Protein AF-R5B9C6-F1 (afdb_monomer_lite)

Secondary structure (DSSP, 8-state):
--SS-SSS----SS-TTSSS-S-----HHHHHHHHHHHHHHIIIIIHHHHHHHHHHHHHHHHHHHHHHHHHHHHHHHHHHHHHHHHHHHHHHHHHHHHHHHHHHHHHHHHTS--TTHHHHHHHHHHHHHHHHHHHHHHHHHHHHHHHHHHHHHHHHHHHHHHHHHHHHHHHHIIIIIIHHHHHHHHHHHHHHHHHHHHHHHHHHHHHHHHHHHHHHHHHHHHHHHHHHHHHHHHHHHHTTS-----SS-HHHHHHHHHHHHHHHHHHHHHHHHHHHHHHHHHHHHHHHHHHHHHHHHHHHHHHTHHHHHHHHHHHHHHHHHHHHHHHHHHHHHHHHHHHHHHHHHHHHHHHHHHHHHHHHHHHHHHHHHHHHHHHHHHHHHHHHHHHHHHHHHHHHHHHHHHHHHHHHHHHHHHHHHHHHHHHHHHHHHHHHHHHTT---TTTGGGSSSS--EEEEE-SSTT-PEEEEEETTT--EEEEEEEEEESGGGGGG--GGGEEEEEEEEETTB----EEEEEEEEEEE-STTEEEEEEE-TTSHHHHHTTSEEEEEEEEETTEE---EEEEEEEEPPPSEEEEESSSPPP--TTTEEEE-TT-PEEPEEEEETTEEEESS--SEEEEEEETTSTTGGGEEEEEESS-BB-SS-EEEET-TT--EEE-TTB-GGG--B-TTTTTT-TT--TTTEE-TT---S---B-TTTTTT-TT--EEE-TT---TT--B-TTTTTT-TT--EEE-TT---TT-B------TT------TTTT-TT--EEE-TT--HHHHHHHHHHHHHHT---EEE--

pLDDT: mean 76.57, std 15.38, range [29.72, 98.38]

Structure (mmCIF, N/CA/C/O backbone):
data_AF-R5B9C6-F1
#
_entry.id   AF-R5B9C6-F1
#
loop_
_atom_site.group_PDB
_atom_site.id
_atom_site.type_symbol
_atom_site.label_atom_id
_atom_site.label_alt_id
_atom_site.label_comp_id
_atom_site.label_asym_id
_atom_site.label_entity_id
_atom_site.label_seq_id
_atom_site.pdbx_PDB_ins_code
_atom_site.Cartn_x
_atom_site.Cartn_y
_atom_site.Cartn_z
_atom_site.occupancy
_atom_site.B_iso_or_equiv
_atom_site.auth_seq_id
_atom_site.auth_comp_id
_atom_site.auth_asym_id
_atom_site.auth_atom_id
_atom_site.pdbx_PDB_model_num
ATOM 1 N N . MET A 1 1 ? 124.626 -4.288 -79.764 1.00 33.38 1 MET A N 1
ATOM 2 C CA . MET A 1 1 ? 123.798 -3.302 -80.488 1.00 33.38 1 MET A CA 1
ATOM 3 C C . MET A 1 1 ? 122.371 -3.832 -80.517 1.00 33.38 1 MET A C 1
ATOM 5 O O . MET A 1 1 ? 121.892 -4.250 -81.552 1.00 33.38 1 MET A O 1
ATOM 9 N N . THR A 1 2 ? 121.738 -4.135 -79.380 1.00 31.91 2 THR A N 1
ATOM 10 C CA . THR A 1 2 ? 121.327 -3.243 -78.270 1.00 31.91 2 THR A CA 1
ATOM 11 C C . THR A 1 2 ? 120.447 -2.087 -78.763 1.00 31.91 2 THR A C 1
ATOM 13 O O . THR A 1 2 ? 120.951 -1.197 -79.435 1.00 31.91 2 THR A O 1
ATOM 16 N N . SER A 1 3 ? 119.155 -2.180 -78.397 1.00 40.62 3 SER A N 1
ATOM 17 C CA . SER A 1 3 ? 118.056 -1.192 -78.441 1.00 40.62 3 SER A CA 1
ATOM 18 C C . SER A 1 3 ? 117.295 -0.890 -79.751 1.00 40.62 3 SER A C 1
ATOM 20 O O . SER A 1 3 ? 117.134 0.278 -80.095 1.00 40.62 3 SER A O 1
ATOM 22 N N . PHE A 1 4 ? 116.716 -1.900 -80.425 1.00 33.69 4 PHE A N 1
ATOM 23 C CA . PHE A 1 4 ? 115.476 -1.675 -81.216 1.00 33.69 4 PHE A CA 1
ATOM 24 C C . PHE A 1 4 ? 114.559 -2.907 -81.423 1.00 33.69 4 PHE A C 1
ATOM 26 O O . PHE A 1 4 ? 113.479 -2.790 -81.989 1.00 33.69 4 PHE A O 1
ATOM 33 N N . LEU A 1 5 ? 114.923 -4.088 -80.914 1.00 32.81 5 LEU A N 1
ATOM 34 C CA . LEU A 1 5 ? 114.072 -5.291 -80.908 1.00 32.81 5 LEU A CA 1
ATOM 35 C C . LEU A 1 5 ? 113.568 -5.598 -79.492 1.00 32.81 5 LEU A C 1
ATOM 37 O O . LEU A 1 5 ? 113.719 -6.701 -78.983 1.00 32.81 5 LEU A O 1
ATOM 41 N N . GLU A 1 6 ? 112.980 -4.591 -78.847 1.00 37.03 6 GLU A N 1
ATOM 42 C CA . GLU A 1 6 ? 112.382 -4.706 -77.510 1.00 37.03 6 GLU A CA 1
ATOM 43 C C . GLU A 1 6 ? 110.865 -4.450 -77.538 1.00 37.03 6 GLU A C 1
ATOM 45 O O . GLU A 1 6 ? 110.295 -3.925 -76.587 1.00 37.03 6 GLU A O 1
ATOM 50 N N . ARG A 1 7 ? 110.180 -4.804 -78.641 1.00 33.78 7 ARG A N 1
ATOM 51 C CA . ARG A 1 7 ? 108.706 -4.725 -78.696 1.00 33.78 7 ARG A CA 1
ATOM 52 C C . ARG A 1 7 ? 107.995 -5.632 -79.707 1.00 33.78 7 ARG A C 1
ATOM 54 O O . ARG A 1 7 ? 106.913 -5.284 -80.160 1.00 33.78 7 ARG A O 1
ATOM 61 N N . VAL A 1 8 ? 108.545 -6.810 -80.020 1.00 30.98 8 VAL A N 1
ATOM 62 C CA . VAL A 1 8 ? 107.779 -7.890 -80.674 1.00 30.98 8 VAL A CA 1
ATOM 63 C C . VAL A 1 8 ? 108.214 -9.258 -80.132 1.00 30.98 8 VAL A C 1
ATOM 65 O O . VAL A 1 8 ? 109.307 -9.723 -80.424 1.00 30.98 8 VAL A O 1
ATOM 68 N N . GLY A 1 9 ? 107.317 -9.900 -79.377 1.00 30.00 9 GLY A N 1
ATOM 69 C CA . GLY A 1 9 ? 107.062 -11.342 -79.471 1.00 30.00 9 GLY A CA 1
ATOM 70 C C . GLY A 1 9 ? 107.943 -12.321 -78.689 1.00 30.00 9 GLY A C 1
ATOM 71 O O . GLY A 1 9 ? 108.804 -12.949 -79.285 1.00 30.00 9 GLY A O 1
ATOM 72 N N . VAL A 1 10 ? 107.583 -12.601 -77.429 1.00 30.78 10 VAL A N 1
ATOM 73 C CA . VAL A 1 10 ? 107.418 -13.980 -76.914 1.00 30.78 10 VAL A CA 1
ATOM 74 C C . VAL A 1 10 ? 106.289 -13.958 -75.877 1.00 30.78 10 VAL A C 1
ATOM 76 O O . VAL A 1 10 ? 106.415 -13.320 -74.837 1.00 30.78 10 VAL A O 1
ATOM 79 N N . GLY A 1 11 ? 105.175 -14.626 -76.176 1.00 29.72 11 GLY A N 1
ATOM 80 C CA . GLY A 1 11 ? 104.024 -14.722 -75.276 1.00 29.72 11 GLY A CA 1
ATOM 81 C C . GLY A 1 11 ? 102.735 -15.150 -75.976 1.00 29.72 11 GLY A C 1
ATOM 82 O O . GLY A 1 11 ? 101.692 -14.552 -75.746 1.00 29.72 11 GLY A O 1
ATOM 83 N N . ILE A 1 12 ? 102.802 -16.138 -76.872 1.00 39.62 12 ILE A N 1
ATOM 84 C CA . ILE A 1 12 ? 101.611 -16.817 -77.392 1.00 39.62 12 ILE A CA 1
ATOM 85 C C . ILE A 1 12 ? 101.661 -18.252 -76.874 1.00 39.62 12 ILE A C 1
ATOM 87 O O . ILE A 1 12 ? 102.706 -18.897 -76.929 1.00 39.62 12 ILE A O 1
ATOM 91 N N . VAL A 1 13 ? 100.494 -18.706 -76.417 1.00 43.34 13 VAL A N 1
ATOM 92 C CA . VAL A 1 13 ? 100.138 -19.982 -75.779 1.00 43.34 13 VAL A CA 1
ATOM 93 C C . VAL A 1 13 ? 100.193 -19.956 -74.235 1.00 43.34 13 VAL A C 1
ATOM 95 O O . VAL A 1 13 ? 101.251 -20.033 -73.625 1.00 43.34 13 VAL A O 1
ATOM 98 N N . LEU A 1 14 ? 98.984 -19.897 -73.642 1.00 34.69 14 LEU A N 1
ATOM 99 C CA . LEU A 1 14 ? 98.590 -19.834 -72.214 1.00 34.69 14 LEU A CA 1
ATOM 100 C C . LEU A 1 14 ? 98.786 -18.467 -71.522 1.00 34.69 14 LEU A C 1
ATOM 102 O O . LEU A 1 14 ? 99.766 -18.284 -70.805 1.00 34.69 14 LEU A O 1
ATOM 106 N N . PRO A 1 15 ? 97.847 -17.507 -71.689 1.00 34.50 15 PRO A N 1
ATOM 107 C CA . PRO A 1 15 ? 96.494 -17.637 -71.139 1.00 34.50 15 PRO A CA 1
ATOM 108 C C . PRO A 1 15 ? 95.419 -17.063 -72.082 1.00 34.50 15 PRO A C 1
ATOM 110 O O . PRO A 1 15 ? 94.981 -15.925 -71.952 1.00 34.50 15 PRO A O 1
ATOM 113 N N . LEU A 1 16 ? 94.934 -17.896 -73.005 1.00 34.34 16 LEU A N 1
ATOM 114 C CA . LEU A 1 16 ? 93.728 -17.636 -73.807 1.00 34.34 16 LEU A CA 1
ATOM 115 C C . LEU A 1 16 ? 92.433 -18.029 -73.051 1.00 34.34 16 LEU A C 1
ATOM 117 O O . LEU A 1 16 ? 91.385 -18.198 -73.660 1.00 34.34 16 LEU A O 1
ATOM 121 N N . CYS A 1 17 ? 92.506 -18.163 -71.718 1.00 36.56 17 CYS A N 1
ATOM 122 C CA . CYS A 1 17 ? 91.399 -18.572 -70.841 1.00 36.56 17 CYS A CA 1
ATOM 123 C C . CYS A 1 17 ? 91.015 -17.528 -69.770 1.00 36.56 17 CYS A C 1
ATOM 125 O O . CYS A 1 17 ? 90.321 -17.878 -68.825 1.00 36.56 17 CYS A O 1
ATOM 127 N N . LEU A 1 18 ? 91.443 -16.260 -69.877 1.00 35.59 18 LEU A N 1
ATOM 128 C CA . LEU A 1 18 ? 91.140 -15.231 -68.859 1.00 35.59 18 LEU A CA 1
ATOM 129 C C . LEU A 1 18 ? 90.573 -13.903 -69.398 1.00 35.59 18 LEU A C 1
ATOM 131 O O . LEU A 1 18 ? 90.665 -12.880 -68.730 1.00 35.59 18 LEU A O 1
ATOM 135 N N . LEU A 1 19 ? 89.922 -13.914 -70.567 1.00 34.03 19 LEU A N 1
ATOM 136 C CA . LEU A 1 19 ? 89.063 -12.806 -71.030 1.00 34.03 19 LEU A CA 1
ATOM 137 C C . LEU A 1 19 ? 87.734 -13.299 -71.647 1.00 34.03 19 LEU A C 1
ATOM 139 O O . LEU A 1 19 ? 87.199 -12.685 -72.561 1.00 34.03 19 LEU A O 1
ATOM 143 N N . MET A 1 20 ? 87.169 -14.387 -71.109 1.00 41.69 20 MET A N 1
ATOM 144 C CA . MET A 1 20 ? 85.728 -14.698 -71.220 1.00 41.69 20 MET A CA 1
ATOM 145 C C . MET A 1 20 ? 84.997 -14.408 -69.899 1.00 41.69 20 MET A C 1
ATOM 147 O O . MET A 1 20 ? 84.121 -15.149 -69.469 1.00 41.69 20 MET A O 1
ATOM 151 N N . SER A 1 21 ? 85.385 -13.336 -69.213 1.00 41.22 21 SER A N 1
ATOM 152 C CA . SER A 1 21 ? 84.749 -12.934 -67.958 1.00 41.22 21 SER A CA 1
ATOM 153 C C . SER A 1 21 ? 84.754 -11.416 -67.807 1.00 41.22 21 SER A C 1
ATOM 155 O O . SER A 1 21 ? 85.373 -10.870 -66.898 1.00 41.22 21 SER A O 1
ATOM 157 N N . PHE A 1 22 ? 84.058 -10.731 -68.711 1.00 35.62 22 PHE A N 1
ATOM 158 C CA . PHE A 1 22 ? 83.411 -9.464 -68.383 1.00 35.62 22 PHE A CA 1
ATOM 159 C C . PHE A 1 22 ? 81.920 -9.655 -68.648 1.00 35.62 22 PHE A C 1
ATOM 161 O O . PHE A 1 22 ? 81.515 -10.022 -69.747 1.00 35.62 22 PHE A O 1
ATOM 168 N N . GLY A 1 23 ? 81.159 -9.586 -67.558 1.00 40.19 23 GLY A N 1
ATOM 169 C CA . GLY A 1 23 ? 79.861 -10.222 -67.404 1.00 40.19 23 GLY A CA 1
ATOM 170 C C . GLY A 1 23 ? 78.778 -9.708 -68.341 1.00 40.19 23 GLY A C 1
ATOM 171 O O . GLY A 1 23 ? 78.513 -8.514 -68.409 1.00 40.19 23 GLY A O 1
ATOM 172 N N . CYS A 1 24 ? 78.081 -10.650 -68.963 1.00 37.12 24 CYS A N 1
ATOM 173 C CA . CYS A 1 24 ? 76.641 -10.522 -69.118 1.00 37.12 24 CYS A CA 1
ATOM 174 C C . CYS A 1 24 ? 76.044 -11.213 -67.891 1.00 37.12 24 CYS A C 1
ATOM 176 O O . CYS A 1 24 ? 76.295 -12.401 -67.682 1.00 37.12 24 CYS A O 1
ATOM 178 N N . ALA A 1 25 ? 75.360 -10.468 -67.023 1.00 46.50 25 ALA A N 1
ATOM 179 C CA . ALA A 1 25 ? 74.552 -11.106 -65.993 1.00 46.50 25 ALA A CA 1
ATOM 180 C C . ALA A 1 25 ? 73.461 -11.929 -66.697 1.00 46.50 25 ALA A C 1
ATOM 182 O O . ALA A 1 25 ? 72.884 -11.469 -67.683 1.00 46.50 25 ALA A O 1
ATOM 183 N N . ASP A 1 26 ? 73.227 -13.155 -66.235 1.00 51.78 26 ASP A N 1
ATOM 184 C CA . ASP A 1 26 ? 72.102 -13.957 -66.707 1.00 51.78 26 ASP A CA 1
ATOM 185 C C . ASP A 1 26 ? 70.818 -13.348 -66.135 1.00 51.78 26 ASP A C 1
ATOM 187 O O . ASP A 1 26 ? 70.482 -13.563 -64.972 1.00 51.78 26 ASP A O 1
ATOM 191 N N . TYR A 1 27 ? 70.158 -12.515 -66.939 1.00 54.22 27 TYR A N 1
ATOM 192 C CA . TYR A 1 27 ? 68.915 -11.836 -66.576 1.00 54.22 27 TYR A CA 1
ATOM 193 C C . TYR A 1 27 ? 67.676 -12.716 -66.782 1.00 54.22 27 TYR A C 1
ATOM 195 O O . TYR A 1 27 ? 66.571 -12.261 -66.499 1.00 54.22 27 TYR A O 1
ATOM 203 N N . SER A 1 28 ? 67.822 -13.965 -67.239 1.00 61.94 28 SER A N 1
ATOM 204 C CA . SER A 1 28 ? 66.685 -14.872 -67.461 1.00 61.94 28 SER A CA 1
ATOM 205 C C . SER A 1 28 ? 65.794 -15.033 -66.214 1.00 61.94 28 SER A C 1
ATOM 207 O O . SER A 1 28 ? 64.578 -14.920 -66.347 1.00 61.94 28 SER A O 1
ATOM 209 N N . PRO A 1 29 ? 66.337 -15.180 -64.983 1.00 59.94 29 PRO A N 1
ATOM 210 C CA . PRO A 1 29 ? 65.514 -15.252 -63.772 1.00 59.94 29 PRO A CA 1
ATOM 211 C C . PRO A 1 29 ? 64.783 -13.942 -63.444 1.00 59.94 29 PRO A C 1
ATOM 213 O O . PRO A 1 29 ? 63.674 -13.970 -62.910 1.00 59.94 29 PRO A O 1
ATOM 216 N N . ASP A 1 30 ? 65.397 -12.795 -63.753 1.00 57.50 30 ASP A N 1
ATOM 217 C CA . ASP A 1 30 ? 64.791 -11.478 -63.542 1.00 57.50 30 ASP A CA 1
ATOM 218 C C . ASP A 1 30 ? 63.666 -11.227 -64.557 1.00 57.50 30 ASP A C 1
ATOM 220 O O . ASP A 1 30 ? 62.614 -10.709 -64.185 1.00 57.50 30 ASP A O 1
ATOM 224 N N . ILE A 1 31 ? 63.848 -11.663 -65.808 1.00 58.50 31 ILE A N 1
ATOM 225 C CA . ILE A 1 31 ? 62.836 -11.627 -66.873 1.00 58.50 31 ILE A CA 1
ATOM 226 C C . ILE A 1 31 ? 61.664 -12.561 -66.535 1.00 58.50 31 ILE A C 1
ATOM 228 O O . ILE A 1 31 ? 60.516 -12.126 -66.579 1.00 58.50 31 ILE A O 1
ATOM 232 N N . ASP A 1 32 ? 61.922 -13.791 -66.084 1.00 66.00 32 ASP A N 1
ATOM 233 C CA . ASP A 1 32 ? 60.879 -14.727 -65.631 1.00 66.00 32 ASP A CA 1
ATOM 234 C C . ASP A 1 32 ? 60.079 -14.183 -64.439 1.00 66.00 32 ASP A C 1
ATOM 236 O O . ASP A 1 32 ? 58.871 -14.405 -64.315 1.00 66.00 32 ASP A O 1
ATOM 240 N N . ASN A 1 33 ? 60.742 -13.466 -63.530 1.00 64.12 33 ASN A N 1
ATOM 241 C CA . ASN A 1 33 ? 60.080 -12.811 -62.408 1.00 64.12 33 ASN A CA 1
ATOM 242 C C . ASN A 1 33 ? 59.246 -11.600 -62.858 1.00 64.12 33 ASN A C 1
ATOM 244 O O . ASN A 1 33 ? 58.200 -11.329 -62.271 1.00 64.12 33 ASN A O 1
ATOM 248 N N . ILE A 1 34 ? 59.682 -10.877 -63.893 1.00 64.06 34 ILE A N 1
ATOM 249 C CA . ILE A 1 34 ? 58.902 -9.799 -64.509 1.00 64.06 34 ILE A CA 1
ATOM 250 C C . ILE A 1 34 ? 57.661 -10.371 -65.207 1.00 64.06 34 ILE A C 1
ATOM 252 O O . ILE A 1 34 ? 56.576 -9.857 -64.945 1.00 64.06 34 ILE A O 1
ATOM 256 N N . HIS A 1 35 ? 57.778 -11.466 -65.969 1.00 64.62 35 HIS A N 1
ATOM 257 C CA . HIS A 1 35 ? 56.633 -12.152 -66.586 1.00 64.62 35 HIS A CA 1
ATOM 258 C C . HIS A 1 35 ? 55.619 -12.625 -65.542 1.00 64.62 35 HIS A C 1
ATOM 260 O O . HIS A 1 35 ? 54.465 -12.221 -65.587 1.00 64.62 35 HIS A O 1
ATOM 266 N N . LYS A 1 36 ? 56.055 -13.332 -64.489 1.00 70.38 36 LYS A N 1
ATOM 267 C CA . LYS A 1 36 ? 55.147 -13.755 -63.401 1.00 70.38 36 LYS A CA 1
ATOM 268 C C . LYS A 1 36 ? 54.440 -12.592 -62.708 1.00 70.38 36 LYS A C 1
ATOM 270 O O . LYS A 1 36 ? 53.334 -12.754 -62.197 1.00 70.38 36 LYS A O 1
ATOM 275 N N . ARG A 1 37 ? 55.092 -11.430 -62.616 1.00 66.06 37 ARG A N 1
ATOM 276 C CA . ARG A 1 37 ? 54.492 -10.222 -62.038 1.00 66.06 37 ARG A CA 1
ATOM 277 C C . ARG A 1 37 ? 53.519 -9.554 -63.003 1.00 66.06 37 ARG A C 1
ATOM 279 O O . ARG A 1 37 ? 52.530 -9.015 -62.522 1.00 66.06 37 ARG A O 1
ATOM 286 N N . LEU A 1 38 ? 53.795 -9.576 -64.305 1.00 63.50 38 LEU A N 1
ATOM 287 C CA . LEU A 1 38 ? 52.888 -9.105 -65.353 1.00 63.50 38 LEU A CA 1
ATOM 288 C C . LEU A 1 38 ? 51.625 -9.966 -65.396 1.00 63.50 38 LEU A C 1
ATOM 290 O O . LEU A 1 38 ? 50.550 -9.402 -65.220 1.00 63.50 38 LEU A O 1
ATOM 294 N N . ASP A 1 39 ? 51.760 -11.293 -65.432 1.00 65.69 39 ASP A N 1
ATOM 295 C CA . ASP A 1 39 ? 50.634 -12.238 -65.368 1.00 65.69 39 ASP A CA 1
ATOM 296 C C . ASP A 1 39 ? 49.794 -12.007 -64.102 1.00 65.69 39 ASP A C 1
ATOM 298 O O . ASP A 1 39 ? 48.572 -11.893 -64.138 1.00 65.69 39 ASP A O 1
ATOM 302 N N . ALA A 1 40 ? 50.451 -11.842 -62.946 1.00 64.00 40 ALA A N 1
ATOM 303 C CA . ALA A 1 40 ? 49.755 -11.571 -61.692 1.00 64.00 40 ALA A CA 1
ATOM 304 C C . ALA A 1 40 ? 49.031 -10.212 -61.676 1.00 64.00 40 ALA A C 1
ATOM 306 O O . ALA A 1 40 ? 48.044 -10.073 -60.947 1.00 64.00 40 ALA A O 1
ATOM 307 N N . MET A 1 41 ? 49.515 -9.211 -62.421 1.00 62.53 41 MET A N 1
ATOM 308 C CA . MET A 1 41 ? 48.859 -7.908 -62.570 1.00 62.53 41 MET A CA 1
ATOM 309 C C . MET A 1 41 ? 47.685 -7.984 -63.554 1.00 62.53 41 MET A C 1
ATOM 311 O O . MET A 1 41 ? 46.620 -7.455 -63.234 1.00 62.53 41 MET A O 1
ATOM 315 N N . GLU A 1 42 ? 47.840 -8.679 -64.681 1.00 64.62 42 GLU A N 1
ATOM 316 C CA . GLU A 1 42 ? 46.777 -8.909 -65.663 1.00 64.62 42 GLU A CA 1
ATOM 317 C C . GLU A 1 42 ? 45.609 -9.690 -65.039 1.00 64.62 42 GLU A C 1
ATOM 319 O O . GLU A 1 42 ? 44.476 -9.206 -65.023 1.00 64.62 42 GLU A O 1
ATOM 324 N N . ASP A 1 43 ? 45.899 -10.820 -64.389 1.00 63.12 43 ASP A N 1
ATOM 325 C CA . ASP A 1 43 ? 44.870 -11.707 -63.841 1.00 63.12 43 ASP A CA 1
ATOM 326 C C . ASP A 1 43 ? 44.188 -11.147 -62.582 1.00 63.12 43 ASP A C 1
ATOM 328 O O . ASP A 1 43 ? 42.985 -11.336 -62.388 1.00 63.12 43 ASP A O 1
ATOM 332 N N . ASN A 1 44 ? 44.920 -10.456 -61.694 1.00 66.75 44 ASN A N 1
ATOM 333 C CA . ASN A 1 44 ? 44.354 -10.026 -60.406 1.00 66.75 44 ASN A CA 1
ATOM 334 C C . ASN A 1 44 ? 43.960 -8.551 -60.356 1.00 66.75 44 ASN A C 1
ATOM 336 O O . ASN A 1 44 ? 42.947 -8.226 -59.733 1.00 66.75 44 ASN A O 1
ATOM 340 N N . GLN A 1 45 ? 44.731 -7.631 -60.943 1.00 66.81 45 GLN A N 1
ATOM 341 C CA . GLN A 1 45 ? 44.445 -6.200 -60.784 1.00 66.81 45 GLN A CA 1
ATOM 342 C C . GLN A 1 45 ? 43.304 -5.748 -61.697 1.00 66.81 45 GLN A C 1
ATOM 344 O O . GLN A 1 45 ? 42.430 -5.017 -61.230 1.00 66.81 45 GLN A O 1
ATOM 349 N N . ILE A 1 46 ? 43.233 -6.246 -62.938 1.00 66.00 46 ILE A N 1
ATOM 350 C CA . ILE A 1 46 ? 42.124 -5.939 -63.856 1.00 66.00 46 ILE A CA 1
ATOM 351 C C . ILE A 1 46 ? 40.811 -6.530 -63.323 1.00 66.00 46 ILE A C 1
ATOM 353 O O . ILE A 1 46 ? 39.823 -5.804 -63.197 1.00 66.00 46 ILE A O 1
ATOM 357 N N . ALA A 1 47 ? 40.814 -7.796 -62.893 1.00 69.00 47 ALA A N 1
ATOM 358 C CA . ALA A 1 47 ? 39.645 -8.434 -62.277 1.00 69.00 47 ALA A CA 1
ATOM 359 C C . ALA A 1 47 ? 39.182 -7.712 -60.992 1.00 69.00 47 ALA A C 1
ATOM 361 O O . ALA A 1 47 ? 37.982 -7.575 -60.733 1.00 69.00 47 ALA A O 1
ATOM 362 N N . THR A 1 48 ? 40.121 -7.189 -60.195 1.00 75.12 48 THR A N 1
ATOM 363 C CA . THR A 1 48 ? 39.800 -6.393 -58.998 1.00 75.12 48 THR A CA 1
ATOM 364 C C . THR A 1 48 ? 39.154 -5.055 -59.363 1.00 75.12 48 THR A C 1
ATOM 366 O O . THR A 1 48 ? 38.161 -4.678 -58.738 1.00 75.12 48 THR A O 1
ATOM 369 N N . ILE A 1 49 ? 39.656 -4.356 -60.387 1.00 75.62 49 ILE A N 1
ATOM 370 C CA . ILE A 1 49 ? 39.058 -3.103 -60.879 1.00 75.62 49 ILE A CA 1
ATOM 371 C C . ILE A 1 49 ? 37.640 -3.361 -61.410 1.00 75.62 49 ILE A C 1
ATOM 373 O O . ILE A 1 49 ? 36.721 -2.601 -61.105 1.00 75.62 49 ILE A O 1
ATOM 377 N N . GLU A 1 50 ? 37.406 -4.468 -62.120 1.00 75.94 50 GLU A N 1
ATOM 378 C CA . GLU A 1 50 ? 36.063 -4.848 -62.578 1.00 75.94 50 GLU A CA 1
ATOM 379 C C . GLU A 1 50 ? 35.099 -5.107 -61.415 1.00 75.94 50 GLU A C 1
ATOM 381 O O . GLU A 1 50 ? 33.975 -4.593 -61.407 1.00 75.94 50 GLU A O 1
ATOM 386 N N . SER A 1 51 ? 35.546 -5.830 -60.385 1.00 78.06 51 SER A N 1
ATOM 387 C CA . SER A 1 51 ? 34.751 -6.037 -59.171 1.00 78.06 51 SER A CA 1
ATOM 388 C C . SER A 1 51 ? 34.448 -4.719 -58.447 1.00 78.06 51 SER A C 1
ATOM 390 O O . SER A 1 51 ? 33.349 -4.552 -57.909 1.00 78.06 51 SER A O 1
ATOM 392 N N . GLN A 1 52 ? 35.394 -3.776 -58.421 1.00 79.88 52 GLN A N 1
ATOM 393 C CA . GLN A 1 52 ? 35.186 -2.450 -57.836 1.00 79.88 52 GLN A CA 1
ATOM 394 C C . GLN A 1 52 ? 34.140 -1.655 -58.625 1.00 79.88 52 GLN A C 1
ATOM 396 O O . GLN A 1 52 ? 33.214 -1.120 -58.018 1.00 79.88 52 GLN A O 1
ATOM 401 N N . VAL A 1 53 ? 34.204 -1.651 -59.960 1.00 80.69 53 VAL A N 1
ATOM 402 C CA . VAL A 1 53 ? 33.203 -0.997 -60.822 1.00 80.69 53 VAL A CA 1
ATOM 403 C C . VAL A 1 53 ? 31.799 -1.562 -60.576 1.00 80.69 53 VAL A C 1
ATOM 405 O O . VAL A 1 53 ? 30.846 -0.795 -60.432 1.00 80.69 53 VAL A O 1
ATOM 408 N N . VAL A 1 54 ? 31.647 -2.887 -60.456 1.00 82.19 54 VAL A N 1
ATOM 409 C CA . VAL A 1 54 ? 30.349 -3.521 -60.139 1.00 82.19 54 VAL A CA 1
ATOM 410 C C . VAL A 1 54 ? 29.831 -3.089 -58.760 1.00 82.19 54 VAL A C 1
ATOM 412 O O . VAL A 1 54 ? 28.647 -2.766 -58.607 1.00 82.19 54 VAL A O 1
ATOM 415 N N . SER A 1 55 ? 30.709 -3.039 -57.757 1.00 80.31 55 SER A N 1
ATOM 416 C CA . SER A 1 55 ? 30.352 -2.639 -56.391 1.00 80.31 55 SER A CA 1
ATOM 417 C C . SER A 1 55 ? 29.939 -1.165 -56.296 1.00 80.31 55 SER A C 1
ATOM 419 O O . SER A 1 55 ? 28.951 -0.835 -55.629 1.00 80.31 55 SER A O 1
ATOM 421 N N . VAL A 1 56 ? 30.664 -0.263 -56.964 1.00 81.31 56 VAL A N 1
ATOM 422 C CA . VAL A 1 56 ? 30.335 1.171 -56.968 1.00 81.31 56 VAL A CA 1
ATOM 423 C C . VAL A 1 56 ? 29.047 1.421 -57.758 1.00 81.31 56 VAL A C 1
ATOM 425 O O . VAL A 1 56 ? 28.175 2.123 -57.253 1.00 81.31 56 VAL A O 1
ATOM 428 N N . ASN A 1 57 ? 28.837 0.767 -58.908 1.00 84.06 57 ASN A N 1
ATOM 429 C CA . ASN A 1 57 ? 27.574 0.862 -59.658 1.00 84.06 57 ASN A CA 1
ATOM 430 C C . ASN A 1 57 ? 26.359 0.375 -58.855 1.00 84.06 57 ASN A C 1
ATOM 432 O O . ASN A 1 57 ? 25.300 1.001 -58.878 1.00 84.06 57 ASN A O 1
ATOM 436 N N . SER A 1 58 ? 26.517 -0.704 -58.086 1.00 82.69 58 SER A N 1
ATOM 437 C CA . SER A 1 58 ? 25.461 -1.184 -57.183 1.00 82.69 58 SER A CA 1
ATOM 438 C C . SER A 1 58 ? 25.153 -0.162 -56.080 1.00 82.69 58 SER A C 1
ATOM 440 O O . SER A 1 58 ? 23.996 0.042 -55.715 1.00 82.69 58 SER A O 1
ATOM 442 N N . SER A 1 59 ? 26.183 0.522 -55.571 1.00 83.00 59 SER A N 1
ATOM 443 C CA . SER A 1 59 ? 26.035 1.583 -54.567 1.00 83.00 59 SER A CA 1
ATOM 444 C C . SER A 1 59 ? 25.348 2.826 -55.140 1.00 83.00 59 SER A C 1
ATOM 446 O O . SER A 1 59 ? 24.465 3.377 -54.489 1.00 83.00 59 SER A O 1
ATOM 448 N N . ILE A 1 60 ? 25.685 3.221 -56.374 1.00 87.06 60 ILE A N 1
ATOM 449 C CA . ILE A 1 60 ? 25.010 4.302 -57.108 1.00 87.06 60 ILE A CA 1
ATOM 450 C C . ILE A 1 60 ? 23.519 3.992 -57.255 1.00 87.06 60 ILE A C 1
ATOM 452 O O . ILE A 1 60 ? 22.703 4.825 -56.883 1.00 87.06 60 ILE A O 1
ATOM 456 N N . SER A 1 61 ? 23.152 2.781 -57.688 1.00 84.00 61 SER A N 1
ATOM 457 C CA . SER A 1 61 ? 21.741 2.395 -57.842 1.00 84.00 61 SER A CA 1
ATOM 458 C C . SER A 1 61 ? 20.952 2.479 -56.525 1.00 84.00 61 SER A C 1
ATOM 460 O O . SER A 1 61 ? 19.803 2.924 -56.505 1.00 84.00 61 SER A O 1
ATOM 462 N N . ASN A 1 62 ? 21.577 2.116 -55.400 1.00 83.62 62 ASN A N 1
ATOM 463 C CA . ASN A 1 62 ? 20.967 2.279 -54.080 1.00 83.62 62 ASN A CA 1
ATOM 464 C C . ASN A 1 62 ? 20.804 3.756 -53.689 1.00 83.62 62 ASN A C 1
ATOM 466 O O . ASN A 1 62 ? 19.782 4.115 -53.104 1.00 83.62 62 ASN A O 1
ATOM 470 N N . PHE A 1 63 ? 21.782 4.610 -54.008 1.00 86.00 63 PHE A N 1
ATOM 471 C CA . PHE A 1 63 ? 21.685 6.048 -53.755 1.00 86.00 63 PHE A CA 1
ATOM 472 C C . PHE A 1 63 ? 20.634 6.725 -54.639 1.00 86.00 63 PHE A C 1
ATOM 474 O O . PHE A 1 63 ? 19.887 7.547 -54.126 1.00 86.00 63 PHE A O 1
ATOM 481 N N . GLU A 1 64 ? 20.502 6.339 -55.909 1.00 87.62 64 GLU A N 1
ATOM 482 C CA . GLU A 1 64 ? 19.445 6.835 -56.806 1.00 87.62 64 GLU A CA 1
ATOM 483 C C . GLU A 1 64 ? 18.048 6.461 -56.312 1.00 87.62 64 GLU A C 1
ATOM 485 O O . GLU A 1 64 ? 17.114 7.256 -56.387 1.00 87.62 64 GLU A O 1
ATOM 490 N N . LYS A 1 65 ? 17.897 5.254 -55.760 1.00 86.56 65 LYS A N 1
ATOM 491 C CA . LYS A 1 65 ? 16.643 4.859 -55.123 1.00 86.56 65 LYS A CA 1
ATOM 492 C C . LYS A 1 65 ? 16.358 5.694 -53.871 1.00 86.56 65 LYS A C 1
ATOM 494 O O . LYS A 1 65 ? 15.235 6.149 -53.692 1.00 86.56 65 LYS A O 1
ATOM 499 N N . ALA A 1 66 ? 17.364 5.908 -53.022 1.00 80.69 66 ALA A N 1
ATOM 500 C CA . ALA A 1 66 ? 17.219 6.727 -51.820 1.00 80.69 66 ALA A CA 1
ATOM 501 C C . ALA A 1 66 ? 16.889 8.195 -52.145 1.00 80.69 66 ALA A C 1
ATOM 503 O O . ALA A 1 66 ? 16.106 8.813 -51.429 1.00 80.69 66 ALA A O 1
ATOM 504 N N . ASP A 1 67 ? 17.455 8.731 -53.226 1.00 89.69 67 ASP A N 1
ATOM 505 C CA . ASP A 1 67 ? 17.136 10.049 -53.775 1.00 89.69 67 ASP A CA 1
ATOM 506 C C . ASP A 1 67 ? 15.674 10.124 -54.248 1.00 89.69 67 ASP A C 1
ATOM 508 O O . ASP A 1 67 ? 14.925 11.007 -53.829 1.00 89.69 67 ASP A O 1
ATOM 512 N N . ALA A 1 68 ? 15.214 9.134 -55.020 1.00 87.12 68 ALA A N 1
ATOM 513 C CA . ALA A 1 68 ? 13.823 9.060 -55.462 1.00 87.12 68 ALA A CA 1
ATOM 514 C C . ALA A 1 68 ? 12.829 8.994 -54.283 1.00 87.12 68 ALA A C 1
ATOM 516 O O . ALA A 1 68 ? 11.844 9.739 -54.263 1.00 87.12 68 ALA A O 1
ATOM 517 N N . ASP A 1 69 ? 13.112 8.157 -53.280 1.00 87.31 69 ASP A N 1
ATOM 518 C CA . ASP A 1 69 ? 12.293 8.027 -52.069 1.00 87.31 69 ASP A CA 1
ATOM 519 C C . ASP A 1 69 ? 12.280 9.346 -51.260 1.00 87.31 69 ASP A C 1
ATOM 521 O O . ASP A 1 69 ? 11.240 9.768 -50.739 1.00 87.31 69 ASP A O 1
ATOM 525 N N . LEU A 1 70 ? 13.424 10.040 -51.172 1.00 88.94 70 LEU A N 1
ATOM 526 C CA . LEU A 1 70 ? 13.544 11.330 -50.489 1.00 88.94 70 LEU A CA 1
ATOM 527 C C . LEU A 1 70 ? 12.734 12.424 -51.200 1.00 88.94 70 LEU A C 1
ATOM 529 O O . LEU A 1 70 ? 12.018 13.178 -50.533 1.00 88.94 70 LEU A O 1
ATOM 533 N N . LYS A 1 71 ? 12.774 12.482 -52.536 1.00 91.38 71 LYS A N 1
ATOM 534 C CA . LYS A 1 71 ? 11.964 13.414 -53.339 1.00 91.38 71 LYS A CA 1
ATOM 535 C C . LYS A 1 71 ? 10.473 13.180 -53.160 1.00 91.38 71 LYS A C 1
ATOM 537 O O . LYS A 1 71 ? 9.720 14.144 -53.004 1.00 91.38 71 LYS A O 1
ATOM 542 N N . GLU A 1 72 ? 10.040 11.922 -53.125 1.00 91.75 72 GLU A N 1
ATOM 543 C CA . GLU A 1 72 ? 8.642 11.581 -52.855 1.00 91.75 72 GLU A CA 1
ATOM 544 C C . GLU A 1 72 ? 8.216 12.041 -51.450 1.00 91.75 72 GLU A C 1
ATOM 546 O O . GLU A 1 72 ? 7.157 12.655 -51.278 1.00 91.75 72 GLU A O 1
ATOM 551 N N . MET A 1 73 ? 9.061 11.823 -50.439 1.00 86.94 73 MET A N 1
ATOM 552 C CA . MET A 1 73 ? 8.798 12.276 -49.072 1.00 86.94 73 MET A CA 1
ATOM 553 C C . MET A 1 73 ? 8.705 13.806 -48.977 1.00 86.94 73 MET A C 1
ATOM 555 O O . MET A 1 73 ? 7.788 14.327 -48.336 1.00 86.94 73 MET A O 1
ATOM 559 N N . ILE A 1 74 ? 9.613 14.530 -49.638 1.00 91.88 74 ILE A N 1
ATOM 560 C CA . ILE A 1 74 ? 9.590 15.996 -49.713 1.00 91.88 74 ILE A CA 1
ATOM 561 C C . ILE A 1 74 ? 8.292 16.476 -50.374 1.00 91.88 74 ILE A C 1
ATOM 563 O O . ILE A 1 74 ? 7.628 17.356 -49.824 1.00 91.88 74 ILE A O 1
ATOM 567 N N . ALA A 1 75 ? 7.889 15.879 -51.499 1.00 90.62 75 ALA A N 1
ATOM 568 C CA . ALA A 1 75 ? 6.662 16.246 -52.208 1.00 90.62 75 ALA A CA 1
ATOM 569 C C . ALA A 1 75 ? 5.405 16.027 -51.346 1.00 90.62 75 ALA A C 1
ATOM 571 O O . ALA A 1 75 ? 4.520 16.887 -51.288 1.00 90.62 75 ALA A O 1
ATOM 572 N N . ASN A 1 76 ? 5.344 14.911 -50.615 1.00 90.06 76 ASN A N 1
ATOM 573 C CA . ASN A 1 76 ? 4.248 14.622 -49.691 1.00 90.06 76 ASN A CA 1
ATOM 574 C C . ASN A 1 76 ? 4.192 15.624 -48.526 1.00 90.06 76 ASN A C 1
ATOM 576 O O . ASN A 1 76 ? 3.111 16.102 -48.176 1.00 90.06 76 ASN A O 1
ATOM 580 N N . LEU A 1 77 ? 5.345 15.992 -47.957 1.00 90.62 77 LEU A N 1
ATOM 581 C CA . LEU A 1 77 ? 5.427 17.003 -46.899 1.00 90.62 77 LEU A CA 1
ATOM 582 C C . LEU A 1 77 ? 5.030 18.395 -47.396 1.00 90.62 77 LEU A C 1
ATOM 584 O O . LEU A 1 77 ? 4.313 19.100 -46.692 1.00 90.62 77 LEU A O 1
ATOM 588 N N . GLN A 1 78 ? 5.437 18.780 -48.608 1.00 92.81 78 GLN A N 1
ATOM 589 C CA . GLN A 1 78 ? 5.030 20.043 -49.233 1.00 92.81 78 GLN A CA 1
ATOM 590 C C . GLN A 1 78 ? 3.520 20.108 -49.453 1.00 92.81 78 GLN A C 1
ATOM 592 O O . GLN A 1 78 ? 2.894 21.123 -49.148 1.00 92.81 78 GLN A O 1
ATOM 597 N N . LYS A 1 79 ? 2.916 19.013 -49.926 1.00 92.25 79 LYS A N 1
ATOM 598 C CA . LYS A 1 79 ? 1.464 18.920 -50.082 1.00 92.25 79 LYS A CA 1
ATOM 599 C C . LYS A 1 79 ? 0.745 19.074 -48.739 1.00 92.25 79 LYS A C 1
ATOM 601 O O . LYS A 1 79 ? -0.173 19.884 -48.633 1.00 92.25 79 LYS A O 1
ATOM 606 N N . ALA A 1 80 ? 1.187 18.346 -47.712 1.00 87.94 80 ALA A N 1
ATOM 607 C CA . ALA A 1 80 ? 0.608 18.430 -46.373 1.00 87.94 80 ALA A CA 1
ATOM 608 C C . ALA A 1 80 ? 0.773 19.829 -45.753 1.00 87.94 80 ALA A C 1
ATOM 610 O O . ALA A 1 80 ? -0.160 20.345 -45.141 1.00 87.94 80 ALA A O 1
ATOM 611 N N . ALA A 1 81 ? 1.933 20.468 -45.942 1.00 91.06 81 ALA A N 1
ATOM 612 C CA . ALA A 1 81 ? 2.177 21.838 -45.498 1.00 91.06 81 ALA A CA 1
ATOM 613 C C . ALA A 1 81 ? 1.230 22.832 -46.186 1.00 91.06 81 ALA A C 1
ATOM 615 O O . ALA A 1 81 ? 0.651 23.674 -45.505 1.00 91.06 81 ALA A O 1
ATOM 616 N N . GLY A 1 82 ? 1.003 22.689 -47.496 1.00 89.56 82 GLY A N 1
ATOM 617 C CA . GLY A 1 82 ? 0.055 23.523 -48.241 1.00 89.56 82 GLY A CA 1
ATOM 618 C C . GLY A 1 82 ? -1.403 23.335 -47.802 1.00 89.56 82 GLY A C 1
ATOM 619 O O . GLY A 1 82 ? -2.139 24.309 -47.658 1.00 89.56 82 GLY A O 1
ATOM 620 N N . GLU A 1 83 ? -1.830 22.098 -47.527 1.00 91.19 83 GLU A N 1
ATOM 621 C CA . GLU A 1 83 ? -3.162 21.822 -46.962 1.00 91.19 83 GLU A CA 1
ATOM 622 C C . GLU A 1 83 ? -3.316 22.421 -45.553 1.00 91.19 83 GLU A C 1
ATOM 624 O O . GLU A 1 83 ? -4.357 22.995 -45.225 1.00 91.19 83 GLU A O 1
ATOM 629 N N . PHE A 1 84 ? -2.265 22.343 -44.734 1.00 91.50 84 PHE A N 1
ATOM 630 C CA . PHE A 1 84 ? -2.244 22.912 -43.389 1.00 91.50 84 PHE A CA 1
ATOM 631 C C . PHE A 1 84 ? -2.259 24.448 -43.403 1.00 91.50 84 PHE A C 1
ATOM 633 O O . PHE A 1 84 ? -3.010 25.062 -42.646 1.00 91.50 84 PHE A O 1
ATOM 640 N N . GLU A 1 85 ? -1.499 25.075 -44.303 1.00 93.31 85 GLU A N 1
ATOM 641 C CA . GLU A 1 85 ? -1.516 26.522 -44.534 1.00 93.31 85 GLU A CA 1
ATOM 642 C C . GLU A 1 85 ? -2.910 27.005 -44.946 1.00 93.31 85 GLU A C 1
ATOM 644 O O . GLU A 1 85 ? -3.434 27.969 -44.379 1.00 93.31 85 GLU A O 1
ATOM 649 N N . LYS A 1 86 ? -3.560 26.277 -45.862 1.00 92.00 86 LYS A N 1
ATOM 650 C CA . LYS A 1 86 ? -4.935 26.561 -46.275 1.00 92.00 86 LYS A CA 1
ATOM 651 C C . LYS A 1 86 ? -5.908 26.501 -45.094 1.00 92.00 86 LYS A C 1
ATOM 653 O O . LYS A 1 86 ? -6.695 27.426 -44.913 1.00 92.00 86 LYS A O 1
ATOM 658 N N . ALA A 1 87 ? -5.824 25.465 -44.258 1.00 89.12 87 ALA A N 1
ATOM 659 C CA . ALA A 1 87 ? -6.681 25.324 -43.080 1.00 89.12 87 ALA A CA 1
ATOM 660 C C . ALA A 1 87 ? -6.462 26.450 -42.050 1.00 89.12 87 ALA A C 1
ATOM 662 O O . ALA A 1 87 ? -7.422 26.965 -41.476 1.00 89.12 87 ALA A O 1
ATOM 663 N N . ILE A 1 88 ? -5.212 26.877 -41.830 1.00 90.75 88 ILE A N 1
ATOM 664 C CA . ILE A 1 88 ? -4.899 28.027 -40.964 1.00 90.75 88 ILE A CA 1
ATOM 665 C C . ILE A 1 88 ? -5.518 29.314 -41.528 1.00 90.75 88 ILE A C 1
ATOM 667 O O . ILE A 1 88 ? -6.057 30.119 -40.763 1.00 90.75 88 ILE A O 1
ATOM 671 N N . SER A 1 89 ? -5.470 29.507 -42.849 1.00 90.06 89 SER A N 1
ATOM 672 C CA . SER A 1 89 ? -6.076 30.659 -43.523 1.00 90.06 89 SER A CA 1
ATOM 673 C C . SER A 1 89 ? -7.605 30.666 -43.386 1.00 90.06 89 SER A C 1
ATOM 675 O O . SER A 1 89 ? -8.151 31.660 -42.904 1.00 90.06 89 SER A O 1
ATOM 677 N N . GLU A 1 90 ? -8.278 29.550 -43.685 1.00 90.69 90 GLU A N 1
ATOM 678 C CA . GLU A 1 90 ? -9.738 29.383 -43.548 1.00 90.69 90 GLU A CA 1
ATOM 679 C C . GLU A 1 90 ? -10.206 29.592 -42.086 1.00 90.69 90 GLU A C 1
ATOM 681 O O . GLU A 1 90 ? -11.210 30.266 -41.817 1.00 90.69 90 GLU A O 1
ATOM 686 N N . ASN A 1 91 ? -9.442 29.093 -41.107 1.00 87.81 91 ASN A N 1
ATOM 687 C CA . ASN A 1 91 ? -9.700 29.348 -39.687 1.00 87.81 91 ASN A CA 1
ATOM 688 C C . ASN A 1 91 ? -9.485 30.821 -39.319 1.00 87.81 91 ASN A C 1
ATOM 690 O O . ASN A 1 91 ? -10.253 31.382 -38.538 1.00 87.81 91 ASN A O 1
ATOM 694 N N . GLY A 1 92 ? -8.473 31.476 -39.891 1.00 88.19 92 GLY A N 1
ATOM 695 C CA . GLY A 1 92 ? -8.227 32.904 -39.704 1.00 88.19 92 GLY A CA 1
ATOM 696 C C . GLY A 1 92 ? -9.379 33.778 -40.210 1.00 88.19 92 GLY A C 1
ATOM 697 O O . GLY A 1 92 ? -9.763 34.739 -39.535 1.00 88.19 92 GLY A O 1
ATOM 698 N N . GLU A 1 93 ? -9.963 33.428 -41.356 1.00 89.69 93 GLU A N 1
ATOM 699 C CA . GLU A 1 93 ? -11.173 34.074 -41.877 1.00 89.69 93 GLU A CA 1
ATOM 700 C C . GLU A 1 93 ? -12.369 33.847 -40.945 1.00 89.69 93 GLU A C 1
ATOM 702 O O . GLU A 1 93 ? -13.074 34.797 -40.594 1.00 89.69 93 GLU A O 1
ATOM 707 N N . SER A 1 94 ? -12.545 32.616 -40.458 1.00 88.50 94 SER A N 1
ATOM 708 C CA . SER A 1 94 ? -13.617 32.255 -39.522 1.00 88.50 94 SER A CA 1
ATOM 709 C C . SER A 1 94 ? -13.516 33.013 -38.193 1.00 88.50 94 SER A C 1
ATOM 711 O O . SER A 1 94 ? -14.519 33.539 -37.709 1.00 88.50 94 SER A O 1
ATOM 713 N N . ILE A 1 95 ? -12.311 33.137 -37.623 1.00 87.12 95 ILE A N 1
ATOM 714 C CA . ILE A 1 95 ? -12.038 33.933 -36.413 1.00 87.12 95 ILE A CA 1
ATOM 715 C C . ILE A 1 95 ? -12.383 35.408 -36.654 1.00 87.12 95 ILE A C 1
ATOM 717 O O . ILE A 1 95 ? -13.022 36.042 -35.810 1.00 87.12 95 ILE A O 1
ATOM 721 N N . SER A 1 96 ? -12.016 35.947 -37.820 1.00 87.06 96 SER A N 1
ATOM 722 C CA . SER A 1 96 ? -12.319 37.332 -38.197 1.00 87.06 96 SER A CA 1
ATOM 723 C C . SER A 1 96 ? -13.829 37.570 -38.307 1.00 87.06 96 SER A C 1
ATOM 725 O O . SER A 1 96 ? -14.342 38.541 -37.751 1.00 87.06 96 SER A O 1
ATOM 727 N N . ALA A 1 97 ? -14.564 36.648 -38.935 1.00 88.12 97 ALA A N 1
ATOM 728 C CA . ALA A 1 97 ? -16.022 36.704 -39.021 1.00 88.12 97 ALA A CA 1
ATOM 729 C C . ALA A 1 97 ? -16.695 36.602 -37.639 1.00 88.12 97 ALA A C 1
ATOM 731 O O . ALA A 1 97 ? -17.620 37.363 -37.342 1.00 88.12 97 ALA A O 1
ATOM 732 N N . LEU A 1 98 ? -16.203 35.717 -36.762 1.00 86.31 98 LEU A N 1
ATOM 733 C CA . LEU A 1 98 ? -16.653 35.589 -35.370 1.00 86.31 98 LEU A CA 1
ATOM 734 C C . LEU A 1 98 ? -16.443 36.886 -34.586 1.00 86.31 98 LEU A C 1
ATOM 736 O O . LEU A 1 98 ? -17.344 37.325 -33.869 1.00 86.31 98 LEU A O 1
ATOM 740 N N . LYS A 1 99 ? -15.283 37.530 -34.752 1.00 86.88 99 LYS A N 1
ATOM 741 C CA . LYS A 1 99 ? -14.985 38.828 -34.142 1.00 86.88 99 LYS A CA 1
ATOM 742 C C . LYS A 1 99 ? -15.997 39.886 -34.579 1.00 86.88 99 LYS A C 1
ATOM 744 O O . LYS A 1 99 ? -16.590 40.528 -33.713 1.00 86.88 99 LYS A O 1
ATOM 749 N N . THR A 1 100 ? -16.248 40.016 -35.882 1.00 87.69 100 THR A N 1
ATOM 750 C CA . THR A 1 100 ? -17.238 40.960 -36.425 1.00 87.69 100 THR A CA 1
ATOM 751 C C . THR A 1 100 ? -18.657 40.648 -35.935 1.00 87.69 100 THR A C 1
ATOM 753 O O . THR A 1 100 ? -19.389 41.556 -35.542 1.00 87.69 100 THR A O 1
ATOM 756 N N . GLY A 1 101 ? -19.048 39.370 -35.887 1.00 86.62 101 GLY A N 1
ATOM 757 C CA . GLY A 1 101 ? -20.350 38.943 -35.368 1.00 86.62 101 GLY A CA 1
ATOM 758 C C . GLY A 1 101 ? -20.535 39.268 -33.883 1.00 86.62 101 GLY A C 1
ATOM 759 O O . GLY A 1 101 ? -21.575 39.792 -33.488 1.00 86.62 101 GLY A O 1
ATOM 760 N N . LEU A 1 102 ? -19.505 39.031 -33.065 1.00 84.25 102 LEU A N 1
ATOM 761 C CA . LEU A 1 102 ? -19.504 39.375 -31.641 1.00 84.25 102 LEU A CA 1
ATOM 762 C C . LEU A 1 102 ? -19.497 40.893 -31.410 1.00 84.25 102 LEU A C 1
ATOM 764 O O . LEU A 1 102 ? -20.122 41.365 -30.467 1.00 84.25 102 LEU A O 1
ATOM 768 N N . GLU A 1 103 ? -18.807 41.675 -32.247 1.00 86.12 103 GLU A N 1
ATOM 769 C CA . GLU A 1 103 ? -18.871 43.146 -32.225 1.00 86.12 103 GLU A CA 1
ATOM 770 C C . GLU A 1 103 ? -20.284 43.650 -32.490 1.00 86.12 103 GLU A C 1
ATOM 772 O O . GLU A 1 103 ? -20.796 44.456 -31.713 1.00 86.12 103 GLU A O 1
ATOM 777 N N . LYS A 1 104 ? -20.939 43.110 -33.520 1.00 86.81 104 LYS A N 1
ATOM 778 C CA . LYS A 1 104 ? -22.323 43.448 -33.841 1.00 86.81 104 LYS A CA 1
ATOM 779 C C . LYS A 1 104 ? -23.290 43.050 -32.723 1.00 86.81 104 LYS A C 1
ATOM 781 O O . LYS A 1 104 ? -24.097 43.871 -32.318 1.00 86.81 104 LYS A O 1
ATOM 786 N N . ALA A 1 105 ? -23.168 41.844 -32.164 1.00 82.88 105 ALA A N 1
ATOM 787 C CA . ALA A 1 105 ? -24.033 41.381 -31.074 1.00 82.88 105 ALA A CA 1
ATOM 788 C C . ALA A 1 105 ? -23.891 42.227 -29.795 1.00 82.88 105 ALA A C 1
ATOM 790 O O . ALA A 1 105 ? -24.879 42.492 -29.111 1.00 82.88 105 ALA A O 1
ATOM 791 N N . VAL A 1 106 ? -22.669 42.671 -29.475 1.00 84.50 106 VAL A N 1
ATOM 792 C CA . VAL A 1 106 ? -22.424 43.619 -28.376 1.00 84.50 106 VAL A CA 1
ATOM 793 C C . VAL A 1 106 ? -23.109 44.957 -28.658 1.00 84.50 106 VAL A C 1
ATOM 795 O O . VAL A 1 106 ? -23.718 45.526 -27.756 1.00 84.50 106 VAL A O 1
ATOM 798 N N . GLU A 1 107 ? -23.035 45.454 -29.892 1.00 85.88 107 GLU A N 1
ATOM 799 C CA . GLU A 1 107 ? -23.654 46.722 -30.281 1.00 85.88 107 GLU A CA 1
ATOM 800 C C . GLU A 1 107 ? -25.190 46.651 -30.285 1.00 85.88 107 GLU A C 1
ATOM 802 O O . GLU A 1 107 ? -25.852 47.527 -29.731 1.00 85.88 107 GLU A O 1
ATOM 807 N N . ASP A 1 108 ? -25.767 45.565 -30.800 1.00 86.75 108 ASP A N 1
ATOM 808 C CA . ASP A 1 108 ? -27.210 45.307 -30.755 1.00 86.75 108 ASP A CA 1
ATOM 809 C C . ASP A 1 108 ? -27.713 45.224 -29.298 1.00 86.75 108 ASP A C 1
ATOM 811 O O . ASP A 1 108 ? -28.761 45.777 -28.960 1.00 86.75 108 ASP A O 1
ATOM 815 N N . LEU A 1 109 ? -26.944 44.591 -28.399 1.00 85.25 109 LEU A N 1
ATOM 816 C CA . LEU A 1 109 ? -27.287 44.490 -26.978 1.00 85.25 109 LEU A CA 1
ATOM 817 C C . LEU A 1 109 ? -27.205 45.843 -26.252 1.00 85.25 109 LEU A C 1
ATOM 819 O O . LEU A 1 109 ? -28.080 46.135 -25.430 1.00 85.25 109 LEU A O 1
ATOM 823 N N . LYS A 1 110 ? -26.202 46.683 -26.557 1.00 85.19 110 LYS A N 1
ATOM 824 C CA . LYS A 1 110 ? -26.112 48.061 -26.026 1.00 85.19 110 LYS A CA 1
ATOM 825 C C . LYS A 1 110 ? -27.349 48.885 -26.368 1.00 85.19 110 LYS A C 1
ATOM 827 O O . LYS A 1 110 ? -27.828 49.636 -25.520 1.00 85.19 110 LYS A O 1
ATOM 832 N N . ASN A 1 111 ? -27.863 48.707 -27.582 1.00 86.56 111 ASN A N 1
ATOM 833 C CA . ASN A 1 111 ? -29.023 49.423 -28.102 1.00 86.56 111 ASN A CA 1
ATOM 834 C C . ASN A 1 111 ? -30.371 48.801 -27.679 1.00 86.56 111 ASN A C 1
ATOM 836 O O . ASN A 1 111 ? -31.415 49.243 -28.149 1.00 86.56 111 ASN A O 1
ATOM 840 N N . SER A 1 112 ? -30.373 47.795 -26.792 1.00 87.50 112 SER A N 1
ATOM 841 C CA . SER A 1 112 ? -31.593 47.144 -26.294 1.00 87.50 112 SER A CA 1
ATOM 842 C C . SER A 1 112 ? -32.141 47.764 -24.998 1.00 87.50 112 SER A C 1
ATOM 844 O O . SER A 1 112 ? -31.400 48.303 -24.168 1.00 87.50 112 SER A O 1
ATOM 846 N N . ASP A 1 113 ? -33.447 47.593 -24.771 1.00 87.94 113 ASP A N 1
ATOM 847 C CA . ASP A 1 113 ? -34.165 48.076 -23.577 1.00 87.94 113 ASP A CA 1
ATOM 848 C C . ASP A 1 113 ? -34.147 47.081 -22.399 1.00 87.94 113 ASP A C 1
ATOM 850 O O . ASP A 1 113 ? -34.967 47.150 -21.482 1.00 87.94 113 ASP A O 1
ATOM 854 N N . ARG A 1 114 ? -33.224 46.113 -22.407 1.00 84.38 114 ARG A N 1
ATOM 855 C CA . ARG A 1 114 ? -33.138 45.092 -21.356 1.00 84.38 114 ARG A CA 1
ATOM 856 C C . ARG A 1 114 ? -32.689 45.683 -20.016 1.00 84.38 114 ARG A C 1
ATOM 858 O O . ARG A 1 114 ? -31.712 46.426 -19.950 1.00 84.38 114 ARG A O 1
ATOM 865 N N . ALA A 1 115 ? -33.348 45.267 -18.934 1.00 79.56 115 ALA A N 1
ATOM 866 C CA . ALA A 1 115 ? -33.032 45.701 -17.571 1.00 79.56 115 ALA A CA 1
ATOM 867 C C . ALA A 1 115 ? -31.674 45.181 -17.057 1.00 79.56 115 ALA A C 1
ATOM 869 O O . ALA A 1 115 ? -31.063 45.805 -16.197 1.00 79.56 115 ALA A O 1
ATOM 870 N N . ASP A 1 116 ? -31.186 44.057 -17.592 1.00 85.12 116 ASP A N 1
ATOM 871 C CA . ASP A 1 116 ? -29.931 43.399 -17.209 1.00 85.12 116 ASP A CA 1
ATOM 872 C C . ASP A 1 116 ? -28.740 43.743 -18.128 1.00 85.12 116 ASP A C 1
ATOM 874 O O . ASP A 1 116 ? -27.659 43.167 -17.990 1.00 85.12 116 ASP A O 1
ATOM 878 N N . LYS A 1 117 ? -28.907 44.686 -19.069 1.00 86.00 117 LYS A N 1
ATOM 879 C CA . LYS A 1 117 ? -27.965 44.913 -20.179 1.00 86.00 117 LYS A CA 1
ATOM 880 C C . LYS A 1 117 ? -26.520 45.196 -19.762 1.00 86.00 117 LYS A C 1
ATOM 882 O O . LYS A 1 117 ? -25.612 44.677 -20.401 1.00 86.00 117 LYS A O 1
ATOM 887 N N . GLU A 1 118 ? -26.283 45.964 -18.698 1.00 83.19 118 GLU A N 1
ATOM 888 C CA . GLU A 1 118 ? -24.921 46.300 -18.247 1.00 83.19 118 GLU A CA 1
ATOM 889 C C . GLU A 1 118 ? -24.162 45.068 -17.739 1.00 83.19 118 GLU A C 1
ATOM 891 O O . GLU A 1 118 ? -23.002 44.861 -18.095 1.00 83.19 118 GLU A O 1
ATOM 896 N N . TYR A 1 119 ? -24.837 44.201 -16.979 1.00 83.94 119 TYR A N 1
ATOM 897 C CA . TYR A 1 119 ? -24.259 42.954 -16.476 1.00 83.94 119 TYR A CA 1
ATOM 898 C C . TYR A 1 119 ? -23.960 41.963 -17.611 1.00 83.94 119 TYR A C 1
ATOM 900 O O . TYR A 1 119 ? -22.902 41.323 -17.636 1.00 83.94 119 TYR A O 1
ATOM 908 N N . VAL A 1 120 ? -24.876 41.858 -18.581 1.00 82.75 120 VAL A N 1
ATOM 909 C CA . VAL A 1 120 ? -24.698 40.985 -19.750 1.00 82.75 120 VAL A CA 1
ATOM 910 C C . VAL A 1 120 ? -23.579 41.505 -20.660 1.00 82.75 120 VAL A C 1
ATOM 912 O O . VAL A 1 120 ? -22.788 40.703 -21.150 1.00 82.75 120 VAL A O 1
ATOM 915 N N . LEU A 1 121 ? -23.444 42.824 -20.840 1.00 85.44 121 LEU A N 1
ATOM 916 C CA . LEU A 1 121 ? -22.369 43.437 -21.631 1.00 85.44 121 LEU A CA 1
ATOM 917 C C . LEU A 1 121 ? -20.982 43.230 -21.013 1.00 85.44 121 LEU A C 1
ATOM 919 O O . LEU A 1 121 ? -20.050 42.900 -21.745 1.00 85.44 121 LEU A O 1
ATOM 923 N N . ASP A 1 122 ? -20.835 43.378 -19.693 1.00 84.00 122 ASP A N 1
ATOM 924 C CA . ASP A 1 122 ? -19.563 43.118 -19.001 1.00 84.00 122 ASP A CA 1
ATOM 925 C C . ASP A 1 122 ? -19.156 41.640 -19.118 1.00 84.00 122 ASP A C 1
ATOM 927 O O . ASP A 1 122 ? -18.028 41.315 -19.502 1.00 84.00 122 ASP A O 1
ATOM 931 N N . SER A 1 123 ? -20.107 40.732 -18.882 1.00 82.31 123 SER A N 1
ATOM 932 C CA . SER A 1 123 ? -19.877 39.286 -18.982 1.00 82.31 123 SER A CA 1
ATOM 933 C C . SER A 1 123 ? -19.532 38.856 -20.414 1.00 82.31 123 SER A C 1
ATOM 935 O O . SER A 1 123 ? -18.579 38.102 -20.630 1.00 82.31 123 SER A O 1
ATOM 937 N N . LEU A 1 124 ? -20.260 39.372 -21.409 1.00 83.19 124 LEU A N 1
ATOM 938 C CA . LEU A 1 124 ? -20.023 39.094 -22.827 1.00 83.19 124 LEU A CA 1
ATOM 939 C C . LEU A 1 124 ? -18.704 39.708 -23.314 1.00 83.19 124 LEU A C 1
ATOM 941 O O . LEU A 1 124 ? -17.986 39.074 -24.085 1.00 83.19 124 LEU A O 1
ATOM 945 N N . GLY A 1 125 ? -18.349 40.905 -22.839 1.00 82.31 125 GLY A N 1
ATOM 946 C CA . GLY A 1 125 ? -17.081 41.566 -23.144 1.00 82.31 125 GLY A CA 1
ATOM 947 C C . GLY A 1 125 ? -15.875 40.767 -22.648 1.00 82.31 125 GLY A C 1
ATOM 948 O O . GLY A 1 125 ? -14.930 40.546 -23.408 1.00 82.31 125 GLY A O 1
ATOM 949 N N . LYS A 1 126 ? -15.938 40.258 -21.410 1.00 82.56 126 LYS A N 1
ATOM 950 C CA . LYS A 1 126 ? -14.905 39.379 -20.837 1.00 82.56 126 LYS A CA 1
ATOM 951 C C . LYS A 1 126 ? -14.801 38.057 -21.595 1.00 82.56 126 LYS A C 1
ATOM 953 O O . LYS A 1 126 ? -13.704 37.678 -22.000 1.00 82.56 126 LYS A O 1
ATOM 958 N N . ALA A 1 127 ? -15.929 37.393 -21.858 1.00 79.50 127 ALA A N 1
ATOM 959 C CA . ALA A 1 127 ? -15.952 36.137 -22.609 1.00 79.50 127 ALA A CA 1
ATOM 960 C C . ALA A 1 127 ? -15.395 36.304 -24.035 1.00 79.50 127 ALA A C 1
ATOM 962 O O . ALA A 1 127 ? -14.576 35.501 -24.477 1.00 79.50 127 ALA A O 1
ATOM 963 N N . LYS A 1 128 ? -15.769 37.387 -24.729 1.00 84.00 128 LYS A N 1
ATOM 964 C CA . LYS A 1 128 ? -15.246 37.741 -26.055 1.00 84.00 128 LYS A CA 1
ATOM 965 C C . LYS A 1 128 ? -13.733 37.961 -26.033 1.00 84.00 128 LYS A C 1
ATOM 967 O O . LYS A 1 128 ? -13.039 37.428 -26.894 1.00 84.00 128 LYS A O 1
ATOM 972 N N . ALA A 1 129 ? -13.224 38.739 -25.076 1.00 82.69 129 ALA A N 1
ATOM 973 C CA . ALA A 1 129 ? -11.793 39.021 -24.967 1.00 82.69 129 ALA A CA 1
ATOM 974 C C . ALA A 1 129 ? -10.982 37.740 -24.716 1.00 82.69 129 ALA A C 1
ATOM 976 O O . ALA A 1 129 ? -9.956 37.533 -25.359 1.00 82.69 129 ALA A O 1
ATOM 977 N N . MET A 1 130 ? -11.474 36.857 -23.840 1.00 82.44 130 MET A N 1
ATOM 978 C CA . MET A 1 130 ? -10.825 35.575 -23.554 1.00 82.44 130 MET A CA 1
ATOM 979 C C . MET A 1 130 ? -10.853 34.628 -24.760 1.00 82.44 130 MET A C 1
ATOM 981 O O . MET A 1 130 ? -9.820 34.062 -25.105 1.00 82.44 130 MET A O 1
ATOM 985 N N . LEU A 1 131 ? -12.000 34.482 -25.434 1.00 84.19 131 LEU A N 1
ATOM 986 C CA . LEU A 1 131 ? -12.128 33.607 -26.606 1.00 84.19 131 LEU A CA 1
ATOM 987 C C . LEU A 1 131 ? -11.254 34.073 -27.776 1.00 84.19 131 LEU A C 1
ATOM 989 O O . LEU A 1 131 ? -10.565 33.256 -28.379 1.00 84.19 131 LEU A O 1
ATOM 993 N N . LEU A 1 132 ? -11.234 35.376 -28.078 1.00 84.56 132 LEU A N 1
ATOM 994 C CA . LEU A 1 132 ? -10.393 35.914 -29.152 1.00 84.56 132 LEU A CA 1
ATOM 995 C C . LEU A 1 132 ? -8.901 35.786 -28.831 1.00 84.56 132 LEU A C 1
ATOM 997 O O . LEU A 1 132 ? -8.126 35.437 -29.715 1.00 84.56 132 LEU A O 1
ATOM 1001 N N . ALA A 1 133 ? -8.497 36.020 -27.577 1.00 84.44 133 ALA A N 1
ATOM 1002 C CA . ALA A 1 133 ? -7.107 35.840 -27.162 1.00 84.44 133 ALA A CA 1
ATOM 1003 C C . ALA A 1 133 ? -6.650 34.378 -27.299 1.00 84.44 133 ALA A C 1
ATOM 1005 O O . ALA A 1 133 ? -5.543 34.130 -27.772 1.00 84.44 133 ALA A O 1
ATOM 1006 N N . LEU A 1 134 ? -7.506 33.415 -26.936 1.00 83.69 134 LEU A N 1
ATOM 1007 C CA . LEU A 1 134 ? -7.219 31.987 -27.104 1.00 83.69 134 LEU A CA 1
ATOM 1008 C C . LEU A 1 134 ? -7.092 31.603 -28.583 1.00 83.69 134 LEU A C 1
ATOM 1010 O O . LEU A 1 134 ? -6.103 30.982 -28.960 1.00 83.69 134 LEU A O 1
ATOM 1014 N N . LEU A 1 135 ? -8.043 32.023 -29.423 1.00 87.25 135 LEU A N 1
ATOM 1015 C CA . LEU A 1 135 ? -8.049 31.696 -30.853 1.00 87.25 135 LEU A CA 1
ATOM 1016 C C . LEU A 1 135 ? -6.862 32.321 -31.609 1.00 87.25 135 LEU A C 1
ATOM 1018 O O . LEU A 1 135 ? -6.254 31.660 -32.449 1.00 87.25 135 LEU A O 1
ATOM 1022 N N . GLU A 1 136 ? -6.484 33.565 -31.300 1.00 84.75 136 GLU A N 1
ATOM 1023 C CA . GLU A 1 136 ? -5.303 34.205 -31.905 1.00 84.75 136 GLU A CA 1
ATOM 1024 C C . GLU A 1 136 ? -3.985 33.601 -31.397 1.00 84.75 136 GLU A C 1
ATOM 1026 O O . GLU A 1 136 ? -3.022 33.461 -32.159 1.00 84.75 136 GLU A O 1
ATOM 1031 N N . SER A 1 137 ? -3.938 33.186 -30.127 1.00 84.06 137 SER A N 1
ATOM 1032 C CA . SER A 1 137 ? -2.796 32.444 -29.585 1.00 84.06 137 SER A CA 1
ATOM 1033 C C . SER A 1 137 ? -2.625 31.101 -30.296 1.00 84.06 137 SER A C 1
ATOM 1035 O O . SER A 1 137 ? -1.518 30.763 -30.711 1.00 84.06 137 SER A O 1
ATOM 1037 N N . GLU A 1 138 ? -3.712 30.352 -30.487 1.00 82.81 138 GLU A N 1
ATOM 1038 C CA . GLU A 1 138 ? -3.695 29.061 -31.179 1.00 82.81 138 GLU A CA 1
ATOM 1039 C C . GLU A 1 138 ? -3.292 29.221 -32.652 1.00 82.81 138 GLU A C 1
ATOM 1041 O O . GLU A 1 138 ? -2.419 28.506 -33.143 1.00 82.81 138 GLU A O 1
ATOM 1046 N N . LYS A 1 139 ? -3.821 30.236 -33.347 1.00 84.69 139 LYS A N 1
ATOM 1047 C CA . LYS A 1 139 ? -3.401 30.589 -34.712 1.00 84.69 139 LYS A CA 1
ATOM 1048 C C . LYS A 1 139 ? -1.905 30.914 -34.795 1.00 84.69 139 LYS A C 1
ATOM 1050 O O . LYS A 1 139 ? -1.236 30.512 -35.747 1.00 84.69 139 LYS A O 1
ATOM 1055 N N . THR A 1 140 ? -1.366 31.632 -33.811 1.00 86.31 140 THR A N 1
ATOM 1056 C CA . THR A 1 140 ? 0.070 31.950 -33.741 1.00 86.31 140 THR A CA 1
ATOM 1057 C C . THR A 1 140 ? 0.908 30.683 -33.559 1.00 86.31 140 THR A C 1
ATOM 1059 O O . THR A 1 140 ? 1.911 30.501 -34.251 1.00 86.31 140 THR A O 1
ATOM 1062 N N . GLU A 1 141 ? 0.473 29.766 -32.693 1.00 84.31 141 GLU A N 1
ATOM 1063 C CA . GLU A 1 141 ? 1.141 28.479 -32.482 1.00 84.31 141 GLU A CA 1
ATOM 1064 C C . GLU A 1 141 ? 1.136 27.612 -33.753 1.00 84.31 141 GLU A C 1
ATOM 1066 O O . GLU A 1 141 ? 2.170 27.054 -34.131 1.00 84.31 141 GLU A O 1
ATOM 1071 N N . LEU A 1 142 ? -0.002 27.527 -34.451 1.00 87.25 142 LEU A N 1
ATOM 1072 C CA . LEU A 1 142 ? -0.128 26.763 -35.696 1.00 87.25 142 LEU A CA 1
ATOM 1073 C C . LEU A 1 142 ? 0.771 27.328 -36.810 1.00 87.25 142 LEU A C 1
ATOM 1075 O O . LEU A 1 142 ? 1.435 26.555 -37.501 1.00 87.25 142 LEU A O 1
ATOM 1079 N N . ASN A 1 143 ? 0.887 28.656 -36.930 1.00 86.69 143 ASN A N 1
ATOM 1080 C CA . ASN A 1 143 ? 1.835 29.298 -37.854 1.00 86.69 143 ASN A CA 1
ATOM 1081 C C . ASN A 1 143 ? 3.301 28.993 -37.505 1.00 86.69 143 ASN A C 1
ATOM 1083 O O . ASN A 1 143 ? 4.128 28.766 -38.394 1.00 86.69 143 ASN A O 1
ATOM 1087 N N . GLY A 1 144 ? 3.631 28.934 -36.211 1.00 85.75 144 GLY A N 1
ATOM 1088 C CA . GLY A 1 144 ? 4.946 28.487 -35.750 1.00 85.75 144 GLY A CA 1
ATOM 1089 C C . GLY A 1 144 ? 5.247 27.043 -36.166 1.00 85.75 144 GLY A C 1
ATOM 1090 O O . GLY A 1 144 ? 6.340 26.751 -36.659 1.00 85.75 144 GLY A O 1
ATOM 1091 N N . LYS A 1 145 ? 4.262 26.142 -36.049 1.00 89.00 145 LYS A N 1
ATOM 1092 C CA . LYS A 1 145 ? 4.383 24.743 -36.500 1.00 89.00 145 LYS A CA 1
ATOM 1093 C C . LYS A 1 145 ? 4.563 24.642 -38.017 1.00 89.00 145 LYS A C 1
ATOM 1095 O O . LYS A 1 145 ? 5.455 23.919 -38.456 1.00 89.00 145 LYS A O 1
ATOM 1100 N N . LEU A 1 146 ? 3.797 25.402 -38.803 1.00 91.25 146 LEU A N 1
ATOM 1101 C CA . LEU A 1 146 ? 3.951 25.466 -40.262 1.00 91.25 146 LEU A CA 1
ATOM 1102 C C . LEU A 1 146 ? 5.355 25.950 -40.661 1.00 91.25 146 LEU A C 1
ATOM 1104 O O . LEU A 1 146 ? 5.999 25.351 -41.519 1.00 91.25 146 LEU A O 1
ATOM 1108 N N . THR A 1 147 ? 5.876 26.972 -39.976 1.00 90.19 147 THR A N 1
ATOM 1109 C CA . THR A 1 147 ? 7.244 27.472 -40.196 1.00 90.19 147 THR A CA 1
ATOM 1110 C C . THR A 1 147 ? 8.292 26.383 -39.940 1.00 90.19 147 THR A C 1
ATOM 1112 O O . THR A 1 147 ? 9.218 26.209 -40.730 1.00 90.19 147 THR A O 1
ATOM 1115 N N . SER A 1 148 ? 8.132 25.598 -38.870 1.00 85.62 148 SER A N 1
ATOM 1116 C CA . SER A 1 148 ? 9.022 24.469 -38.558 1.00 85.62 148 SER A CA 1
ATOM 1117 C C . SER A 1 148 ? 8.980 23.365 -39.627 1.00 85.62 148 SER A C 1
ATOM 1119 O O . SER A 1 148 ? 10.024 22.848 -40.039 1.00 85.62 148 SER A O 1
ATOM 1121 N N . ILE A 1 149 ? 7.786 23.041 -40.136 1.00 88.31 149 ILE A N 1
ATOM 1122 C CA . ILE A 1 149 ? 7.609 22.082 -41.237 1.00 88.31 149 ILE A CA 1
ATOM 1123 C C . ILE A 1 149 ? 8.317 22.588 -42.504 1.00 88.31 149 ILE A C 1
ATOM 1125 O O . ILE A 1 149 ? 9.084 21.843 -43.110 1.00 88.31 149 ILE A O 1
ATOM 1129 N N . ASN A 1 150 ? 8.156 23.866 -42.857 1.00 89.81 150 ASN A N 1
ATOM 1130 C CA . ASN A 1 150 ? 8.808 24.466 -44.028 1.00 89.81 150 ASN A CA 1
ATOM 1131 C C . ASN A 1 150 ? 10.340 24.511 -43.907 1.00 89.81 150 ASN A C 1
ATOM 1133 O O . ASN A 1 150 ? 11.053 24.260 -44.883 1.00 89.81 150 ASN A O 1
ATOM 1137 N N . ASN A 1 151 ? 10.863 24.749 -42.703 1.00 88.50 151 ASN A N 1
ATOM 1138 C CA . ASN A 1 151 ? 12.299 24.643 -42.438 1.00 88.50 151 ASN A CA 1
ATOM 1139 C C . ASN A 1 151 ? 12.803 23.202 -42.612 1.00 88.50 151 ASN A C 1
ATOM 1141 O O . ASN A 1 151 ? 13.882 22.992 -43.166 1.00 88.50 151 ASN A O 1
ATOM 1145 N N . THR A 1 152 ? 12.011 22.211 -42.191 1.00 88.81 152 THR A N 1
ATOM 1146 C CA . THR A 1 152 ? 12.330 20.785 -42.369 1.00 88.81 152 THR A CA 1
ATOM 1147 C C . THR A 1 152 ? 12.353 20.407 -43.848 1.00 88.81 152 THR A C 1
ATOM 1149 O O . THR A 1 152 ? 13.314 19.793 -44.303 1.00 88.81 152 THR A O 1
ATOM 1152 N N . ILE A 1 153 ? 11.351 20.837 -44.623 1.00 90.50 153 ILE A N 1
ATOM 1153 C CA . ILE A 1 153 ? 11.315 20.663 -46.084 1.00 90.50 153 ILE A CA 1
ATOM 1154 C C . ILE A 1 153 ? 12.575 21.265 -46.719 1.00 90.50 153 ILE A C 1
ATOM 1156 O O . ILE A 1 153 ? 13.261 20.586 -47.479 1.00 90.50 153 ILE A O 1
ATOM 1160 N N . SER A 1 154 ? 12.935 22.497 -46.347 1.00 90.75 154 SER A N 1
ATOM 1161 C CA . SER A 1 154 ? 14.124 23.183 -46.877 1.00 90.75 154 SER A CA 1
ATOM 1162 C C . SER A 1 154 ? 15.430 22.454 -46.540 1.00 90.75 154 SER A C 1
ATOM 1164 O O . SER A 1 154 ? 16.349 22.404 -47.356 1.00 90.75 154 SER A O 1
ATOM 1166 N N . TYR A 1 155 ? 15.537 21.880 -45.339 1.00 86.81 155 TYR A N 1
ATOM 1167 C CA . TYR A 1 155 ? 16.687 21.066 -44.947 1.00 86.81 155 TYR A CA 1
ATOM 1168 C C . TYR A 1 155 ? 16.785 19.782 -45.779 1.00 86.81 155 TYR A C 1
ATOM 1170 O O . TYR A 1 155 ? 17.858 19.463 -46.290 1.00 86.81 155 TYR A O 1
ATOM 1178 N N . LEU A 1 156 ? 15.667 19.073 -45.958 1.00 86.69 156 LEU A N 1
ATOM 1179 C CA . LEU A 1 156 ? 15.624 17.845 -46.750 1.00 86.69 156 LEU A CA 1
ATOM 1180 C C . LEU A 1 156 ? 15.956 18.111 -48.225 1.00 86.69 156 LEU A C 1
ATOM 1182 O O . LEU A 1 156 ? 16.722 17.352 -48.804 1.00 86.69 156 LEU A O 1
ATOM 1186 N N . GLN A 1 157 ? 15.502 19.231 -48.798 1.00 89.88 157 GLN A N 1
ATOM 1187 C CA . GLN A 1 157 ? 15.874 19.656 -50.156 1.00 89.88 157 GLN A CA 1
ATOM 1188 C C . GLN A 1 157 ? 17.378 19.923 -50.317 1.00 89.88 157 GLN A C 1
ATOM 1190 O O . GLN A 1 157 ? 17.952 19.646 -51.366 1.00 89.88 157 GLN A O 1
ATOM 1195 N N . LYS A 1 158 ? 18.051 20.440 -49.281 1.00 88.31 158 LYS A N 1
ATOM 1196 C CA . LYS A 1 158 ? 19.517 20.571 -49.308 1.00 88.31 158 LYS A CA 1
ATOM 1197 C C . LYS A 1 158 ? 20.203 19.205 -49.278 1.00 88.31 158 LYS A C 1
ATOM 1199 O O . LYS A 1 158 ? 21.210 19.027 -49.955 1.00 88.31 158 LYS A O 1
ATOM 1204 N N . LYS A 1 159 ? 19.666 18.246 -48.515 1.00 86.81 159 LYS A N 1
ATOM 1205 C CA . LYS A 1 159 ? 20.198 16.875 -48.458 1.00 86.81 159 LYS A CA 1
ATOM 1206 C C . LYS A 1 159 ? 19.988 16.095 -49.749 1.00 86.81 159 LYS A C 1
ATOM 1208 O O . LYS A 1 159 ? 20.902 15.383 -50.147 1.00 86.81 159 LYS A O 1
ATOM 1213 N N . ASP A 1 160 ? 18.858 16.302 -50.409 1.00 90.12 160 ASP A N 1
ATOM 1214 C CA . ASP A 1 160 ? 18.586 15.828 -51.768 1.00 90.12 160 ASP A CA 1
ATOM 1215 C C . ASP A 1 160 ? 19.660 16.328 -52.750 1.00 90.12 160 ASP A C 1
ATOM 1217 O O . ASP A 1 160 ? 20.378 15.540 -53.359 1.00 90.12 160 ASP A O 1
ATOM 1221 N N . ALA A 1 161 ? 19.911 17.643 -52.777 1.00 84.88 161 ALA A N 1
ATOM 1222 C CA . ALA A 1 161 ? 20.940 18.234 -53.636 1.00 84.88 161 ALA A CA 1
ATOM 1223 C C . ALA A 1 161 ? 22.371 17.735 -53.330 1.00 84.88 161 ALA A C 1
ATOM 1225 O O . ALA A 1 161 ? 23.183 17.559 -54.241 1.00 84.88 161 ALA A O 1
ATOM 1226 N N . GLU A 1 162 ? 22.708 17.506 -52.055 1.00 85.12 162 GLU A N 1
ATOM 1227 C CA . GLU A 1 162 ? 23.988 16.898 -51.664 1.00 85.12 162 GLU A CA 1
ATOM 1228 C C . GLU A 1 162 ? 24.111 15.440 -52.145 1.00 85.12 162 GLU A C 1
ATOM 1230 O O . GLU A 1 162 ? 25.203 15.018 -52.536 1.00 85.12 162 GLU A O 1
ATOM 1235 N N . LEU A 1 163 ? 23.020 14.667 -52.095 1.00 84.88 163 LEU A N 1
ATOM 1236 C CA . LEU A 1 163 ? 22.989 13.269 -52.523 1.00 84.88 163 LEU A CA 1
ATOM 1237 C C . LEU A 1 163 ? 23.131 13.153 -54.046 1.00 84.88 163 LEU A C 1
ATOM 1239 O O . LEU A 1 163 ? 23.977 12.390 -54.508 1.00 84.88 163 LEU A O 1
ATOM 1243 N N . GLU A 1 164 ? 22.415 13.983 -54.807 1.00 88.69 164 GLU A N 1
ATOM 1244 C CA . GLU A 1 164 ? 22.546 14.106 -56.268 1.00 88.69 164 GLU A CA 1
ATOM 1245 C C . GLU A 1 164 ? 23.977 14.431 -56.700 1.00 88.69 164 GLU A C 1
ATOM 1247 O O . GLU A 1 164 ? 24.545 13.821 -57.615 1.00 88.69 164 GLU A O 1
ATOM 1252 N N . LYS A 1 165 ? 24.613 15.369 -55.989 1.00 88.19 165 LYS A N 1
ATOM 1253 C CA . LYS A 1 165 ? 26.011 15.711 -56.243 1.00 88.19 165 LYS A CA 1
ATOM 1254 C C . LYS A 1 165 ? 26.929 14.508 -56.009 1.00 88.19 165 LYS A C 1
ATOM 1256 O O . LYS A 1 165 ? 27.766 14.221 -56.855 1.00 88.19 165 LYS A O 1
ATOM 1261 N N . LYS A 1 166 ? 26.747 13.761 -54.914 1.00 86.12 166 LYS A N 1
ATOM 1262 C CA . LYS A 1 166 ? 27.547 12.555 -54.627 1.00 86.12 166 LYS A CA 1
ATOM 1263 C C . LYS A 1 166 ? 27.347 11.452 -55.663 1.00 86.12 166 LYS A C 1
ATOM 1265 O O . LYS A 1 166 ? 28.319 10.804 -56.039 1.00 86.12 166 LYS A O 1
ATOM 1270 N N . ILE A 1 167 ? 26.114 11.234 -56.120 1.00 86.31 167 ILE A N 1
ATOM 1271 C CA . ILE A 1 167 ? 25.813 10.287 -57.203 1.00 86.31 167 ILE A CA 1
ATOM 1272 C C . ILE A 1 167 ? 26.570 10.696 -58.473 1.00 86.31 167 ILE A C 1
ATOM 1274 O O . ILE A 1 167 ? 27.200 9.856 -59.116 1.00 86.31 167 ILE A O 1
ATOM 1278 N N . THR A 1 168 ? 26.565 11.990 -58.799 1.00 88.38 168 THR A N 1
ATOM 1279 C CA . THR A 1 168 ? 27.290 12.546 -59.951 1.00 88.38 168 THR A CA 1
ATOM 1280 C C . THR A 1 168 ? 28.805 12.372 -59.814 1.00 88.38 168 THR A C 1
ATOM 1282 O O . THR A 1 168 ? 29.446 11.877 -60.739 1.00 88.38 168 THR A O 1
ATOM 1285 N N . ASP A 1 169 ? 29.377 12.704 -58.656 1.00 86.38 169 ASP A N 1
ATOM 1286 C CA . ASP A 1 169 ? 30.814 12.565 -58.392 1.00 86.38 169 ASP A CA 1
ATOM 1287 C C . ASP A 1 169 ? 31.263 11.091 -58.485 1.00 86.38 169 ASP A C 1
ATOM 1289 O O . ASP A 1 169 ? 32.301 10.789 -59.074 1.00 86.38 169 ASP A O 1
ATOM 1293 N N . LEU A 1 170 ? 30.454 10.149 -57.978 1.00 84.62 170 LEU A N 1
ATOM 1294 C CA . LEU A 1 170 ? 30.728 8.709 -58.086 1.00 84.62 170 LEU A CA 1
ATOM 1295 C C . LEU A 1 170 ? 30.666 8.200 -59.532 1.00 84.62 170 LEU A C 1
ATOM 1297 O O . LEU A 1 170 ? 31.463 7.339 -59.903 1.00 84.62 170 LEU A O 1
ATOM 1301 N N . ARG A 1 171 ? 29.758 8.731 -60.360 1.00 86.19 171 ARG A N 1
ATOM 1302 C CA . ARG A 1 171 ? 29.721 8.419 -61.800 1.00 86.19 171 ARG A CA 1
ATOM 1303 C C . ARG A 1 171 ? 30.980 8.897 -62.505 1.00 86.19 171 ARG A C 1
ATOM 1305 O O . ARG A 1 171 ? 31.584 8.130 -63.245 1.00 86.19 171 ARG A O 1
ATOM 1312 N N . ILE A 1 172 ? 31.407 10.126 -62.218 1.00 83.31 172 ILE A N 1
ATOM 1313 C CA . ILE A 1 172 ? 32.643 10.686 -62.772 1.00 83.31 172 ILE A CA 1
ATOM 1314 C C . ILE A 1 172 ? 33.849 9.824 -62.372 1.00 83.31 172 ILE A C 1
ATOM 1316 O O . ILE A 1 172 ? 34.679 9.525 -63.223 1.00 83.31 172 ILE A O 1
ATOM 1320 N N . TYR A 1 173 ? 33.922 9.370 -61.118 1.00 81.19 173 TYR A N 1
ATOM 1321 C CA . TYR A 1 173 ? 34.994 8.488 -60.644 1.00 81.19 173 TYR A CA 1
ATOM 1322 C C . TYR A 1 173 ? 35.047 7.144 -61.395 1.00 81.19 173 TYR A C 1
ATOM 1324 O O . TYR A 1 173 ? 36.127 6.670 -61.750 1.00 81.19 173 TYR A O 1
ATOM 1332 N N . ILE A 1 174 ? 33.891 6.532 -61.684 1.00 81.81 174 ILE A N 1
ATOM 1333 C CA . ILE A 1 174 ? 33.833 5.312 -62.505 1.00 81.81 174 ILE A CA 1
ATOM 1334 C C . ILE A 1 174 ? 34.283 5.603 -63.941 1.00 81.81 174 ILE A C 1
ATOM 1336 O O . ILE A 1 174 ? 35.145 4.899 -64.469 1.00 81.81 174 ILE A O 1
ATOM 1340 N N . ASP A 1 175 ? 33.684 6.614 -64.571 1.00 76.44 175 ASP A N 1
ATOM 1341 C CA . ASP A 1 175 ? 33.835 6.871 -66.006 1.00 76.44 175 ASP A CA 1
ATOM 1342 C C . ASP A 1 175 ? 35.206 7.424 -66.379 1.00 76.44 175 ASP A C 1
ATOM 1344 O O . ASP A 1 175 ? 35.682 7.173 -67.486 1.00 76.44 175 ASP A O 1
ATOM 1348 N N . LYS A 1 176 ? 35.825 8.180 -65.474 1.00 75.75 176 LYS A N 1
ATOM 1349 C CA . LYS A 1 176 ? 37.136 8.782 -65.681 1.00 75.75 176 LYS A CA 1
ATOM 1350 C C . LYS A 1 176 ? 38.217 7.921 -65.049 1.00 75.75 176 LYS A C 1
ATOM 1352 O O . LYS A 1 176 ? 38.978 7.281 -65.758 1.00 75.75 176 LYS A O 1
ATOM 1357 N N . ASP A 1 177 ? 38.249 7.831 -63.725 1.00 74.19 177 ASP A N 1
ATOM 1358 C CA . ASP A 1 177 ? 39.424 7.296 -63.037 1.00 74.19 177 ASP A CA 1
ATOM 1359 C C . ASP A 1 177 ? 39.529 5.768 -63.174 1.00 74.19 177 ASP A C 1
ATOM 1361 O O . ASP A 1 177 ? 40.586 5.249 -63.535 1.00 74.19 177 ASP A O 1
ATOM 1365 N N . LEU A 1 178 ? 38.439 5.022 -62.952 1.00 76.44 178 LEU A N 1
ATOM 1366 C CA . LEU A 1 178 ? 38.472 3.553 -63.038 1.00 76.44 178 LEU A CA 1
ATOM 1367 C C . LEU A 1 178 ? 38.508 3.042 -64.485 1.00 76.44 178 LEU A C 1
ATOM 1369 O O . LEU A 1 178 ? 39.223 2.080 -64.775 1.00 76.44 178 LEU A O 1
ATOM 1373 N N . LYS A 1 179 ? 37.764 3.675 -65.399 1.00 77.62 179 LYS A N 1
ATOM 1374 C CA . LYS A 1 179 ? 37.731 3.276 -66.812 1.00 77.62 179 LYS A CA 1
ATOM 1375 C C . LYS A 1 179 ? 39.011 3.647 -67.558 1.00 77.62 179 LYS A C 1
ATOM 1377 O O . LYS A 1 179 ? 39.544 2.784 -68.245 1.00 77.62 179 LYS A O 1
ATOM 1382 N N . GLU A 1 180 ? 39.548 4.859 -67.392 1.00 75.38 180 GLU A N 1
ATOM 1383 C CA . GLU A 1 180 ? 40.825 5.225 -68.029 1.00 75.38 180 GLU A CA 1
ATOM 1384 C C . GLU A 1 180 ? 41.972 4.351 -67.503 1.00 75.38 180 GLU A C 1
ATOM 1386 O O . GLU A 1 180 ? 42.818 3.924 -68.285 1.00 75.38 180 GLU A O 1
ATOM 1391 N N . THR A 1 181 ? 41.967 3.998 -66.210 1.00 71.06 181 THR A N 1
ATOM 1392 C CA . THR A 1 181 ? 42.954 3.063 -65.640 1.00 71.06 181 THR A CA 1
ATOM 1393 C C . THR A 1 181 ? 42.828 1.663 -66.248 1.00 71.06 181 THR A C 1
ATOM 1395 O O . THR A 1 181 ? 43.841 1.043 -66.574 1.00 71.06 181 THR A O 1
ATOM 1398 N N . LYS A 1 182 ? 41.598 1.167 -66.447 1.00 73.50 182 LYS A N 1
ATOM 1399 C CA . LYS A 1 182 ? 41.341 -0.119 -67.116 1.00 73.50 182 LYS A CA 1
ATOM 1400 C C . LYS A 1 182 ? 41.790 -0.101 -68.580 1.00 73.50 182 LYS A C 1
ATOM 1402 O O . LYS A 1 182 ? 42.452 -1.036 -69.025 1.00 73.50 182 LYS A O 1
ATOM 1407 N N . ASP A 1 183 ? 41.453 0.953 -69.317 1.00 73.19 183 ASP A N 1
ATOM 1408 C CA . ASP A 1 183 ? 41.808 1.100 -70.730 1.00 73.19 183 ASP A CA 1
ATOM 1409 C C . ASP A 1 183 ? 43.332 1.234 -70.906 1.00 73.19 183 ASP A C 1
ATOM 1411 O O . ASP A 1 183 ? 43.907 0.618 -71.805 1.00 73.19 183 ASP A O 1
ATOM 1415 N N . TRP A 1 184 ? 44.011 1.954 -70.004 1.00 72.25 184 TRP A N 1
ATOM 1416 C CA . TRP A 1 184 ? 45.473 2.043 -69.962 1.00 72.25 184 TRP A CA 1
ATOM 1417 C C . TRP A 1 184 ? 46.140 0.695 -69.655 1.00 72.25 184 TRP A C 1
ATOM 1419 O O . TRP A 1 184 ? 47.104 0.324 -70.330 1.00 72.25 184 TRP A O 1
ATOM 1429 N N . ALA A 1 185 ? 45.624 -0.058 -68.675 1.00 63.50 185 ALA A N 1
ATOM 1430 C CA . ALA A 1 185 ? 46.140 -1.385 -68.340 1.00 63.50 185 ALA A CA 1
ATOM 1431 C C . ALA A 1 185 ? 46.010 -2.340 -69.539 1.00 63.50 185 ALA A C 1
ATOM 1433 O O . ALA A 1 185 ? 47.006 -2.921 -69.963 1.00 63.50 185 ALA A O 1
ATOM 1434 N N . ASN A 1 186 ? 44.828 -2.407 -70.163 1.00 66.25 186 ASN A N 1
ATOM 1435 C CA . ASN A 1 186 ? 44.594 -3.227 -71.355 1.00 66.25 186 ASN A CA 1
ATOM 1436 C C . ASN A 1 186 ? 45.513 -2.841 -72.526 1.00 66.25 186 ASN A C 1
ATOM 1438 O O . ASN A 1 186 ? 46.088 -3.715 -73.171 1.00 66.25 186 ASN A O 1
ATOM 1442 N N . ALA A 1 187 ? 45.694 -1.545 -72.796 1.00 65.12 187 ALA A N 1
ATOM 1443 C CA . ALA A 1 187 ? 46.576 -1.086 -73.871 1.00 65.12 187 ALA A CA 1
ATOM 1444 C C . ALA A 1 187 ? 48.051 -1.457 -73.628 1.00 65.12 187 ALA A C 1
ATOM 1446 O O . ALA A 1 187 ? 48.771 -1.769 -74.575 1.00 65.12 187 ALA A O 1
ATOM 1447 N N . THR A 1 188 ? 48.491 -1.453 -72.366 1.00 61.53 188 THR A N 1
ATOM 1448 C CA . THR A 1 188 ? 49.865 -1.797 -71.975 1.00 61.53 188 THR A CA 1
ATOM 1449 C C . THR A 1 188 ? 50.142 -3.295 -72.151 1.00 61.53 188 THR A C 1
ATOM 1451 O O . THR A 1 188 ? 51.173 -3.659 -72.721 1.00 61.53 188 THR A O 1
ATOM 1454 N N . PHE A 1 189 ? 49.212 -4.170 -71.753 1.00 59.78 189 PHE A N 1
ATOM 1455 C CA . PHE A 1 189 ? 49.355 -5.619 -71.960 1.00 59.78 189 PHE A CA 1
ATOM 1456 C C . PHE A 1 189 ? 49.264 -6.010 -73.448 1.00 59.78 189 PHE A C 1
ATOM 1458 O O . PHE A 1 189 ? 50.078 -6.801 -73.916 1.00 59.78 189 PHE A O 1
ATOM 1465 N N . MET A 1 190 ? 48.423 -5.342 -74.252 1.00 60.12 190 MET A N 1
ATOM 1466 C CA . MET A 1 190 ? 48.396 -5.546 -75.714 1.00 60.12 190 MET A CA 1
ATOM 1467 C C . MET A 1 190 ? 49.731 -5.224 -76.416 1.00 60.12 190 MET A C 1
ATOM 1469 O O . MET A 1 190 ? 50.035 -5.806 -77.457 1.00 60.12 190 MET A O 1
ATOM 1473 N N . THR A 1 191 ? 50.534 -4.291 -75.889 1.00 58.25 191 THR A N 1
ATOM 1474 C CA . THR A 1 191 ? 51.872 -3.991 -76.438 1.00 58.25 191 THR A CA 1
ATOM 1475 C C . THR A 1 191 ? 52.954 -4.989 -76.016 1.00 58.25 191 THR A C 1
ATOM 1477 O O . THR A 1 191 ? 53.957 -5.112 -76.717 1.00 58.25 191 THR A O 1
ATOM 1480 N N . LEU A 1 192 ? 52.757 -5.722 -74.916 1.00 57.69 192 LEU A N 1
ATOM 1481 C CA . LEU A 1 192 ? 53.657 -6.796 -74.478 1.00 57.69 192 LEU A CA 1
ATOM 1482 C C . LEU A 1 192 ? 53.503 -8.051 -75.346 1.00 57.69 192 LEU A C 1
ATOM 1484 O O . LEU A 1 192 ? 54.512 -8.584 -75.798 1.00 57.69 192 LEU A O 1
ATOM 1488 N N . ASP A 1 193 ? 52.277 -8.417 -75.726 1.00 56.88 193 ASP A N 1
ATOM 1489 C CA . ASP A 1 193 ? 52.032 -9.492 -76.706 1.00 56.88 193 ASP A CA 1
ATOM 1490 C C . ASP A 1 193 ? 52.734 -9.232 -78.056 1.00 56.88 193 ASP A C 1
ATOM 1492 O O . ASP A 1 193 ? 53.187 -10.149 -78.745 1.00 56.88 193 ASP A O 1
ATOM 1496 N N . GLN A 1 194 ? 52.860 -7.960 -78.455 1.00 56.72 194 GLN A N 1
ATOM 1497 C CA . GLN A 1 194 ? 53.605 -7.573 -79.659 1.00 56.72 194 GLN A CA 1
ATOM 1498 C C . GLN A 1 194 ? 55.127 -7.685 -79.485 1.00 56.72 194 GLN A C 1
ATOM 1500 O O . GLN A 1 194 ? 55.828 -7.927 -80.468 1.00 56.72 194 GLN A O 1
ATOM 1505 N N . TYR A 1 195 ? 55.643 -7.512 -78.267 1.00 52.03 195 TYR A N 1
ATOM 1506 C CA . TYR A 1 195 ? 57.060 -7.685 -77.950 1.00 52.03 195 TYR A CA 1
ATOM 1507 C C . TYR A 1 195 ? 57.467 -9.162 -78.022 1.00 52.03 195 TYR A C 1
ATOM 1509 O O . TYR A 1 195 ? 58.467 -9.474 -78.670 1.00 52.03 195 TYR A O 1
ATOM 1517 N N . ASP A 1 196 ? 56.655 -10.073 -77.480 1.00 56.75 196 ASP A N 1
ATOM 1518 C CA . ASP A 1 196 ? 56.916 -11.519 -77.553 1.00 56.75 196 ASP A CA 1
ATOM 1519 C C . ASP A 1 196 ? 56.918 -12.033 -79.000 1.00 56.75 196 ASP A C 1
ATOM 1521 O O . ASP A 1 196 ? 57.795 -12.804 -79.395 1.00 56.75 196 ASP A O 1
ATOM 1525 N N . ALA A 1 197 ? 56.033 -11.501 -79.850 1.00 56.12 197 ALA A N 1
ATOM 1526 C CA . ALA A 1 197 ? 56.039 -11.800 -81.282 1.00 56.12 197 ALA A CA 1
ATOM 1527 C C . ALA A 1 197 ? 57.331 -11.344 -82.000 1.00 56.12 197 ALA A C 1
ATOM 1529 O O . ALA A 1 197 ? 57.761 -11.978 -82.967 1.00 56.12 197 ALA A O 1
ATOM 1530 N N . ILE A 1 198 ? 57.968 -10.257 -81.546 1.00 54.69 198 ILE A N 1
ATOM 1531 C CA . ILE A 1 198 ? 59.249 -9.767 -82.086 1.00 54.69 198 ILE A CA 1
ATOM 1532 C C . ILE A 1 198 ? 60.424 -10.601 -81.550 1.00 54.69 198 ILE A C 1
ATOM 1534 O O . ILE A 1 198 ? 61.364 -10.876 -82.299 1.00 54.69 198 ILE A O 1
ATOM 1538 N N . VAL A 1 199 ? 60.373 -11.042 -80.289 1.00 57.75 199 VAL A N 1
ATOM 1539 C CA . VAL A 1 199 ? 61.372 -11.950 -79.698 1.00 57.75 199 VAL A CA 1
ATOM 1540 C C . VAL A 1 199 ? 61.395 -13.296 -80.435 1.00 57.75 199 VAL A C 1
ATOM 1542 O O . VAL A 1 199 ? 62.475 -13.771 -80.792 1.00 57.75 199 VAL A O 1
ATOM 1545 N N . ASP A 1 200 ? 60.232 -13.852 -80.782 1.00 58.66 200 ASP A N 1
ATOM 1546 C CA . ASP A 1 200 ? 60.130 -15.066 -81.607 1.00 58.66 200 ASP A CA 1
ATOM 1547 C C . ASP A 1 200 ? 60.729 -14.874 -83.014 1.00 58.66 200 ASP A C 1
ATOM 1549 O O . ASP A 1 200 ? 61.427 -15.751 -83.537 1.00 58.66 200 ASP A O 1
ATOM 1553 N N . GLN A 1 201 ? 60.523 -13.704 -83.631 1.00 56.28 201 GLN A N 1
ATOM 1554 C CA . GLN A 1 201 ? 61.143 -13.372 -84.920 1.00 56.28 201 GLN A CA 1
ATOM 1555 C C . GLN A 1 201 ? 62.673 -13.249 -84.825 1.00 56.28 201 GLN A C 1
ATOM 1557 O O . GLN A 1 201 ? 63.379 -13.693 -85.734 1.00 56.28 201 GLN A O 1
ATOM 1562 N N . LEU A 1 202 ? 63.203 -12.698 -83.727 1.00 51.44 202 LEU A N 1
ATOM 1563 C CA . LEU A 1 202 ? 64.646 -12.601 -83.476 1.00 51.44 202 LEU A CA 1
ATOM 1564 C C . LEU A 1 202 ? 65.291 -13.980 -83.255 1.00 51.44 202 LEU A C 1
ATOM 1566 O O . LEU A 1 202 ? 66.376 -14.228 -83.787 1.00 51.44 202 LEU A O 1
ATOM 1570 N N . GLY A 1 203 ? 64.605 -14.906 -82.575 1.00 59.72 203 GLY A N 1
ATOM 1571 C CA . GLY A 1 203 ? 65.046 -16.302 -82.445 1.00 59.72 203 GLY A CA 1
ATOM 1572 C C . GLY A 1 203 ? 65.139 -17.035 -83.793 1.00 59.72 203 GLY A C 1
ATOM 1573 O O . GLY A 1 203 ? 66.051 -17.835 -84.015 1.00 59.72 203 GLY A O 1
ATOM 1574 N N . GLY A 1 204 ? 64.255 -16.703 -84.742 1.00 56.75 204 GLY A N 1
ATOM 1575 C CA . GLY A 1 204 ? 64.343 -17.176 -86.129 1.00 56.75 204 GLY A CA 1
ATOM 1576 C C . GLY A 1 204 ? 65.611 -16.706 -86.858 1.00 56.75 204 GLY A C 1
ATOM 1577 O O . GLY A 1 204 ? 66.253 -17.496 -87.553 1.00 56.75 204 GLY A O 1
ATOM 1578 N N . ILE A 1 205 ? 66.023 -15.451 -86.646 1.00 53.47 205 ILE A N 1
ATOM 1579 C CA . ILE A 1 205 ? 67.220 -14.850 -87.263 1.00 53.47 205 ILE A CA 1
ATOM 1580 C C . ILE A 1 205 ? 68.517 -15.449 -86.685 1.00 53.47 205 ILE A C 1
ATOM 1582 O O . ILE A 1 205 ? 69.475 -15.682 -87.429 1.00 53.47 205 ILE A O 1
ATOM 1586 N N . GLU A 1 206 ? 68.563 -15.779 -85.389 1.00 53.84 206 GLU A N 1
ATOM 1587 C CA . GLU A 1 206 ? 69.713 -16.483 -84.793 1.00 53.84 206 GLU A CA 1
ATOM 1588 C C . GLU A 1 206 ? 69.931 -17.881 -85.401 1.00 53.84 206 GLU A C 1
ATOM 1590 O O . GLU A 1 206 ? 71.076 -18.293 -85.632 1.00 53.84 206 GLU A O 1
ATOM 1595 N N . GLY A 1 207 ? 68.845 -18.586 -85.744 1.00 59.38 207 GLY A N 1
ATOM 1596 C CA . GLY A 1 207 ? 68.897 -19.866 -86.457 1.00 59.38 207 GLY A CA 1
ATOM 1597 C C . GLY A 1 207 ? 69.509 -19.756 -87.861 1.00 59.38 207 GLY A C 1
ATOM 1598 O O . GLY A 1 207 ? 70.312 -20.605 -88.262 1.00 59.38 207 GLY A O 1
ATOM 1599 N N . GLU A 1 208 ? 69.203 -18.682 -88.593 1.00 60.12 208 GLU A N 1
ATOM 1600 C CA . GLU A 1 208 ? 69.779 -18.412 -89.919 1.00 60.12 208 GLU A CA 1
ATOM 1601 C C . GLU A 1 208 ? 71.273 -18.050 -89.846 1.00 60.12 208 GLU A C 1
ATOM 1603 O O . GLU A 1 208 ? 72.076 -18.524 -90.661 1.00 60.12 208 GLU A O 1
ATOM 1608 N N . ILE A 1 209 ? 71.684 -17.286 -88.827 1.00 56.41 209 ILE A N 1
ATOM 1609 C CA . ILE A 1 209 ? 73.093 -16.938 -88.572 1.00 56.41 209 ILE A CA 1
ATOM 1610 C C . ILE A 1 209 ? 73.927 -18.192 -88.266 1.00 56.41 209 ILE A C 1
ATOM 1612 O O . ILE A 1 209 ? 75.056 -18.317 -88.754 1.00 56.41 209 ILE A O 1
ATOM 1616 N N . ALA A 1 210 ? 73.382 -19.155 -87.515 1.00 61.25 210 ALA A N 1
ATOM 1617 C CA . ALA A 1 210 ? 74.046 -20.434 -87.265 1.00 61.25 210 ALA A CA 1
ATOM 1618 C C . ALA A 1 210 ? 74.268 -21.234 -88.566 1.00 61.25 210 ALA A C 1
ATOM 1620 O O . ALA A 1 210 ? 75.367 -21.751 -88.793 1.00 61.25 210 ALA A O 1
ATOM 1621 N N . GLY A 1 211 ? 73.274 -21.261 -89.464 1.00 61.72 211 GLY A N 1
ATOM 1622 C CA . GLY A 1 211 ? 73.377 -21.902 -90.782 1.00 61.72 211 GLY A CA 1
ATOM 1623 C C . GLY A 1 211 ? 74.402 -21.242 -91.719 1.00 61.72 211 GLY A C 1
ATOM 1624 O O . GLY A 1 211 ? 75.149 -21.930 -92.430 1.00 61.72 211 GLY A O 1
ATOM 1625 N N . LEU A 1 212 ? 74.507 -19.910 -91.680 1.00 59.88 212 LEU A N 1
ATOM 1626 C CA . LEU A 1 212 ? 75.534 -19.146 -92.398 1.00 59.88 212 LEU A CA 1
ATOM 1627 C C . LEU A 1 212 ? 76.946 -19.448 -91.878 1.00 59.88 212 LEU A C 1
ATOM 1629 O O . LEU A 1 212 ? 77.871 -19.616 -92.675 1.00 59.88 212 LEU A O 1
ATOM 1633 N N . LYS A 1 213 ? 77.113 -19.607 -90.560 1.00 63.03 213 LYS A N 1
ATOM 1634 C CA . LYS A 1 213 ? 78.400 -19.955 -89.933 1.00 63.03 213 LYS A CA 1
ATOM 1635 C C . LYS A 1 213 ? 78.907 -21.325 -90.392 1.00 63.03 213 LYS A C 1
ATOM 1637 O O . LYS A 1 213 ? 80.066 -21.447 -90.782 1.00 63.03 213 LYS A O 1
ATOM 1642 N N . THR A 1 214 ? 78.032 -22.334 -90.445 1.00 66.75 214 THR A N 1
ATOM 1643 C CA . THR A 1 214 ? 78.366 -23.668 -90.980 1.00 66.75 214 THR A CA 1
ATOM 1644 C C . THR A 1 214 ? 78.744 -23.615 -92.464 1.00 66.75 214 THR A C 1
ATOM 1646 O O . THR A 1 214 ? 79.687 -24.280 -92.898 1.00 66.75 214 THR A O 1
ATOM 1649 N N . SER A 1 215 ? 78.048 -22.789 -93.249 1.00 59.72 215 SER A N 1
ATOM 1650 C CA . SER A 1 215 ? 78.357 -22.586 -94.669 1.00 59.72 215 SER A CA 1
ATOM 1651 C C . SER A 1 215 ? 79.721 -21.915 -94.879 1.00 59.72 215 SER A C 1
ATOM 1653 O O . SER A 1 215 ? 80.455 -22.299 -95.790 1.00 59.72 215 SER A O 1
ATOM 1655 N N . MET A 1 216 ? 80.101 -20.979 -94.002 1.00 57.16 216 MET A N 1
ATOM 1656 C CA . MET A 1 216 ? 81.404 -20.304 -94.015 1.00 57.16 216 MET A CA 1
ATOM 1657 C C . MET A 1 216 ? 82.560 -21.276 -93.716 1.00 57.16 216 MET A C 1
ATOM 1659 O O . MET A 1 216 ? 83.545 -21.301 -94.451 1.00 57.16 216 MET A O 1
ATOM 1663 N N . THR A 1 217 ? 82.405 -22.156 -92.720 1.00 64.62 217 THR A N 1
ATOM 1664 C CA . THR A 1 217 ? 83.399 -23.198 -92.388 1.00 64.62 217 THR A CA 1
ATOM 1665 C C . THR A 1 217 ? 83.576 -24.217 -93.526 1.00 64.62 217 THR A C 1
ATOM 1667 O O . THR A 1 217 ? 84.692 -24.644 -93.836 1.00 64.62 217 THR A O 1
ATOM 1670 N N . ASN A 1 218 ? 82.489 -24.565 -94.224 1.00 63.03 218 ASN A N 1
ATOM 1671 C CA . ASN A 1 218 ? 82.553 -25.405 -95.424 1.00 63.03 218 ASN A CA 1
ATOM 1672 C C . ASN A 1 218 ? 83.284 -24.708 -96.591 1.00 63.03 218 ASN A C 1
ATOM 1674 O O . ASN A 1 218 ? 83.952 -25.372 -97.391 1.00 63.03 218 ASN A O 1
ATOM 1678 N N . LEU A 1 219 ? 83.186 -23.377 -96.694 1.00 60.22 219 LEU A N 1
ATOM 1679 C CA . LEU A 1 219 ? 83.889 -22.581 -97.703 1.00 60.22 219 LEU A CA 1
ATOM 1680 C C . LEU A 1 219 ? 85.399 -22.496 -97.411 1.00 60.22 219 LEU A C 1
ATOM 1682 O O . LEU A 1 219 ? 86.201 -22.702 -98.323 1.00 60.22 219 LEU A O 1
ATOM 1686 N N . GLU A 1 220 ? 85.786 -22.280 -96.149 1.00 59.28 220 GLU A N 1
ATOM 1687 C CA . GLU A 1 220 ? 87.188 -22.308 -95.693 1.00 59.28 220 GLU A CA 1
ATOM 1688 C C . GLU A 1 220 ? 87.849 -23.671 -95.949 1.00 59.28 220 GLU A C 1
ATOM 1690 O O . GLU A 1 220 ? 88.977 -23.740 -96.444 1.00 59.28 220 GLU A O 1
ATOM 1695 N N . THR A 1 221 ? 87.123 -24.768 -95.722 1.00 59.09 221 THR A N 1
ATOM 1696 C CA . THR A 1 221 ? 87.630 -26.127 -95.980 1.00 59.09 221 THR A CA 1
ATOM 1697 C C . THR A 1 221 ? 87.919 -26.345 -97.477 1.00 59.09 221 THR A C 1
ATOM 1699 O O . THR A 1 221 ? 88.966 -26.874 -97.855 1.00 59.09 221 THR A O 1
ATOM 1702 N N . ARG A 1 222 ? 87.048 -25.843 -98.370 1.00 58.53 222 ARG A N 1
ATOM 1703 C CA . ARG A 1 222 ? 87.231 -25.926 -99.835 1.00 58.53 222 ARG A CA 1
ATOM 1704 C C . ARG A 1 222 ? 88.377 -25.058 -100.362 1.00 58.53 222 ARG A C 1
ATOM 1706 O O . ARG A 1 222 ? 89.026 -25.452 -101.333 1.00 58.53 222 ARG A O 1
ATOM 1713 N N . LEU A 1 223 ? 88.612 -23.894 -99.756 1.00 59.31 223 LEU A N 1
ATOM 1714 C CA . LEU A 1 223 ? 89.704 -22.982 -100.120 1.00 59.31 223 LEU A CA 1
ATOM 1715 C C . LEU A 1 223 ? 91.079 -23.539 -99.725 1.00 59.31 223 LEU A C 1
ATOM 1717 O O . LEU A 1 223 ? 92.046 -23.342 -100.461 1.00 59.31 223 LEU A O 1
ATOM 1721 N N . THR A 1 224 ? 91.159 -24.295 -98.628 1.00 59.00 224 THR A N 1
ATOM 1722 C CA . THR A 1 224 ? 92.441 -24.737 -98.059 1.00 59.00 224 THR A CA 1
ATOM 1723 C C . THR A 1 224 ? 92.951 -26.061 -98.662 1.00 59.00 224 THR A C 1
ATOM 1725 O O . THR A 1 224 ? 94.156 -26.220 -98.848 1.00 59.00 224 THR A O 1
ATOM 1728 N N . GLU A 1 225 ? 92.071 -26.989 -99.072 1.00 54.69 225 GLU A N 1
ATOM 1729 C CA . GLU A 1 225 ? 92.486 -28.324 -99.562 1.00 54.69 225 GLU A CA 1
ATOM 1730 C C . GLU A 1 225 ? 92.582 -28.466 -101.097 1.00 54.69 225 GLU A C 1
ATOM 1732 O O . GLU A 1 225 ? 93.316 -29.326 -101.593 1.00 54.69 225 GLU A O 1
ATOM 1737 N N . LYS A 1 226 ? 91.889 -27.623 -101.882 1.00 55.25 226 LYS A N 1
ATOM 1738 C CA . LYS A 1 226 ? 91.839 -27.747 -103.357 1.00 55.25 226 LYS A CA 1
ATOM 1739 C C . LYS A 1 226 ? 92.893 -26.902 -104.093 1.00 55.25 226 LYS A C 1
ATOM 1741 O O . LYS A 1 226 ? 93.472 -27.369 -105.070 1.00 55.25 226 LYS A O 1
ATOM 1746 N N . TYR A 1 227 ? 93.226 -25.708 -103.596 1.00 55.31 227 TYR A N 1
ATOM 1747 C CA . TYR A 1 227 ? 94.159 -24.784 -104.269 1.00 55.31 227 TYR A CA 1
ATOM 1748 C C . TYR A 1 227 ? 95.636 -25.206 -104.194 1.00 55.31 227 TYR A C 1
ATOM 1750 O O . TYR A 1 227 ? 96.396 -24.979 -105.135 1.00 55.31 227 TYR A O 1
ATOM 1758 N N . SER A 1 228 ? 96.052 -25.876 -103.115 1.00 56.94 228 SER A N 1
ATOM 1759 C CA . SER A 1 228 ? 97.446 -26.323 -102.951 1.00 56.94 228 SER A CA 1
ATOM 1760 C C . SER A 1 228 ? 97.808 -27.509 -103.871 1.00 56.94 228 SER A C 1
ATOM 1762 O O . SER A 1 228 ? 98.973 -27.718 -104.212 1.00 56.94 228 SER A O 1
ATOM 1764 N N . LYS A 1 229 ? 96.802 -28.267 -104.338 1.00 59.56 229 LYS A N 1
ATOM 1765 C CA . LYS A 1 229 ? 96.963 -29.452 -105.200 1.00 59.56 229 LYS A CA 1
ATOM 1766 C C . LYS A 1 229 ? 97.058 -29.101 -106.695 1.00 59.56 229 LYS A C 1
ATOM 1768 O O . LYS A 1 229 ? 97.843 -29.717 -107.421 1.00 59.56 229 LYS A O 1
ATOM 1773 N N . ASP A 1 230 ? 96.340 -28.069 -107.135 1.00 58.94 230 ASP A N 1
ATOM 1774 C CA . ASP A 1 230 ? 96.329 -27.624 -108.537 1.00 58.94 230 ASP A CA 1
ATOM 1775 C C . ASP A 1 230 ? 97.570 -26.774 -108.889 1.00 58.94 230 ASP A C 1
ATOM 1777 O O . ASP A 1 230 ? 98.132 -26.915 -109.977 1.00 58.94 230 ASP A O 1
ATOM 1781 N N . LEU A 1 231 ? 98.090 -25.980 -107.939 1.00 60.19 231 LEU A N 1
ATOM 1782 C CA . LEU A 1 231 ? 99.301 -25.163 -108.129 1.00 60.19 231 LEU A CA 1
ATOM 1783 C C . LEU A 1 231 ? 100.573 -26.018 -108.306 1.00 60.19 231 LEU A C 1
ATOM 1785 O O . LEU A 1 231 ? 101.453 -25.695 -109.106 1.00 60.19 231 LEU A O 1
ATOM 1789 N N . LYS A 1 232 ? 100.650 -27.149 -107.592 1.00 61.59 232 LYS A N 1
ATOM 1790 C CA . LYS A 1 232 ? 101.763 -28.107 -107.685 1.00 61.59 232 LYS A CA 1
ATOM 1791 C C . LYS A 1 232 ? 101.740 -28.881 -109.012 1.00 61.59 232 LYS A C 1
ATOM 1793 O O . LYS A 1 232 ? 102.779 -29.061 -109.637 1.00 61.59 232 LYS A O 1
ATOM 1798 N N . THR A 1 233 ? 100.546 -29.226 -109.497 1.00 63.41 233 THR A N 1
ATOM 1799 C CA . THR A 1 233 ? 100.335 -29.912 -110.787 1.00 63.41 233 THR A CA 1
ATOM 1800 C C . THR A 1 233 ? 100.668 -29.011 -111.988 1.00 63.41 233 THR A C 1
ATOM 1802 O O . THR A 1 233 ? 101.242 -29.477 -112.971 1.00 63.41 233 THR A O 1
ATOM 1805 N N . ALA A 1 234 ? 100.384 -27.705 -111.905 1.00 57.69 234 ALA A N 1
ATOM 1806 C CA . ALA A 1 234 ? 100.758 -26.732 -112.937 1.00 57.69 234 ALA A CA 1
ATOM 1807 C C . ALA A 1 234 ? 102.276 -26.453 -112.979 1.00 57.69 234 ALA A C 1
ATOM 1809 O O . ALA A 1 234 ? 102.852 -26.350 -114.063 1.00 57.69 234 ALA A O 1
ATOM 1810 N N . SER A 1 235 ? 102.940 -26.398 -111.816 1.00 55.09 235 SER A N 1
ATOM 1811 C CA . SER A 1 235 ? 104.402 -26.246 -111.717 1.00 55.09 235 SER A CA 1
ATOM 1812 C C . SER A 1 235 ? 105.156 -27.435 -112.328 1.00 55.09 235 SER A C 1
ATOM 1814 O O . SER A 1 235 ? 106.130 -27.243 -113.059 1.00 55.09 235 SER A O 1
ATOM 1816 N N . ASP A 1 236 ? 104.699 -28.665 -112.080 1.00 56.72 236 ASP A N 1
ATOM 1817 C CA . ASP A 1 236 ? 105.361 -29.870 -112.599 1.00 56.72 236 ASP A CA 1
ATOM 1818 C C . ASP A 1 236 ? 105.116 -30.066 -114.115 1.00 56.72 236 ASP A C 1
ATOM 1820 O O . ASP A 1 236 ? 105.960 -30.627 -114.816 1.00 56.72 236 ASP A O 1
ATOM 1824 N N . GLY A 1 237 ? 104.019 -29.514 -114.657 1.00 59.19 237 GLY A N 1
ATOM 1825 C CA . GLY A 1 237 ? 103.690 -29.534 -116.090 1.00 59.19 237 GLY A CA 1
ATOM 1826 C C . GLY A 1 237 ? 104.520 -28.584 -116.968 1.00 59.19 237 GLY A C 1
ATOM 1827 O O . GLY A 1 237 ? 104.797 -28.908 -118.125 1.00 59.19 237 GLY A O 1
ATOM 1828 N N . VAL A 1 238 ? 104.973 -27.444 -116.432 1.00 58.47 238 VAL A N 1
ATOM 1829 C CA . VAL A 1 238 ? 105.863 -26.497 -117.145 1.00 58.47 238 VAL A CA 1
ATOM 1830 C C . VAL A 1 238 ? 107.300 -27.026 -117.211 1.00 58.47 238 VAL A C 1
ATOM 1832 O O . VAL A 1 238 ? 108.016 -26.789 -118.180 1.00 58.47 238 VAL A O 1
ATOM 1835 N N . LYS A 1 239 ? 107.703 -27.834 -116.226 1.00 51.78 239 LYS A N 1
ATOM 1836 C CA . LYS A 1 239 ? 109.056 -28.393 -116.101 1.00 51.78 239 LYS A CA 1
ATOM 1837 C C . LYS A 1 239 ?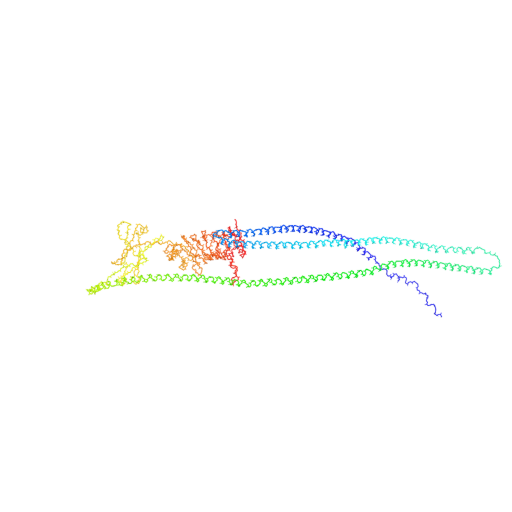 109.350 -29.561 -117.062 1.00 51.78 239 LYS A C 1
ATOM 1839 O O . LYS A 1 239 ? 110.491 -29.996 -117.151 1.00 51.78 239 LYS A O 1
ATOM 1844 N N . SER A 1 240 ? 108.343 -30.060 -117.790 1.00 47.47 240 SER A N 1
ATOM 1845 C CA . SER A 1 240 ? 108.415 -31.291 -118.597 1.00 47.47 240 SER A CA 1
ATOM 1846 C C . SER A 1 240 ? 108.344 -31.084 -120.127 1.00 47.47 240 SER A C 1
ATOM 1848 O O . SER A 1 240 ? 108.246 -32.074 -120.854 1.00 47.47 240 SER A O 1
ATOM 1850 N N . ARG A 1 241 ? 108.370 -29.849 -120.666 1.00 45.34 241 ARG A N 1
ATOM 1851 C CA . ARG A 1 241 ? 108.155 -29.605 -122.116 1.00 45.34 241 ARG A CA 1
ATOM 1852 C C . ARG A 1 241 ? 109.170 -28.661 -122.796 1.00 45.34 241 ARG A C 1
ATOM 1854 O O . ARG A 1 241 ? 108.793 -27.571 -123.198 1.00 45.34 241 ARG A O 1
ATOM 1861 N N . LEU A 1 242 ? 110.364 -29.204 -123.079 1.00 40.41 242 LEU A N 1
ATOM 1862 C CA . LEU A 1 242 ? 111.429 -28.740 -124.010 1.00 40.41 242 LEU A CA 1
ATOM 1863 C C . LEU A 1 242 ? 112.510 -27.825 -123.395 1.00 40.41 242 LEU A C 1
ATOM 1865 O O . LEU A 1 242 ? 112.184 -26.782 -122.848 1.00 40.41 242 LEU A O 1
ATOM 1869 N N . GLY A 1 243 ? 113.819 -28.103 -123.479 1.00 37.72 243 GLY A N 1
ATOM 1870 C CA . GLY A 1 243 ? 114.557 -29.183 -124.159 1.00 37.72 243 GLY A CA 1
ATOM 1871 C C . GLY A 1 243 ? 115.145 -28.795 -125.527 1.00 37.72 243 GLY A C 1
ATOM 1872 O O . GLY A 1 243 ? 114.559 -29.161 -126.536 1.00 37.72 243 GLY A O 1
ATOM 1873 N N . GLU A 1 244 ? 116.294 -28.098 -125.485 1.00 38.06 244 GLU A N 1
ATOM 1874 C CA . GLU A 1 244 ? 117.417 -28.023 -126.459 1.00 38.06 244 GLU A CA 1
ATOM 1875 C C . GLU A 1 244 ? 117.215 -27.420 -127.874 1.00 38.06 244 GLU A C 1
ATOM 1877 O O . GLU A 1 244 ? 116.850 -28.117 -128.810 1.00 38.06 244 GLU A O 1
ATOM 1882 N N . GLU A 1 245 ? 117.536 -26.118 -128.003 1.00 38.06 245 GLU A N 1
ATOM 1883 C CA . GLU A 1 245 ? 118.299 -25.391 -129.061 1.00 38.06 245 GLU A CA 1
ATOM 1884 C C . GLU A 1 245 ? 117.798 -23.922 -129.093 1.00 38.06 245 GLU A C 1
ATOM 1886 O O . GLU A 1 245 ? 116.598 -23.687 -129.136 1.00 38.06 245 GLU A O 1
ATOM 1891 N N . VAL A 1 246 ? 118.562 -22.828 -129.095 1.00 39.47 246 VAL A N 1
ATOM 1892 C CA . VAL A 1 246 ? 119.995 -22.538 -129.212 1.00 39.47 246 VAL A CA 1
ATOM 1893 C C . VAL A 1 246 ? 120.181 -21.054 -128.809 1.00 39.47 246 VAL A C 1
ATOM 1895 O O . VAL A 1 246 ? 119.247 -20.249 -128.865 1.00 39.47 246 VAL A O 1
ATOM 1898 N N . ASP A 1 247 ? 121.391 -20.735 -128.360 1.00 43.84 247 ASP A N 1
ATOM 1899 C CA . ASP A 1 247 ? 121.847 -19.568 -127.599 1.00 43.84 247 ASP A CA 1
ATOM 1900 C C . ASP A 1 247 ? 121.538 -18.160 -128.153 1.00 43.84 247 ASP A C 1
ATOM 1902 O O . ASP A 1 247 ? 121.742 -17.852 -129.326 1.00 43.84 247 ASP A O 1
ATOM 1906 N N . GLY A 1 248 ? 121.118 -17.265 -127.245 1.00 52.81 248 GLY A N 1
ATOM 1907 C CA . GLY A 1 248 ? 120.873 -15.831 -127.491 1.00 52.81 248 GLY A CA 1
ATOM 1908 C C . GLY A 1 248 ? 119.782 -15.194 -126.610 1.00 52.81 248 GLY A C 1
ATOM 1909 O O . GLY A 1 248 ? 119.610 -13.976 -126.609 1.00 52.81 248 GLY A O 1
ATOM 1910 N N . LEU A 1 249 ? 119.035 -16.000 -125.845 1.00 50.81 249 LEU A N 1
ATOM 1911 C CA . LEU A 1 249 ? 117.856 -15.567 -125.077 1.00 50.81 249 LEU A CA 1
ATOM 1912 C C . LEU A 1 249 ? 118.123 -15.123 -123.624 1.00 50.81 249 LEU A C 1
ATOM 1914 O O . LEU A 1 249 ? 117.218 -14.555 -123.008 1.00 50.81 249 LEU A O 1
ATOM 1918 N N . ASN A 1 250 ? 119.337 -15.312 -123.091 1.00 54.22 250 ASN A N 1
ATOM 1919 C CA . ASN A 1 250 ? 119.625 -15.068 -121.668 1.00 54.22 250 ASN A CA 1
ATOM 1920 C C . ASN A 1 250 ? 119.538 -13.593 -121.230 1.00 54.22 250 ASN A C 1
ATOM 1922 O O . ASN A 1 250 ? 119.180 -13.349 -120.087 1.00 54.22 250 ASN A O 1
ATOM 1926 N N . ASP A 1 251 ? 119.700 -12.610 -122.122 1.00 53.97 251 ASP A N 1
ATOM 1927 C CA . ASP A 1 251 ? 119.585 -11.188 -121.732 1.00 53.97 251 ASP A CA 1
ATOM 1928 C C . ASP A 1 251 ? 118.159 -10.614 -121.881 1.00 53.97 251 ASP A C 1
ATOM 1930 O O . ASP A 1 251 ? 117.853 -9.524 -121.393 1.00 53.97 251 ASP A O 1
ATOM 1934 N N . ARG A 1 252 ? 117.243 -11.332 -122.551 1.00 55.44 252 ARG A N 1
ATOM 1935 C CA . ARG A 1 252 ? 115.840 -10.899 -122.742 1.00 55.44 252 ARG A CA 1
ATOM 1936 C C . ARG A 1 252 ? 114.879 -11.502 -121.717 1.00 55.44 252 ARG A C 1
ATOM 1938 O O . ARG A 1 252 ? 113.832 -10.907 -121.465 1.00 55.44 252 ARG A O 1
ATOM 1945 N N . ILE A 1 253 ? 115.224 -12.643 -121.122 1.00 54.84 253 ILE A N 1
ATOM 1946 C CA . ILE A 1 253 ? 114.378 -13.347 -120.147 1.00 54.84 253 ILE A CA 1
ATOM 1947 C C . ILE A 1 253 ? 114.385 -12.642 -118.782 1.00 54.84 253 ILE A C 1
ATOM 1949 O O . ILE A 1 253 ? 113.310 -12.454 -118.215 1.00 54.84 253 ILE A O 1
ATOM 1953 N N . ASP A 1 254 ? 115.524 -12.124 -118.311 1.00 62.31 254 ASP A N 1
ATOM 1954 C CA . ASP A 1 254 ? 115.595 -11.397 -117.029 1.00 62.31 254 ASP A CA 1
ATOM 1955 C C . ASP A 1 254 ? 114.758 -10.106 -117.032 1.00 62.31 254 ASP A C 1
ATOM 1957 O O . ASP A 1 254 ? 114.130 -9.749 -116.032 1.00 62.31 254 ASP A O 1
ATOM 1961 N N . LYS A 1 255 ? 114.655 -9.441 -118.191 1.00 64.44 255 LYS A N 1
ATOM 1962 C CA . LYS A 1 255 ? 113.809 -8.253 -118.361 1.00 64.44 255 LYS A CA 1
ATOM 1963 C C . LYS A 1 255 ? 112.317 -8.594 -118.361 1.00 64.44 255 LYS A C 1
ATOM 1965 O O . LYS A 1 255 ? 111.545 -7.920 -117.691 1.00 64.44 255 LYS A O 1
ATOM 1970 N N . VAL A 1 256 ? 111.909 -9.667 -119.041 1.00 61.97 256 VAL A N 1
ATOM 1971 C CA . VAL A 1 256 ? 110.499 -10.097 -119.080 1.00 61.97 256 VAL A CA 1
ATOM 1972 C C . VAL A 1 256 ? 110.039 -10.655 -117.728 1.00 61.97 256 VAL A C 1
ATOM 1974 O O . VAL A 1 256 ? 108.917 -10.383 -117.314 1.00 61.97 256 VAL A O 1
ATOM 1977 N N . VAL A 1 257 ? 110.896 -11.371 -116.992 1.00 61.94 257 VAL A N 1
ATOM 1978 C CA . VAL A 1 257 ? 110.585 -11.846 -115.630 1.00 61.94 257 VAL A CA 1
ATOM 1979 C C . VAL A 1 257 ? 110.462 -10.675 -114.651 1.00 61.94 257 VAL A C 1
ATOM 1981 O O . VAL A 1 257 ? 109.531 -10.658 -113.845 1.00 61.94 257 VAL A O 1
ATOM 1984 N N . SER A 1 258 ? 111.330 -9.662 -114.754 1.00 67.88 258 SER A N 1
ATOM 1985 C CA . SER A 1 258 ? 111.213 -8.422 -113.973 1.00 67.88 258 SER A CA 1
ATOM 1986 C C . SER A 1 258 ? 109.934 -7.644 -114.312 1.00 67.88 258 SER A C 1
ATOM 1988 O O . SER A 1 258 ? 109.224 -7.210 -113.404 1.00 67.88 258 SER A O 1
ATOM 1990 N N . ASP A 1 259 ? 109.598 -7.507 -115.598 1.00 67.69 259 ASP A N 1
ATOM 1991 C CA . ASP A 1 259 ? 108.413 -6.768 -116.051 1.00 67.69 259 ASP A CA 1
ATOM 1992 C C . ASP A 1 259 ? 107.102 -7.494 -115.687 1.00 67.69 259 ASP A C 1
ATOM 1994 O O . ASP A 1 259 ? 106.148 -6.848 -115.262 1.00 67.69 259 ASP A O 1
ATOM 1998 N N . ILE A 1 260 ? 107.055 -8.833 -115.753 1.00 64.62 260 ILE A N 1
ATOM 1999 C CA . ILE A 1 260 ? 105.891 -9.633 -115.324 1.00 64.62 260 ILE A CA 1
ATOM 2000 C C . ILE A 1 260 ? 105.752 -9.633 -113.797 1.00 64.62 260 ILE A C 1
ATOM 2002 O O . ILE A 1 260 ? 104.638 -9.497 -113.292 1.00 64.62 260 ILE A O 1
ATOM 2006 N N . THR A 1 261 ? 106.857 -9.735 -113.049 1.00 66.12 261 THR A N 1
ATOM 2007 C CA . THR A 1 261 ? 106.831 -9.662 -111.576 1.00 66.12 261 THR A CA 1
ATOM 2008 C C . THR A 1 261 ? 106.332 -8.296 -111.117 1.00 66.12 261 THR A C 1
ATOM 2010 O O . THR A 1 261 ? 105.492 -8.220 -110.222 1.00 66.12 261 THR A O 1
ATOM 2013 N N . LYS A 1 262 ? 106.778 -7.217 -111.770 1.00 71.75 262 LYS A N 1
ATOM 2014 C CA . LYS A 1 262 ? 106.300 -5.860 -111.504 1.00 71.75 262 LYS A CA 1
ATOM 2015 C C . LYS A 1 262 ? 104.831 -5.682 -111.899 1.00 71.75 262 LYS A C 1
ATOM 2017 O O . LYS A 1 262 ? 104.055 -5.228 -111.073 1.00 71.75 262 LYS A O 1
ATOM 2022 N N . ALA A 1 263 ? 104.416 -6.147 -113.079 1.00 67.31 263 ALA A N 1
ATOM 2023 C CA . ALA A 1 263 ? 103.024 -6.057 -113.527 1.00 67.31 263 ALA A CA 1
ATOM 2024 C C . ALA A 1 263 ? 102.042 -6.831 -112.626 1.00 67.31 263 ALA A C 1
ATOM 2026 O O . ALA A 1 263 ? 100.957 -6.333 -112.341 1.00 67.31 263 ALA A O 1
ATOM 2027 N N . TYR A 1 264 ? 102.411 -8.021 -112.138 1.00 57.09 264 TYR A N 1
ATOM 2028 C CA . TYR A 1 264 ? 101.577 -8.777 -111.194 1.00 57.09 264 TYR A CA 1
ATOM 2029 C C . TYR A 1 264 ? 101.591 -8.184 -109.783 1.00 57.09 264 TYR A C 1
ATOM 2031 O O . TYR A 1 264 ? 100.564 -8.212 -109.109 1.00 57.09 264 TYR A O 1
ATOM 2039 N N . THR A 1 265 ? 102.720 -7.625 -109.337 1.00 66.50 265 THR A N 1
ATOM 2040 C CA . THR A 1 265 ? 102.800 -6.935 -108.039 1.00 66.50 265 THR A CA 1
ATOM 2041 C C . THR A 1 265 ? 101.955 -5.660 -108.054 1.00 66.50 265 THR A C 1
ATOM 2043 O O . THR A 1 265 ? 101.198 -5.429 -107.115 1.00 66.50 265 THR A O 1
ATOM 2046 N N . ASP A 1 266 ? 102.000 -4.901 -109.151 1.00 68.06 266 ASP A N 1
ATOM 2047 C CA . ASP A 1 266 ? 101.191 -3.700 -109.353 1.00 68.06 266 ASP A CA 1
ATOM 2048 C C . ASP A 1 266 ? 99.699 -4.063 -109.490 1.00 68.06 266 ASP A C 1
ATOM 2050 O O . ASP A 1 266 ? 98.868 -3.450 -108.834 1.00 68.06 266 ASP A O 1
ATOM 2054 N N . ALA A 1 267 ? 99.337 -5.128 -110.220 1.00 64.75 267 ALA A N 1
ATOM 2055 C CA . ALA A 1 267 ? 97.943 -5.579 -110.330 1.00 64.75 267 ALA A CA 1
ATOM 2056 C C . ALA A 1 267 ? 97.357 -6.102 -109.002 1.00 64.75 267 ALA A C 1
ATOM 2058 O O . ALA A 1 267 ? 96.189 -5.855 -108.706 1.00 64.75 267 ALA A O 1
ATOM 2059 N N . ILE A 1 268 ? 98.152 -6.798 -108.178 1.00 61.94 268 ILE A N 1
ATOM 2060 C CA . ILE A 1 268 ? 97.741 -7.240 -106.833 1.00 61.94 268 ILE A CA 1
ATOM 2061 C C . ILE A 1 268 ? 97.643 -6.047 -105.872 1.00 61.94 268 ILE A C 1
ATOM 2063 O O . ILE A 1 268 ? 96.747 -6.030 -105.029 1.00 61.94 268 ILE A O 1
ATOM 2067 N N . ALA A 1 269 ? 98.523 -5.048 -105.996 1.00 63.44 269 ALA A N 1
ATOM 2068 C CA . ALA A 1 269 ? 98.451 -3.813 -105.219 1.00 63.44 269 ALA A CA 1
ATOM 2069 C C . ALA A 1 269 ? 97.220 -2.974 -105.601 1.00 63.44 269 ALA A C 1
ATOM 2071 O O . ALA A 1 269 ? 96.487 -2.563 -104.708 1.00 63.44 269 ALA A O 1
ATOM 2072 N N . THR A 1 270 ? 96.920 -2.819 -106.896 1.00 69.88 270 THR A N 1
ATOM 2073 C CA . THR A 1 270 ? 95.713 -2.130 -107.384 1.00 69.88 270 THR A CA 1
ATOM 2074 C C . THR A 1 270 ? 94.438 -2.871 -106.984 1.00 69.88 270 THR A C 1
ATOM 2076 O O . THR A 1 270 ? 93.509 -2.248 -106.488 1.00 69.88 270 THR A O 1
ATOM 2079 N N . PHE A 1 271 ? 94.394 -4.203 -107.097 1.00 64.88 271 PHE A N 1
ATOM 2080 C CA . PHE A 1 271 ? 93.237 -4.986 -106.645 1.00 64.88 271 PHE A CA 1
ATOM 2081 C C . PHE A 1 271 ? 93.053 -4.933 -105.119 1.00 64.88 271 PHE A C 1
ATOM 2083 O O . PHE A 1 271 ? 91.923 -4.894 -104.635 1.00 64.88 271 PHE A O 1
ATOM 2090 N N . ARG A 1 272 ? 94.147 -4.896 -104.343 1.00 59.56 272 ARG A N 1
ATOM 2091 C CA . ARG A 1 272 ? 94.106 -4.698 -102.886 1.00 59.56 272 ARG A CA 1
ATOM 2092 C C . ARG A 1 272 ? 93.612 -3.296 -102.525 1.00 59.56 272 ARG A C 1
ATOM 2094 O O . ARG A 1 272 ? 92.757 -3.199 -101.655 1.00 59.56 272 ARG A O 1
ATOM 2101 N N . GLU A 1 273 ? 94.093 -2.250 -103.195 1.00 65.56 273 GLU A N 1
ATOM 2102 C CA . GLU A 1 273 ? 93.611 -0.873 -103.009 1.00 65.56 273 GLU A CA 1
ATOM 2103 C C . GLU A 1 273 ? 92.136 -0.726 -103.407 1.00 65.56 273 GLU A C 1
ATOM 2105 O O . GLU A 1 273 ? 91.381 -0.071 -102.697 1.00 65.56 273 GLU A O 1
ATOM 2110 N N . GLU A 1 274 ? 91.686 -1.365 -104.491 1.00 61.94 274 GLU A N 1
ATOM 2111 C CA . GLU A 1 274 ? 90.280 -1.351 -104.917 1.00 61.94 274 GLU A CA 1
ATOM 2112 C C . GLU A 1 274 ? 89.370 -2.142 -103.965 1.00 61.94 274 GLU A C 1
ATOM 2114 O O . GLU A 1 274 ? 88.272 -1.678 -103.658 1.00 61.94 274 GLU A O 1
ATOM 2119 N N . MET A 1 275 ? 89.821 -3.285 -103.434 1.00 57.12 275 MET A N 1
ATOM 2120 C CA . MET A 1 275 ? 89.100 -4.046 -102.403 1.00 57.12 275 MET A CA 1
ATOM 2121 C C . MET A 1 275 ? 89.078 -3.322 -101.054 1.00 57.12 275 MET A C 1
ATOM 2123 O O . MET A 1 275 ? 88.026 -3.276 -100.427 1.00 57.12 275 MET A O 1
ATOM 2127 N N . GLU A 1 276 ? 90.186 -2.721 -100.607 1.00 60.19 276 GLU A N 1
ATOM 2128 C CA . GLU A 1 276 ? 90.217 -1.889 -99.395 1.00 60.19 276 GLU A CA 1
ATOM 2129 C C . GLU A 1 276 ? 89.345 -0.644 -99.561 1.00 60.19 276 GLU A C 1
ATOM 2131 O O . GLU A 1 276 ? 88.642 -0.268 -98.626 1.00 60.19 276 GLU A O 1
ATOM 2136 N N . LYS A 1 277 ? 89.320 -0.031 -100.750 1.00 68.50 277 LYS A N 1
ATOM 2137 C CA . LYS A 1 277 ? 88.440 1.096 -101.064 1.00 68.50 277 LYS A CA 1
ATOM 2138 C C . LYS A 1 277 ? 86.971 0.681 -101.081 1.00 68.50 277 LYS A C 1
ATOM 2140 O O . LYS A 1 277 ? 86.171 1.338 -100.429 1.00 68.50 277 LYS A O 1
ATOM 2145 N N . TRP A 1 278 ? 86.615 -0.423 -101.736 1.00 62.81 278 TRP A N 1
ATOM 2146 C CA . TRP A 1 278 ? 85.240 -0.934 -101.773 1.00 62.81 278 TRP A CA 1
ATOM 2147 C C . TRP A 1 278 ? 84.753 -1.407 -100.395 1.00 62.81 278 TRP A C 1
ATOM 2149 O O . TRP A 1 278 ? 83.613 -1.136 -100.016 1.00 62.81 278 TRP A O 1
ATOM 2159 N N . TRP A 1 279 ? 85.620 -2.060 -99.614 1.00 58.78 279 TRP A N 1
ATOM 2160 C CA . TRP A 1 279 ? 85.336 -2.501 -98.247 1.00 58.78 279 TRP A CA 1
ATOM 2161 C C . TRP A 1 279 ? 85.197 -1.309 -97.296 1.00 58.78 279 TRP A C 1
ATOM 2163 O O . TRP A 1 279 ? 84.242 -1.266 -96.528 1.00 58.78 279 TRP A O 1
ATOM 2173 N N . ASN A 1 280 ? 86.072 -0.299 -97.395 1.00 65.94 280 ASN A N 1
ATOM 2174 C CA . ASN A 1 280 ? 85.966 0.936 -96.615 1.00 65.94 280 ASN A CA 1
ATOM 2175 C C . ASN A 1 280 ? 84.763 1.788 -97.031 1.00 65.94 280 ASN A C 1
ATOM 2177 O O . ASN A 1 280 ? 84.113 2.344 -96.158 1.00 65.94 280 ASN A O 1
ATOM 2181 N N . GLU A 1 281 ? 84.427 1.887 -98.320 1.00 68.94 281 GLU A N 1
ATOM 2182 C CA . GLU A 1 281 ? 83.241 2.614 -98.800 1.00 68.94 281 GLU A CA 1
ATOM 2183 C C . GLU A 1 281 ? 81.940 1.890 -98.422 1.00 68.94 281 GLU A C 1
ATOM 2185 O O . GLU A 1 281 ? 80.975 2.550 -98.048 1.00 68.94 281 GLU A O 1
ATOM 2190 N N . SER A 1 282 ? 81.916 0.553 -98.429 1.00 62.69 282 SER A N 1
ATOM 2191 C CA . SER A 1 282 ? 80.750 -0.240 -98.008 1.00 62.69 282 SER A CA 1
ATOM 2192 C C . SER A 1 282 ? 80.573 -0.267 -96.486 1.00 62.69 282 SER A C 1
ATOM 2194 O O . SER A 1 282 ? 79.453 -0.102 -96.013 1.00 62.69 282 SER A O 1
ATOM 2196 N N . LEU A 1 283 ? 81.657 -0.398 -95.706 1.00 61.12 283 LEU A N 1
ATOM 2197 C CA . LEU A 1 283 ? 81.621 -0.236 -94.244 1.00 61.12 283 LEU A CA 1
ATOM 2198 C C . LEU A 1 283 ? 81.251 1.189 -93.860 1.00 61.12 283 LEU A C 1
ATOM 2200 O O . LEU A 1 283 ? 80.436 1.371 -92.968 1.00 61.12 283 LEU A O 1
ATOM 2204 N N . LYS A 1 284 ? 81.805 2.195 -94.542 1.00 69.81 284 LYS A N 1
ATOM 2205 C CA . LYS A 1 284 ? 81.452 3.596 -94.316 1.00 69.81 284 LYS A CA 1
ATOM 2206 C C . LYS A 1 284 ? 79.995 3.860 -94.663 1.00 69.81 284 LYS A C 1
ATOM 2208 O O . LYS A 1 284 ? 79.324 4.490 -93.870 1.00 69.81 284 LYS A O 1
ATOM 2213 N N . LYS A 1 285 ? 79.470 3.313 -95.762 1.00 71.81 285 LYS A N 1
ATOM 2214 C CA . LYS A 1 285 ? 78.046 3.411 -96.103 1.00 71.81 285 LYS A CA 1
ATOM 2215 C C . LYS A 1 285 ? 77.153 2.710 -95.072 1.00 71.81 285 LYS A C 1
ATOM 2217 O O . LYS A 1 285 ? 76.156 3.288 -94.672 1.00 71.81 285 LYS A O 1
ATOM 2222 N N . ALA A 1 286 ? 77.526 1.522 -94.593 1.00 63.34 286 ALA A N 1
ATOM 2223 C CA . ALA A 1 286 ? 76.792 0.820 -93.538 1.00 63.34 286 ALA A CA 1
ATOM 2224 C C . ALA A 1 286 ? 76.866 1.548 -92.180 1.00 63.34 286 ALA A C 1
ATOM 2226 O O . ALA A 1 286 ? 75.880 1.586 -91.450 1.00 63.34 286 ALA A O 1
ATOM 2227 N N . ILE A 1 287 ? 78.009 2.164 -91.854 1.00 61.28 287 ILE A N 1
ATOM 2228 C CA . ILE A 1 287 ? 78.190 3.017 -90.671 1.00 61.28 287 ILE A CA 1
ATOM 2229 C C . ILE A 1 287 ? 77.386 4.310 -90.822 1.00 61.28 287 ILE A C 1
ATOM 2231 O O . ILE A 1 287 ? 76.701 4.671 -89.881 1.00 61.28 287 ILE A O 1
ATOM 2235 N N . ASP A 1 288 ? 77.392 4.958 -91.987 1.00 69.38 288 ASP A N 1
ATOM 2236 C CA . ASP A 1 288 ? 76.644 6.189 -92.265 1.00 69.38 288 ASP A CA 1
ATOM 2237 C C . ASP A 1 288 ? 75.123 5.924 -92.282 1.00 69.38 288 ASP A C 1
ATOM 2239 O O . ASP A 1 288 ? 74.353 6.734 -91.774 1.00 69.38 288 ASP A O 1
ATOM 2243 N N . GLU A 1 289 ? 74.667 4.778 -92.803 1.00 66.75 289 GLU A N 1
ATOM 2244 C CA . GLU A 1 289 ? 73.262 4.336 -92.767 1.00 66.75 289 GLU A CA 1
ATOM 2245 C C . GLU A 1 289 ? 72.832 3.925 -91.347 1.00 66.75 289 GLU A C 1
ATOM 2247 O O . GLU A 1 289 ? 71.730 4.270 -90.914 1.00 66.75 289 GLU A O 1
ATOM 2252 N N . SER A 1 290 ? 73.710 3.272 -90.578 1.00 56.69 290 SER A N 1
ATOM 2253 C CA . SER A 1 290 ? 73.481 2.967 -89.160 1.00 56.69 290 SER A CA 1
ATOM 2254 C C . SER A 1 290 ? 73.542 4.223 -88.284 1.00 56.69 290 SER A C 1
ATOM 2256 O O . SER A 1 290 ? 72.775 4.330 -87.335 1.00 56.69 290 SER A O 1
ATOM 2258 N N . GLU A 1 291 ? 74.392 5.202 -88.600 1.00 61.72 291 GLU A N 1
ATOM 2259 C CA . GLU A 1 291 ? 74.490 6.501 -87.925 1.00 61.72 291 GLU A CA 1
ATOM 2260 C C . GLU A 1 291 ? 73.297 7.388 -88.296 1.00 61.72 291 GLU A C 1
ATOM 2262 O O . GLU A 1 291 ? 72.782 8.092 -87.436 1.00 61.72 291 GLU A O 1
ATOM 2267 N N . ALA A 1 292 ? 72.794 7.329 -89.533 1.00 66.12 292 ALA A N 1
ATOM 2268 C CA . ALA A 1 292 ? 71.562 7.996 -89.948 1.00 66.12 292 ALA A CA 1
ATOM 2269 C C . ALA A 1 292 ? 70.322 7.360 -89.302 1.00 66.12 292 ALA A C 1
ATOM 2271 O O . ALA A 1 292 ? 69.449 8.085 -88.828 1.00 66.12 292 ALA A O 1
ATOM 2272 N N . SER A 1 293 ? 70.268 6.027 -89.209 1.00 66.25 293 SER A N 1
ATOM 2273 C CA . SER A 1 293 ? 69.239 5.287 -88.469 1.00 66.25 293 SER A CA 1
ATOM 2274 C C . SER A 1 293 ? 69.304 5.586 -86.969 1.00 66.25 293 SER A C 1
ATOM 2276 O O . SER A 1 293 ? 68.291 5.944 -86.380 1.00 66.25 293 SER A O 1
ATOM 2278 N N . MET A 1 294 ? 70.495 5.579 -86.355 1.00 56.91 294 MET A N 1
ATOM 2279 C CA . MET A 1 294 ? 70.692 5.967 -84.953 1.00 56.91 294 MET A CA 1
ATOM 2280 C C . MET A 1 294 ? 70.413 7.451 -84.723 1.00 56.91 294 MET A C 1
ATOM 2282 O O . MET A 1 294 ? 69.836 7.773 -83.699 1.00 56.91 294 MET A O 1
ATOM 2286 N N . LYS A 1 295 ? 70.734 8.365 -85.646 1.00 62.69 295 LYS A N 1
ATOM 2287 C CA . LYS A 1 295 ? 70.353 9.787 -85.553 1.00 62.69 295 LYS A CA 1
ATOM 2288 C C . LYS A 1 295 ? 68.852 9.974 -85.727 1.00 62.69 295 LYS A C 1
ATOM 2290 O O . LYS A 1 295 ? 68.288 10.809 -85.038 1.00 62.69 295 LYS A O 1
ATOM 2295 N N . SER A 1 296 ? 68.190 9.204 -86.589 1.00 61.81 296 SER A N 1
ATOM 2296 C CA . SER A 1 296 ? 66.728 9.206 -86.738 1.00 61.81 296 SER A CA 1
ATOM 2297 C C . SER A 1 296 ? 66.035 8.625 -85.501 1.00 61.81 296 SER A C 1
ATOM 2299 O O . SER A 1 296 ? 65.075 9.206 -85.007 1.00 61.81 296 SER A O 1
ATOM 2301 N N . TRP A 1 297 ? 66.556 7.531 -84.945 1.00 64.19 297 TRP A N 1
ATOM 2302 C CA . TRP A 1 297 ? 66.093 6.914 -83.704 1.00 64.19 297 TRP A CA 1
ATOM 2303 C C . TRP A 1 297 ? 66.345 7.829 -82.501 1.00 64.19 297 TRP A C 1
ATOM 2305 O O . TRP A 1 297 ? 65.403 8.110 -81.771 1.00 64.19 297 TRP A O 1
ATOM 2315 N N . VAL A 1 298 ? 67.547 8.399 -82.347 1.00 58.72 298 VAL A N 1
ATOM 2316 C CA . VAL A 1 298 ? 67.907 9.386 -81.309 1.00 58.72 298 VAL A CA 1
ATOM 2317 C C . VAL A 1 298 ? 67.104 10.676 -81.462 1.00 58.72 298 VAL A C 1
ATOM 2319 O O . VAL A 1 298 ? 66.651 11.191 -80.451 1.00 58.72 298 VAL A O 1
ATOM 2322 N N . ASN A 1 299 ? 66.846 11.173 -82.676 1.00 56.69 299 ASN A N 1
ATOM 2323 C CA . ASN A 1 299 ? 65.994 12.349 -82.886 1.00 56.69 299 ASN A CA 1
ATOM 2324 C C . ASN A 1 299 ? 64.509 12.043 -82.627 1.00 56.69 299 ASN A C 1
ATOM 2326 O O . ASN A 1 299 ? 63.835 12.880 -82.042 1.00 56.69 299 ASN A O 1
ATOM 2330 N N . SER A 1 300 ? 64.008 10.843 -82.951 1.00 57.09 300 SER A N 1
ATOM 2331 C CA . SER A 1 300 ? 62.649 10.418 -82.564 1.00 57.09 300 SER A CA 1
ATOM 2332 C C . SER A 1 300 ? 62.521 10.152 -81.055 1.00 57.09 300 SER A C 1
ATOM 2334 O O . SER A 1 300 ? 61.488 10.427 -80.451 1.00 57.09 300 SER A O 1
ATOM 2336 N N . THR A 1 301 ? 63.606 9.706 -80.416 1.00 56.00 301 THR A N 1
ATOM 2337 C CA . THR A 1 301 ? 63.699 9.484 -78.967 1.00 56.00 301 THR A CA 1
ATOM 2338 C C . THR A 1 301 ? 63.868 10.816 -78.218 1.00 56.00 301 THR A C 1
ATOM 2340 O O . THR A 1 301 ? 63.317 10.972 -77.134 1.00 56.00 301 THR A O 1
ATOM 2343 N N . LEU A 1 302 ? 64.551 11.814 -78.800 1.00 49.00 302 LEU A N 1
ATOM 2344 C CA . LEU A 1 302 ? 64.679 13.186 -78.280 1.00 49.00 302 LEU A CA 1
ATOM 2345 C C . LEU A 1 302 ? 63.410 14.027 -78.471 1.00 49.00 302 LEU A C 1
ATOM 2347 O O . LEU A 1 302 ? 63.102 14.825 -77.588 1.00 49.00 302 LEU A O 1
ATOM 2351 N N . ASP A 1 303 ? 62.614 13.794 -79.517 1.00 48.69 303 ASP A N 1
ATOM 2352 C CA . ASP A 1 303 ? 61.229 14.293 -79.559 1.00 48.69 303 ASP A CA 1
ATOM 2353 C C . ASP A 1 303 ? 60.364 13.627 -78.468 1.00 48.69 303 ASP A C 1
ATOM 2355 O O . ASP A 1 303 ? 59.492 14.263 -77.879 1.00 48.69 303 ASP A O 1
ATOM 2359 N N . GLY A 1 304 ? 60.695 12.393 -78.070 1.00 54.88 304 GLY A N 1
ATOM 2360 C CA . GLY A 1 304 ? 60.175 11.747 -76.860 1.00 54.88 304 GLY A CA 1
ATOM 2361 C C . GLY A 1 304 ? 60.693 12.328 -75.530 1.00 54.88 304 GLY A C 1
ATOM 2362 O O . GLY A 1 304 ? 60.047 12.151 -74.495 1.00 54.88 304 GLY A O 1
ATOM 2363 N N . TYR A 1 305 ? 61.801 13.080 -75.512 1.00 47.66 305 TYR A N 1
ATOM 2364 C CA . TYR A 1 305 ? 62.304 13.754 -74.301 1.00 47.66 305 TYR A CA 1
ATOM 2365 C C . TYR A 1 305 ? 61.522 15.026 -73.943 1.00 47.66 305 TYR A C 1
ATOM 2367 O O . TYR A 1 305 ? 61.557 15.448 -72.780 1.00 47.66 305 TYR A O 1
ATOM 2375 N N . TRP A 1 306 ? 60.721 15.573 -74.865 1.00 47.38 306 TRP A N 1
ATOM 2376 C CA . TRP A 1 306 ? 59.667 16.519 -74.493 1.00 47.38 306 TRP A CA 1
ATOM 2377 C C . TRP A 1 306 ? 58.633 15.880 -73.570 1.00 47.38 306 TRP A C 1
ATOM 2379 O O . TRP A 1 306 ? 58.029 16.597 -72.784 1.00 47.38 306 TRP A O 1
ATOM 2389 N N . THR A 1 307 ? 58.484 14.554 -73.555 1.00 57.53 307 THR A N 1
ATOM 2390 C CA . THR A 1 307 ? 57.581 13.866 -72.631 1.00 57.53 307 THR A CA 1
ATOM 2391 C C . THR A 1 307 ? 58.164 13.770 -71.230 1.00 57.53 307 THR A C 1
ATOM 2393 O O . THR A 1 307 ? 57.416 13.951 -70.296 1.00 57.53 307 THR A O 1
ATOM 2396 N N . ILE A 1 308 ? 59.469 13.591 -71.001 1.00 58.41 308 ILE A N 1
ATOM 2397 C CA . ILE A 1 308 ? 59.996 13.577 -69.617 1.00 58.41 308 ILE A CA 1
ATOM 2398 C C . ILE A 1 308 ? 60.014 14.987 -69.018 1.00 58.41 308 ILE A C 1
ATOM 2400 O O . ILE A 1 308 ? 59.651 15.151 -67.857 1.00 58.41 308 ILE A O 1
ATOM 2404 N N . ALA A 1 309 ? 60.385 16.013 -69.792 1.00 55.94 309 ALA A N 1
ATOM 2405 C CA . ALA A 1 309 ? 60.316 17.400 -69.330 1.00 55.94 309 ALA A CA 1
ATOM 2406 C C . ALA A 1 309 ? 58.861 17.845 -69.108 1.00 55.94 309 ALA A C 1
ATOM 2408 O O . ALA A 1 309 ? 58.543 18.358 -68.042 1.00 55.94 309 ALA A O 1
ATOM 2409 N N . ARG A 1 310 ? 57.949 17.540 -70.042 1.00 60.75 310 ARG A N 1
ATOM 2410 C CA . ARG A 1 310 ? 56.515 17.824 -69.897 1.00 60.75 310 ARG A CA 1
ATOM 2411 C C . ARG A 1 310 ? 55.850 16.962 -68.836 1.00 60.75 310 ARG A C 1
ATOM 2413 O O . ARG A 1 310 ? 54.961 17.463 -68.174 1.00 60.75 310 ARG A O 1
ATOM 2420 N N . THR A 1 311 ? 56.269 15.721 -68.622 1.00 64.00 311 THR A N 1
ATOM 2421 C CA . THR A 1 311 ? 55.783 14.861 -67.532 1.00 64.00 311 THR A CA 1
ATOM 2422 C C . THR A 1 311 ? 56.359 15.309 -66.203 1.00 64.00 311 THR A C 1
ATOM 2424 O O . THR A 1 311 ? 55.647 15.244 -65.220 1.00 64.00 311 THR A O 1
ATOM 2427 N N . LYS A 1 312 ? 57.582 15.845 -66.138 1.00 67.12 312 LYS A N 1
ATOM 2428 C CA . LYS A 1 312 ? 58.134 16.469 -64.927 1.00 67.12 312 LYS A CA 1
ATOM 2429 C C . LYS A 1 312 ? 57.444 17.795 -64.612 1.00 67.12 312 LYS A C 1
ATOM 2431 O O . LYS A 1 312 ? 57.126 18.029 -63.454 1.00 67.12 312 LYS A O 1
ATOM 2436 N N . ASP A 1 313 ? 57.165 18.618 -65.618 1.00 73.88 313 ASP A N 1
ATOM 2437 C CA . ASP A 1 313 ? 56.413 19.865 -65.466 1.00 73.88 313 ASP A CA 1
ATOM 2438 C C . ASP A 1 313 ? 54.929 19.594 -65.191 1.00 73.88 313 ASP A C 1
ATOM 2440 O O . ASP A 1 313 ? 54.330 20.306 -64.398 1.00 73.88 313 ASP A O 1
ATOM 2444 N N . SER A 1 314 ? 54.346 18.533 -65.760 1.00 71.94 314 SER A N 1
ATOM 2445 C CA . SER A 1 314 ? 52.971 18.096 -65.475 1.00 71.94 314 SER A CA 1
ATOM 2446 C C . SER A 1 314 ? 52.876 17.398 -64.125 1.00 71.94 314 SER A C 1
ATOM 2448 O O . SER A 1 314 ? 51.909 17.631 -63.428 1.00 71.94 314 SER A O 1
ATOM 2450 N N . LEU A 1 315 ? 53.869 16.607 -63.704 1.00 73.94 315 LEU A N 1
ATOM 2451 C CA . LEU A 1 315 ? 53.958 16.048 -62.349 1.00 73.94 315 LEU A CA 1
ATOM 2452 C C . LEU A 1 315 ? 54.176 17.152 -61.328 1.00 73.94 315 LEU A C 1
ATOM 2454 O O . LEU A 1 315 ? 53.594 17.089 -60.259 1.00 73.94 315 LEU A O 1
ATOM 2458 N N . LYS A 1 316 ? 54.985 18.166 -61.646 1.00 82.19 316 LYS A N 1
ATOM 2459 C CA . LYS A 1 316 ? 55.155 19.336 -60.790 1.00 82.19 316 LYS A CA 1
ATOM 2460 C C . LYS A 1 316 ? 53.876 20.164 -60.737 1.00 82.19 316 LYS A C 1
ATOM 2462 O O . LYS A 1 316 ? 53.463 20.508 -59.649 1.00 82.19 316 LYS A O 1
ATOM 2467 N N . ALA A 1 317 ? 53.214 20.419 -61.863 1.00 77.00 317 ALA A N 1
ATOM 2468 C CA . ALA A 1 317 ? 51.937 21.127 -61.892 1.00 77.00 317 ALA A CA 1
ATOM 2469 C C . ALA A 1 317 ? 50.821 20.334 -61.195 1.00 77.00 317 ALA A C 1
ATOM 2471 O O . ALA A 1 317 ? 50.010 20.933 -60.506 1.00 77.00 317 ALA A O 1
ATOM 2472 N N . LEU A 1 318 ? 50.801 19.004 -61.327 1.00 76.75 318 LEU A N 1
ATOM 2473 C CA . LEU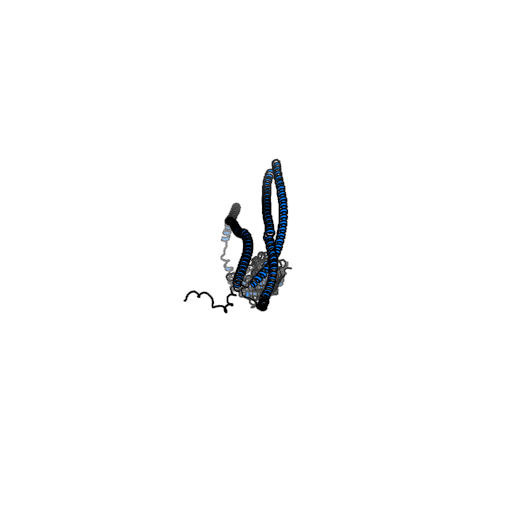 A 1 318 ? 49.878 18.118 -60.618 1.00 76.75 318 LEU A CA 1
ATOM 2474 C C . LEU A 1 318 ? 50.212 18.072 -59.125 1.00 76.75 318 LEU A C 1
ATOM 2476 O O . LEU A 1 318 ? 49.305 18.081 -58.312 1.00 76.75 318 LEU A O 1
ATOM 2480 N N . ASN A 1 319 ? 51.492 18.058 -58.746 1.00 77.62 319 ASN A N 1
ATOM 2481 C CA . ASN A 1 319 ? 51.914 18.126 -57.349 1.00 77.62 319 ASN A CA 1
ATOM 2482 C C . ASN A 1 319 ? 51.584 19.491 -56.738 1.00 77.62 319 ASN A C 1
ATOM 2484 O O . ASN A 1 319 ? 51.067 19.534 -55.634 1.00 77.62 319 ASN A O 1
ATOM 2488 N N . ASP A 1 320 ? 51.814 20.585 -57.462 1.00 83.69 320 ASP A N 1
ATOM 2489 C CA . ASP A 1 320 ? 51.455 21.942 -57.049 1.00 83.69 320 ASP A CA 1
ATOM 2490 C C . ASP A 1 320 ? 49.920 22.088 -56.974 1.00 83.69 320 ASP A C 1
ATOM 2492 O O . ASP A 1 320 ? 49.409 22.717 -56.054 1.00 83.69 320 ASP A O 1
ATOM 2496 N N . ASP A 1 321 ? 49.155 21.485 -57.891 1.00 77.62 321 ASP A N 1
ATOM 2497 C CA . ASP A 1 321 ? 47.684 21.446 -57.851 1.00 77.62 321 ASP A CA 1
ATOM 2498 C C . ASP A 1 321 ? 47.172 20.587 -56.688 1.00 77.62 321 ASP A C 1
ATOM 2500 O O . ASP A 1 321 ? 46.304 21.032 -55.948 1.00 77.62 321 ASP A O 1
ATOM 2504 N N . ILE A 1 322 ? 47.758 19.413 -56.440 1.00 76.62 322 ILE A N 1
ATOM 2505 C CA . ILE A 1 322 ? 47.439 18.565 -55.284 1.00 76.62 322 ILE A CA 1
ATOM 2506 C C . ILE A 1 322 ? 47.808 19.275 -53.981 1.00 76.62 322 ILE A C 1
ATOM 2508 O O . ILE A 1 322 ? 47.020 19.243 -53.044 1.00 76.62 322 ILE A O 1
ATOM 2512 N N . GLU A 1 323 ? 48.960 19.939 -53.895 1.00 79.19 323 GLU A N 1
ATOM 2513 C CA . GLU A 1 323 ? 49.363 20.712 -52.718 1.00 79.19 323 GLU A CA 1
ATOM 2514 C C . GLU A 1 323 ? 48.435 21.907 -52.502 1.00 79.19 323 GLU A C 1
ATOM 2516 O O . GLU A 1 323 ? 47.996 22.131 -51.378 1.00 79.19 323 GLU A O 1
ATOM 2521 N N . ASN A 1 324 ? 48.050 22.623 -53.561 1.00 80.31 324 ASN A N 1
ATOM 2522 C CA . ASN A 1 324 ? 47.096 23.727 -53.472 1.00 80.31 324 ASN A CA 1
ATOM 2523 C C . ASN A 1 324 ? 45.681 23.245 -53.129 1.00 80.31 324 ASN A C 1
ATOM 2525 O O . ASN A 1 324 ? 45.000 23.895 -52.340 1.00 80.31 324 ASN A O 1
ATOM 2529 N N . GLN A 1 325 ? 45.232 22.110 -53.666 1.00 76.44 325 GLN A N 1
ATOM 2530 C CA . GLN A 1 325 ? 43.958 21.485 -53.310 1.00 76.44 325 GLN A CA 1
ATOM 2531 C C . GLN A 1 325 ? 43.986 20.962 -51.878 1.00 76.44 325 GLN A C 1
ATOM 2533 O O . GLN A 1 325 ? 43.016 21.149 -51.151 1.00 76.44 325 GLN A O 1
ATOM 2538 N N . LEU A 1 326 ? 45.093 20.365 -51.439 1.00 73.25 326 LEU A N 1
ATOM 2539 C CA . LEU A 1 326 ? 45.290 19.915 -50.067 1.00 73.25 326 LEU A CA 1
ATOM 2540 C C . LEU A 1 326 ? 45.316 21.105 -49.108 1.00 73.25 326 LEU A C 1
ATOM 2542 O O . LEU A 1 326 ? 44.718 21.034 -48.041 1.00 73.25 326 LEU A O 1
ATOM 2546 N N . GLU A 1 327 ? 45.956 22.210 -49.480 1.00 78.38 327 GLU A N 1
ATOM 2547 C CA . GLU A 1 327 ? 46.001 23.423 -48.667 1.00 78.38 327 GLU A CA 1
ATOM 2548 C C . GLU A 1 327 ? 44.650 24.149 -48.664 1.00 78.38 327 GLU A C 1
ATOM 2550 O O . GLU A 1 327 ? 44.206 24.617 -47.619 1.00 78.38 327 GLU A O 1
ATOM 2555 N N . ALA A 1 328 ? 43.922 24.151 -49.784 1.00 75.69 328 ALA A N 1
ATOM 2556 C CA . ALA A 1 328 ? 42.550 24.643 -49.860 1.00 75.69 328 ALA A CA 1
ATOM 2557 C C . ALA A 1 328 ? 41.579 23.764 -49.060 1.00 75.69 328 ALA A C 1
ATOM 2559 O O . ALA A 1 328 ? 40.705 24.297 -48.383 1.00 75.69 328 ALA A O 1
ATOM 2560 N N . GLN A 1 329 ? 41.744 22.438 -49.076 1.00 73.69 329 GLN A N 1
ATOM 2561 C CA . GLN A 1 329 ? 40.956 21.509 -48.265 1.00 73.69 329 GLN A CA 1
ATOM 2562 C C . GLN A 1 329 ? 41.304 21.619 -46.783 1.00 73.69 329 GLN A C 1
ATOM 2564 O O . GLN A 1 329 ? 40.395 21.625 -45.963 1.00 73.69 329 GLN A O 1
ATOM 2569 N N . LYS A 1 330 ? 42.583 21.767 -46.417 1.00 75.31 330 LYS A N 1
ATOM 2570 C CA . LYS A 1 330 ? 42.996 22.067 -45.037 1.00 75.31 330 LYS A CA 1
ATOM 2571 C C . LYS A 1 330 ? 42.435 23.399 -44.580 1.00 75.31 330 LYS A C 1
ATOM 2573 O O . LYS A 1 330 ? 41.959 23.486 -43.457 1.00 75.31 330 LYS A O 1
ATOM 2578 N N . LYS A 1 331 ? 42.470 24.425 -45.431 1.00 84.06 331 LYS A N 1
ATOM 2579 C CA . LYS A 1 331 ? 41.891 25.730 -45.128 1.00 84.06 331 LYS A CA 1
ATOM 2580 C C . LYS A 1 331 ? 40.379 25.623 -44.959 1.00 84.06 331 LYS A C 1
ATOM 2582 O O . LYS A 1 331 ? 39.882 26.061 -43.938 1.00 84.06 331 LYS A O 1
ATOM 2587 N N . LEU A 1 332 ? 39.671 24.962 -45.873 1.00 76.62 332 LEU A N 1
ATOM 2588 C CA . LEU A 1 332 ? 38.233 24.705 -45.759 1.00 76.62 332 LEU A CA 1
ATOM 2589 C C . LEU A 1 332 ? 37.904 23.910 -44.491 1.00 76.62 332 LEU A C 1
ATOM 2591 O O . LEU A 1 332 ? 36.954 24.238 -43.794 1.00 76.62 332 LEU A O 1
ATOM 2595 N N . LEU A 1 333 ? 38.693 22.886 -44.167 1.00 65.69 333 LEU A N 1
ATOM 2596 C CA . LEU A 1 333 ? 38.520 22.090 -42.958 1.00 65.69 333 LEU A CA 1
ATOM 2597 C C . LEU A 1 333 ? 38.794 22.925 -41.702 1.00 65.69 333 LEU A C 1
ATOM 2599 O O . LEU A 1 333 ? 38.037 22.825 -40.748 1.00 65.69 333 LEU A O 1
ATOM 2603 N N . ASN A 1 334 ? 39.822 23.772 -41.700 1.00 75.25 334 ASN A N 1
ATOM 2604 C CA . ASN A 1 334 ? 40.140 24.673 -40.591 1.00 75.25 334 ASN A CA 1
ATOM 2605 C C . ASN A 1 334 ? 39.108 25.796 -40.436 1.00 75.25 334 ASN A C 1
ATOM 2607 O O . ASN A 1 334 ? 38.788 26.164 -39.307 1.00 75.25 334 ASN A O 1
ATOM 2611 N N . ASP A 1 335 ? 38.565 26.304 -41.541 1.00 82.44 335 ASP A N 1
ATOM 2612 C CA . ASP A 1 335 ? 37.481 27.283 -41.565 1.00 82.44 335 ASP A CA 1
ATOM 2613 C C . ASP A 1 335 ? 36.198 26.627 -41.023 1.00 82.44 335 ASP A C 1
ATOM 2615 O O . ASP A 1 335 ? 35.593 27.165 -40.105 1.00 82.44 335 ASP A O 1
ATOM 2619 N N . LEU A 1 336 ? 35.860 25.402 -41.455 1.00 71.75 336 LEU A N 1
ATOM 2620 C CA . LEU A 1 336 ? 34.747 24.611 -40.906 1.00 71.75 336 LEU A CA 1
ATOM 2621 C C . LEU A 1 336 ? 34.949 24.246 -39.431 1.00 71.75 336 LEU A C 1
ATOM 2623 O O . LEU A 1 336 ? 33.992 24.232 -38.663 1.00 71.75 336 LEU A O 1
ATOM 2627 N N . ILE A 1 337 ? 36.176 23.927 -39.009 1.00 70.31 337 ILE A N 1
ATOM 2628 C CA . ILE A 1 337 ? 36.507 23.682 -37.600 1.00 70.31 337 ILE A CA 1
ATOM 2629 C C . ILE A 1 337 ? 36.355 24.977 -36.800 1.00 70.31 337 ILE A C 1
ATOM 2631 O O . ILE A 1 337 ? 35.831 24.928 -35.694 1.00 70.31 337 ILE A O 1
ATOM 2635 N N . SER A 1 338 ? 36.767 26.123 -37.344 1.00 74.75 338 SER A N 1
ATOM 2636 C CA . SER A 1 338 ? 36.647 27.425 -36.677 1.00 74.75 338 SER A CA 1
ATOM 2637 C C . SER A 1 338 ? 35.197 27.899 -36.597 1.00 74.75 338 SER A C 1
ATOM 2639 O O . SER A 1 338 ? 34.786 28.389 -35.549 1.00 74.75 338 SER A O 1
ATOM 2641 N N . GLU A 1 339 ? 34.405 27.706 -37.653 1.00 77.06 339 GLU A N 1
ATOM 2642 C CA . GLU A 1 339 ? 32.962 27.966 -37.656 1.00 77.06 339 GLU A CA 1
ATOM 2643 C C . GLU A 1 339 ? 32.247 27.045 -36.669 1.00 77.06 339 GLU A C 1
ATOM 2645 O O . GLU A 1 339 ? 31.536 27.535 -35.798 1.00 77.06 339 GLU A O 1
ATOM 2650 N N . ASN A 1 340 ? 32.519 25.735 -36.699 1.00 67.50 340 ASN A N 1
ATOM 2651 C CA . ASN A 1 340 ? 31.949 24.800 -35.729 1.00 67.50 340 ASN A CA 1
ATOM 2652 C C . ASN A 1 340 ? 32.402 25.105 -34.294 1.00 67.50 340 ASN A C 1
ATOM 2654 O O . ASN A 1 340 ? 31.609 24.970 -33.370 1.00 67.50 340 ASN A O 1
ATOM 2658 N N . ALA A 1 341 ? 33.648 25.530 -34.072 1.00 69.06 341 ALA A N 1
ATOM 2659 C CA . ALA A 1 341 ? 34.121 25.961 -32.756 1.00 69.06 341 ALA A CA 1
ATOM 2660 C C . ALA A 1 341 ? 33.421 27.251 -32.298 1.00 69.06 341 ALA A C 1
ATOM 2662 O O . ALA A 1 341 ? 33.082 27.379 -31.120 1.00 69.06 341 ALA A O 1
ATOM 2663 N N . GLY A 1 342 ? 33.158 28.181 -33.220 1.00 79.81 342 GLY A N 1
ATOM 2664 C CA . GLY A 1 342 ? 32.349 29.374 -32.981 1.00 79.81 342 GLY A CA 1
ATOM 2665 C C . GLY A 1 342 ? 30.902 29.030 -32.628 1.00 79.81 342 GLY A C 1
ATOM 2666 O O . GLY A 1 342 ? 30.380 29.538 -31.637 1.00 79.81 342 GLY A O 1
ATOM 2667 N N . ASP A 1 343 ? 30.287 28.106 -33.365 1.00 75.62 343 ASP A N 1
ATOM 2668 C CA . ASP A 1 343 ? 28.933 27.613 -33.109 1.00 75.62 343 ASP A CA 1
ATOM 2669 C C . ASP A 1 343 ? 28.845 26.853 -31.782 1.00 75.62 343 ASP A C 1
ATOM 2671 O O . ASP A 1 343 ? 27.897 27.054 -31.022 1.00 75.62 343 ASP A O 1
ATOM 2675 N N . ILE A 1 344 ? 29.847 26.032 -31.451 1.00 69.81 344 ILE A N 1
ATOM 2676 C CA . ILE A 1 344 ? 29.956 25.357 -30.150 1.00 69.81 344 ILE A CA 1
ATOM 2677 C C . ILE A 1 344 ? 30.083 26.392 -29.033 1.00 69.81 344 ILE A C 1
ATOM 2679 O O . ILE A 1 344 ? 29.338 26.309 -28.065 1.00 69.81 344 ILE A O 1
ATOM 2683 N N . THR A 1 345 ? 30.934 27.409 -29.187 1.00 78.75 345 THR A N 1
ATOM 2684 C CA . THR A 1 345 ? 31.086 28.484 -28.190 1.00 78.75 345 THR A CA 1
ATOM 2685 C C . THR A 1 345 ? 29.777 29.264 -28.019 1.00 78.75 345 THR A C 1
ATOM 2687 O O . THR A 1 345 ? 29.341 29.520 -26.900 1.00 78.75 345 THR A O 1
ATOM 2690 N N . ALA A 1 346 ? 29.081 29.583 -29.114 1.00 76.56 346 ALA A N 1
ATOM 2691 C CA . ALA A 1 346 ? 27.783 30.253 -29.071 1.00 76.56 346 ALA A CA 1
ATOM 2692 C C . ALA A 1 346 ? 26.694 29.375 -28.429 1.00 76.56 346 ALA A C 1
ATOM 2694 O O . ALA A 1 346 ? 25.818 29.881 -27.720 1.00 76.56 346 ALA A O 1
ATOM 2695 N N . LEU A 1 347 ? 26.730 28.060 -28.656 1.00 77.19 347 LEU A N 1
ATOM 2696 C CA . LEU A 1 347 ? 25.850 27.096 -27.998 1.00 77.19 347 LEU A CA 1
ATOM 2697 C C . LEU A 1 347 ? 26.179 26.954 -26.511 1.00 77.19 347 LEU A C 1
ATOM 2699 O O . LEU A 1 347 ? 25.250 26.910 -25.710 1.00 77.19 347 LEU A O 1
ATOM 2703 N N . GLU A 1 348 ? 27.454 26.942 -26.128 1.00 72.25 348 GLU A N 1
ATOM 2704 C CA . GLU A 1 348 ? 27.909 26.932 -24.736 1.00 72.25 348 GLU A CA 1
ATOM 2705 C C . GLU A 1 348 ? 27.491 28.209 -24.001 1.00 72.25 348 GLU A C 1
ATOM 2707 O O . GLU A 1 348 ? 26.955 28.126 -22.897 1.00 72.25 348 GLU A O 1
ATOM 2712 N N . ASP A 1 349 ? 27.619 29.381 -24.626 1.00 82.19 349 ASP A N 1
ATOM 2713 C CA . ASP A 1 349 ? 27.156 30.654 -24.067 1.00 82.19 349 ASP A CA 1
ATOM 2714 C C . ASP A 1 349 ? 25.631 30.699 -23.926 1.00 82.19 349 ASP A C 1
ATOM 2716 O O . ASP A 1 349 ? 25.101 31.165 -22.912 1.00 82.19 349 ASP A O 1
ATOM 2720 N N . ARG A 1 350 ? 24.892 30.168 -24.909 1.00 82.44 350 ARG A N 1
ATOM 2721 C CA . ARG A 1 350 ? 23.430 30.029 -24.816 1.00 82.44 350 ARG A CA 1
ATOM 2722 C C . ARG A 1 350 ? 23.030 29.029 -23.739 1.00 82.44 350 ARG A C 1
ATOM 2724 O O . ARG A 1 350 ? 22.085 29.303 -23.006 1.00 82.44 350 ARG A O 1
ATOM 2731 N N . LEU A 1 351 ? 23.736 27.907 -23.615 1.00 76.00 351 LEU A N 1
ATOM 2732 C CA . LEU A 1 351 ? 23.503 26.901 -22.581 1.00 76.00 351 LEU A CA 1
ATOM 2733 C C . LEU A 1 351 ? 23.789 27.482 -21.196 1.00 76.00 351 LEU A C 1
ATOM 2735 O O . LEU A 1 351 ? 22.995 27.290 -20.280 1.00 76.00 351 LEU A O 1
ATOM 2739 N N . LYS A 1 352 ? 24.872 28.250 -21.058 1.00 85.19 352 LYS A N 1
ATOM 2740 C CA . LYS A 1 352 ? 25.220 28.979 -19.840 1.00 85.19 352 LYS A CA 1
ATOM 2741 C C . LYS A 1 352 ? 24.150 30.002 -19.487 1.00 85.19 352 LYS A C 1
ATOM 2743 O O . LYS A 1 352 ? 23.692 30.006 -18.353 1.00 85.19 352 LYS A O 1
ATOM 2748 N N . LYS A 1 353 ? 23.675 30.789 -20.456 1.00 82.50 353 LYS A N 1
ATOM 2749 C CA . LYS A 1 353 ? 22.576 31.740 -20.246 1.00 82.50 353 LYS A CA 1
ATOM 2750 C C . LYS A 1 353 ? 21.283 31.040 -19.826 1.00 82.50 353 LYS A C 1
ATOM 2752 O O . LYS A 1 353 ? 20.662 31.464 -18.864 1.00 82.50 353 LYS A O 1
ATOM 2757 N N . VAL A 1 354 ? 20.910 29.941 -20.486 1.00 75.44 354 VAL A N 1
ATOM 2758 C CA . VAL A 1 354 ? 19.744 29.127 -20.100 1.00 75.44 354 VAL A CA 1
ATOM 2759 C C . VAL A 1 354 ? 19.919 28.553 -18.696 1.00 75.44 354 VAL A C 1
ATOM 2761 O O . VAL A 1 354 ? 18.967 28.540 -17.926 1.00 75.44 354 VAL A O 1
ATOM 2764 N N . ASN A 1 355 ? 21.120 28.108 -18.335 1.00 74.12 355 ASN A N 1
ATOM 2765 C CA . ASN A 1 355 ? 21.419 27.584 -17.007 1.00 74.12 355 ASN A CA 1
ATOM 2766 C C . ASN A 1 355 ? 21.394 28.681 -15.927 1.00 74.12 355 ASN A C 1
ATOM 2768 O O . ASN A 1 355 ? 20.888 28.446 -14.832 1.00 74.12 355 ASN A O 1
ATOM 2772 N N . ASP A 1 356 ? 21.884 29.881 -16.237 1.00 82.44 356 ASP A N 1
ATOM 2773 C CA . ASP A 1 356 ? 21.823 31.050 -15.358 1.00 82.44 356 ASP A CA 1
ATOM 2774 C C . ASP A 1 356 ? 20.375 31.541 -15.190 1.00 82.44 356 ASP A C 1
ATOM 2776 O O . ASP A 1 356 ? 19.954 31.816 -14.068 1.00 82.44 356 ASP A O 1
ATOM 2780 N N . ASP A 1 357 ? 19.577 31.552 -16.262 1.00 78.25 357 ASP A N 1
ATOM 2781 C CA . ASP A 1 357 ? 18.140 31.852 -16.222 1.00 78.25 357 ASP A CA 1
ATOM 2782 C C . ASP A 1 357 ? 17.375 30.788 -15.414 1.00 78.25 357 ASP A C 1
ATOM 2784 O O . ASP A 1 357 ? 16.513 31.121 -14.597 1.00 78.25 357 ASP A O 1
ATOM 2788 N N . LEU A 1 358 ? 17.719 29.503 -15.577 1.00 72.50 358 LEU A N 1
ATOM 2789 C CA . LEU A 1 358 ? 17.150 28.400 -14.798 1.00 72.50 358 LEU A CA 1
ATOM 2790 C C . LEU A 1 358 ? 17.504 28.538 -13.314 1.00 72.50 358 LEU A C 1
ATOM 2792 O O . LEU A 1 358 ? 16.660 28.281 -12.461 1.00 72.50 358 LEU A O 1
ATOM 2796 N N . LYS A 1 359 ? 18.728 28.977 -13.002 1.00 78.38 359 LYS A N 1
ATOM 2797 C CA . LYS A 1 359 ? 19.187 29.232 -11.635 1.00 78.38 359 LYS A CA 1
ATOM 2798 C C . LYS A 1 359 ? 18.497 30.453 -11.027 1.00 78.38 359 LYS A C 1
ATOM 2800 O O . LYS A 1 359 ? 18.009 30.367 -9.909 1.00 78.38 359 LYS A O 1
ATOM 2805 N N . ALA A 1 360 ? 18.348 31.543 -11.778 1.00 75.62 360 ALA A N 1
ATOM 2806 C CA . ALA A 1 360 ? 17.597 32.721 -11.346 1.00 75.62 360 ALA A CA 1
ATOM 2807 C C . ALA A 1 360 ? 16.106 32.406 -11.115 1.00 75.62 360 ALA A C 1
ATOM 2809 O O . ALA A 1 360 ? 15.484 32.930 -10.187 1.00 75.62 360 ALA A O 1
ATOM 2810 N N . LEU A 1 361 ? 15.524 31.522 -11.932 1.00 71.81 361 LEU A N 1
ATOM 2811 C CA . LEU A 1 361 ? 14.167 31.016 -11.735 1.00 71.81 361 LEU A CA 1
ATOM 2812 C C . LEU A 1 361 ? 14.090 30.072 -10.523 1.00 71.81 361 LEU A C 1
ATOM 2814 O O . LEU A 1 361 ? 13.161 30.187 -9.724 1.00 71.81 361 LEU A O 1
ATOM 2818 N N . ALA A 1 362 ? 15.082 29.192 -10.351 1.00 67.12 362 ALA A N 1
ATOM 2819 C CA . ALA A 1 362 ? 15.231 28.320 -9.187 1.00 67.12 362 ALA A CA 1
ATOM 2820 C C . ALA A 1 362 ? 15.311 29.126 -7.884 1.00 67.12 362 ALA A C 1
ATOM 2822 O O . ALA A 1 362 ? 14.593 28.807 -6.942 1.00 67.12 362 ALA A O 1
ATOM 2823 N N . ASP A 1 363 ? 16.084 30.212 -7.858 1.00 75.44 363 ASP A N 1
ATOM 2824 C CA . ASP A 1 363 ? 16.237 31.109 -6.706 1.00 75.44 363 ASP A CA 1
ATOM 2825 C C . ASP A 1 363 ? 14.955 31.909 -6.404 1.00 75.44 363 ASP A C 1
ATOM 2827 O O . ASP A 1 363 ? 14.707 32.303 -5.261 1.00 75.44 363 ASP A O 1
ATOM 2831 N N . ARG A 1 364 ? 14.079 32.102 -7.400 1.00 76.75 364 ARG A N 1
ATOM 2832 C CA . ARG A 1 364 ? 12.757 32.724 -7.219 1.00 76.75 364 ARG A CA 1
ATOM 2833 C C . ARG A 1 364 ? 11.714 31.790 -6.609 1.00 76.75 364 ARG A C 1
ATOM 2835 O O . ARG A 1 364 ? 10.802 32.289 -5.952 1.00 76.75 364 ARG A O 1
ATOM 2842 N N . PHE A 1 365 ? 11.818 30.470 -6.777 1.00 70.75 365 PHE A N 1
ATOM 2843 C CA . PHE A 1 365 ? 10.844 29.531 -6.200 1.00 70.75 365 PHE A CA 1
ATOM 2844 C C . PHE A 1 365 ? 10.793 29.569 -4.662 1.00 70.75 365 PHE A C 1
ATOM 2846 O O . PHE A 1 365 ? 9.682 29.590 -4.128 1.00 70.75 365 PHE A O 1
ATOM 2853 N N . PRO A 1 366 ? 11.919 29.632 -3.923 1.00 72.56 366 PRO A N 1
ATOM 2854 C CA . PRO A 1 366 ? 11.914 29.835 -2.478 1.00 72.56 366 PRO A CA 1
ATOM 2855 C C . PRO A 1 366 ? 11.261 31.151 -2.060 1.00 72.56 366 PRO A C 1
ATOM 2857 O O . PRO A 1 366 ? 10.494 31.156 -1.103 1.00 72.56 366 PRO A O 1
ATOM 2860 N N . VAL A 1 367 ? 11.511 32.244 -2.791 1.00 76.12 367 VAL A N 1
ATOM 2861 C CA . VAL A 1 367 ? 10.899 33.555 -2.512 1.00 76.12 367 VAL A CA 1
ATOM 2862 C C . VAL A 1 367 ? 9.395 33.501 -2.754 1.00 76.12 367 VAL A C 1
ATOM 2864 O O . VAL A 1 367 ? 8.631 33.852 -1.868 1.00 76.12 367 VAL A O 1
ATOM 2867 N N . PHE A 1 368 ? 8.950 32.944 -3.882 1.00 72.12 368 PHE A N 1
ATOM 2868 C CA . PHE A 1 368 ? 7.527 32.762 -4.172 1.00 72.12 368 PHE A CA 1
ATOM 2869 C C . PHE A 1 368 ? 6.841 31.828 -3.164 1.00 72.12 368 PHE A C 1
ATOM 2871 O O . PHE A 1 368 ? 5.722 32.084 -2.734 1.00 72.12 368 PHE A O 1
ATOM 2878 N N . THR A 1 369 ? 7.523 30.763 -2.736 1.00 67.69 369 THR A N 1
ATOM 2879 C CA . THR A 1 369 ? 7.029 29.849 -1.693 1.00 67.69 369 THR A CA 1
ATOM 2880 C C . THR A 1 369 ? 6.946 30.555 -0.340 1.00 67.69 369 THR A C 1
ATOM 2882 O O . THR A 1 369 ? 5.975 30.371 0.390 1.00 67.69 369 THR A O 1
ATOM 2885 N N . SER A 1 370 ? 7.933 31.390 -0.011 1.00 74.75 370 SER A N 1
ATOM 2886 C CA . SER A 1 370 ? 7.944 32.230 1.188 1.00 74.75 370 SER A CA 1
ATOM 2887 C C . SER A 1 370 ? 6.814 33.257 1.159 1.00 74.75 370 SER A C 1
ATOM 2889 O O . SER A 1 370 ? 6.084 33.372 2.137 1.00 74.75 370 SER A O 1
ATOM 2891 N N . ASP A 1 371 ? 6.614 33.948 0.039 1.00 74.75 371 ASP A N 1
ATOM 2892 C CA . ASP A 1 371 ? 5.548 34.933 -0.148 1.00 74.75 371 ASP A CA 1
ATOM 2893 C C . ASP A 1 371 ? 4.166 34.277 -0.099 1.00 74.75 371 ASP A C 1
ATOM 2895 O O . ASP A 1 371 ? 3.255 34.811 0.525 1.00 74.75 371 ASP A O 1
ATOM 2899 N N . LEU A 1 372 ? 4.009 33.082 -0.677 1.00 67.31 372 LEU A N 1
ATOM 2900 C CA . LEU A 1 372 ? 2.770 32.310 -0.604 1.00 67.31 372 LEU A CA 1
ATOM 2901 C C . LEU A 1 372 ? 2.485 31.826 0.825 1.00 67.31 372 LEU A C 1
ATOM 2903 O O . LEU A 1 372 ? 1.344 31.887 1.284 1.00 67.31 372 LEU A O 1
ATOM 2907 N N . ASN A 1 373 ? 3.513 31.371 1.546 1.00 72.88 373 ASN A N 1
ATOM 2908 C CA . ASN A 1 373 ? 3.387 30.979 2.949 1.00 72.88 373 ASN A CA 1
ATOM 2909 C C . ASN A 1 373 ? 3.059 32.180 3.836 1.00 72.88 373 ASN A C 1
ATOM 2911 O O . ASN A 1 373 ? 2.184 32.070 4.691 1.00 72.88 373 ASN A O 1
ATOM 2915 N N . LYS A 1 374 ? 3.688 33.330 3.585 1.00 79.56 374 LYS A N 1
ATOM 2916 C CA . LYS A 1 374 ? 3.415 34.581 4.287 1.00 79.56 374 LYS A CA 1
ATOM 2917 C C . LYS A 1 374 ? 2.011 35.094 3.992 1.00 79.56 374 LYS A C 1
ATOM 2919 O O . LYS A 1 374 ? 1.281 35.389 4.922 1.00 79.56 374 LYS A O 1
ATOM 2924 N N . ALA A 1 375 ? 1.573 35.083 2.734 1.00 66.75 375 ALA A N 1
ATOM 2925 C CA . ALA A 1 375 ? 0.201 35.427 2.369 1.00 66.75 375 ALA A CA 1
ATOM 2926 C C . ALA A 1 375 ? -0.813 34.489 3.042 1.00 66.75 375 ALA A C 1
ATOM 2928 O O . ALA A 1 375 ? -1.847 34.943 3.522 1.00 66.75 375 ALA A O 1
ATOM 2929 N N . LYS A 1 376 ? -0.520 33.184 3.132 1.00 70.12 376 LYS A N 1
ATOM 2930 C CA . LYS A 1 376 ? -1.354 32.213 3.857 1.00 70.12 376 LYS A CA 1
ATOM 2931 C C . LYS A 1 376 ? -1.378 32.484 5.363 1.00 70.12 376 LYS A C 1
ATOM 2933 O O . LYS A 1 376 ? -2.435 32.345 5.981 1.00 70.12 376 LYS A O 1
ATOM 2938 N N . GLU A 1 377 ? -0.244 32.844 5.953 1.00 77.50 377 GLU A N 1
ATOM 2939 C CA . GLU A 1 377 ? -0.125 33.206 7.366 1.00 77.50 377 GLU A CA 1
ATOM 2940 C C . GLU A 1 377 ? -0.882 34.503 7.667 1.00 77.50 377 GLU A C 1
ATOM 2942 O O . GLU A 1 377 ? -1.738 34.501 8.546 1.00 77.50 377 GLU A O 1
ATOM 2947 N N . ASP A 1 378 ? -0.682 35.547 6.864 1.00 79.88 378 ASP A N 1
ATOM 2948 C CA . ASP A 1 378 ? -1.377 36.832 6.954 1.00 79.88 378 ASP A CA 1
ATOM 2949 C C . ASP A 1 378 ? -2.896 36.649 6.814 1.00 79.88 378 ASP A C 1
ATOM 2951 O O . ASP A 1 378 ? -3.664 37.183 7.616 1.00 79.88 378 ASP A O 1
ATOM 2955 N N . LEU A 1 379 ? -3.351 35.826 5.859 1.00 68.56 379 LEU A N 1
ATOM 2956 C CA . LEU A 1 379 ? -4.771 35.506 5.692 1.00 68.56 379 LEU A CA 1
ATOM 2957 C C . LEU A 1 379 ? -5.306 34.723 6.898 1.00 68.56 379 LEU A C 1
ATOM 2959 O O . LEU A 1 379 ? -6.400 34.999 7.380 1.00 68.56 379 LEU A O 1
ATOM 2963 N N . THR A 1 380 ? -4.529 33.777 7.431 1.00 70.19 380 THR A N 1
ATOM 2964 C CA . THR A 1 380 ? -4.906 33.004 8.624 1.00 70.19 380 THR A CA 1
ATOM 2965 C C . THR A 1 380 ? -5.000 33.897 9.860 1.00 70.19 380 THR A C 1
ATOM 2967 O O . THR A 1 380 ? -5.944 33.755 10.633 1.00 70.19 380 THR A O 1
ATOM 2970 N N . ILE A 1 381 ? -4.057 34.823 10.046 1.00 80.38 381 ILE A N 1
ATOM 2971 C CA . ILE A 1 381 ? -4.060 35.807 11.133 1.00 80.38 381 ILE A CA 1
ATOM 2972 C C . ILE A 1 381 ? -5.265 36.737 10.986 1.00 80.38 381 ILE A C 1
ATOM 2974 O O . ILE A 1 381 ? -5.992 36.928 11.956 1.00 80.38 381 ILE A O 1
ATOM 2978 N N . ALA A 1 382 ? -5.524 37.259 9.785 1.00 72.75 382 ALA A N 1
ATOM 2979 C CA . ALA A 1 382 ? -6.660 38.136 9.522 1.00 72.75 382 ALA A CA 1
ATOM 2980 C C . ALA A 1 382 ? -8.003 37.436 9.785 1.00 72.75 382 ALA A C 1
ATOM 2982 O O . ALA A 1 382 ? -8.860 37.998 10.463 1.00 72.75 382 ALA A O 1
ATOM 2983 N N . TYR A 1 383 ? -8.173 36.193 9.319 1.00 63.16 383 TYR A N 1
ATOM 2984 C CA . TYR A 1 383 ? -9.386 35.409 9.574 1.00 63.16 383 TYR A CA 1
ATOM 2985 C C . TYR A 1 383 ? -9.541 35.039 11.050 1.00 63.16 383 TYR A C 1
ATOM 2987 O O . TYR A 1 383 ? -10.641 35.159 11.585 1.00 63.16 383 TYR A O 1
ATOM 2995 N N . LYS A 1 384 ? -8.464 34.620 11.730 1.00 76.88 384 LYS A N 1
ATOM 2996 C CA . LYS A 1 384 ? -8.504 34.351 13.176 1.00 76.88 384 LYS A CA 1
ATOM 2997 C C . LYS A 1 384 ? -8.886 35.599 13.954 1.00 76.88 384 LYS A C 1
ATOM 2999 O O . LYS A 1 384 ? -9.797 35.520 14.764 1.00 76.88 384 LYS A O 1
ATOM 3004 N N . LYS A 1 385 ? -8.266 36.740 13.649 1.00 80.50 385 LYS A N 1
ATOM 3005 C CA . LYS A 1 385 ? -8.570 38.021 14.287 1.00 80.50 385 LYS A CA 1
ATOM 3006 C C . LYS A 1 385 ? -10.016 38.448 14.038 1.00 80.50 385 LYS A C 1
ATOM 3008 O O . LYS A 1 385 ? -10.699 38.797 14.983 1.00 80.50 385 LYS A O 1
ATOM 3013 N N . ALA A 1 386 ? -10.522 38.338 12.809 1.00 70.88 386 ALA A N 1
ATOM 3014 C CA . ALA A 1 386 ? -11.919 38.658 12.508 1.00 70.88 386 ALA A CA 1
ATOM 3015 C C . ALA A 1 386 ? -12.910 37.755 13.269 1.00 70.88 386 ALA A C 1
ATOM 3017 O O . ALA A 1 386 ? -13.947 38.225 13.733 1.00 70.88 386 ALA A O 1
ATOM 3018 N N . ILE A 1 387 ? -12.591 36.464 13.424 1.00 67.19 387 ILE A N 1
ATOM 3019 C CA . ILE A 1 387 ? -13.390 35.523 14.222 1.00 67.19 387 ILE A CA 1
ATOM 3020 C C . ILE A 1 387 ? -13.282 35.849 15.718 1.00 67.19 387 ILE A C 1
ATOM 3022 O O . ILE A 1 387 ? -14.293 35.828 16.413 1.00 67.19 387 ILE A O 1
ATOM 3026 N N . GLU A 1 388 ? -12.088 36.160 16.222 1.00 76.19 388 GLU A N 1
ATOM 3027 C CA . GLU A 1 388 ? -11.849 36.548 17.617 1.00 76.19 388 GLU A CA 1
ATOM 3028 C C . GLU A 1 388 ? -12.556 37.858 17.975 1.00 76.19 388 GLU A C 1
ATOM 3030 O O . GLU A 1 388 ? -13.196 37.924 19.024 1.00 76.19 388 GLU A O 1
ATOM 3035 N N . ASP A 1 389 ? -12.509 38.860 17.098 1.00 79.25 389 ASP A N 1
ATOM 3036 C CA . ASP A 1 389 ? -13.211 40.135 17.250 1.00 79.25 389 ASP A CA 1
ATOM 3037 C C . ASP A 1 389 ? -14.733 39.895 17.256 1.00 79.25 389 ASP A C 1
ATOM 3039 O O . ASP A 1 389 ? -15.422 40.335 18.174 1.00 79.25 389 ASP A O 1
ATOM 3043 N N . ALA A 1 390 ? -15.262 39.081 16.331 1.00 70.12 390 ALA A N 1
ATOM 3044 C CA . ALA A 1 390 ? -16.684 38.722 16.301 1.00 70.12 390 ALA A CA 1
ATOM 3045 C C . ALA A 1 390 ? -17.139 37.926 17.542 1.00 70.12 390 ALA A C 1
ATOM 3047 O O . ALA A 1 390 ? -18.235 38.150 18.060 1.00 70.12 390 ALA A O 1
ATOM 3048 N N . ILE A 1 391 ? -16.308 37.003 18.042 1.00 66.94 391 ILE A N 1
ATOM 3049 C CA . ILE A 1 391 ? -16.565 36.271 19.292 1.00 66.94 391 ILE A CA 1
ATOM 3050 C C . ILE A 1 391 ? -16.515 37.225 20.484 1.00 66.94 391 ILE A C 1
ATOM 3052 O O . ILE A 1 391 ? -17.339 37.095 21.385 1.00 66.94 391 ILE A O 1
ATOM 3056 N N . THR A 1 392 ? -15.577 38.172 20.503 1.00 74.88 392 THR A N 1
ATOM 3057 C CA . THR A 1 392 ? -15.422 39.152 21.584 1.00 74.88 392 THR A CA 1
ATOM 3058 C C . THR A 1 392 ? -16.604 40.111 21.627 1.00 74.88 392 THR A C 1
ATOM 3060 O O . THR A 1 392 ? -17.162 40.315 22.701 1.00 74.88 392 THR A O 1
ATOM 3063 N N . ASP A 1 393 ? -17.058 40.610 20.478 1.00 73.56 393 ASP A N 1
ATOM 3064 C CA . ASP A 1 393 ? -18.256 41.445 20.372 1.00 73.56 393 ASP A CA 1
ATOM 3065 C C . ASP A 1 393 ? -19.510 40.672 20.798 1.00 73.56 393 ASP A C 1
ATOM 3067 O O . ASP A 1 393 ? -20.291 41.150 21.625 1.00 73.56 393 ASP A O 1
ATOM 3071 N N . PHE A 1 394 ? -19.684 39.436 20.311 1.00 70.56 394 PHE A N 1
ATOM 3072 C CA . PHE A 1 394 ? -20.802 38.584 20.721 1.00 70.56 394 PHE A CA 1
ATOM 3073 C C . PHE A 1 394 ? -20.762 38.282 22.222 1.00 70.56 394 PHE A C 1
ATOM 3075 O O . PHE A 1 394 ? -21.789 38.360 22.896 1.00 70.56 394 PHE A O 1
ATOM 3082 N N . LYS A 1 395 ? -19.579 37.981 22.768 1.00 67.75 395 LYS A N 1
ATOM 3083 C CA . LYS A 1 395 ? -19.363 37.743 24.196 1.00 67.75 395 LYS A CA 1
ATOM 3084 C C . LYS A 1 395 ? -19.636 39.003 25.012 1.00 67.75 395 LYS A C 1
ATOM 3086 O O . LYS A 1 395 ? -20.301 38.892 26.031 1.00 67.75 395 LYS A O 1
ATOM 3091 N N . GLY A 1 396 ? -19.220 40.181 24.554 1.00 73.94 396 GLY A N 1
ATOM 3092 C CA . GLY A 1 396 ? -19.498 41.457 25.213 1.00 73.94 396 GLY A CA 1
ATOM 3093 C C . GLY A 1 396 ? -20.996 41.759 25.279 1.00 73.94 396 GLY A C 1
ATOM 3094 O O . GLY A 1 396 ? -21.516 42.088 26.345 1.00 73.94 396 GLY A O 1
ATOM 3095 N N . VAL A 1 397 ? -21.721 41.564 24.172 1.00 72.62 397 VAL A N 1
ATOM 3096 C CA . VAL A 1 397 ? -23.187 41.719 24.128 1.00 72.62 397 VAL A CA 1
ATOM 3097 C C . VAL A 1 397 ? -23.886 40.668 24.998 1.00 72.62 397 VAL A C 1
ATOM 3099 O O . VAL A 1 397 ? -24.822 40.991 25.737 1.00 72.62 397 VAL A O 1
ATOM 3102 N N . PHE A 1 398 ? -23.428 39.415 24.953 1.00 67.44 398 PHE A N 1
ATOM 3103 C CA . PHE A 1 398 ? -23.975 38.318 25.749 1.00 67.44 398 PHE A CA 1
ATOM 3104 C C . PHE A 1 398 ? -23.733 38.524 27.251 1.00 67.44 398 PHE A C 1
ATOM 3106 O O . PHE A 1 398 ? -24.672 38.407 28.035 1.00 67.44 398 PHE A O 1
ATOM 3113 N N . GLU A 1 399 ? -22.521 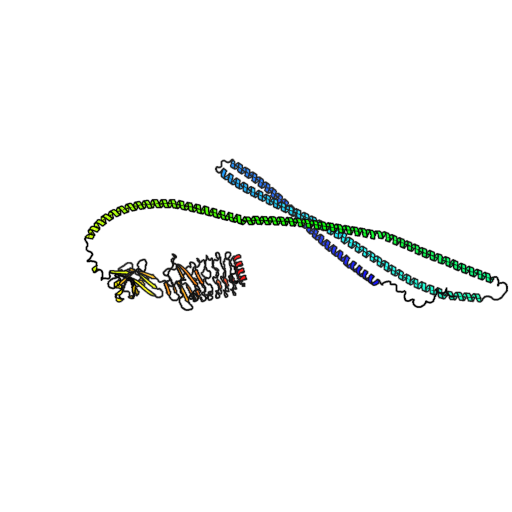38.904 27.662 1.00 71.25 399 GLU A N 1
ATOM 3114 C CA . GLU A 1 399 ? -22.163 39.199 29.053 1.00 71.25 399 GLU A CA 1
ATOM 3115 C C . GLU A 1 399 ? -22.918 40.415 29.586 1.00 71.25 399 GLU A C 1
ATOM 3117 O O . GLU A 1 399 ? -23.449 40.345 30.691 1.00 71.25 399 GLU A O 1
ATOM 3122 N N . ALA A 1 400 ? -23.054 41.494 28.806 1.00 74.81 400 ALA A N 1
ATOM 3123 C CA . ALA A 1 400 ? -23.852 42.655 29.203 1.00 74.81 400 ALA A CA 1
ATOM 3124 C C . ALA A 1 400 ? -25.335 42.292 29.400 1.00 74.81 400 ALA A C 1
ATOM 3126 O O . ALA A 1 400 ? -25.962 42.717 30.372 1.00 74.81 400 ALA A O 1
ATOM 3127 N N . THR A 1 401 ? -25.887 41.450 28.520 1.00 74.81 401 THR A N 1
ATOM 3128 C CA . THR A 1 401 ? -27.286 41.000 28.592 1.00 74.81 401 THR A CA 1
ATOM 3129 C C . THR A 1 401 ? -27.525 40.045 29.764 1.00 74.81 401 THR A C 1
ATOM 3131 O O . THR A 1 401 ? -28.521 40.177 30.481 1.00 74.81 401 THR A O 1
ATOM 3134 N N . ILE A 1 402 ? -26.617 39.088 29.986 1.00 71.88 402 ILE A N 1
ATOM 3135 C CA . ILE A 1 402 ? -26.660 38.170 31.131 1.00 71.88 402 ILE A CA 1
ATOM 3136 C C . ILE A 1 402 ? -26.509 38.964 32.426 1.00 71.88 402 ILE A C 1
ATOM 3138 O O . ILE A 1 402 ? -27.316 38.775 33.329 1.00 71.88 402 ILE A O 1
ATOM 3142 N N . LYS A 1 403 ? -25.542 39.884 32.505 1.00 76.31 403 LYS A N 1
ATOM 3143 C CA . LYS A 1 403 ? -25.314 40.722 33.685 1.00 76.31 403 LYS A CA 1
ATOM 3144 C C . LYS A 1 403 ? -26.541 41.562 34.023 1.00 76.31 403 LYS A C 1
ATOM 3146 O O . LYS A 1 403 ? -27.006 41.489 35.148 1.00 76.31 403 LYS A O 1
ATOM 3151 N N . ALA A 1 404 ? -27.149 42.240 33.049 1.00 78.50 404 ALA A N 1
ATOM 3152 C CA . ALA A 1 404 ? -28.378 43.001 33.282 1.00 78.50 404 ALA A CA 1
ATOM 3153 C C . ALA A 1 404 ? -29.542 42.124 33.791 1.00 78.50 404 ALA A C 1
ATOM 3155 O O . ALA A 1 404 ? -30.306 42.545 34.658 1.00 78.50 404 ALA A O 1
ATOM 3156 N N . ARG A 1 405 ? -29.675 40.887 33.287 1.00 75.38 405 ARG A N 1
ATOM 3157 C CA . ARG A 1 405 ? -30.682 39.926 33.775 1.00 75.38 405 ARG A CA 1
ATOM 3158 C C . ARG A 1 405 ? -30.367 39.392 35.170 1.00 75.38 405 ARG A C 1
ATOM 3160 O O . ARG A 1 405 ? -31.289 39.225 35.963 1.00 75.38 405 ARG A O 1
ATOM 3167 N N . VAL A 1 406 ? -29.098 39.108 35.453 1.00 73.19 406 VAL A N 1
ATOM 3168 C CA . VAL A 1 406 ? -28.631 38.636 36.761 1.00 73.19 406 VAL A CA 1
ATOM 3169 C C . VAL A 1 406 ? -28.796 39.733 37.801 1.00 73.19 406 VAL A C 1
ATOM 3171 O O . VAL A 1 406 ? -29.349 39.445 38.851 1.00 73.19 406 VAL A O 1
ATOM 3174 N N . ASP A 1 407 ? -28.423 40.974 37.497 1.00 80.69 407 ASP A N 1
ATOM 3175 C CA . ASP A 1 407 ? -28.579 42.118 38.398 1.00 80.69 407 ASP A CA 1
ATOM 3176 C C . ASP A 1 407 ? -30.070 42.375 38.692 1.00 80.69 407 ASP A C 1
ATOM 3178 O O . ASP A 1 407 ? -30.463 42.478 39.851 1.00 80.69 407 ASP A O 1
ATOM 3182 N N . ALA A 1 408 ? -30.943 42.341 37.674 1.00 79.12 408 ALA A N 1
ATOM 3183 C CA . ALA A 1 408 ? -32.391 42.466 37.876 1.00 79.12 408 ALA A CA 1
ATOM 3184 C C . ALA A 1 408 ? -32.988 41.312 38.709 1.00 79.12 408 ALA A C 1
ATOM 3186 O O . ALA A 1 408 ? -33.856 41.528 39.561 1.00 79.12 408 ALA A O 1
ATOM 3187 N N . ALA A 1 409 ? -32.528 40.076 38.483 1.00 71.88 409 ALA A N 1
ATOM 3188 C CA . ALA A 1 409 ? -32.939 38.917 39.271 1.00 71.88 409 ALA A CA 1
ATOM 3189 C C . ALA A 1 409 ? -32.406 38.988 40.711 1.00 71.88 409 ALA A C 1
ATOM 3191 O O . ALA A 1 409 ? -33.129 38.645 41.645 1.00 71.88 409 ALA A O 1
ATOM 3192 N N . TYR A 1 410 ? -31.174 39.463 40.894 1.00 73.44 410 TYR A N 1
ATOM 3193 C CA . TYR A 1 410 ? -30.521 39.642 42.185 1.00 73.44 410 TYR A CA 1
ATOM 3194 C C . TYR A 1 410 ? -31.209 40.728 43.014 1.00 73.44 410 TYR A C 1
ATOM 3196 O O . TYR A 1 410 ? -31.496 40.495 44.187 1.00 73.44 410 TYR A O 1
ATOM 3204 N N . ASP A 1 411 ? -31.574 41.861 42.415 1.00 80.31 411 ASP A N 1
ATOM 3205 C CA . ASP A 1 411 ? -32.341 42.917 43.086 1.00 80.31 411 ASP A CA 1
ATOM 3206 C C . ASP A 1 411 ? -33.737 42.427 43.493 1.00 80.31 411 ASP A C 1
ATOM 3208 O O . ASP A 1 411 ? -34.178 42.635 44.629 1.00 80.31 411 ASP A O 1
ATOM 3212 N N . SER A 1 412 ? -34.425 41.706 42.598 1.00 81.12 412 SER A N 1
ATOM 3213 C CA . SER A 1 412 ? -35.727 41.100 42.899 1.00 81.12 412 SER A CA 1
ATOM 3214 C C . SER A 1 412 ? -35.627 40.065 44.024 1.00 81.12 412 SER A C 1
ATOM 3216 O O . SER A 1 412 ? -36.470 40.047 44.925 1.00 81.12 412 SER A O 1
ATOM 3218 N N . PHE A 1 413 ? -34.597 39.213 43.996 1.00 79.38 413 PHE A N 1
ATOM 3219 C CA . PHE A 1 413 ? -34.336 38.220 45.035 1.00 79.38 413 PHE A CA 1
ATOM 3220 C C . PHE A 1 413 ? -34.004 38.889 46.367 1.00 79.38 413 PHE A C 1
ATOM 3222 O O . PHE A 1 413 ? -34.593 38.539 47.382 1.00 79.38 413 PHE A O 1
ATOM 3229 N N . THR A 1 414 ? -33.135 39.899 46.373 1.00 82.00 414 THR A N 1
ATOM 3230 C CA . THR A 1 414 ? -32.724 40.628 47.581 1.00 82.00 414 THR A CA 1
ATOM 3231 C C . THR A 1 414 ? -33.913 41.327 48.238 1.00 82.00 414 THR A C 1
ATOM 3233 O O . THR A 1 414 ? -34.069 41.288 49.461 1.00 82.00 414 THR A O 1
ATOM 3236 N N . LYS A 1 415 ? -34.821 41.909 47.446 1.00 82.06 415 LYS A N 1
ATOM 3237 C CA . LYS A 1 415 ? -36.053 42.527 47.957 1.00 82.06 415 LYS A CA 1
ATOM 3238 C C . LYS A 1 415 ? -37.023 41.500 48.557 1.00 82.06 415 LYS A C 1
ATOM 3240 O O . LYS A 1 415 ? -37.613 41.744 49.611 1.00 82.06 415 LYS A O 1
ATOM 3245 N N . ALA A 1 416 ? -37.164 40.333 47.928 1.00 75.88 416 ALA A N 1
ATOM 3246 C CA . ALA A 1 416 ? -37.969 39.236 48.467 1.00 75.88 416 ALA A CA 1
ATOM 3247 C C . ALA A 1 416 ? -37.343 38.633 49.738 1.00 75.88 416 ALA A C 1
ATOM 3249 O O . ALA A 1 416 ? -38.039 38.402 50.727 1.00 75.88 416 ALA A O 1
ATOM 3250 N N . PHE A 1 417 ? -36.024 38.436 49.738 1.00 77.81 417 PHE A N 1
ATOM 3251 C CA . PHE A 1 417 ? -35.272 37.864 50.849 1.00 77.81 417 PHE A CA 1
ATOM 3252 C C . PHE A 1 417 ? -35.291 38.777 52.073 1.00 77.81 417 PHE A C 1
ATOM 3254 O O . PHE A 1 417 ? -35.604 38.313 53.160 1.00 77.81 417 PHE A O 1
ATOM 3261 N N . SER A 1 418 ? -35.057 40.080 51.904 1.00 79.06 418 SER A N 1
ATOM 3262 C CA . SER A 1 418 ? -35.147 41.056 53.002 1.00 79.06 418 SER A CA 1
ATOM 3263 C C . SER A 1 418 ? -36.553 41.136 53.607 1.00 79.06 418 SER A C 1
ATOM 3265 O O . SER A 1 418 ? -36.700 41.230 54.826 1.00 79.06 418 SER A O 1
ATOM 3267 N N . THR A 1 419 ? -37.599 41.010 52.783 1.00 83.31 419 THR A N 1
ATOM 3268 C CA . THR A 1 419 ? -38.984 40.899 53.271 1.00 83.31 419 THR A CA 1
ATOM 3269 C C . THR A 1 419 ? -39.166 39.642 54.127 1.00 83.31 419 THR A C 1
ATOM 3271 O O . THR A 1 419 ? -39.730 39.713 55.220 1.00 83.31 419 THR A O 1
ATOM 3274 N N . LYS A 1 420 ? -38.637 38.497 53.674 1.00 79.81 420 LYS A N 1
ATOM 3275 C CA . LYS A 1 420 ? -38.726 37.226 54.403 1.00 79.81 420 LYS A CA 1
ATOM 3276 C C . LYS A 1 420 ? -37.872 37.205 55.673 1.00 79.81 420 LYS A C 1
ATOM 3278 O O . LYS A 1 420 ? -38.321 36.688 56.691 1.00 79.81 420 LYS A O 1
ATOM 3283 N N . GLU A 1 421 ? -36.688 37.812 55.653 1.00 78.38 421 GLU A N 1
ATOM 3284 C CA . GLU A 1 421 ? -35.835 37.982 56.832 1.00 78.38 421 GLU A CA 1
ATOM 3285 C C . GLU A 1 421 ? -36.567 38.787 57.915 1.00 78.38 421 GLU A C 1
ATOM 3287 O O . GLU A 1 421 ? -36.558 38.409 59.087 1.00 78.38 421 GLU A O 1
ATOM 3292 N N . ALA A 1 422 ? -37.262 39.863 57.532 1.00 77.69 422 ALA A N 1
ATOM 3293 C CA . ALA A 1 422 ? -38.044 40.670 58.464 1.00 77.69 422 ALA A CA 1
ATOM 3294 C C . ALA A 1 422 ? -39.235 39.905 59.078 1.00 77.69 422 ALA A C 1
ATOM 3296 O O . ALA A 1 422 ? -39.601 40.162 60.228 1.00 77.69 422 ALA A O 1
ATOM 3297 N N . GLU A 1 423 ? -39.843 38.968 58.343 1.00 78.69 423 GLU A N 1
ATOM 3298 C CA . GLU A 1 423 ? -40.850 38.041 58.883 1.00 78.69 423 GLU A CA 1
ATOM 3299 C C . GLU A 1 423 ? -40.226 37.021 59.840 1.00 78.69 423 GLU A C 1
ATOM 3301 O O . GLU A 1 423 ? -40.689 36.879 60.971 1.00 78.69 423 GLU A O 1
ATOM 3306 N N . MET A 1 424 ? -39.133 36.370 59.434 1.00 78.50 424 MET A N 1
ATOM 3307 C CA . MET A 1 424 ? -38.432 35.385 60.263 1.00 78.50 424 MET A CA 1
ATOM 3308 C C . MET A 1 424 ? -37.924 35.984 61.575 1.00 78.50 424 MET A C 1
ATOM 3310 O O . MET A 1 424 ? -37.999 35.335 62.613 1.00 78.50 424 MET A O 1
ATOM 3314 N N . ARG A 1 425 ? -37.438 37.232 61.571 1.00 78.50 425 ARG A N 1
ATOM 3315 C CA . ARG A 1 425 ? -37.028 37.924 62.805 1.00 78.50 425 ARG A CA 1
ATOM 3316 C C . ARG A 1 425 ? -38.194 38.131 63.773 1.00 78.50 425 ARG A C 1
ATOM 3318 O O . ARG A 1 425 ? -37.984 38.048 64.981 1.00 78.50 425 ARG A O 1
ATOM 3325 N N . ARG A 1 426 ? -39.412 38.368 63.266 1.00 77.00 426 ARG A N 1
ATOM 3326 C CA . ARG A 1 426 ? -40.625 38.448 64.098 1.00 77.00 426 ARG A CA 1
ATOM 3327 C C . ARG A 1 426 ? -40.971 37.092 64.717 1.00 77.00 426 ARG A C 1
ATOM 3329 O O . ARG A 1 426 ? -41.261 37.045 65.908 1.00 77.00 426 ARG A O 1
ATOM 3336 N N . GLU A 1 427 ? -40.879 36.003 63.955 1.00 79.00 427 GLU A N 1
ATOM 3337 C CA . GLU A 1 427 ? -41.115 34.646 64.475 1.00 79.00 427 GLU A CA 1
ATOM 3338 C C . GLU A 1 427 ? -40.038 34.196 65.472 1.00 79.00 427 GLU A C 1
ATOM 3340 O O . GLU A 1 427 ? -40.371 33.685 66.539 1.00 79.00 427 GLU A O 1
ATOM 3345 N N . MET A 1 428 ? -38.752 34.440 65.190 1.00 76.56 428 MET A N 1
ATOM 3346 C CA . MET A 1 428 ? -37.657 34.104 66.112 1.00 76.56 428 MET A CA 1
ATOM 3347 C C . MET A 1 428 ? -37.800 34.811 67.458 1.00 76.56 428 MET A C 1
ATOM 3349 O O . MET A 1 428 ? -37.531 34.200 68.486 1.00 76.56 428 MET A O 1
ATOM 3353 N N . ALA A 1 429 ? -38.237 36.074 67.477 1.00 74.75 429 ALA A N 1
ATOM 3354 C CA . ALA A 1 429 ? -38.483 36.788 68.727 1.00 74.75 429 ALA A CA 1
ATOM 3355 C C . ALA A 1 429 ? -39.583 36.114 69.571 1.00 74.75 429 ALA A C 1
ATOM 3357 O O . ALA A 1 429 ? -39.451 36.045 70.791 1.00 74.75 429 ALA A O 1
ATOM 3358 N N . SER A 1 430 ? -40.618 35.562 68.924 1.00 76.19 430 SER A N 1
ATOM 3359 C CA . SER A 1 430 ? -41.659 34.767 69.587 1.00 76.19 430 SER A CA 1
ATOM 3360 C C . SER A 1 430 ? -41.093 33.456 70.140 1.00 76.19 430 SER A C 1
ATOM 3362 O O . SER A 1 430 ? -41.232 33.180 71.325 1.00 76.19 430 SER A O 1
ATOM 3364 N N . ILE A 1 431 ? -40.376 32.687 69.314 1.00 72.62 431 ILE A N 1
ATOM 3365 C CA . ILE A 1 431 ? -39.805 31.389 69.713 1.00 72.62 431 ILE A CA 1
ATOM 3366 C C . ILE A 1 431 ? -38.802 31.548 70.859 1.00 72.62 431 ILE A C 1
ATOM 3368 O O . ILE A 1 431 ? -38.757 30.718 71.759 1.00 72.62 431 ILE A O 1
ATOM 3372 N N . ASN A 1 432 ? -37.991 32.606 70.854 1.00 72.56 432 ASN A N 1
ATOM 3373 C CA . ASN A 1 432 ? -36.994 32.827 71.901 1.00 72.56 432 ASN A CA 1
ATOM 3374 C C . ASN A 1 432 ? -37.645 33.165 73.256 1.00 72.56 432 ASN A C 1
ATOM 3376 O O . ASN A 1 432 ? -37.098 32.823 74.303 1.00 72.56 432 ASN A O 1
ATOM 3380 N N . SER A 1 433 ? -38.828 33.790 73.235 1.00 70.50 433 SER A N 1
ATOM 3381 C CA . SER A 1 433 ? -39.670 33.954 74.425 1.00 70.50 433 SER A CA 1
ATOM 3382 C C . SER A 1 433 ? -40.166 32.601 74.944 1.00 70.50 433 SER A C 1
ATOM 3384 O O . SER A 1 433 ? -40.145 32.367 76.150 1.00 70.50 433 SER A O 1
ATOM 3386 N N . ASP A 1 434 ? -40.559 31.695 74.046 1.00 71.12 434 ASP A N 1
ATOM 3387 C CA . ASP A 1 434 ? -41.046 30.360 74.410 1.00 71.12 434 ASP A CA 1
ATOM 3388 C C . ASP A 1 434 ? -39.912 29.458 74.934 1.00 71.12 434 ASP A C 1
ATOM 3390 O O . ASP A 1 434 ? -40.080 28.749 75.926 1.00 71.12 434 ASP A O 1
ATOM 3394 N N . LEU A 1 435 ? -38.722 29.513 74.326 1.00 63.47 435 LEU A N 1
ATOM 3395 C CA . LEU A 1 435 ? -37.574 28.672 74.689 1.00 63.47 435 LEU A CA 1
ATOM 3396 C C . LEU A 1 435 ? -37.022 28.978 76.089 1.00 63.47 435 LEU A C 1
ATOM 3398 O O . LEU A 1 435 ? -36.546 28.073 76.774 1.00 63.47 435 LEU A O 1
ATOM 3402 N N . ALA A 1 436 ? -37.113 30.236 76.532 1.00 63.91 436 ALA A N 1
ATOM 3403 C CA . ALA A 1 436 ? -36.689 30.663 77.867 1.00 63.91 436 ALA A CA 1
ATOM 3404 C C . ALA A 1 436 ? -37.497 30.004 79.007 1.00 63.91 436 ALA A C 1
ATOM 3406 O O . ALA A 1 436 ? -37.132 30.143 80.174 1.00 63.91 436 ALA A O 1
ATOM 3407 N N . SER A 1 437 ? -38.577 29.283 78.684 1.00 60.78 437 SER A N 1
ATOM 3408 C CA . SER A 1 437 ? -39.465 28.628 79.649 1.00 60.78 437 SER A CA 1
ATOM 3409 C C . SER A 1 437 ? -39.187 27.130 79.900 1.00 60.78 437 SER A C 1
ATOM 3411 O O . SER A 1 437 ? -39.929 26.512 80.662 1.00 60.78 437 SER A O 1
ATOM 3413 N N . LEU A 1 438 ? -38.136 26.529 79.309 1.00 58.31 438 LEU A N 1
ATOM 3414 C CA . LEU A 1 438 ? -37.883 25.070 79.349 1.00 58.31 438 LEU A CA 1
ATOM 3415 C C . LEU A 1 438 ? -36.582 24.656 80.083 1.00 58.31 438 LEU A C 1
ATOM 3417 O O . LEU A 1 438 ? -35.536 25.273 79.896 1.00 58.31 438 LEU A O 1
ATOM 3421 N N . ASP A 1 439 ? -36.627 23.557 80.860 1.00 62.69 439 ASP A N 1
ATOM 3422 C CA . ASP A 1 439 ? -35.484 22.967 81.598 1.00 62.69 439 ASP A CA 1
ATOM 3423 C C . ASP A 1 439 ? -34.931 21.693 80.919 1.00 62.69 439 ASP A C 1
ATOM 3425 O O . ASP A 1 439 ? -35.568 20.638 80.901 1.00 62.69 439 ASP A O 1
ATOM 3429 N N . PHE A 1 440 ? -33.717 21.789 80.368 1.00 54.12 440 PHE A N 1
ATOM 3430 C CA . PHE A 1 440 ? -33.061 20.743 79.572 1.00 54.12 440 PHE A CA 1
ATOM 3431 C C . PHE A 1 440 ? -32.133 19.809 80.368 1.00 54.12 440 PHE A C 1
ATOM 3433 O O . PHE A 1 440 ? -31.701 18.781 79.838 1.00 54.12 440 PHE A O 1
ATOM 3440 N N . ALA A 1 441 ? -31.808 20.120 81.625 1.00 52.25 441 ALA A N 1
ATOM 3441 C CA . ALA A 1 441 ? -30.764 19.395 82.355 1.00 52.25 441 ALA A CA 1
ATOM 3442 C C . ALA A 1 441 ? -31.166 17.950 82.718 1.00 52.25 441 ALA A C 1
ATOM 3444 O O . ALA A 1 441 ? -30.316 17.059 82.753 1.00 52.25 441 ALA A O 1
ATOM 3445 N N . GLY A 1 442 ? -32.461 17.688 82.929 1.00 57.31 442 GLY A N 1
ATOM 3446 C CA . GLY A 1 442 ? -32.973 16.362 83.298 1.00 57.31 442 GLY A CA 1
ATOM 3447 C C . GLY A 1 442 ? -33.006 15.333 82.160 1.00 57.31 442 GLY A C 1
ATOM 3448 O O . GLY A 1 442 ? -32.989 14.133 82.422 1.00 57.31 442 GLY A O 1
ATOM 3449 N N . LEU A 1 443 ? -33.021 15.768 80.896 1.00 54.28 443 LEU A N 1
ATOM 3450 C CA . LEU A 1 443 ? -33.192 14.860 79.753 1.00 54.28 443 LEU A CA 1
ATOM 3451 C C . LEU A 1 443 ? -31.897 14.108 79.392 1.00 54.28 443 LEU A C 1
ATOM 3453 O O . LEU A 1 443 ? -31.935 12.949 78.974 1.00 54.28 443 LEU A O 1
ATOM 3457 N N . ILE A 1 444 ? -30.745 14.757 79.581 1.00 55.41 444 ILE A N 1
ATOM 3458 C CA . ILE A 1 444 ? -29.445 14.325 79.043 1.00 55.41 444 ILE A CA 1
ATOM 3459 C C . ILE A 1 444 ? -28.897 13.072 79.753 1.00 55.41 444 ILE A C 1
ATOM 3461 O O . ILE A 1 444 ? -28.263 12.241 79.108 1.00 55.41 444 ILE A O 1
ATOM 3465 N N . SER A 1 445 ? -29.175 12.865 81.046 1.00 56.66 445 SER A N 1
ATOM 3466 C CA . SER A 1 445 ? -28.615 11.718 81.790 1.00 56.66 445 SER A CA 1
ATOM 3467 C C . SER A 1 445 ? -29.269 10.369 81.454 1.00 56.66 445 SER A C 1
ATOM 3469 O O . SER A 1 445 ? -28.660 9.322 81.666 1.00 56.66 445 SER A O 1
ATOM 3471 N N . SER A 1 446 ? -30.478 10.374 80.884 1.00 60.41 446 SER A N 1
ATOM 3472 C CA . SER A 1 446 ? -31.221 9.154 80.528 1.00 60.41 446 SER A CA 1
ATOM 3473 C C . SER A 1 446 ? -30.812 8.538 79.180 1.00 60.41 446 SER A C 1
ATOM 3475 O O . SER A 1 446 ? -31.096 7.370 78.925 1.00 60.41 446 SER A O 1
ATOM 3477 N N . PHE A 1 447 ? -30.115 9.295 78.325 1.00 59.38 447 PHE A N 1
ATOM 3478 C CA . PHE A 1 447 ? -29.816 8.908 76.939 1.00 59.38 447 PHE A CA 1
ATOM 3479 C C . PHE A 1 447 ? -28.572 8.018 76.772 1.00 59.38 447 PHE A C 1
ATOM 3481 O O . PHE A 1 447 ? -28.374 7.425 75.712 1.00 59.38 447 PHE A O 1
ATOM 3488 N N . ASP A 1 448 ? -27.714 7.923 77.786 1.00 60.72 448 ASP A N 1
ATOM 3489 C CA . ASP A 1 448 ? -26.315 7.522 77.597 1.00 60.72 448 ASP A CA 1
ATOM 3490 C C . ASP A 1 448 ? -26.045 6.003 77.736 1.00 60.72 448 ASP A C 1
ATOM 3492 O O . ASP A 1 448 ? -25.009 5.505 77.286 1.00 60.72 448 ASP A O 1
ATOM 3496 N N . SER A 1 449 ? -26.969 5.237 78.326 1.00 63.00 449 SER A N 1
ATOM 3497 C CA . SER A 1 449 ? -26.818 3.800 78.637 1.00 63.00 449 SER A CA 1
ATOM 3498 C C . SER A 1 449 ? -27.512 2.844 77.656 1.00 63.00 449 SER A C 1
ATOM 3500 O O . SER A 1 449 ? -27.365 1.628 77.781 1.00 63.00 449 SER A O 1
ATOM 3502 N N . VAL A 1 450 ? -28.235 3.372 76.667 1.00 72.31 450 VAL A N 1
ATOM 3503 C CA . VAL A 1 450 ? -29.040 2.603 75.705 1.00 72.31 450 VAL A CA 1
ATOM 3504 C C . VAL A 1 450 ? -28.428 2.722 74.309 1.00 72.31 450 VAL A C 1
ATOM 3506 O O . VAL A 1 450 ? -27.877 3.764 73.952 1.00 72.31 450 VAL A O 1
ATOM 3509 N N . MET A 1 451 ? -28.487 1.654 73.506 1.00 76.62 451 MET A N 1
ATOM 3510 C CA . MET A 1 451 ? -28.059 1.718 72.109 1.00 76.62 451 MET A CA 1
ATOM 3511 C C . MET A 1 451 ? -29.017 2.630 71.334 1.00 76.62 451 MET A C 1
ATOM 3513 O O . MET A 1 451 ? -30.196 2.330 71.180 1.00 76.62 451 MET A O 1
ATOM 3517 N N . GLN A 1 452 ? -28.507 3.772 70.882 1.00 76.69 452 GLN A N 1
ATOM 3518 C CA . GLN A 1 452 ? -29.319 4.863 70.345 1.00 76.69 452 GLN A CA 1
ATOM 3519 C C . GLN A 1 452 ? -29.687 4.636 68.882 1.00 76.69 452 GLN A C 1
ATOM 3521 O O . GLN A 1 452 ? -30.770 5.020 68.445 1.00 76.69 452 GLN A O 1
ATOM 3526 N N . SER A 1 453 ? -28.787 4.034 68.102 1.00 85.56 453 SER A N 1
ATOM 3527 C CA . SER A 1 453 ? -29.091 3.685 66.717 1.00 85.56 453 SER A CA 1
ATOM 3528 C C . SER A 1 453 ? -28.250 2.528 66.189 1.00 85.56 453 SER A C 1
ATOM 3530 O O . SER A 1 453 ? -27.106 2.305 66.599 1.00 85.56 453 SER A O 1
ATOM 3532 N N . LEU A 1 454 ? -28.870 1.811 65.253 1.00 88.25 454 LEU A N 1
ATOM 3533 C CA . LEU A 1 454 ? -28.266 0.826 64.369 1.00 88.25 454 LEU A CA 1
ATOM 3534 C C . LEU A 1 454 ? -28.607 1.235 62.939 1.00 88.25 454 LEU A C 1
ATOM 3536 O O . LEU A 1 454 ? -29.785 1.257 62.574 1.00 88.25 454 LEU A O 1
ATOM 3540 N N . ALA A 1 455 ? -27.606 1.555 62.130 1.00 86.81 455 ALA A N 1
ATOM 3541 C CA . ALA A 1 455 ? -27.822 1.962 60.746 1.00 86.81 455 ALA A CA 1
ATOM 3542 C C . ALA A 1 455 ? -27.004 1.092 59.797 1.00 86.81 455 ALA A C 1
ATOM 3544 O O . ALA A 1 455 ? -25.867 0.740 60.098 1.00 86.81 455 ALA A O 1
ATOM 3545 N N . PHE A 1 456 ? -27.565 0.757 58.636 1.00 85.44 456 PHE A N 1
ATOM 3546 C CA . PHE A 1 456 ? -26.750 0.224 57.550 1.00 85.44 456 PHE A CA 1
ATOM 3547 C C . PHE A 1 456 ? -25.775 1.302 57.089 1.00 85.44 456 PHE A C 1
ATOM 3549 O O . PHE A 1 456 ? -26.183 2.435 56.843 1.00 85.44 456 PHE A O 1
ATOM 3556 N N . VAL A 1 457 ? -24.508 0.932 56.933 1.00 80.75 457 VAL A N 1
ATOM 3557 C CA . VAL A 1 457 ? -23.561 1.707 56.137 1.00 80.75 457 VAL A CA 1
ATOM 3558 C C . VAL A 1 457 ? -23.834 1.311 54.686 1.00 80.75 457 VAL A C 1
ATOM 3560 O O . VAL A 1 457 ? -23.562 0.161 54.322 1.00 80.75 457 VAL A O 1
ATOM 3563 N N . PRO A 1 458 ? -24.452 2.188 53.878 1.00 66.12 458 PRO A N 1
ATOM 3564 C CA . PRO A 1 458 ? -24.847 1.836 52.525 1.00 66.12 458 PRO A CA 1
ATOM 3565 C C . PRO A 1 458 ? -23.612 1.470 51.700 1.00 66.12 458 PRO A C 1
ATOM 3567 O O . PRO A 1 458 ? -22.637 2.214 51.642 1.00 66.12 458 PRO A O 1
ATOM 3570 N N . THR A 1 459 ? -23.660 0.300 51.068 1.00 60.28 459 THR A N 1
ATOM 3571 C CA . THR A 1 459 ? -22.652 -0.171 50.106 1.00 60.28 459 THR A CA 1
ATOM 3572 C C . THR A 1 459 ? -23.103 0.030 48.656 1.00 60.28 459 THR A C 1
ATOM 3574 O O . THR A 1 459 ? -22.357 -0.281 47.731 1.00 60.28 459 THR A O 1
ATOM 3577 N N . SER A 1 460 ? -24.318 0.551 48.460 1.00 63.25 460 SER A N 1
ATOM 3578 C CA . SER A 1 460 ? -24.933 0.884 47.177 1.00 63.25 460 SER A CA 1
ATOM 3579 C C . SER A 1 460 ? -25.522 2.299 47.220 1.00 63.25 460 SER A C 1
ATOM 3581 O O . SER A 1 460 ? -25.967 2.758 48.275 1.00 63.25 460 SER A O 1
ATOM 3583 N N . ASP A 1 461 ? -25.553 2.978 46.072 1.00 71.06 461 ASP A N 1
ATOM 3584 C CA . ASP A 1 461 ? -25.974 4.386 45.964 1.00 71.06 461 ASP A CA 1
ATOM 3585 C C . ASP A 1 461 ? -27.452 4.622 46.323 1.00 71.06 461 ASP A C 1
ATOM 3587 O O . ASP A 1 461 ? -27.840 5.732 46.679 1.00 71.06 461 ASP A O 1
ATOM 3591 N N . ASP A 1 462 ? -28.289 3.583 46.251 1.00 75.31 462 ASP A N 1
ATOM 3592 C CA . ASP A 1 462 ? -29.719 3.652 46.579 1.00 75.31 462 ASP A CA 1
ATOM 3593 C C . ASP A 1 462 ? -30.058 3.121 47.983 1.00 75.31 462 ASP A C 1
ATOM 3595 O O . ASP A 1 462 ? -31.231 3.031 48.351 1.00 75.31 462 ASP A O 1
ATOM 3599 N N . GLY A 1 463 ? -29.037 2.757 48.765 1.00 71.69 463 GLY A N 1
ATOM 3600 C CA . GLY A 1 463 ? -29.189 2.242 50.122 1.00 71.69 463 GLY A CA 1
ATOM 3601 C C . GLY A 1 463 ? -29.721 0.809 50.216 1.00 71.69 463 GLY A C 1
ATOM 3602 O O . GLY A 1 463 ? -29.998 0.359 51.326 1.00 71.69 463 GLY A O 1
ATOM 3603 N N . SER A 1 464 ? -29.857 0.078 49.104 1.00 80.81 464 SER A N 1
ATOM 3604 C CA . SER A 1 464 ? -30.282 -1.329 49.100 1.00 80.81 464 SER A CA 1
ATOM 3605 C C . SER A 1 464 ? -29.178 -2.265 49.597 1.00 80.81 464 SER A C 1
ATOM 3607 O O . SER A 1 464 ? -27.985 -2.028 49.381 1.00 80.81 464 SER A O 1
ATOM 3609 N N . VAL A 1 465 ? -29.572 -3.397 50.184 1.00 83.88 465 VAL A N 1
ATOM 3610 C CA . VAL A 1 465 ? -28.635 -4.476 50.531 1.00 83.88 465 VAL A CA 1
ATOM 3611 C C . VAL A 1 465 ? -28.448 -5.395 49.328 1.00 83.88 465 VAL A C 1
ATOM 3613 O O . VAL A 1 465 ? -29.419 -5.794 48.685 1.00 83.88 465 VAL A O 1
ATOM 3616 N N . ILE A 1 466 ? -27.200 -5.746 49.017 1.00 79.94 466 ILE A N 1
ATOM 3617 C CA . ILE A 1 466 ? -26.872 -6.566 47.850 1.00 79.94 466 ILE A CA 1
ATOM 3618 C C . ILE A 1 466 ? -26.739 -8.037 48.257 1.00 79.94 466 ILE A C 1
ATOM 3620 O O . ILE A 1 466 ? -25.843 -8.413 49.011 1.00 79.94 466 ILE A O 1
ATOM 3624 N N . LEU A 1 467 ? -27.606 -8.879 47.696 1.00 79.31 467 LEU A N 1
ATOM 3625 C CA . LEU A 1 467 ? -27.389 -10.316 47.599 1.00 79.31 467 LEU A CA 1
ATOM 3626 C C . LEU A 1 467 ? -26.542 -10.609 46.367 1.00 79.31 467 LEU A C 1
ATOM 3628 O O . LEU A 1 467 ? -26.950 -10.320 45.241 1.00 79.31 467 LEU A O 1
ATOM 3632 N N . SER A 1 468 ? -25.396 -11.242 46.579 1.00 73.12 468 SER A N 1
ATOM 3633 C CA . SER A 1 468 ? -24.500 -11.680 45.513 1.00 73.12 468 SER A CA 1
ATOM 3634 C C . SER A 1 468 ? -24.707 -13.174 45.256 1.00 73.12 468 SER A C 1
ATOM 3636 O O . SER A 1 468 ? -24.656 -13.958 46.203 1.00 73.12 468 SER A O 1
ATOM 3638 N N . TYR A 1 469 ? -24.944 -13.589 44.003 1.00 69.25 469 TYR A N 1
ATOM 3639 C CA . TYR A 1 469 ? -25.015 -15.015 43.634 1.00 69.25 469 TYR A CA 1
ATOM 3640 C C . TYR A 1 469 ? -24.174 -15.337 42.396 1.00 69.25 469 TYR A C 1
ATOM 3642 O O . TYR A 1 469 ? -24.213 -14.610 41.397 1.00 69.25 469 TYR A O 1
ATOM 3650 N N . ASN A 1 470 ? -23.434 -16.445 42.464 1.00 62.50 470 ASN A N 1
ATOM 3651 C CA . ASN A 1 470 ? -22.663 -17.003 41.357 1.00 62.50 470 ASN A CA 1
ATOM 3652 C C . ASN A 1 470 ? -23.433 -18.171 40.714 1.00 62.50 470 ASN A C 1
ATOM 3654 O O . ASN A 1 470 ? -23.841 -19.110 41.396 1.00 62.50 470 ASN A O 1
ATOM 3658 N N . VAL A 1 471 ? -23.638 -18.107 39.395 1.00 60.12 471 VAL A N 1
ATOM 3659 C CA . VAL A 1 471 ? -24.452 -19.080 38.639 1.00 60.12 471 VAL A CA 1
ATOM 3660 C C . VAL A 1 471 ? -23.778 -20.456 38.537 1.00 60.12 471 VAL A C 1
ATOM 3662 O O . VAL A 1 471 ? -24.472 -21.458 38.410 1.00 60.12 471 VAL A O 1
ATOM 3665 N N . GLU A 1 472 ? -22.447 -20.514 38.597 1.00 54.09 472 GLU A N 1
ATOM 3666 C CA . GLU A 1 472 ? -21.670 -21.740 38.376 1.00 54.09 472 GLU A CA 1
ATOM 3667 C C . GLU A 1 472 ? -21.162 -22.367 39.681 1.00 54.09 472 GLU A C 1
ATOM 3669 O O . GLU A 1 472 ? -21.242 -23.583 39.835 1.00 54.09 472 GLU A O 1
ATOM 3674 N N . SER A 1 473 ? -20.689 -21.570 40.653 1.00 58.88 473 SER A N 1
ATOM 3675 C CA . SER A 1 473 ? -20.276 -22.099 41.970 1.00 58.88 473 SER A CA 1
ATOM 3676 C C . SER A 1 473 ? -21.441 -22.331 42.932 1.00 58.88 473 SER A C 1
ATOM 3678 O O . SER A 1 473 ? -21.237 -22.915 43.995 1.00 58.88 473 SER A O 1
ATOM 3680 N N . LEU A 1 474 ? -22.642 -21.849 42.582 1.00 61.38 474 LEU A N 1
ATOM 3681 C CA . LEU A 1 474 ? -23.844 -21.832 43.425 1.00 61.38 474 LEU A CA 1
ATOM 3682 C C . LEU A 1 474 ? -23.661 -21.097 44.766 1.00 61.38 474 LEU A C 1
ATOM 3684 O O . LEU A 1 474 ? -24.528 -21.177 45.637 1.00 61.38 474 LEU A O 1
ATOM 3688 N N . GLU A 1 475 ? -22.559 -20.360 44.935 1.00 66.88 475 GLU A N 1
ATOM 3689 C CA . GLU A 1 475 ? -22.279 -19.598 46.146 1.00 66.88 475 GLU A CA 1
ATOM 3690 C C . GLU A 1 475 ? -23.151 -18.339 46.189 1.00 66.88 475 GLU A C 1
ATOM 3692 O O . GLU A 1 475 ? -23.254 -17.590 45.209 1.00 66.88 475 GLU A O 1
ATOM 3697 N N . LYS A 1 476 ? -23.797 -18.122 47.337 1.00 75.81 476 LYS A N 1
ATOM 3698 C CA . LYS A 1 476 ? -24.729 -17.022 47.586 1.00 75.81 476 LYS A CA 1
ATOM 3699 C C . LYS A 1 476 ? -24.342 -16.365 48.906 1.00 75.81 476 LYS A C 1
ATOM 3701 O O . LYS A 1 476 ? -24.270 -17.054 49.923 1.00 75.81 476 LYS A O 1
ATOM 3706 N N . THR A 1 477 ? -24.111 -15.056 48.915 1.00 81.06 477 THR A N 1
ATOM 3707 C CA . THR A 1 477 ? -23.706 -14.324 50.125 1.00 81.06 477 THR A CA 1
ATOM 3708 C C . THR A 1 477 ? -24.383 -12.960 50.221 1.00 81.06 477 THR A C 1
ATOM 3710 O O . THR A 1 477 ? -24.720 -12.333 49.214 1.00 81.06 477 THR A O 1
ATOM 3713 N N . ILE A 1 478 ? -24.579 -12.500 51.459 1.00 84.56 478 ILE A N 1
ATOM 3714 C CA . ILE A 1 478 ? -24.971 -11.128 51.791 1.00 84.56 478 ILE A CA 1
ATOM 3715 C C . ILE A 1 478 ? -23.907 -10.572 52.743 1.00 84.56 478 ILE A C 1
ATOM 3717 O O . ILE A 1 478 ? -23.719 -11.102 53.838 1.00 84.56 478 ILE A O 1
ATOM 3721 N N . ASP A 1 479 ? -23.208 -9.519 52.324 1.00 84.31 479 ASP A N 1
ATOM 3722 C CA . ASP A 1 479 ? -22.215 -8.812 53.137 1.00 84.31 479 ASP A CA 1
ATOM 3723 C C . ASP A 1 479 ? -22.757 -7.417 53.480 1.00 84.31 479 ASP A C 1
ATOM 3725 O O . ASP A 1 479 ? -23.090 -6.639 52.585 1.00 84.31 479 ASP A O 1
ATOM 3729 N N . VAL A 1 480 ? -22.863 -7.100 54.775 1.00 86.00 480 VAL A N 1
ATOM 3730 C CA . VAL A 1 480 ? -23.375 -5.807 55.257 1.00 86.00 480 VAL A CA 1
ATOM 3731 C C . VAL A 1 480 ? -22.478 -5.192 56.318 1.00 86.00 480 VAL A C 1
ATOM 3733 O O . VAL A 1 480 ? -21.866 -5.889 57.125 1.00 86.00 480 VAL A O 1
ATOM 3736 N N . SER A 1 481 ? -22.445 -3.865 56.335 1.00 87.81 481 SER A N 1
ATOM 3737 C CA . SER A 1 481 ? -21.753 -3.054 57.332 1.00 87.81 481 SER A CA 1
ATOM 3738 C C . SER A 1 481 ? -22.786 -2.252 58.118 1.00 87.81 481 SER A C 1
ATOM 3740 O O . SER A 1 481 ? -23.723 -1.710 57.535 1.00 87.81 481 SER A O 1
ATOM 3742 N N . LEU A 1 482 ? -22.644 -2.199 59.440 1.00 90.44 482 LEU A N 1
ATOM 3743 C CA . LEU A 1 482 ? -23.592 -1.558 60.350 1.00 90.44 482 LEU A CA 1
ATOM 3744 C C . LEU A 1 482 ? -22.869 -0.536 61.221 1.00 90.44 482 LEU A C 1
ATOM 3746 O O . LEU A 1 482 ? -21.898 -0.894 61.874 1.00 90.44 482 LEU A O 1
ATOM 3750 N N . GLU A 1 483 ? -23.338 0.704 61.272 1.00 90.75 483 GLU A N 1
ATOM 3751 C CA . GLU A 1 483 ? -22.872 1.697 62.240 1.00 90.75 483 GLU A CA 1
ATOM 3752 C C . GLU A 1 483 ? -23.663 1.571 63.548 1.00 90.75 483 GLU A C 1
ATOM 3754 O O . GLU A 1 483 ? -24.894 1.469 63.541 1.00 90.75 483 GLU A O 1
ATOM 3759 N N . ILE A 1 484 ? -22.945 1.586 64.673 1.00 87.69 484 ILE A N 1
ATOM 3760 C CA . ILE A 1 484 ? -23.483 1.431 66.025 1.00 87.69 484 ILE A CA 1
ATOM 3761 C C . ILE A 1 484 ? -23.209 2.698 66.833 1.00 87.69 484 ILE A C 1
ATOM 3763 O O . ILE A 1 484 ? -22.054 3.107 66.990 1.00 87.69 484 ILE A O 1
ATOM 3767 N N . ARG A 1 485 ? -24.267 3.295 67.400 1.00 85.88 485 ARG A N 1
ATOM 3768 C CA . ARG A 1 485 ? -24.157 4.462 68.290 1.00 85.88 485 ARG A CA 1
ATOM 3769 C C . ARG A 1 485 ? -24.791 4.203 69.665 1.00 85.88 485 ARG A C 1
ATOM 3771 O O . ARG A 1 485 ? -25.911 3.695 69.724 1.00 85.88 485 ARG A O 1
ATOM 3778 N N . PRO A 1 486 ? -24.125 4.607 70.764 1.00 81.94 486 PRO A N 1
ATOM 3779 C CA . PRO A 1 486 ? -22.779 5.191 70.803 1.00 81.94 486 PRO A CA 1
ATOM 3780 C C . PRO A 1 486 ? -21.677 4.154 70.491 1.00 81.94 486 PRO A C 1
ATOM 3782 O O . PRO A 1 486 ? -21.767 3.001 70.909 1.00 81.94 486 PRO A O 1
ATOM 3785 N N . GLU A 1 487 ? -20.613 4.581 69.792 1.00 82.38 487 GLU A N 1
ATOM 3786 C CA . GLU A 1 487 ? -19.516 3.719 69.291 1.00 82.38 487 GLU A CA 1
ATOM 3787 C C . GLU A 1 487 ? -18.919 2.805 70.374 1.00 82.38 487 GLU A C 1
ATOM 3789 O O . GLU A 1 487 ? -18.572 1.654 70.103 1.00 82.38 487 GLU A O 1
ATOM 3794 N N . ARG A 1 488 ? -18.854 3.283 71.626 1.00 80.56 488 ARG A N 1
ATOM 3795 C CA . ARG A 1 488 ? -18.315 2.530 72.771 1.00 80.56 488 ARG A CA 1
ATOM 3796 C C . ARG A 1 488 ? -18.963 1.152 72.968 1.00 80.56 488 ARG A C 1
ATOM 3798 O O . ARG A 1 488 ? -18.294 0.235 73.451 1.00 80.56 488 ARG A O 1
ATOM 3805 N N . LEU A 1 489 ? -20.225 0.976 72.560 1.00 83.62 489 LEU A N 1
ATOM 3806 C CA . LEU A 1 489 ? -20.948 -0.294 72.683 1.00 83.62 489 LEU A CA 1
ATOM 3807 C C . LEU A 1 489 ? -20.432 -1.381 71.728 1.00 83.62 489 LEU A C 1
ATOM 3809 O O . LEU A 1 489 ? -20.588 -2.561 72.044 1.00 83.62 489 LEU A O 1
ATOM 3813 N N . LEU A 1 490 ? -19.756 -1.022 70.626 1.00 85.69 490 LEU A N 1
ATOM 3814 C CA . LEU A 1 490 ? -19.244 -1.968 69.622 1.00 85.69 490 LEU A CA 1
ATOM 3815 C C . LEU A 1 490 ? -18.328 -3.043 70.229 1.00 85.69 490 LEU A C 1
ATOM 3817 O O . LEU A 1 490 ? -18.365 -4.212 69.836 1.00 85.69 490 LEU A O 1
ATOM 3821 N N . SER A 1 491 ? -17.517 -2.658 71.217 1.00 82.69 491 SER A N 1
ATOM 3822 C CA . SER A 1 491 ? -16.597 -3.564 71.914 1.00 82.69 491 SER A CA 1
ATOM 3823 C C . SER A 1 491 ? -17.326 -4.756 72.549 1.00 82.69 491 SER A C 1
ATOM 3825 O O . SER A 1 491 ? -16.852 -5.891 72.447 1.00 82.69 491 SER A O 1
ATOM 3827 N N . SER A 1 492 ? -18.518 -4.510 73.097 1.00 84.88 492 SER A N 1
ATOM 3828 C CA . SER A 1 492 ? -19.319 -5.470 73.860 1.00 84.88 492 SER A CA 1
ATOM 3829 C C . SER A 1 492 ? -20.167 -6.428 73.013 1.00 84.88 492 SER A C 1
ATOM 3831 O O . SER A 1 492 ? -20.782 -7.327 73.574 1.00 84.88 492 SER A O 1
ATOM 3833 N N . ILE A 1 493 ? -20.219 -6.252 71.688 1.00 86.94 493 ILE A N 1
ATOM 3834 C CA . ILE A 1 493 ? -21.111 -7.020 70.803 1.00 86.94 493 ILE A CA 1
ATOM 3835 C C . ILE A 1 493 ? -20.427 -8.309 70.331 1.00 86.94 493 ILE A C 1
ATOM 3837 O O . ILE A 1 493 ? -19.323 -8.275 69.778 1.00 86.94 493 ILE A O 1
ATOM 3841 N N . GLY A 1 494 ? -21.064 -9.453 70.569 1.00 86.50 494 GLY A N 1
ATOM 3842 C CA . GLY A 1 494 ? -20.640 -10.787 70.145 1.00 86.50 494 GLY A CA 1
ATOM 3843 C C . GLY A 1 494 ? -21.500 -11.356 69.013 1.00 86.50 494 GLY A C 1
ATOM 3844 O O . GLY A 1 494 ? -22.499 -10.773 68.615 1.00 86.50 494 GLY A O 1
ATOM 3845 N N . ALA A 1 495 ? -21.128 -12.525 68.483 1.00 82.19 495 ALA A N 1
ATOM 3846 C CA . ALA A 1 495 ? -21.886 -13.160 67.396 1.00 82.19 495 ALA A CA 1
ATOM 3847 C C . ALA A 1 495 ? -23.316 -13.547 67.817 1.00 82.19 495 ALA A C 1
ATOM 3849 O O . ALA A 1 495 ? -24.229 -13.448 67.007 1.00 82.19 495 ALA A O 1
ATOM 3850 N N . ALA A 1 496 ? -23.514 -13.927 69.086 1.00 85.25 496 ALA A N 1
ATOM 3851 C CA . ALA A 1 496 ? -24.831 -14.231 69.650 1.00 85.25 496 ALA A CA 1
ATOM 3852 C C . ALA A 1 496 ? -25.745 -12.998 69.757 1.00 85.25 496 ALA A C 1
ATOM 3854 O O . ALA A 1 496 ? -26.961 -13.147 69.822 1.00 85.25 496 ALA A O 1
ATOM 3855 N N . ASP A 1 497 ? -25.169 -11.793 69.741 1.00 89.50 497 ASP A N 1
ATOM 3856 C CA . ASP A 1 497 ? -25.929 -10.547 69.764 1.00 89.50 497 ASP A CA 1
ATOM 3857 C C . ASP A 1 497 ? -26.464 -10.173 68.375 1.00 89.50 497 ASP A C 1
ATOM 3859 O O . ASP A 1 497 ? -27.224 -9.219 68.275 1.00 89.50 497 ASP A O 1
ATOM 3863 N N . VAL A 1 498 ? -26.064 -10.867 67.300 1.00 91.88 498 VAL A N 1
ATOM 3864 C CA . VAL A 1 498 ? -26.404 -10.495 65.921 1.00 91.88 498 VAL A CA 1
ATOM 3865 C C . VAL A 1 498 ? -27.271 -11.565 65.278 1.00 91.88 498 VAL A C 1
ATOM 3867 O O . VAL A 1 498 ? -26.875 -12.721 65.154 1.00 91.88 498 VAL A O 1
ATOM 3870 N N . SER A 1 499 ? -28.436 -11.158 64.791 1.00 92.56 499 SER A N 1
ATOM 3871 C CA . SER A 1 499 ? -29.317 -12.007 63.991 1.00 92.56 499 SER A CA 1
ATOM 3872 C C . SER A 1 499 ? -29.750 -11.278 62.727 1.00 92.56 499 SER A C 1
ATOM 3874 O O . SER A 1 499 ? -29.820 -10.053 62.691 1.00 92.56 499 SER A O 1
ATOM 3876 N N . ALA A 1 500 ? -29.993 -12.019 61.653 1.00 90.31 500 ALA A N 1
ATOM 3877 C CA . ALA A 1 500 ? -30.384 -11.453 60.371 1.00 90.31 500 ALA A CA 1
ATOM 3878 C C . ALA A 1 500 ? -31.668 -12.104 59.885 1.00 90.31 500 ALA A C 1
ATOM 3880 O O . ALA A 1 500 ? -31.873 -13.296 60.098 1.00 90.31 500 ALA A O 1
ATOM 3881 N N . TYR A 1 501 ? -32.514 -11.321 59.222 1.00 88.69 501 TYR A N 1
ATOM 3882 C CA . TYR A 1 501 ? -33.821 -11.781 58.773 1.00 88.69 501 TYR A CA 1
ATOM 3883 C C . TYR A 1 501 ? -34.120 -11.271 57.370 1.00 88.69 501 TYR A C 1
ATOM 3885 O O . TYR A 1 501 ? -33.836 -10.116 57.038 1.00 88.69 501 TYR A O 1
ATOM 3893 N N . ALA A 1 502 ? -34.741 -12.128 56.568 1.00 86.56 502 ALA A N 1
ATOM 3894 C CA . ALA A 1 502 ? -35.392 -11.744 55.327 1.00 86.56 502 ALA A CA 1
ATOM 3895 C C . ALA A 1 502 ? -36.910 -11.754 55.514 1.00 86.56 502 ALA A C 1
ATOM 3897 O O . ALA A 1 502 ? -37.469 -12.686 56.085 1.00 86.56 502 ALA A O 1
ATOM 3898 N N . LEU A 1 503 ? -37.578 -10.737 54.984 1.00 85.06 503 LEU A N 1
ATOM 3899 C CA . LEU A 1 503 ? -39.026 -10.670 54.864 1.00 85.06 503 LEU A CA 1
ATOM 3900 C C . LEU A 1 503 ? -39.398 -10.858 53.401 1.00 85.06 503 LEU A C 1
ATOM 3902 O O . LEU A 1 503 ? -39.153 -9.975 52.577 1.00 85.06 503 LEU A O 1
ATOM 3906 N N . LEU A 1 504 ? -39.985 -12.004 53.076 1.00 81.25 504 LEU A N 1
ATOM 3907 C CA . LEU A 1 504 ? -40.449 -12.290 51.725 1.00 81.25 504 LEU A CA 1
ATOM 3908 C C . LEU A 1 504 ? -41.834 -11.678 51.505 1.00 81.25 504 LEU A C 1
ATOM 3910 O O . LEU A 1 504 ? -42.750 -11.829 52.310 1.00 81.25 504 LEU A O 1
ATOM 3914 N N . THR A 1 505 ? -41.999 -11.006 50.374 1.00 72.69 505 THR A N 1
ATOM 3915 C CA . THR A 1 505 ? -43.245 -10.360 49.964 1.00 72.69 505 THR A CA 1
ATOM 3916 C C . THR A 1 505 ? -43.690 -10.937 48.624 1.00 72.69 505 THR A C 1
ATOM 3918 O O . THR A 1 505 ? -42.915 -11.004 47.663 1.00 72.69 505 THR A O 1
ATOM 3921 N N . LYS A 1 506 ? -44.948 -11.384 48.545 1.00 65.56 506 LYS A N 1
ATOM 3922 C CA . LYS A 1 506 ? -45.567 -11.751 47.265 1.00 65.56 506 LYS A CA 1
ATOM 3923 C C . LYS A 1 506 ? -45.926 -10.473 46.518 1.00 65.56 506 LYS A C 1
ATOM 3925 O O . LYS A 1 506 ? -46.422 -9.523 47.116 1.00 65.56 506 LYS A O 1
ATOM 3930 N N . THR A 1 507 ? -45.748 -10.463 45.201 1.00 57.34 507 THR A N 1
ATOM 3931 C CA . THR A 1 507 ? -45.865 -9.273 44.339 1.00 57.34 507 THR A CA 1
ATOM 3932 C C . THR A 1 507 ? -47.250 -8.612 44.269 1.00 57.34 507 THR A C 1
ATOM 3934 O O . THR A 1 507 ? -47.402 -7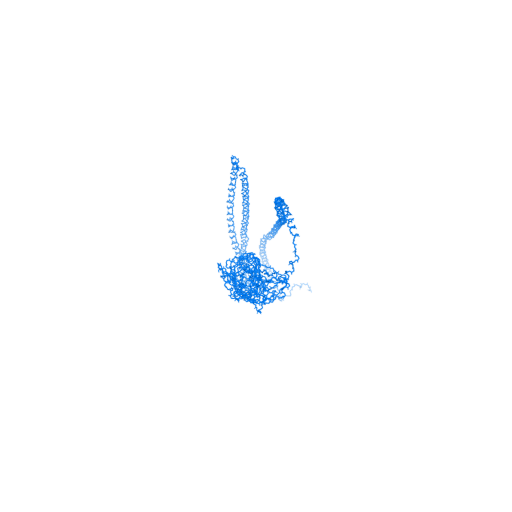.690 43.475 1.00 57.34 507 THR A O 1
ATOM 3937 N N . ARG A 1 508 ? -48.251 -9.003 45.082 1.00 52.06 508 ARG A N 1
ATOM 3938 C CA . ARG A 1 508 ? -49.542 -8.286 45.227 1.00 52.06 508 ARG A CA 1
ATOM 3939 C C . ARG A 1 508 ? -50.475 -8.749 46.367 1.00 52.06 508 ARG A C 1
ATOM 3941 O O . ARG A 1 508 ? -51.634 -8.352 46.370 1.00 52.06 508 ARG A O 1
ATOM 3948 N N . ALA A 1 509 ? -50.027 -9.554 47.335 1.00 43.50 509 ALA A N 1
ATOM 3949 C CA . ALA A 1 509 ? -50.882 -9.991 48.450 1.00 43.50 509 ALA A CA 1
ATOM 3950 C C . ALA A 1 509 ? -50.063 -10.297 49.714 1.00 43.50 509 ALA A C 1
ATOM 3952 O O . ALA A 1 509 ? -49.083 -11.026 49.620 1.00 43.50 509 ALA A O 1
ATOM 3953 N N . SER A 1 510 ? -50.506 -9.741 50.846 1.00 52.53 510 SER A N 1
ATOM 3954 C CA . SER A 1 510 ? -50.228 -10.107 52.250 1.00 52.53 510 SER A CA 1
ATOM 3955 C C . SER A 1 510 ? -48.784 -10.478 52.634 1.00 52.53 510 SER A C 1
ATOM 3957 O O . SER A 1 510 ? -48.249 -11.504 52.221 1.00 52.53 510 SER A O 1
ATOM 3959 N N . VAL A 1 511 ? -48.193 -9.651 53.502 1.00 56.06 511 VAL A N 1
ATOM 3960 C CA . VAL A 1 511 ? -46.895 -9.842 54.176 1.00 56.06 511 VAL A CA 1
ATOM 3961 C C . VAL A 1 511 ? -46.813 -11.236 54.821 1.00 56.06 511 VAL A C 1
ATOM 3963 O O . VAL A 1 511 ? -47.755 -11.643 55.498 1.00 56.06 511 VAL A O 1
ATOM 3966 N N . GLY A 1 512 ? -45.723 -11.969 54.568 1.00 62.59 512 GLY A N 1
ATOM 3967 C CA . GLY A 1 512 ? -45.454 -13.290 55.152 1.00 62.59 512 GLY A CA 1
ATOM 3968 C C . GLY A 1 512 ? -44.537 -13.232 56.376 1.00 62.59 512 GLY A C 1
ATOM 3969 O O . GLY A 1 512 ? -44.039 -12.165 56.730 1.00 62.59 512 GLY A O 1
ATOM 3970 N N . ASP A 1 513 ? -44.313 -14.390 56.998 1.00 66.06 513 ASP A N 1
ATOM 3971 C CA . ASP A 1 513 ? -43.449 -14.543 58.172 1.00 66.06 513 ASP A CA 1
ATOM 3972 C C . ASP A 1 513 ? -41.979 -14.211 57.865 1.00 66.06 513 ASP A C 1
ATOM 3974 O O . ASP A 1 513 ? -41.471 -14.446 56.763 1.00 66.06 513 ASP A O 1
ATOM 3978 N N . GLU A 1 514 ? -41.281 -13.666 58.862 1.00 80.38 514 GLU A N 1
ATOM 3979 C CA . GLU A 1 514 ? -39.844 -13.425 58.782 1.00 80.38 514 GLU A CA 1
ATOM 3980 C C . GLU A 1 514 ? -39.071 -14.734 58.737 1.00 80.38 514 GLU A C 1
ATOM 3982 O O . GLU A 1 514 ? -39.358 -15.668 59.489 1.00 80.38 514 GLU A O 1
ATOM 3987 N N . VAL A 1 515 ? -38.019 -14.767 57.923 1.00 83.81 515 VAL A N 1
ATOM 3988 C CA . VAL A 1 515 ? -37.120 -15.908 57.899 1.00 83.81 515 VAL A CA 1
ATOM 3989 C C . VAL A 1 515 ? -35.755 -15.554 58.443 1.00 83.81 515 VAL A C 1
ATOM 3991 O O . VAL A 1 515 ? -35.061 -14.689 57.909 1.00 83.81 515 VAL A O 1
ATOM 3994 N N . ALA A 1 516 ? -35.366 -16.268 59.496 1.00 86.38 516 ALA A N 1
ATOM 3995 C CA . ALA A 1 516 ? -34.037 -16.183 60.069 1.00 86.38 516 ALA A CA 1
ATOM 3996 C C . ALA A 1 516 ? -32.979 -16.635 59.051 1.00 86.38 516 ALA A C 1
ATOM 3998 O O . ALA A 1 516 ? -33.047 -17.728 58.484 1.00 86.38 516 ALA A O 1
ATOM 3999 N N . LEU A 1 517 ? -31.983 -15.781 58.848 1.00 87.44 517 LEU A N 1
ATOM 4000 C CA . LEU A 1 517 ? -30.806 -16.038 58.039 1.00 87.44 517 LEU A CA 1
ATOM 4001 C C . LEU A 1 517 ? -29.622 -16.334 58.950 1.00 87.44 517 LEU A C 1
ATOM 4003 O O . LEU A 1 517 ? -29.468 -15.766 60.035 1.00 87.44 517 LEU A O 1
ATOM 4007 N N . LYS A 1 518 ? -28.740 -17.213 58.489 1.00 88.69 518 LYS A N 1
ATOM 4008 C CA . LYS A 1 518 ? -27.591 -17.634 59.280 1.00 88.69 518 LYS A CA 1
ATOM 4009 C C . LYS A 1 518 ? -26.466 -16.609 59.159 1.00 88.69 518 LYS A C 1
ATOM 4011 O O . LYS A 1 518 ? -25.914 -16.401 58.080 1.00 88.69 518 LYS A O 1
ATOM 4016 N N . VAL A 1 519 ? -26.081 -16.006 60.280 1.00 89.38 519 VAL A N 1
ATOM 4017 C CA . VAL A 1 519 ? -24.875 -15.171 60.369 1.00 89.38 519 VAL A CA 1
ATOM 4018 C C . VAL A 1 519 ? -23.646 -16.085 60.344 1.00 89.38 519 VAL A C 1
ATOM 4020 O O . VAL A 1 519 ? -23.471 -16.920 61.226 1.00 89.38 519 VAL A O 1
ATOM 4023 N N . GLN A 1 520 ? -22.796 -15.951 59.324 1.00 86.88 520 GLN A N 1
ATOM 4024 C CA . GLN A 1 520 ? -21.576 -16.754 59.183 1.00 86.88 520 GLN A CA 1
ATOM 4025 C C . GLN A 1 520 ? -20.426 -16.197 60.017 1.00 86.88 520 GLN A C 1
ATOM 4027 O O . GLN A 1 520 ? -19.696 -16.949 60.658 1.00 86.88 520 GLN A O 1
ATOM 4032 N N . ARG A 1 521 ? -20.228 -14.875 59.970 1.00 86.88 521 ARG A N 1
ATOM 4033 C CA . ARG A 1 521 ? -19.178 -14.190 60.730 1.00 86.88 521 ARG A CA 1
ATOM 4034 C C . ARG A 1 521 ? -19.528 -12.731 60.974 1.00 86.88 521 ARG A C 1
ATOM 4036 O O . ARG A 1 521 ? -20.195 -12.101 60.153 1.00 86.88 521 ARG A O 1
ATOM 4043 N N . ILE A 1 522 ? -18.979 -12.198 62.060 1.00 88.56 522 ILE A N 1
ATOM 4044 C CA . ILE A 1 522 ? -18.948 -10.766 62.348 1.00 88.56 522 ILE A CA 1
ATOM 4045 C C . ILE A 1 522 ? -17.501 -10.275 62.419 1.00 88.56 522 ILE A C 1
ATOM 4047 O O . ILE A 1 522 ? -16.594 -11.021 62.790 1.00 88.56 522 ILE A O 1
ATOM 4051 N N . THR A 1 523 ? -17.255 -9.023 62.051 1.00 85.31 523 THR A N 1
ATOM 4052 C CA . THR A 1 523 ? -15.938 -8.383 62.149 1.00 85.31 523 THR A CA 1
ATOM 4053 C C . THR A 1 523 ? -16.112 -6.942 62.606 1.00 85.31 523 THR A C 1
ATOM 4055 O O . THR A 1 523 ? -16.888 -6.193 62.024 1.00 85.31 523 THR A O 1
ATOM 4058 N N . LYS A 1 524 ? -15.391 -6.551 63.657 1.00 87.62 524 LYS A N 1
ATOM 4059 C CA . LYS A 1 524 ? -15.458 -5.207 64.242 1.00 87.62 524 LYS A CA 1
ATOM 4060 C C . LYS A 1 524 ? -14.451 -4.305 63.530 1.00 87.62 524 LYS A C 1
ATOM 4062 O O . LYS A 1 524 ? -13.263 -4.620 63.513 1.00 87.62 524 LYS A O 1
ATOM 4067 N N . ALA A 1 525 ? -14.920 -3.223 62.923 1.00 77.75 525 ALA A N 1
ATOM 4068 C CA . ALA A 1 525 ? -14.091 -2.201 62.292 1.00 77.75 525 ALA A CA 1
ATOM 4069 C C . ALA A 1 525 ? -13.959 -0.967 63.206 1.00 77.75 525 ALA A C 1
ATOM 4071 O O . ALA A 1 525 ? -14.551 -0.904 64.282 1.00 77.75 525 ALA A O 1
ATOM 4072 N N . LYS A 1 526 ? -13.132 0.005 62.804 1.00 75.12 526 LYS A N 1
ATOM 4073 C CA . LYS A 1 526 ? -12.995 1.289 63.516 1.00 75.12 526 LYS A CA 1
ATOM 4074 C C . LYS A 1 526 ? -14.265 2.144 63.340 1.00 75.12 526 LYS A C 1
ATOM 4076 O O . LYS A 1 526 ? -15.029 1.901 62.408 1.00 75.12 526 LYS A O 1
ATOM 4081 N N . ASN A 1 527 ? -14.456 3.156 64.189 1.00 77.25 527 ASN A N 1
ATOM 4082 C CA . ASN A 1 527 ? -15.524 4.163 64.091 1.00 77.25 527 ASN A CA 1
ATOM 4083 C C . ASN A 1 527 ? -16.944 3.597 64.281 1.00 77.25 527 ASN A C 1
ATOM 4085 O O . ASN A 1 527 ? -17.874 3.987 63.581 1.00 77.25 527 ASN A O 1
ATOM 4089 N N . GLY A 1 528 ? -17.120 2.640 65.194 1.00 79.75 528 GLY A N 1
ATOM 4090 C CA . GLY A 1 528 ? -18.449 2.097 65.506 1.00 79.75 528 GLY A CA 1
ATOM 4091 C C . GLY A 1 528 ? -19.042 1.154 64.450 1.00 79.75 528 GLY A C 1
ATOM 4092 O O . GLY A 1 528 ? -20.218 0.819 64.556 1.00 79.75 528 GLY A O 1
ATOM 4093 N N . VAL A 1 529 ? -18.265 0.696 63.458 1.00 88.44 529 VAL A N 1
ATOM 4094 C CA . VAL A 1 529 ? -18.774 -0.154 62.367 1.00 88.44 529 VAL A CA 1
ATOM 4095 C C . VAL A 1 529 ? -18.617 -1.655 62.659 1.00 88.44 529 VAL A C 1
ATOM 4097 O O . VAL A 1 529 ? -17.526 -2.148 62.948 1.00 88.44 529 VAL A O 1
ATOM 4100 N N . LEU A 1 530 ? -19.705 -2.412 62.517 1.00 89.38 530 LEU A N 1
ATOM 4101 C CA . LEU A 1 530 ? -19.781 -3.869 62.593 1.00 89.38 530 LEU A CA 1
ATOM 4102 C C . LEU A 1 530 ? -20.076 -4.456 61.207 1.00 89.38 530 LEU A C 1
ATOM 4104 O O . LEU A 1 530 ? -21.145 -4.242 60.645 1.00 89.38 530 LEU A O 1
ATOM 4108 N N . ASN A 1 531 ? -19.150 -5.241 60.667 1.00 88.56 531 ASN A N 1
ATOM 4109 C CA . ASN A 1 531 ? -19.349 -5.982 59.425 1.00 88.56 531 ASN A CA 1
ATOM 4110 C C . ASN A 1 531 ? -19.940 -7.359 59.726 1.00 88.56 531 ASN A C 1
ATOM 4112 O O . ASN A 1 531 ? -19.453 -8.060 60.613 1.00 88.56 531 ASN A O 1
ATOM 4116 N N . VAL A 1 532 ? -20.954 -7.767 58.971 1.00 89.31 532 VAL A N 1
ATOM 4117 C CA . VAL A 1 532 ? -21.689 -9.020 59.151 1.00 89.31 532 VAL A CA 1
ATOM 4118 C C . VAL A 1 532 ? -21.800 -9.720 57.800 1.00 89.31 532 VAL A C 1
ATOM 4120 O O . VAL A 1 532 ? -22.287 -9.143 56.830 1.00 89.31 532 VAL A O 1
ATOM 4123 N N . ARG A 1 533 ? -21.358 -10.977 57.742 1.00 87.88 533 ARG A N 1
ATOM 4124 C CA . ARG A 1 533 ? -21.527 -11.852 56.574 1.00 87.88 533 ARG A CA 1
ATOM 4125 C C . ARG A 1 533 ? -22.609 -12.876 56.856 1.00 87.88 533 ARG A C 1
ATOM 4127 O O . ARG A 1 533 ? -22.546 -13.565 57.876 1.00 87.88 533 ARG A O 1
ATOM 4134 N N . ILE A 1 534 ? -23.566 -12.998 55.946 1.00 88.94 534 ILE A N 1
ATOM 4135 C CA . ILE A 1 534 ? -24.773 -13.806 56.114 1.00 88.94 534 ILE A CA 1
ATOM 4136 C C . ILE A 1 534 ? -24.930 -14.794 54.965 1.00 88.94 534 ILE A C 1
ATOM 4138 O O . ILE A 1 534 ? -24.724 -14.474 53.792 1.00 88.94 534 ILE A O 1
ATOM 4142 N N . GLU A 1 535 ? -25.314 -16.009 55.342 1.00 85.81 535 GLU A N 1
ATOM 4143 C CA . GLU A 1 535 ? -25.693 -17.079 54.438 1.00 85.81 535 GLU A CA 1
ATOM 4144 C C . GLU A 1 535 ? -27.194 -16.965 54.123 1.00 85.81 535 GLU A C 1
ATOM 4146 O O . GLU A 1 535 ? -28.021 -17.026 55.037 1.00 85.81 535 GLU A O 1
ATOM 4151 N N . PRO A 1 536 ? -27.569 -16.813 52.846 1.00 76.12 536 PRO A N 1
ATOM 4152 C CA . PRO A 1 536 ? -28.953 -16.582 52.444 1.00 76.12 536 PRO A CA 1
ATOM 4153 C C . PRO A 1 536 ? -29.860 -17.829 52.546 1.00 76.12 536 PRO A C 1
ATOM 4155 O O . PRO A 1 536 ? -31.082 -17.713 52.478 1.00 76.12 536 PRO A O 1
ATOM 4158 N N . GLY A 1 537 ? -29.302 -19.029 52.737 1.00 71.19 537 GLY A N 1
ATOM 4159 C CA . GLY A 1 537 ? -30.081 -20.264 52.891 1.00 71.19 537 GLY A CA 1
ATOM 4160 C C . GLY A 1 537 ? -30.928 -20.637 51.661 1.00 71.19 537 GLY A C 1
ATOM 4161 O O . GLY A 1 537 ? -30.609 -20.273 50.529 1.00 71.19 537 GLY A O 1
ATOM 4162 N N . VAL A 1 538 ? -32.008 -21.397 51.891 1.00 58.56 538 VAL A N 1
ATOM 4163 C CA . VAL A 1 538 ? -32.835 -22.054 50.847 1.00 58.56 538 VAL A CA 1
ATOM 4164 C C . VAL A 1 538 ? -33.914 -21.153 50.227 1.00 58.56 538 VAL A C 1
ATOM 4166 O O . VAL A 1 538 ? -34.543 -21.516 49.242 1.00 58.56 538 VAL A O 1
ATOM 4169 N N . LEU A 1 539 ? -34.161 -19.976 50.799 1.00 59.41 539 LEU A N 1
ATOM 4170 C CA . LEU A 1 539 ? -35.344 -19.156 50.487 1.00 59.41 539 LEU A CA 1
ATOM 4171 C C . LEU A 1 539 ? -35.132 -18.175 49.340 1.00 59.41 539 LEU A C 1
ATOM 4173 O O . LEU A 1 539 ? -36.075 -17.597 48.806 1.00 59.41 539 LEU A O 1
ATOM 4177 N N . LEU A 1 540 ? -33.871 -17.961 48.987 1.00 67.69 540 LEU A N 1
ATOM 4178 C CA . LEU A 1 540 ? -33.455 -16.889 48.098 1.00 67.69 540 LEU A CA 1
ATOM 4179 C C . LEU A 1 540 ? -33.427 -17.296 46.624 1.00 67.69 540 LEU A C 1
ATOM 4181 O O . LEU A 1 540 ? -33.211 -16.442 45.772 1.00 67.69 540 LEU A O 1
ATOM 4185 N N . ASP A 1 541 ? -33.758 -18.546 46.304 1.00 69.12 541 ASP A N 1
ATOM 4186 C CA . ASP A 1 541 ? -33.930 -18.993 44.919 1.00 69.12 541 ASP A CA 1
ATOM 4187 C C . ASP A 1 541 ? -35.189 -18.418 44.270 1.00 69.12 541 ASP A C 1
ATOM 4189 O O . ASP A 1 541 ? -35.133 -17.966 43.128 1.00 69.12 541 ASP A O 1
ATOM 4193 N N . ASP A 1 542 ? -36.298 -18.326 45.008 1.00 71.06 542 ASP A N 1
ATOM 4194 C CA . ASP A 1 542 ? -37.514 -17.665 44.522 1.00 71.06 542 ASP A CA 1
ATOM 4195 C C . ASP A 1 542 ? -37.311 -16.155 44.344 1.00 71.06 542 ASP A C 1
ATOM 4197 O O . ASP A 1 542 ? -37.880 -15.555 43.430 1.00 71.06 542 ASP A O 1
ATOM 4201 N N . PHE A 1 543 ? -36.468 -15.542 45.180 1.00 76.25 543 PHE A N 1
ATOM 4202 C CA . PHE A 1 543 ? -36.090 -14.133 45.063 1.00 76.25 543 PHE A CA 1
ATOM 4203 C C . PHE A 1 543 ? -35.157 -13.891 43.864 1.00 76.25 543 PHE A C 1
ATOM 4205 O O . PHE A 1 543 ? -35.408 -12.990 43.067 1.00 76.25 543 PHE A O 1
ATOM 4212 N N . ILE A 1 544 ? -34.136 -14.738 43.663 1.00 69.31 544 ILE A N 1
ATOM 4213 C CA . ILE A 1 544 ? -33.261 -14.707 42.474 1.00 69.31 544 ILE A CA 1
ATOM 4214 C C . ILE A 1 544 ? -34.067 -14.945 41.188 1.00 69.31 544 ILE A C 1
ATOM 4216 O O . ILE A 1 544 ? -33.807 -14.300 40.172 1.00 69.31 544 ILE A O 1
ATOM 4220 N N . ALA A 1 545 ? -35.070 -15.825 41.231 1.00 70.50 545 ALA A N 1
ATOM 4221 C CA . ALA A 1 545 ? -35.982 -16.091 40.120 1.00 70.50 545 ALA A CA 1
ATOM 4222 C C . ALA A 1 545 ? -37.065 -15.007 39.927 1.00 70.50 545 ALA A C 1
ATOM 4224 O O . ALA A 1 545 ? -37.900 -15.144 39.033 1.00 70.50 545 ALA A O 1
ATOM 4225 N N . GLY A 1 546 ? -37.084 -13.952 40.754 1.00 71.62 546 GLY A N 1
ATOM 4226 C CA . GLY A 1 546 ? -38.037 -12.839 40.665 1.00 71.62 546 GLY A CA 1
ATOM 4227 C C . GLY A 1 546 ? -39.484 -13.190 41.034 1.00 71.62 546 GLY A C 1
ATOM 4228 O O . GLY A 1 546 ? -40.395 -12.417 40.745 1.00 71.62 546 GLY A O 1
ATOM 4229 N N . ARG A 1 547 ? -39.724 -14.349 41.659 1.00 75.31 547 ARG A N 1
ATOM 4230 C CA . ARG A 1 547 ? -41.066 -14.809 42.067 1.00 75.31 547 ARG A CA 1
ATOM 4231 C C . ARG A 1 547 ? -41.573 -14.084 43.315 1.00 75.31 547 ARG A C 1
ATOM 4233 O O . ARG A 1 547 ? -42.781 -13.971 43.514 1.00 75.31 547 ARG A O 1
ATOM 4240 N N . VAL A 1 548 ? -40.654 -13.592 44.144 1.00 77.00 548 VAL A N 1
ATOM 4241 C CA . VAL A 1 548 ? -40.922 -12.826 45.370 1.00 77.00 548 VAL A CA 1
ATOM 4242 C C . VAL A 1 548 ? -39.984 -11.623 45.448 1.00 77.00 548 VAL A C 1
ATOM 4244 O O . VAL A 1 548 ? -38.921 -11.625 44.834 1.00 77.00 548 VAL A O 1
ATOM 4247 N N . SER A 1 549 ? -40.365 -10.593 46.204 1.00 80.25 549 SER A N 1
ATOM 4248 C CA . SER A 1 549 ? -39.463 -9.508 46.622 1.00 80.25 549 SER A CA 1
ATOM 4249 C C . SER A 1 549 ? -39.054 -9.713 48.081 1.00 80.25 549 SER A C 1
ATOM 4251 O O . SER A 1 549 ? -39.818 -10.303 48.842 1.00 80.25 549 SER A O 1
ATOM 4253 N N . ALA A 1 550 ? -37.880 -9.240 48.496 1.00 82.06 550 ALA A N 1
ATOM 4254 C CA . ALA A 1 550 ? -37.381 -9.438 49.853 1.00 82.06 550 ALA A CA 1
ATOM 4255 C C . ALA A 1 550 ? -36.939 -8.114 50.484 1.00 82.06 550 ALA A C 1
ATOM 4257 O O . ALA A 1 550 ? -36.196 -7.341 49.880 1.00 82.06 550 ALA A O 1
ATOM 4258 N N . GLY A 1 551 ? -37.385 -7.870 51.712 1.00 85.94 551 GLY A N 1
ATOM 4259 C CA . GLY A 1 551 ? -36.757 -6.919 52.620 1.00 85.94 551 GLY A CA 1
ATOM 4260 C C . GLY A 1 551 ? -35.733 -7.649 53.481 1.00 85.94 551 GLY A C 1
ATOM 4261 O O . GLY A 1 551 ? -35.943 -8.798 53.853 1.00 85.94 551 GLY A O 1
ATOM 4262 N N . PHE A 1 552 ? -34.637 -6.994 53.825 1.00 88.50 552 PHE A N 1
ATOM 4263 C CA . PHE A 1 552 ? -33.584 -7.549 54.659 1.00 88.50 552 PHE A CA 1
ATOM 4264 C C . PHE A 1 552 ? -33.325 -6.638 55.853 1.00 88.50 552 PHE A C 1
ATOM 4266 O O . PHE A 1 552 ? -33.250 -5.417 55.708 1.00 88.50 552 PHE A O 1
ATOM 4273 N N . ARG A 1 553 ? -33.171 -7.232 57.035 1.00 90.69 553 ARG A N 1
ATOM 4274 C CA . ARG A 1 553 ? -32.774 -6.513 58.245 1.00 90.69 553 ARG A CA 1
ATOM 4275 C C . ARG A 1 553 ? -31.728 -7.283 59.034 1.00 90.69 553 ARG A C 1
ATOM 4277 O O . ARG A 1 553 ? -31.657 -8.511 58.968 1.00 90.69 553 ARG A O 1
ATOM 4284 N N . VAL A 1 554 ? -30.976 -6.545 59.837 1.00 91.69 554 VAL A N 1
ATOM 4285 C CA . VAL A 1 554 ? -30.095 -7.098 60.863 1.00 91.69 554 VAL A CA 1
ATOM 4286 C C . VAL A 1 554 ? -30.530 -6.549 62.209 1.00 91.69 554 VAL A C 1
ATOM 4288 O O . VAL A 1 554 ? -30.848 -5.369 62.347 1.00 91.69 554 VAL A O 1
ATOM 4291 N N . VAL A 1 555 ? -30.558 -7.426 63.197 1.00 92.31 555 VAL A N 1
ATOM 4292 C CA . VAL A 1 555 ? -30.833 -7.112 64.590 1.00 92.31 555 VAL A CA 1
ATOM 4293 C C . VAL A 1 555 ? -29.538 -7.283 65.359 1.00 92.31 555 VAL A C 1
ATOM 4295 O O . VAL A 1 555 ? -28.851 -8.295 65.206 1.00 92.31 555 VAL A O 1
ATOM 4298 N N . VAL A 1 556 ? -29.209 -6.284 66.168 1.00 91.12 556 VAL A N 1
ATOM 4299 C CA . VAL A 1 556 ? -28.092 -6.328 67.102 1.00 91.12 556 VAL A CA 1
ATOM 4300 C C . VAL A 1 556 ? -28.654 -6.059 68.496 1.00 91.12 556 VAL A C 1
ATOM 4302 O O . VAL A 1 556 ? -29.104 -4.951 68.778 1.00 91.12 556 VAL A O 1
ATOM 4305 N N . ARG A 1 557 ? -28.659 -7.087 69.350 1.00 87.75 557 ARG A N 1
ATOM 4306 C CA . ARG A 1 557 ? -29.368 -7.134 70.640 1.00 87.75 557 ARG A CA 1
ATOM 4307 C C . ARG A 1 557 ? -30.867 -6.858 70.482 1.00 87.75 557 ARG A C 1
ATOM 4309 O O . ARG A 1 557 ? -31.568 -7.646 69.859 1.00 87.75 557 ARG A O 1
ATOM 4316 N N . ASP A 1 558 ? -31.347 -5.764 71.058 1.00 83.00 558 ASP A N 1
ATOM 4317 C CA . ASP A 1 558 ? -32.736 -5.313 71.089 1.00 83.00 558 ASP A CA 1
ATOM 4318 C C . ASP A 1 558 ? -33.052 -4.259 70.015 1.00 83.00 558 ASP A C 1
ATOM 4320 O O . ASP A 1 558 ? -34.209 -3.878 69.840 1.00 83.00 558 ASP A O 1
ATOM 4324 N N . VAL A 1 559 ? -32.050 -3.820 69.245 1.00 84.50 559 VAL A N 1
ATOM 4325 C CA . VAL A 1 559 ? -32.217 -2.808 68.199 1.00 84.50 559 VAL A CA 1
ATOM 4326 C C . VAL A 1 559 ? -32.088 -3.449 66.821 1.00 84.50 559 VAL A C 1
ATOM 4328 O O . VAL A 1 559 ? -31.158 -4.203 66.535 1.00 84.50 559 VAL A O 1
ATOM 4331 N N . SER A 1 560 ? -33.026 -3.127 65.933 1.00 88.88 560 SER A N 1
ATOM 4332 C CA . SER A 1 560 ? -33.059 -3.643 64.565 1.00 88.88 560 SER A CA 1
ATOM 4333 C C . SER A 1 560 ? -32.898 -2.531 63.543 1.00 88.88 560 SER A C 1
ATOM 4335 O O . SER A 1 560 ? -33.389 -1.416 63.734 1.00 88.88 560 SER A O 1
ATOM 4337 N N . THR A 1 561 ? -32.240 -2.839 62.427 1.00 87.94 561 THR A N 1
ATOM 4338 C CA . THR A 1 561 ? -32.386 -2.010 61.236 1.00 87.94 561 THR A CA 1
ATOM 4339 C C . THR A 1 561 ? -33.807 -2.151 60.693 1.00 87.94 561 THR A C 1
ATOM 4341 O O . THR A 1 561 ? -34.489 -3.162 60.894 1.00 87.94 561 THR A O 1
ATOM 4344 N N . ARG A 1 562 ? -34.275 -1.127 59.974 1.00 86.56 562 ARG A N 1
ATOM 4345 C CA . ARG A 1 562 ? -35.501 -1.264 59.182 1.00 86.56 562 ARG A CA 1
ATOM 4346 C C . ARG A 1 562 ? -35.288 -2.333 58.112 1.00 86.56 562 ARG A C 1
ATOM 4348 O O . ARG A 1 562 ? -34.162 -2.570 57.680 1.00 86.56 562 ARG A O 1
ATOM 4355 N N . PHE A 1 563 ? -36.381 -2.940 57.659 1.00 86.12 563 PHE A N 1
ATOM 4356 C CA . PHE A 1 563 ? -36.334 -3.766 56.461 1.00 86.12 563 PHE A CA 1
ATOM 4357 C C . PHE A 1 563 ? -35.925 -2.902 55.270 1.00 86.12 563 PHE A C 1
ATOM 4359 O O . PHE A 1 563 ? -36.679 -2.041 54.818 1.00 86.12 563 PHE A O 1
ATOM 4366 N N . THR A 1 564 ? -34.717 -3.144 54.784 1.00 85.12 564 THR A N 1
ATOM 4367 C CA . THR A 1 564 ? -34.149 -2.489 53.613 1.00 85.12 564 THR A CA 1
ATOM 4368 C C . THR A 1 564 ? -34.384 -3.378 52.401 1.00 85.12 564 THR A C 1
ATOM 4370 O O . THR A 1 564 ? -34.222 -4.594 52.516 1.00 85.12 564 THR A O 1
ATOM 4373 N N . PRO A 1 565 ? -34.759 -2.828 51.235 1.00 86.75 565 PRO A N 1
ATOM 4374 C CA . PRO A 1 565 ? -34.886 -3.617 50.021 1.00 86.75 565 PRO A CA 1
ATOM 4375 C C . PRO A 1 565 ? -33.619 -4.436 49.766 1.00 86.75 565 PRO A C 1
ATOM 4377 O O . PRO A 1 565 ? -32.508 -3.901 49.717 1.00 86.75 565 PRO A O 1
ATOM 4380 N N . LEU A 1 566 ? -33.791 -5.746 49.625 1.00 82.44 566 LEU A N 1
ATOM 4381 C CA . LEU A 1 566 ? -32.743 -6.612 49.123 1.00 82.44 566 LEU A CA 1
ATOM 4382 C C . LEU A 1 566 ? -32.744 -6.490 47.597 1.00 82.44 566 LEU A C 1
ATOM 4384 O O . LEU A 1 566 ? -33.803 -6.412 46.974 1.00 82.44 566 LEU A O 1
ATOM 4388 N N . LYS A 1 567 ? -31.566 -6.478 46.981 1.00 82.31 567 LYS A N 1
ATOM 4389 C CA . LYS A 1 567 ? -31.397 -6.548 45.528 1.00 82.31 567 LYS A CA 1
ATOM 4390 C C . LYS A 1 567 ? -30.483 -7.696 45.169 1.00 82.31 567 LYS A C 1
ATOM 4392 O O . LYS A 1 567 ? -29.541 -8.002 45.890 1.00 82.31 567 LYS A O 1
ATOM 4397 N N . VAL A 1 568 ? -30.756 -8.318 44.032 1.00 73.88 568 VAL A N 1
ATOM 4398 C CA . VAL A 1 568 ? -29.905 -9.375 43.492 1.00 73.88 568 VAL A CA 1
ATOM 4399 C C . VAL A 1 568 ? -28.874 -8.748 42.565 1.00 73.88 568 VAL A C 1
ATOM 4401 O O . VAL A 1 568 ? -29.231 -8.166 41.542 1.00 73.88 568 VAL A O 1
ATOM 4404 N N . ALA A 1 569 ? -27.597 -8.922 42.881 1.00 68.25 569 ALA A N 1
ATOM 4405 C CA . ALA A 1 569 ? -26.507 -8.716 41.943 1.00 68.25 569 ALA A CA 1
ATOM 4406 C C . ALA A 1 569 ? -26.061 -10.078 41.404 1.00 68.25 569 ALA A C 1
ATOM 4408 O O . ALA A 1 569 ? -25.513 -10.921 42.118 1.00 68.25 569 ALA A O 1
ATOM 4409 N N . LYS A 1 570 ? -26.316 -10.299 40.112 1.00 64.44 570 LYS A N 1
ATOM 4410 C CA . LYS A 1 570 ? -25.809 -11.471 39.399 1.00 64.44 570 LYS A CA 1
ATOM 4411 C C . LYS A 1 570 ? -24.309 -11.309 39.196 1.00 64.44 570 LYS A C 1
ATOM 4413 O O . LYS A 1 570 ? -23.890 -10.446 38.422 1.00 64.44 570 LYS A O 1
ATOM 4418 N N . ILE A 1 571 ? -23.516 -12.176 39.816 1.00 58.28 571 ILE A N 1
ATOM 4419 C CA . ILE A 1 571 ? -22.104 -12.293 39.472 1.00 58.28 571 ILE A CA 1
ATOM 4420 C C . ILE A 1 571 ? -22.043 -13.004 38.115 1.00 58.28 571 ILE A C 1
ATOM 4422 O O . ILE A 1 571 ? -22.485 -14.144 37.958 1.00 58.28 571 ILE A O 1
ATOM 4426 N N . ARG A 1 572 ? -21.607 -12.277 37.083 1.00 57.59 572 ARG A N 1
ATOM 4427 C CA . ARG A 1 572 ? -21.557 -12.779 35.704 1.00 57.59 572 ARG A CA 1
ATOM 4428 C C . ARG A 1 572 ? -20.368 -13.727 35.537 1.00 57.59 572 ARG A C 1
ATOM 4430 O O . ARG A 1 572 ? -19.327 -13.462 36.134 1.00 57.59 572 ARG A O 1
ATOM 4437 N N . PRO A 1 573 ? -20.493 -14.768 34.688 1.00 60.56 573 PRO A N 1
ATOM 4438 C CA . PRO A 1 573 ? -19.375 -15.654 34.395 1.00 60.56 573 PRO A CA 1
ATOM 4439 C C . PRO A 1 573 ? -18.208 -14.844 33.823 1.00 60.56 573 PRO A C 1
ATOM 4441 O O . PRO A 1 573 ? -18.450 -13.784 33.217 1.00 60.56 573 PRO A O 1
ATOM 4444 N N . PRO A 1 574 ? -16.971 -15.329 34.009 1.00 78.19 574 PRO A N 1
ATOM 4445 C CA . PRO A 1 574 ? -15.784 -14.662 33.509 1.00 78.19 574 PRO A CA 1
ATOM 4446 C C . PRO A 1 574 ? -15.931 -14.335 32.020 1.00 78.19 574 PRO A C 1
ATOM 4448 O O . PRO A 1 574 ? -16.523 -15.079 31.238 1.00 78.19 574 PRO A O 1
ATOM 4451 N N . LEU A 1 575 ? -15.431 -13.171 31.625 1.00 86.88 575 LEU A N 1
ATOM 4452 C CA . LEU A 1 575 ? -15.332 -12.779 30.226 1.00 86.88 575 LEU A CA 1
ATOM 4453 C C . LEU A 1 575 ? -14.186 -13.524 29.533 1.00 86.88 575 LEU A C 1
ATOM 4455 O O . LEU A 1 575 ? -14.293 -13.857 28.352 1.00 86.88 575 LEU A O 1
ATOM 4459 N N . ILE A 1 576 ? -13.099 -13.759 30.268 1.00 89.44 576 ILE A N 1
ATOM 4460 C CA . ILE A 1 576 ? -11.858 -14.338 29.761 1.00 89.44 576 ILE A CA 1
ATOM 4461 C C . ILE A 1 576 ? -11.513 -15.558 30.604 1.00 89.44 576 ILE A C 1
ATOM 4463 O O . ILE A 1 576 ? -11.528 -15.486 31.833 1.00 89.44 576 ILE A O 1
ATOM 4467 N N . GLN A 1 577 ? -11.154 -16.642 29.928 1.00 90.00 577 GLN A N 1
ATOM 4468 C CA . GLN A 1 577 ? -10.505 -17.800 30.519 1.00 90.00 577 GLN A CA 1
ATOM 4469 C C . GLN A 1 577 ? -9.063 -17.874 30.008 1.00 90.00 577 GLN A C 1
ATOM 4471 O O . GLN A 1 577 ? -8.822 -17.668 28.822 1.00 90.00 577 GLN A O 1
ATOM 4476 N N . TYR A 1 578 ? -8.100 -18.148 30.878 1.00 90.69 578 TYR A N 1
ATOM 4477 C CA . TYR A 1 578 ? -6.696 -18.301 30.524 1.00 90.69 578 TYR A CA 1
ATOM 4478 C C . TYR A 1 578 ? -6.027 -19.383 31.371 1.00 90.69 578 TYR A C 1
ATOM 4480 O O . TYR A 1 578 ? -6.473 -19.702 32.469 1.00 90.69 578 TYR A O 1
ATOM 4488 N N . THR A 1 579 ? -4.922 -19.934 30.887 1.00 90.56 579 THR A N 1
ATOM 4489 C CA . THR A 1 579 ? -4.059 -20.818 31.682 1.00 90.56 579 THR A CA 1
ATOM 4490 C C . THR A 1 579 ? -2.616 -20.374 31.553 1.00 90.56 579 THR A C 1
ATOM 4492 O O . THR A 1 579 ? -2.225 -19.848 30.511 1.00 90.56 579 THR A O 1
ATOM 4495 N N . THR A 1 580 ? -1.799 -20.661 32.557 1.00 89.19 580 THR A N 1
ATOM 4496 C CA . THR A 1 580 ? -0.350 -20.440 32.520 1.00 89.19 580 THR A CA 1
ATOM 4497 C C . THR A 1 580 ? 0.404 -21.762 32.531 1.00 89.19 580 THR A C 1
ATOM 4499 O O . THR A 1 580 ? -0.140 -22.792 32.933 1.00 89.19 580 THR A O 1
ATOM 4502 N N . VAL A 1 581 ? 1.655 -21.759 32.073 1.00 90.31 581 VAL A N 1
ATOM 4503 C CA . VAL A 1 581 ? 2.502 -22.958 32.107 1.00 90.31 581 VAL A CA 1
ATOM 4504 C C . VAL A 1 581 ? 2.859 -23.323 33.549 1.00 90.31 581 VAL A C 1
ATOM 4506 O O . VAL A 1 581 ? 2.853 -24.507 33.880 1.00 90.31 581 VAL A O 1
ATOM 4509 N N . SER A 1 582 ? 3.100 -22.342 34.428 1.00 84.38 582 SER A N 1
ATOM 4510 C CA . SER A 1 582 ? 3.401 -22.610 35.842 1.00 84.38 582 SER A CA 1
ATOM 4511 C C . SER A 1 582 ? 2.177 -22.918 36.713 1.00 84.38 582 SER A C 1
ATOM 4513 O O . SER A 1 582 ? 2.342 -23.295 37.871 1.00 84.38 582 SER A O 1
ATOM 4515 N N . GLY A 1 583 ? 0.956 -22.733 36.200 1.00 82.44 583 GLY A N 1
ATOM 4516 C CA . GLY A 1 583 ? -0.285 -22.839 36.976 1.00 82.44 583 GLY A CA 1
ATOM 4517 C C . GLY A 1 583 ? -0.538 -21.659 37.925 1.00 82.44 583 GLY A C 1
ATOM 4518 O O . GLY A 1 583 ? -1.551 -21.642 38.623 1.00 82.44 583 GLY A O 1
ATOM 4519 N N . ARG A 1 584 ? 0.355 -20.661 37.959 1.00 78.50 584 ARG A N 1
ATOM 4520 C CA . ARG A 1 584 ? 0.181 -19.428 38.741 1.00 78.50 584 ARG A CA 1
ATOM 4521 C C . ARG A 1 584 ? -0.721 -18.437 38.010 1.00 78.50 584 ARG A C 1
ATOM 4523 O O . ARG A 1 584 ? -0.754 -18.412 36.782 1.00 78.50 584 ARG A O 1
ATOM 4530 N N . MET A 1 585 ? -1.454 -17.622 38.763 1.00 76.12 585 MET A N 1
ATOM 4531 C CA . MET A 1 585 ? -2.214 -16.512 38.183 1.00 76.12 585 MET A CA 1
ATOM 4532 C C . MET A 1 585 ? -1.259 -15.436 37.665 1.00 76.12 585 MET A C 1
ATOM 4534 O O . MET A 1 585 ? -0.222 -15.211 38.278 1.00 76.12 585 MET A O 1
ATOM 4538 N N . VAL A 1 586 ? -1.629 -14.794 36.557 1.00 75.75 586 VAL A N 1
ATOM 4539 C CA . VAL A 1 586 ? -0.936 -13.599 36.055 1.00 75.75 586 VAL A CA 1
ATOM 4540 C C . VAL A 1 586 ? -1.485 -12.375 36.788 1.00 75.75 586 VAL A C 1
ATOM 4542 O O . VAL A 1 586 ? -2.680 -12.322 37.076 1.00 75.75 586 VAL A O 1
ATOM 4545 N N . GLU A 1 587 ? -0.652 -11.383 37.070 1.00 73.75 587 GLU A N 1
ATOM 4546 C CA . GLU A 1 587 ? -1.041 -10.086 37.603 1.00 73.75 587 GLU A CA 1
ATOM 4547 C C . GLU A 1 587 ? -1.744 -9.262 36.510 1.00 73.75 587 GLU A C 1
ATOM 4549 O O . GLU A 1 587 ? -1.145 -8.801 35.543 1.00 73.75 587 GLU A O 1
ATOM 4554 N N . ILE A 1 588 ? -3.065 -9.106 36.628 1.00 73.25 588 ILE A N 1
ATOM 4555 C CA . ILE A 1 588 ? -3.922 -8.615 35.528 1.00 73.25 588 ILE A CA 1
ATOM 4556 C C . ILE A 1 588 ? -4.351 -7.149 35.706 1.00 73.25 588 ILE A C 1
ATOM 4558 O O . ILE A 1 588 ? -4.791 -6.496 34.757 1.00 73.25 588 ILE A O 1
ATOM 4562 N N . SER A 1 589 ? -4.250 -6.615 36.926 1.00 64.75 589 SER A N 1
ATOM 4563 C CA . SER A 1 589 ? -4.816 -5.314 37.324 1.00 64.75 589 SER A CA 1
ATOM 4564 C C . SER A 1 589 ? -4.225 -4.121 36.562 1.00 64.75 589 SER A C 1
ATOM 4566 O O . SER A 1 589 ? -4.928 -3.135 36.331 1.00 64.75 589 SER A O 1
ATOM 4568 N N . SER A 1 590 ? -2.969 -4.224 36.123 1.00 65.25 590 SER A N 1
ATOM 4569 C CA . SER A 1 590 ? -2.257 -3.166 35.394 1.00 65.25 590 SER A CA 1
ATOM 4570 C C . SER A 1 590 ? -2.463 -3.209 33.874 1.00 65.25 590 SER A C 1
ATOM 4572 O O . SER A 1 590 ? -2.106 -2.255 33.183 1.00 65.25 590 SER A O 1
ATOM 4574 N N . TYR A 1 591 ? -3.046 -4.287 33.339 1.00 71.56 591 TYR A N 1
ATOM 4575 C CA . TYR A 1 591 ? -2.932 -4.619 31.912 1.00 71.56 591 TYR A CA 1
ATOM 4576 C C . TYR A 1 591 ? -4.253 -4.977 31.226 1.00 71.56 591 TYR A C 1
ATOM 4578 O O . TYR A 1 591 ? -4.318 -5.093 30.004 1.00 71.56 591 TYR A O 1
ATOM 4586 N N . LEU A 1 592 ? -5.338 -5.092 31.985 1.00 82.00 592 LEU A N 1
ATOM 4587 C CA . LEU A 1 592 ? -6.664 -5.335 31.441 1.00 82.00 592 LEU A CA 1
ATOM 4588 C C . LEU A 1 592 ? -7.585 -4.163 31.763 1.00 82.00 592 LEU A C 1
ATOM 4590 O O . LEU A 1 592 ? -7.726 -3.745 32.912 1.00 82.00 592 LEU A O 1
ATOM 4594 N N . SER A 1 593 ? -8.237 -3.628 30.733 1.00 85.88 593 SER A N 1
ATOM 4595 C CA . SER A 1 593 ? -9.270 -2.608 30.902 1.00 85.88 593 SER A CA 1
ATOM 4596 C C . SER A 1 593 ? -10.536 -3.033 30.184 1.00 85.88 593 SER A C 1
ATOM 4598 O O . SER A 1 593 ? -10.495 -3.447 29.026 1.00 85.88 593 SER A O 1
ATOM 4600 N N . ALA A 1 594 ? -11.655 -2.928 30.890 1.00 87.88 594 ALA A N 1
ATOM 4601 C CA . ALA A 1 594 ? -12.976 -3.090 30.320 1.00 87.88 594 ALA A CA 1
ATOM 4602 C C . ALA A 1 594 ? -13.813 -1.851 30.594 1.00 87.88 594 ALA A C 1
ATOM 4604 O O . ALA A 1 594 ? -13.592 -1.158 31.590 1.00 87.88 594 ALA A O 1
ATOM 4605 N N . PHE A 1 595 ? -14.772 -1.596 29.716 1.00 89.38 595 PHE A N 1
ATOM 4606 C CA . PHE A 1 595 ? -15.655 -0.447 29.793 1.00 89.38 595 PHE A CA 1
ATOM 4607 C C . PHE A 1 595 ? -17.104 -0.867 29.558 1.00 89.38 595 PHE A C 1
ATOM 4609 O O . PHE A 1 595 ? -17.370 -1.799 28.791 1.00 89.38 595 PHE A O 1
ATOM 4616 N N . ASP A 1 596 ? -18.027 -0.175 30.219 1.00 86.81 596 ASP A N 1
ATOM 4617 C CA . ASP A 1 596 ? -19.457 -0.271 29.922 1.00 86.81 596 ASP A CA 1
ATOM 4618 C C . ASP A 1 596 ? -19.829 0.538 28.662 1.00 86.81 596 ASP A C 1
ATOM 4620 O O . ASP A 1 596 ? -18.992 1.213 28.052 1.00 86.81 596 ASP A O 1
ATOM 4624 N N . ALA A 1 597 ? -21.107 0.498 28.275 1.00 86.56 597 ALA A N 1
ATOM 4625 C CA . ALA A 1 597 ? -21.631 1.246 27.128 1.00 86.56 597 ALA A CA 1
ATOM 4626 C C . ALA A 1 597 ? -21.476 2.779 27.258 1.00 86.56 597 ALA A C 1
ATOM 4628 O O . ALA A 1 597 ? -21.481 3.489 26.253 1.00 86.56 597 ALA A O 1
ATOM 4629 N N . ASN A 1 598 ? -21.293 3.293 28.480 1.00 87.75 598 ASN A N 1
ATOM 4630 C CA . ASN A 1 598 ? -21.069 4.710 28.771 1.00 87.75 598 ASN A CA 1
ATOM 4631 C C . ASN A 1 598 ? -19.574 5.075 28.807 1.00 87.75 598 ASN A C 1
ATOM 4633 O O . ASN A 1 598 ? -19.229 6.210 29.127 1.00 87.75 598 ASN A O 1
ATOM 4637 N N . LYS A 1 599 ? -18.685 4.135 28.448 1.00 86.75 599 LYS A N 1
ATOM 4638 C CA . LYS A 1 599 ? -17.220 4.262 28.508 1.00 86.75 599 LYS A CA 1
ATOM 4639 C C . LYS A 1 599 ? -16.665 4.424 29.928 1.00 86.75 599 LYS A C 1
ATOM 4641 O O . LYS A 1 599 ? -15.526 4.865 30.086 1.00 86.75 599 LYS A O 1
ATOM 4646 N N . ASN A 1 600 ? -17.411 4.038 30.961 1.00 87.75 600 ASN A N 1
ATOM 4647 C CA . ASN A 1 600 ? -16.875 3.993 32.318 1.00 87.75 600 ASN A CA 1
ATOM 4648 C C . ASN A 1 600 ? -15.997 2.755 32.474 1.00 87.75 600 ASN A C 1
ATOM 4650 O O . ASN A 1 600 ? -16.400 1.651 32.103 1.00 87.75 600 ASN A O 1
ATOM 4654 N N . LYS A 1 601 ? -14.800 2.924 33.042 1.00 88.12 601 LYS A N 1
ATOM 4655 C CA . LYS A 1 601 ? -13.895 1.805 33.320 1.00 88.12 601 LYS A CA 1
ATOM 4656 C C . LYS A 1 601 ? -14.507 0.901 34.392 1.00 88.12 601 LYS A C 1
ATOM 4658 O O . LYS A 1 601 ? -14.844 1.358 35.479 1.00 88.12 601 LYS A O 1
ATOM 4663 N N . LEU A 1 602 ? -14.597 -0.389 34.098 1.00 81.50 602 LEU A N 1
ATOM 4664 C CA . LEU A 1 602 ? -15.109 -1.404 35.010 1.00 81.50 602 LEU A CA 1
ATOM 4665 C C . LEU A 1 602 ? -13.976 -1.989 35.857 1.00 81.50 602 LEU A C 1
ATOM 4667 O O . LEU A 1 602 ? -12.901 -2.308 35.344 1.00 81.50 602 LEU A O 1
ATOM 4671 N N . GLY A 1 603 ? -14.227 -2.167 37.155 1.00 79.38 603 GLY A N 1
ATOM 4672 C CA . GLY A 1 603 ? -13.316 -2.896 38.039 1.00 79.38 603 GLY A CA 1
ATOM 4673 C C . GLY A 1 603 ? -13.387 -4.412 37.815 1.00 79.38 603 GLY A C 1
ATOM 4674 O O . GLY A 1 603 ? -14.439 -4.944 37.446 1.00 79.38 603 GLY A O 1
ATOM 4675 N N . ILE A 1 604 ? -12.262 -5.095 38.033 1.00 77.75 604 ILE A N 1
ATOM 4676 C CA . ILE A 1 604 ? -12.131 -6.556 37.938 1.00 77.75 604 ILE A CA 1
ATOM 4677 C C . ILE A 1 604 ? -12.702 -7.193 39.216 1.00 77.75 604 ILE A C 1
ATOM 4679 O O . ILE A 1 604 ? -12.353 -6.781 40.316 1.00 77.75 604 ILE A O 1
ATOM 4683 N N .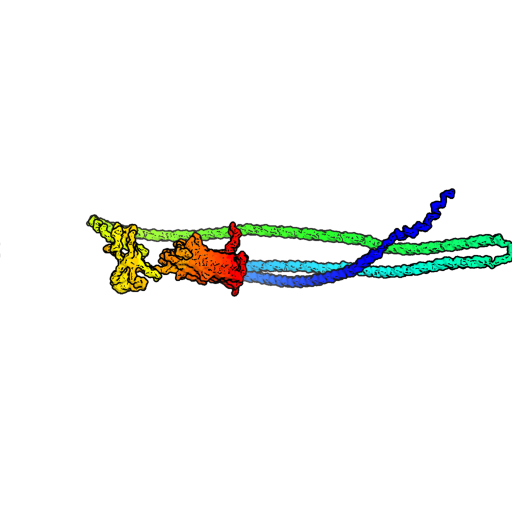 VAL A 1 605 ? -13.563 -8.202 39.067 1.00 67.19 605 VAL A N 1
ATOM 4684 C CA . VAL A 1 605 ? -14.307 -8.869 40.167 1.00 67.19 605 VAL A CA 1
ATOM 4685 C C . VAL A 1 605 ? -13.851 -10.296 40.373 1.00 67.19 605 VAL A C 1
ATOM 4687 O O . VAL A 1 605 ? -13.806 -10.794 41.493 1.00 67.19 605 VAL A O 1
ATOM 4690 N N . HIS A 1 606 ? -13.559 -10.970 39.264 1.00 60.91 606 HIS A N 1
ATOM 4691 C CA . HIS A 1 606 ? -13.184 -12.369 39.256 1.00 60.91 606 HIS A CA 1
ATOM 4692 C C . HIS A 1 606 ? -11.692 -12.479 39.002 1.00 60.91 606 HIS A C 1
ATOM 4694 O O . HIS A 1 606 ? -11.215 -12.088 37.942 1.00 60.91 606 HIS A O 1
ATOM 4700 N N . THR A 1 607 ? -10.988 -13.043 39.976 1.00 59.28 607 THR A N 1
ATOM 4701 C CA . THR A 1 607 ? -9.662 -13.635 39.802 1.00 59.28 607 THR A CA 1
ATOM 4702 C C . THR A 1 607 ? -9.670 -14.985 40.514 1.00 59.28 607 THR A C 1
ATOM 4704 O O . THR A 1 607 ? -9.074 -15.159 41.576 1.00 59.28 607 THR A O 1
ATOM 4707 N N . LYS A 1 608 ? -10.437 -15.940 39.982 1.00 61.94 608 LYS A N 1
ATOM 4708 C CA . LYS A 1 608 ? -10.199 -17.357 40.295 1.00 61.94 608 LYS A CA 1
ATOM 4709 C C . LYS A 1 608 ? -9.186 -17.867 39.268 1.00 61.94 608 LYS A C 1
ATOM 4711 O O . LYS A 1 608 ? -9.121 -17.301 38.183 1.00 61.94 608 LYS A O 1
ATOM 4716 N N . TYR A 1 609 ? -8.366 -18.862 39.614 1.00 69.94 609 TYR A N 1
ATOM 4717 C CA . TYR A 1 609 ? -7.293 -19.401 38.760 1.00 69.94 609 TYR A CA 1
ATOM 4718 C C . TYR A 1 609 ? -7.697 -19.488 37.278 1.00 69.94 609 TYR A C 1
ATOM 4720 O O . TYR A 1 609 ? -8.436 -20.390 36.894 1.00 69.94 609 TYR A O 1
ATOM 4728 N N . GLY A 1 610 ? -7.204 -18.552 36.459 1.00 76.44 610 GLY A N 1
ATOM 4729 C CA . GLY A 1 610 ? -7.457 -18.555 35.021 1.00 76.44 610 GLY A CA 1
ATOM 4730 C C . GLY A 1 610 ? -8.785 -17.950 34.554 1.00 76.44 610 GLY A C 1
ATOM 4731 O O . GLY A 1 610 ? -9.161 -18.170 33.412 1.00 76.44 610 GLY A O 1
ATOM 4732 N N . GLU A 1 611 ? -9.512 -17.197 35.376 1.00 84.38 611 GLU A N 1
ATOM 4733 C CA . GLU A 1 611 ? -10.820 -16.625 35.027 1.00 84.38 611 GLU A CA 1
ATOM 4734 C C . GLU A 1 611 ? -10.907 -15.146 35.404 1.00 84.38 611 GLU A C 1
ATOM 4736 O O . GLU A 1 611 ? -10.594 -14.771 36.536 1.00 84.38 611 GLU A O 1
ATOM 4741 N N . ILE A 1 612 ? -11.364 -14.310 34.464 1.00 84.56 612 ILE A N 1
ATOM 4742 C CA . ILE A 1 612 ? -11.413 -12.853 34.630 1.00 84.56 612 ILE A CA 1
ATOM 4743 C C . ILE A 1 612 ? -12.805 -12.307 34.336 1.00 84.56 612 ILE A C 1
ATOM 4745 O O . ILE A 1 612 ? -13.349 -12.543 33.259 1.00 84.56 612 ILE A O 1
ATOM 4749 N N . GLY A 1 613 ? -13.363 -11.523 35.259 1.00 82.62 613 GLY A N 1
ATOM 4750 C CA . GLY A 1 613 ? -14.686 -10.895 35.136 1.00 82.62 613 GLY A CA 1
ATOM 4751 C C . GLY A 1 613 ? -14.726 -9.474 35.699 1.00 82.62 613 GLY A C 1
ATOM 4752 O O . GLY A 1 613 ? -13.800 -9.060 36.390 1.00 82.62 613 GLY A O 1
ATOM 4753 N N . PHE A 1 614 ? -15.804 -8.736 35.412 1.00 82.81 614 PHE A N 1
ATOM 4754 C CA . PHE A 1 614 ? -15.928 -7.292 35.669 1.00 82.81 614 PHE A CA 1
ATOM 4755 C C . PHE A 1 614 ? -17.248 -6.923 36.365 1.00 82.81 614 PHE A C 1
ATOM 4757 O O . PHE A 1 614 ? -18.232 -7.651 36.238 1.00 82.81 614 PHE A O 1
ATOM 4764 N N . HIS A 1 615 ? -17.274 -5.790 37.087 1.00 71.25 615 HIS A N 1
ATOM 4765 C CA . HIS A 1 615 ? -18.402 -5.353 37.938 1.00 71.25 615 HIS A CA 1
ATOM 4766 C C . HIS A 1 615 ? -19.681 -4.974 37.163 1.00 71.25 615 HIS A C 1
ATOM 4768 O O . HIS A 1 615 ? -20.684 -4.631 37.780 1.00 71.25 615 HIS A O 1
ATOM 4774 N N . GLY A 1 616 ? -19.686 -5.062 35.830 1.00 73.75 616 GLY A N 1
ATOM 4775 C CA . GLY A 1 616 ? -20.811 -4.660 34.984 1.00 73.75 616 GLY A CA 1
ATOM 4776 C C . GLY A 1 616 ? -20.878 -5.405 33.649 1.00 73.75 616 GLY A C 1
ATOM 4777 O O . GLY A 1 616 ? -20.148 -6.371 33.412 1.00 73.75 616 GLY A O 1
ATOM 4778 N N . GLU A 1 617 ? -21.785 -4.968 32.767 1.00 78.81 617 GLU A N 1
ATOM 4779 C CA . GLU A 1 617 ? -21.778 -5.414 31.370 1.00 78.81 617 GLU A CA 1
ATOM 4780 C C . GLU A 1 617 ? -20.551 -4.841 30.667 1.00 78.81 617 GLU A C 1
ATOM 4782 O O . GLU A 1 617 ? -20.375 -3.626 30.619 1.00 78.81 617 GLU A O 1
ATOM 4787 N N . VAL A 1 618 ? -19.716 -5.712 30.108 1.00 84.75 618 VAL A N 1
ATOM 4788 C CA . VAL A 1 618 ? -18.581 -5.278 29.299 1.00 84.75 618 VAL A CA 1
ATOM 4789 C C . VAL A 1 618 ? -19.065 -5.042 27.876 1.00 84.75 618 VAL A C 1
ATOM 4791 O O . VAL A 1 618 ? -19.443 -5.996 27.199 1.00 84.75 618 VAL A O 1
ATOM 4794 N N . ASP A 1 619 ? -19.028 -3.790 27.433 1.00 87.88 619 ASP A N 1
ATOM 4795 C CA . ASP A 1 619 ? -19.187 -3.434 26.019 1.00 87.88 619 ASP A CA 1
ATOM 4796 C C . ASP A 1 619 ? -17.826 -3.482 25.316 1.00 87.88 619 ASP A C 1
ATOM 4798 O O . ASP A 1 619 ? -17.683 -4.076 24.238 1.00 87.88 619 ASP A O 1
ATOM 4802 N N . LYS A 1 620 ? -16.796 -2.937 25.987 1.00 90.06 620 LYS A N 1
ATOM 4803 C CA . LYS A 1 620 ? -15.437 -2.885 25.453 1.00 90.06 620 LYS A CA 1
ATOM 4804 C C . LYS A 1 620 ? -14.385 -3.551 26.320 1.00 90.06 620 LYS A C 1
ATOM 4806 O O . LYS A 1 620 ? -14.423 -3.402 27.536 1.00 90.06 620 LYS A O 1
ATOM 4811 N N . VAL A 1 621 ? -13.401 -4.210 25.707 1.00 90.38 621 VAL A N 1
ATOM 4812 C CA . VAL A 1 621 ? -12.246 -4.792 26.414 1.00 90.38 621 VAL A CA 1
ATOM 4813 C C . VAL A 1 621 ? -10.943 -4.630 25.633 1.00 90.38 621 VAL A C 1
ATOM 4815 O O . VAL A 1 621 ? -10.858 -5.008 24.471 1.00 90.38 621 VAL A O 1
ATOM 4818 N N . ASN A 1 622 ? -9.908 -4.103 26.280 1.00 88.50 622 ASN A N 1
ATOM 4819 C CA . ASN A 1 622 ? -8.551 -4.071 25.739 1.00 88.50 622 ASN A CA 1
ATOM 4820 C C . ASN A 1 622 ? -7.715 -5.166 26.402 1.00 88.50 622 ASN A C 1
ATOM 4822 O O . ASN A 1 622 ? -7.733 -5.286 27.627 1.00 88.50 622 ASN A O 1
ATOM 4826 N N . LEU A 1 623 ? -6.972 -5.927 25.599 1.00 88.75 623 LEU A N 1
ATOM 4827 C CA . LEU A 1 623 ? -6.143 -7.044 26.052 1.00 88.75 623 LEU A CA 1
ATOM 4828 C C . LEU A 1 623 ? -4.668 -6.666 25.913 1.00 88.75 623 LEU A C 1
ATOM 4830 O O . LEU A 1 623 ? -4.222 -6.372 24.803 1.00 88.75 623 LEU A O 1
ATOM 4834 N N . PHE A 1 624 ? -3.914 -6.686 27.013 1.00 87.44 624 PHE A N 1
ATOM 4835 C CA . PHE A 1 624 ? -2.477 -6.420 27.004 1.00 87.44 624 PHE A CA 1
ATOM 4836 C C . PHE A 1 624 ? -1.730 -7.445 27.867 1.00 87.44 624 PHE A C 1
ATOM 4838 O O . PHE A 1 624 ? -1.979 -7.581 29.057 1.00 87.44 624 PHE A O 1
ATOM 4845 N N . TRP A 1 625 ? -0.791 -8.153 27.254 1.00 87.69 625 TRP A N 1
ATOM 4846 C CA . TRP A 1 625 ? 0.161 -9.070 27.868 1.00 87.69 625 TRP A CA 1
ATOM 4847 C C . TRP A 1 625 ? 1.515 -8.860 27.180 1.00 87.69 625 TRP A C 1
ATOM 4849 O O . TRP A 1 625 ? 1.606 -8.925 25.953 1.00 87.69 625 TRP A O 1
ATOM 4859 N N . SER A 1 626 ? 2.567 -8.556 27.949 1.00 82.94 626 SER A N 1
ATOM 4860 C CA . SER A 1 626 ? 3.881 -8.162 27.413 1.00 82.94 626 SER A CA 1
ATOM 4861 C C . SER A 1 626 ? 5.040 -8.769 28.200 1.00 82.94 626 SER A C 1
ATOM 4863 O O . SER A 1 626 ? 5.169 -8.471 29.382 1.00 82.94 626 SER A O 1
ATOM 4865 N N . TYR A 1 627 ? 5.947 -9.490 27.526 1.00 77.44 627 TYR A N 1
ATOM 4866 C CA . TYR A 1 627 ? 7.111 -10.227 28.063 1.00 77.44 627 TYR A CA 1
ATOM 4867 C C . TYR A 1 627 ? 8.006 -9.458 29.042 1.00 77.44 627 TYR A C 1
ATOM 4869 O O . TYR A 1 627 ? 8.739 -10.065 29.818 1.00 77.44 627 TYR A O 1
ATOM 4877 N N . SER A 1 628 ? 7.967 -8.123 29.022 1.00 74.81 628 SER A N 1
ATOM 4878 C CA . SER A 1 628 ? 8.583 -7.295 30.067 1.00 74.81 628 SER A CA 1
ATOM 4879 C C . SER A 1 628 ? 8.119 -7.674 31.480 1.00 74.81 628 SER A C 1
ATOM 4881 O O . SER A 1 628 ? 8.839 -7.426 32.442 1.00 74.81 628 SER A O 1
ATOM 4883 N N . ASP A 1 629 ? 6.942 -8.283 31.592 1.00 68.69 629 ASP A N 1
ATOM 4884 C CA . ASP A 1 629 ? 6.416 -8.896 32.798 1.00 68.69 629 ASP A CA 1
ATOM 4885 C C . ASP A 1 629 ? 6.668 -10.414 32.771 1.00 68.69 629 ASP A C 1
ATOM 4887 O O . ASP A 1 629 ? 6.203 -11.122 31.869 1.00 68.69 629 ASP A O 1
ATOM 4891 N N . LYS A 1 630 ? 7.397 -10.917 33.777 1.00 72.94 630 LYS A N 1
ATOM 4892 C CA . LYS A 1 630 ? 7.758 -12.337 33.922 1.00 72.94 630 LYS A CA 1
ATOM 4893 C C . LYS A 1 630 ? 6.537 -13.258 33.874 1.00 72.94 630 LYS A C 1
ATOM 4895 O O . LYS A 1 630 ? 6.671 -14.393 33.426 1.00 72.94 630 LYS A O 1
ATOM 4900 N N . GLU A 1 631 ? 5.374 -12.791 34.321 1.00 75.62 631 GLU A N 1
ATOM 4901 C CA . GLU A 1 631 ? 4.154 -13.599 34.375 1.00 75.62 631 GLU A CA 1
ATOM 4902 C C . GLU A 1 631 ? 3.444 -13.679 33.019 1.00 75.62 631 GLU A C 1
ATOM 4904 O O . GLU A 1 631 ? 2.890 -14.715 32.660 1.00 75.62 631 GLU A O 1
ATOM 4909 N N . SER A 1 632 ? 3.537 -12.633 32.197 1.00 77.12 632 SER A N 1
ATOM 4910 C CA . SER A 1 632 ? 2.974 -12.642 30.839 1.00 77.12 632 SER A CA 1
ATOM 4911 C C . SER A 1 632 ? 3.668 -13.634 29.895 1.00 77.12 632 SER A C 1
ATOM 4913 O O . SER A 1 632 ? 3.040 -14.171 28.979 1.00 77.12 632 SER A O 1
ATOM 4915 N N . ALA A 1 633 ? 4.959 -13.899 30.127 1.00 80.88 633 ALA A N 1
ATOM 4916 C CA . ALA A 1 633 ? 5.739 -14.888 29.391 1.00 80.88 633 ALA A CA 1
ATOM 4917 C C . ALA A 1 633 ? 5.280 -16.324 29.695 1.00 80.88 633 ALA A C 1
ATOM 4919 O O . ALA A 1 633 ? 5.556 -17.229 28.909 1.00 80.88 633 ALA A O 1
ATOM 4920 N N . ASP A 1 634 ? 4.573 -16.511 30.812 1.00 87.19 634 ASP A N 1
ATOM 4921 C CA . ASP A 1 634 ? 4.046 -17.785 31.290 1.00 87.19 634 ASP A CA 1
ATOM 4922 C C . ASP A 1 634 ? 2.627 -18.080 30.771 1.00 87.19 634 ASP A C 1
ATOM 4924 O O . ASP A 1 634 ? 2.106 -19.174 30.987 1.00 87.19 634 ASP A O 1
ATOM 4928 N N . LEU A 1 635 ? 1.994 -17.127 30.072 1.00 91.50 635 LEU A N 1
ATOM 4929 C CA . LEU A 1 635 ? 0.667 -17.302 29.482 1.00 91.50 635 LEU A CA 1
ATOM 4930 C C . LEU A 1 635 ? 0.687 -18.433 28.442 1.00 91.50 635 LEU A C 1
ATOM 4932 O O . LEU A 1 635 ? 1.433 -18.378 27.465 1.00 91.50 635 LEU A O 1
ATOM 4936 N N . LYS A 1 636 ? -0.166 -19.442 28.651 1.00 93.81 636 LYS A N 1
ATOM 4937 C CA . LYS A 1 636 ? -0.247 -20.663 27.838 1.00 93.81 636 LYS A CA 1
ATOM 4938 C C . LYS A 1 636 ? -1.484 -20.705 26.949 1.00 93.81 636 LYS A C 1
ATOM 4940 O O . LYS A 1 636 ? -1.374 -21.047 25.778 1.00 93.81 636 LYS A O 1
ATOM 4945 N N . THR A 1 637 ? -2.658 -20.382 27.485 1.00 94.62 637 THR A N 1
ATOM 4946 C CA . THR A 1 637 ? -3.898 -20.312 26.696 1.00 94.62 637 THR A CA 1
ATOM 4947 C C . THR A 1 637 ? -4.697 -19.082 27.080 1.00 94.62 637 THR A C 1
ATOM 4949 O O . THR A 1 637 ? -4.623 -18.643 28.228 1.00 94.62 637 THR A O 1
ATOM 4952 N N . ILE A 1 638 ? -5.458 -18.534 26.136 1.00 93.81 638 ILE A N 1
ATOM 4953 C CA . ILE A 1 638 ? -6.464 -17.505 26.396 1.00 93.81 638 ILE A CA 1
ATOM 4954 C C . ILE A 1 638 ? -7.689 -17.722 25.509 1.00 93.81 638 ILE A C 1
ATOM 4956 O O . ILE A 1 638 ? -7.566 -18.066 24.335 1.00 93.81 638 ILE A O 1
ATOM 4960 N N . LYS A 1 639 ? -8.876 -17.506 26.072 1.00 93.69 639 LYS A N 1
ATOM 4961 C CA . LYS A 1 639 ? -10.165 -17.667 25.410 1.00 93.69 639 LYS A CA 1
ATOM 4962 C C . LYS A 1 639 ? -11.150 -16.606 25.878 1.00 93.69 639 LYS A C 1
ATOM 4964 O O . LYS A 1 639 ? -11.330 -16.409 27.080 1.00 93.69 639 LYS A O 1
ATOM 4969 N N . LEU A 1 640 ? -11.842 -15.969 24.937 1.00 92.88 640 LEU A N 1
ATOM 4970 C CA . LEU A 1 640 ? -13.039 -15.196 25.262 1.00 92.88 640 LEU A CA 1
ATOM 4971 C C . LEU A 1 640 ? -14.261 -16.101 25.371 1.00 92.88 640 LEU A C 1
ATOM 4973 O O . LEU A 1 640 ? -14.473 -17.002 24.562 1.00 92.88 640 LEU A O 1
ATOM 4977 N N . LEU A 1 641 ? -15.097 -15.812 26.362 1.00 89.44 641 LEU A N 1
ATOM 4978 C CA . LEU A 1 641 ? -16.338 -16.542 26.616 1.00 89.44 641 LEU A CA 1
ATOM 4979 C C . LEU A 1 641 ? -17.577 -15.782 26.127 1.00 89.44 641 LEU A C 1
ATOM 4981 O O . LEU A 1 641 ? -18.655 -16.364 26.011 1.00 89.44 641 LEU A O 1
ATOM 4985 N N . LYS A 1 642 ? -17.443 -14.484 25.822 1.00 88.31 642 LYS A N 1
ATOM 4986 C CA . LYS A 1 642 ? -18.518 -13.635 25.290 1.00 88.31 642 LYS A CA 1
ATOM 4987 C C . LYS A 1 642 ? -17.995 -12.658 24.249 1.00 88.31 642 LYS A C 1
ATOM 4989 O O . LYS A 1 642 ? -16.826 -12.280 24.275 1.00 88.31 642 LYS A O 1
ATOM 4994 N N . LYS A 1 643 ? -18.895 -12.239 23.357 1.00 91.62 643 LYS A N 1
ATOM 4995 C CA . LYS A 1 643 ? -18.603 -11.246 22.325 1.00 91.62 643 LYS A CA 1
ATOM 4996 C C . LYS A 1 643 ? -18.448 -9.856 22.930 1.00 91.62 643 LYS A C 1
ATOM 4998 O O . LYS A 1 643 ? -19.332 -9.425 23.662 1.00 91.62 643 LYS A O 1
ATOM 5003 N N . VAL A 1 644 ? -17.357 -9.174 22.596 1.00 92.06 644 VAL A N 1
ATOM 5004 C CA . VAL A 1 644 ? -16.996 -7.838 23.105 1.00 92.06 644 VAL A CA 1
ATOM 5005 C C . VAL A 1 644 ? -16.140 -7.093 22.079 1.00 92.06 644 VAL A C 1
ATOM 5007 O O . VAL A 1 644 ? -15.587 -7.708 21.163 1.00 92.06 644 VAL A O 1
ATOM 5010 N N . LYS A 1 645 ? -16.043 -5.765 22.205 1.00 92.25 645 LYS A N 1
ATOM 5011 C CA . LYS A 1 645 ? -15.317 -4.917 21.246 1.00 92.25 645 LYS A CA 1
ATOM 5012 C C . LYS A 1 645 ? -14.038 -4.336 21.857 1.00 92.25 645 LYS A C 1
ATOM 5014 O O . LYS A 1 645 ? -14.108 -3.730 22.915 1.00 92.25 645 LYS A O 1
ATOM 5019 N N . PRO A 1 646 ? -12.859 -4.443 21.244 1.00 90.06 646 PRO A N 1
ATOM 5020 C CA . PRO A 1 646 ? -11.706 -3.681 21.703 1.00 90.06 646 PRO A CA 1
ATOM 5021 C C . PRO A 1 646 ? -11.836 -2.214 21.306 1.00 90.06 646 PRO A C 1
ATOM 5023 O O . PRO A 1 646 ? -12.314 -1.906 20.215 1.00 90.06 646 PRO A O 1
ATOM 5026 N N . ASP A 1 647 ? -11.403 -1.313 22.188 1.00 76.88 647 ASP A N 1
ATOM 5027 C CA . ASP A 1 647 ? -11.383 0.122 21.880 1.00 76.88 647 ASP A CA 1
ATOM 5028 C C . ASP A 1 647 ? -10.088 0.508 21.160 1.00 76.88 647 ASP A C 1
ATOM 5030 O O . ASP A 1 647 ? -10.099 1.348 20.267 1.00 76.88 647 ASP A O 1
ATOM 5034 N N . TYR A 1 648 ? -8.964 -0.116 21.538 1.00 76.38 648 TYR A N 1
ATOM 5035 C CA . TYR A 1 648 ? -7.660 0.242 20.980 1.00 76.38 648 TYR A CA 1
ATOM 5036 C C . TYR A 1 648 ? -6.629 -0.898 20.966 1.00 76.38 648 TYR A C 1
ATOM 5038 O O . TYR A 1 648 ? -5.922 -1.045 19.972 1.00 76.38 648 TYR A O 1
ATOM 5046 N N . TYR A 1 649 ? -6.522 -1.717 22.025 1.00 76.62 649 TYR A N 1
ATOM 5047 C CA . TYR A 1 649 ? -5.392 -2.649 22.184 1.00 76.62 649 TYR A CA 1
ATOM 5048 C C . TYR A 1 649 ? -5.798 -4.125 22.157 1.00 76.62 649 TYR A C 1
ATOM 5050 O O . TYR A 1 649 ? -6.607 -4.584 22.968 1.00 76.62 649 TYR A O 1
ATOM 5058 N N . ILE A 1 650 ? -5.122 -4.880 21.291 1.00 88.81 650 ILE A N 1
ATOM 5059 C CA . ILE A 1 650 ? -4.929 -6.327 21.424 1.00 88.81 650 ILE A CA 1
ATOM 5060 C C . ILE A 1 650 ? -3.425 -6.583 21.326 1.00 88.81 650 ILE A C 1
ATOM 5062 O O . ILE A 1 650 ? -2.844 -6.429 20.254 1.00 88.81 650 ILE A O 1
ATOM 5066 N N . TYR A 1 651 ? -2.788 -6.920 22.443 1.00 89.81 651 TYR A N 1
ATOM 5067 C CA . TYR A 1 651 ? -1.337 -7.055 22.560 1.00 89.81 651 TYR A CA 1
ATOM 5068 C C . TYR A 1 651 ? -0.977 -8.305 23.367 1.00 89.81 651 TYR A C 1
ATOM 5070 O O . TYR A 1 651 ? -1.232 -8.366 24.561 1.00 89.81 651 TYR A O 1
ATOM 5078 N N . PHE A 1 652 ? -0.334 -9.268 22.719 1.00 91.88 652 PHE A N 1
ATOM 5079 C CA . PHE A 1 652 ? 0.276 -10.479 23.274 1.00 91.88 652 PHE A CA 1
ATOM 5080 C C . PHE A 1 652 ? 1.762 -10.489 22.890 1.00 91.88 652 PHE A C 1
ATOM 5082 O O . PHE A 1 652 ? 2.247 -11.327 22.129 1.00 91.88 652 PHE A O 1
ATOM 5089 N N . ARG A 1 653 ? 2.503 -9.477 23.344 1.00 89.12 653 ARG A N 1
ATOM 5090 C CA . ARG A 1 653 ? 3.898 -9.261 22.953 1.00 89.12 653 ARG A CA 1
ATOM 5091 C C . ARG A 1 653 ? 4.829 -10.145 23.775 1.00 89.12 653 ARG A C 1
ATOM 5093 O O . ARG A 1 653 ? 5.000 -9.959 24.966 1.00 89.12 653 ARG A O 1
ATOM 5100 N N . GLY A 1 654 ? 5.519 -11.059 23.119 1.00 88.94 654 GLY A N 1
ATOM 5101 C CA . GLY A 1 654 ? 6.521 -11.953 23.691 1.00 88.94 654 GLY A CA 1
ATOM 5102 C C . GLY A 1 654 ? 5.928 -13.041 24.588 1.00 88.94 654 GLY A C 1
ATOM 5103 O O . GLY A 1 654 ? 6.643 -13.621 25.406 1.00 88.94 654 GLY A O 1
ATOM 5104 N N . CYS A 1 655 ? 4.639 -13.350 24.422 1.00 91.88 655 CYS A N 1
ATOM 5105 C CA . CYS A 1 655 ? 4.000 -14.524 25.013 1.00 91.88 655 CYS A CA 1
ATOM 5106 C C . CYS A 1 655 ? 4.502 -15.795 24.301 1.00 91.88 655 CYS A C 1
ATOM 5108 O O . CYS A 1 655 ? 3.780 -16.473 23.574 1.00 91.88 655 CYS A O 1
ATOM 5110 N N . ASN A 1 656 ? 5.791 -16.102 24.464 1.00 91.62 656 ASN A N 1
ATOM 5111 C CA . ASN A 1 656 ? 6.495 -17.134 23.701 1.00 91.62 656 ASN A CA 1
ATOM 5112 C C . ASN A 1 656 ? 5.988 -18.554 24.014 1.00 91.62 656 ASN A C 1
ATOM 5114 O O . ASN A 1 656 ? 6.259 -19.468 23.235 1.00 91.62 656 ASN A O 1
ATOM 5118 N N . LEU A 1 657 ? 5.286 -18.728 25.141 1.00 93.69 657 LEU A N 1
ATOM 5119 C CA . LEU A 1 657 ? 4.667 -19.976 25.595 1.00 93.69 657 LEU A CA 1
ATOM 5120 C C . LEU A 1 657 ? 3.167 -20.073 25.266 1.00 93.69 657 LEU A C 1
ATOM 5122 O O . LEU A 1 657 ? 2.553 -21.085 25.591 1.00 93.69 657 LEU A O 1
ATOM 5126 N N . LEU A 1 658 ? 2.588 -19.063 24.604 1.00 94.75 658 LEU A N 1
ATOM 5127 C CA . LEU A 1 658 ? 1.178 -19.050 24.225 1.00 94.75 658 LEU A CA 1
ATOM 5128 C C . LEU A 1 658 ? 0.916 -20.111 23.150 1.00 94.75 658 LEU A C 1
ATOM 5130 O O . LEU A 1 658 ? 1.338 -19.975 22.002 1.00 94.75 658 LEU A O 1
ATOM 5134 N N . GLU A 1 659 ? 0.241 -21.184 23.545 1.00 95.50 659 GLU A N 1
ATOM 5135 C CA . GLU A 1 659 ? -0.110 -22.324 22.704 1.00 95.50 659 GLU A CA 1
ATOM 5136 C C . GLU A 1 659 ? -1.461 -22.122 22.018 1.00 95.50 659 GLU A C 1
ATOM 5138 O O . GLU A 1 659 ? -1.585 -22.504 20.857 1.00 95.50 659 GLU A O 1
ATOM 5143 N N . GLU A 1 660 ? -2.444 -21.494 22.678 1.00 97.00 660 GLU A N 1
ATOM 5144 C CA . GLU A 1 660 ? -3.786 -21.239 22.125 1.00 97.00 660 GLU A CA 1
ATOM 5145 C C . GLU A 1 660 ? -4.304 -19.830 22.448 1.00 97.00 660 GLU A C 1
ATOM 5147 O O . GLU A 1 660 ? -4.260 -19.379 23.591 1.00 97.00 660 GLU A O 1
ATOM 5152 N N . ALA A 1 661 ? -4.841 -19.152 21.432 1.00 96.56 661 ALA A N 1
ATOM 5153 C CA . ALA A 1 661 ? -5.529 -17.873 21.540 1.00 96.56 661 ALA A CA 1
ATOM 5154 C C . ALA A 1 661 ? -6.871 -17.945 20.794 1.00 96.56 661 ALA A C 1
ATOM 5156 O O . ALA A 1 661 ? -6.932 -17.809 19.570 1.00 96.56 661 ALA A O 1
ATOM 5157 N N . ASP A 1 662 ? -7.951 -18.162 21.543 1.00 96.56 662 ASP A N 1
ATOM 5158 C CA . ASP A 1 662 ? -9.323 -18.194 21.040 1.00 96.56 662 ASP A CA 1
ATOM 5159 C C . ASP A 1 662 ? -9.982 -16.812 21.181 1.00 96.56 662 ASP A C 1
ATOM 5161 O O . ASP A 1 662 ? -10.527 -16.455 22.232 1.00 96.56 662 ASP A O 1
ATOM 5165 N N . LEU A 1 663 ? -9.870 -16.005 20.120 1.00 95.62 663 LEU A N 1
ATOM 5166 C CA . LEU A 1 663 ? -10.271 -14.595 20.093 1.00 95.62 663 LEU A CA 1
ATOM 5167 C C . LEU A 1 663 ? -11.379 -14.310 19.061 1.00 95.62 663 LEU A C 1
ATOM 5169 O O . LEU A 1 663 ? -11.606 -13.155 18.694 1.00 95.62 663 LEU A O 1
ATOM 5173 N N . GLU A 1 664 ? -12.093 -15.343 18.603 1.00 94.75 664 GLU A N 1
ATOM 5174 C CA . GLU A 1 664 ? -13.159 -15.246 17.586 1.00 94.75 664 GLU A CA 1
ATOM 5175 C C . GLU A 1 664 ? -14.330 -14.358 18.025 1.00 94.75 664 GLU A C 1
ATOM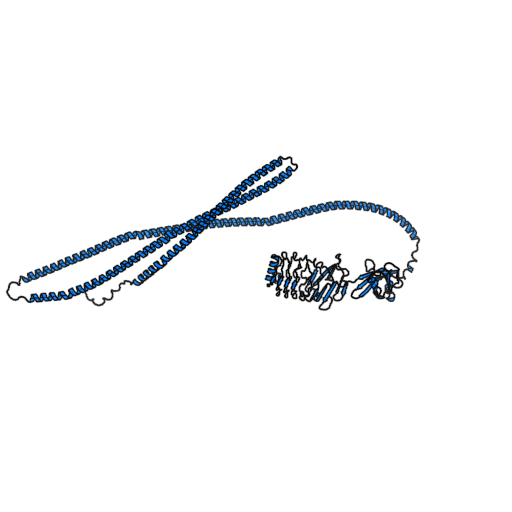 5177 O O . GLU A 1 664 ? -15.084 -13.841 17.196 1.00 94.75 664 GLU A O 1
ATOM 5182 N N . LEU A 1 665 ? -14.486 -14.180 19.338 1.00 94.50 665 LEU A N 1
ATOM 5183 C CA . LEU A 1 665 ? -15.518 -13.349 19.946 1.00 94.50 665 LEU A CA 1
ATOM 5184 C C . LEU A 1 665 ? -15.129 -11.861 20.043 1.00 94.50 665 LEU A C 1
ATOM 5186 O O . LEU A 1 665 ? -15.935 -11.061 20.515 1.00 94.50 665 LEU A O 1
ATOM 5190 N N . LEU A 1 666 ? -13.945 -11.447 19.579 1.00 94.69 666 LEU A N 1
ATOM 5191 C CA . LEU A 1 666 ? -13.622 -10.023 19.451 1.00 94.69 666 LEU A CA 1
ATOM 5192 C C . LEU A 1 666 ? -14.215 -9.436 18.167 1.00 94.69 666 LEU A C 1
ATOM 5194 O O . LEU A 1 666 ? -13.914 -9.879 17.061 1.00 94.69 666 LEU A O 1
ATOM 5198 N N . ASP A 1 667 ? -15.013 -8.378 18.303 1.00 94.25 667 ASP A N 1
ATOM 5199 C CA . ASP A 1 667 ? -15.382 -7.520 17.173 1.00 94.25 667 ASP A CA 1
ATOM 5200 C C . ASP A 1 667 ? -14.320 -6.429 16.992 1.00 94.25 667 ASP A C 1
ATOM 5202 O O . ASP A 1 667 ? -14.382 -5.365 17.605 1.00 94.25 667 ASP A O 1
ATOM 5206 N N . VAL A 1 668 ? -13.337 -6.710 16.135 1.00 94.12 668 VAL A N 1
ATOM 5207 C CA . VAL A 1 668 ? -12.189 -5.828 15.866 1.00 94.12 668 VAL A CA 1
ATOM 5208 C C . VAL A 1 668 ? -12.467 -4.729 14.831 1.00 94.12 668 VAL A C 1
ATOM 5210 O O . VAL A 1 668 ? -11.538 -4.083 14.354 1.00 94.12 668 VAL A O 1
ATOM 5213 N N . SER A 1 669 ? -13.726 -4.500 14.442 1.00 91.94 669 SER A N 1
ATOM 5214 C CA . SER A 1 669 ? -14.076 -3.534 13.384 1.00 91.94 669 SER A CA 1
ATOM 5215 C C . SER A 1 669 ? -13.648 -2.089 13.688 1.00 91.94 669 SER A C 1
ATOM 5217 O O . SER A 1 669 ? -13.355 -1.328 12.759 1.00 91.94 669 SER A O 1
ATOM 5219 N N . ALA A 1 670 ? -13.568 -1.728 14.972 1.00 88.69 670 ALA A N 1
ATOM 5220 C CA . ALA A 1 670 ? -13.158 -0.407 15.445 1.00 88.69 670 ALA A CA 1
ATOM 5221 C C . ALA A 1 670 ? -11.645 -0.264 15.699 1.00 88.69 670 ALA A C 1
ATOM 5223 O O . ALA A 1 670 ? -11.175 0.857 15.871 1.00 88.69 670 ALA A O 1
ATOM 5224 N N . VAL A 1 671 ? -10.880 -1.361 15.715 1.00 91.00 671 VAL A N 1
ATOM 5225 C CA . VAL A 1 671 ? -9.454 -1.314 16.066 1.00 91.00 671 VAL A CA 1
ATOM 5226 C C . VAL A 1 671 ? -8.645 -0.671 14.942 1.00 91.00 671 VAL A C 1
ATOM 5228 O O . VAL A 1 671 ? -8.802 -1.023 13.771 1.00 91.00 671 VAL A O 1
ATOM 5231 N N . THR A 1 672 ? -7.757 0.253 15.311 1.00 91.50 672 THR A N 1
ATOM 5232 C CA . THR A 1 672 ? -6.865 0.961 14.379 1.00 91.50 672 THR A CA 1
ATOM 5233 C C . THR A 1 672 ? -5.415 0.485 14.448 1.00 91.50 672 THR A C 1
ATOM 5235 O O . THR A 1 672 ? -4.646 0.706 13.513 1.00 91.50 672 THR A O 1
ATOM 5238 N N . ASN A 1 673 ? -5.020 -0.199 15.523 1.00 91.00 673 ASN A N 1
ATOM 5239 C CA . ASN A 1 673 ? -3.627 -0.537 15.786 1.00 91.00 673 ASN A CA 1
ATOM 5240 C C . ASN A 1 673 ? -3.458 -2.019 16.153 1.00 91.00 673 ASN A C 1
ATOM 5242 O O . ASN A 1 673 ? -3.883 -2.462 17.218 1.00 91.00 673 ASN A O 1
ATOM 5246 N N . PHE A 1 674 ? -2.800 -2.767 15.267 1.00 93.81 674 PHE A N 1
ATOM 5247 C CA . PHE A 1 674 ? -2.362 -4.151 15.477 1.00 93.81 674 PHE A CA 1
ATOM 5248 C C . PHE A 1 674 ? -0.834 -4.281 15.547 1.00 93.81 674 PHE A C 1
ATOM 5250 O O . PHE A 1 674 ? -0.277 -5.374 15.381 1.00 93.81 674 PHE A O 1
ATOM 5257 N N . GLN A 1 675 ? -0.121 -3.175 15.758 1.00 90.12 675 GLN A N 1
ATOM 5258 C CA . GLN A 1 675 ? 1.327 -3.191 15.880 1.00 90.12 675 GLN A CA 1
ATOM 5259 C C . GLN A 1 675 ? 1.735 -4.175 16.984 1.00 90.12 675 GLN A C 1
ATOM 5261 O O . GLN A 1 675 ? 1.267 -4.086 18.110 1.00 90.12 675 GLN A O 1
ATOM 5266 N N . GLN A 1 676 ? 2.635 -5.111 16.686 1.00 90.81 676 GLN A N 1
ATOM 5267 C CA . GLN A 1 676 ? 3.162 -6.071 17.672 1.00 90.81 676 GLN A CA 1
ATOM 5268 C C . GLN A 1 676 ? 2.119 -6.949 18.407 1.00 90.81 676 GLN A C 1
ATOM 5270 O O . GLN A 1 676 ? 2.474 -7.561 19.417 1.00 90.81 676 GLN A O 1
ATOM 5275 N N . SER A 1 677 ? 0.877 -7.076 17.915 1.00 93.75 677 SER A N 1
ATOM 5276 C CA . SER A 1 677 ? -0.200 -7.790 18.627 1.00 93.75 677 SER A CA 1
ATOM 5277 C C . SER A 1 677 ? 0.114 -9.236 19.010 1.00 93.75 677 SER A C 1
ATOM 5279 O O . SER A 1 677 ? -0.371 -9.688 20.035 1.00 93.75 677 SER A O 1
ATOM 5281 N N . PHE A 1 678 ? 0.926 -9.957 18.239 1.00 95.56 678 PHE A N 1
ATOM 5282 C CA . PHE A 1 678 ? 1.365 -11.326 18.537 1.00 95.56 678 PHE A CA 1
ATOM 5283 C C . PHE A 1 678 ? 2.890 -11.475 18.465 1.00 95.56 678 PHE A C 1
ATOM 5285 O O . PHE A 1 678 ? 3.410 -12.572 18.278 1.00 95.56 678 PHE A O 1
ATOM 5292 N N . TYR A 1 679 ? 3.634 -10.378 18.622 1.00 93.69 679 TYR A N 1
ATOM 5293 C CA . TYR A 1 679 ? 5.094 -10.355 18.507 1.00 93.69 679 TYR A CA 1
ATOM 5294 C C . TYR A 1 679 ? 5.753 -11.475 19.331 1.00 93.69 679 TYR A C 1
ATOM 5296 O O . TYR A 1 679 ? 5.530 -11.579 20.523 1.00 93.69 679 TYR A O 1
ATOM 5304 N N . ASN A 1 680 ? 6.594 -12.303 18.725 1.00 93.50 680 ASN A N 1
ATOM 5305 C CA . ASN A 1 680 ? 7.278 -13.464 19.296 1.00 93.50 680 ASN A CA 1
ATOM 5306 C C . ASN A 1 680 ? 6.376 -14.530 19.954 1.00 93.50 680 ASN A C 1
ATOM 5308 O O . ASN A 1 680 ? 6.876 -15.354 20.713 1.00 93.50 680 ASN A O 1
ATOM 5312 N N . CYS A 1 681 ? 5.087 -14.634 19.620 1.00 94.62 681 CYS A N 1
ATOM 5313 C CA . CYS A 1 681 ? 4.261 -15.776 20.042 1.00 94.62 681 CYS A CA 1
ATOM 5314 C C . CYS A 1 681 ? 4.662 -17.071 19.299 1.00 94.62 681 CYS A C 1
ATOM 5316 O O . CYS A 1 681 ? 3.977 -17.537 18.392 1.00 94.62 681 CYS A O 1
ATOM 5318 N N . ARG A 1 682 ? 5.820 -17.642 19.651 1.00 94.44 682 ARG A N 1
ATOM 5319 C CA . ARG A 1 682 ? 6.508 -18.721 18.914 1.00 94.44 682 ARG A CA 1
ATOM 5320 C C . ARG A 1 682 ? 5.778 -20.063 18.930 1.00 94.44 682 ARG A C 1
ATOM 5322 O O . ARG A 1 682 ? 6.009 -20.871 18.031 1.00 94.44 682 ARG A O 1
ATOM 5329 N N . LYS A 1 683 ? 4.955 -20.307 19.954 1.00 95.56 683 LYS A N 1
ATOM 5330 C CA . LYS A 1 683 ? 4.178 -21.542 20.148 1.00 95.56 683 LYS A CA 1
ATOM 5331 C C . LYS A 1 683 ? 2.796 -21.505 19.494 1.00 95.56 683 LYS A C 1
ATOM 5333 O O . LYS A 1 683 ? 2.218 -22.572 19.302 1.00 95.56 683 LYS A O 1
ATOM 5338 N N . LEU A 1 684 ? 2.303 -20.326 19.100 1.00 95.75 684 LEU A N 1
ATOM 5339 C CA . LEU A 1 684 ? 1.041 -20.217 18.378 1.00 95.75 684 LEU A CA 1
ATOM 5340 C C . LEU A 1 684 ? 1.161 -20.878 17.005 1.00 95.75 684 LEU A C 1
ATOM 5342 O O . LEU A 1 684 ? 2.103 -20.628 16.252 1.00 95.75 684 LEU A O 1
ATOM 5346 N N . THR A 1 685 ? 0.168 -21.696 16.678 1.00 96.00 685 THR A N 1
ATOM 5347 C CA . THR A 1 685 ? 0.003 -22.337 15.372 1.00 96.00 685 THR A CA 1
ATOM 5348 C C . THR A 1 685 ? -1.272 -21.824 14.718 1.00 96.00 685 THR A C 1
ATOM 5350 O O . THR A 1 685 ? -2.144 -21.281 15.393 1.00 96.00 685 THR A O 1
ATOM 5353 N N . THR A 1 686 ? -1.449 -22.038 13.415 1.00 92.06 686 THR A N 1
ATOM 5354 C CA . THR A 1 686 ? -2.676 -21.590 12.734 1.00 92.06 686 THR A CA 1
ATOM 5355 C C . THR A 1 686 ? -3.944 -22.220 13.305 1.00 92.06 686 THR A C 1
ATOM 5357 O O . THR A 1 686 ? -4.983 -21.577 13.349 1.00 92.06 686 THR A O 1
ATOM 5360 N N . LYS A 1 687 ? -3.874 -23.472 13.777 1.00 91.94 687 LYS A N 1
ATOM 5361 C CA . LYS A 1 687 ? -5.031 -24.150 14.383 1.00 91.94 687 LYS A CA 1
ATOM 5362 C C . LYS A 1 687 ? -5.406 -23.570 15.746 1.00 91.94 687 LYS A C 1
ATOM 5364 O O . LYS A 1 687 ? -6.549 -23.713 16.167 1.00 91.94 687 LYS A O 1
ATOM 5369 N N . SER A 1 688 ? -4.441 -22.974 16.438 1.00 95.00 688 SER A N 1
ATOM 5370 C CA . SER A 1 688 ? -4.601 -22.501 17.808 1.00 95.00 688 SER A CA 1
ATOM 5371 C C . SER A 1 688 ? -4.728 -20.981 17.921 1.00 95.00 688 SER A C 1
ATOM 5373 O O . SER A 1 688 ? -5.156 -20.490 18.959 1.00 95.00 688 SER A O 1
ATOM 5375 N N . LEU A 1 689 ? -4.431 -20.235 16.854 1.00 96.81 689 LEU A N 1
ATOM 5376 C CA . LEU A 1 689 ? -4.764 -18.821 16.711 1.00 96.81 689 LEU A CA 1
ATOM 5377 C C . LEU A 1 689 ? -6.120 -18.676 16.001 1.00 96.81 689 LEU A C 1
ATOM 5379 O O . LEU A 1 689 ? -6.195 -18.683 14.772 1.00 96.81 689 LEU A O 1
ATOM 5383 N N . LYS A 1 690 ? -7.202 -18.538 16.771 1.00 96.69 690 LYS A N 1
ATOM 5384 C CA . LYS A 1 690 ? -8.562 -18.425 16.227 1.00 96.69 690 LYS A CA 1
ATOM 5385 C C . LYS A 1 690 ? -8.962 -16.953 16.099 1.00 96.69 690 LYS A C 1
ATOM 5387 O O . LYS A 1 690 ? -9.408 -16.325 17.061 1.00 96.69 690 LYS A O 1
ATOM 5392 N N . ILE A 1 691 ? -8.739 -16.406 14.903 1.00 95.75 691 ILE A N 1
ATOM 5393 C CA . ILE A 1 691 ? -9.026 -15.009 14.519 1.00 95.75 691 ILE A CA 1
ATOM 5394 C C . ILE A 1 691 ? -9.774 -14.907 13.176 1.00 95.75 691 ILE A C 1
ATOM 5396 O O . ILE A 1 691 ? -9.778 -13.865 12.526 1.00 95.75 691 ILE A O 1
ATOM 5400 N N . SER A 1 692 ? -10.388 -15.992 12.713 1.00 93.19 692 SER A N 1
ATOM 5401 C CA . SER A 1 692 ? -10.997 -16.099 11.380 1.00 93.19 692 SER A CA 1
ATOM 5402 C C . SER A 1 692 ? -12.232 -15.202 11.177 1.00 93.19 692 SER A C 1
ATOM 5404 O O . SER A 1 692 ? -12.595 -14.880 10.035 1.00 93.19 692 SER A O 1
ATOM 5406 N N . SER A 1 693 ? -12.883 -14.775 12.264 1.00 93.44 693 SER A N 1
ATOM 5407 C CA . SER A 1 693 ? -13.996 -13.821 12.272 1.00 93.44 693 SER A CA 1
ATOM 5408 C C . SER A 1 693 ? -13.555 -12.363 12.120 1.00 93.44 693 SER A C 1
ATOM 5410 O O . SER A 1 693 ? -14.405 -11.507 11.853 1.00 93.44 693 SER A O 1
ATOM 5412 N N . TRP A 1 694 ? -12.260 -12.064 12.266 1.00 95.75 694 TRP A N 1
ATOM 5413 C CA . TRP A 1 694 ? -11.764 -10.693 12.320 1.00 95.75 694 TRP A CA 1
ATOM 5414 C C . TRP A 1 694 ? -11.942 -9.970 10.980 1.00 95.75 694 TRP A C 1
ATOM 5416 O O . TRP A 1 694 ? -11.501 -10.431 9.928 1.00 95.75 694 TRP A O 1
ATOM 5426 N N . LYS A 1 695 ? -12.596 -8.803 11.039 1.00 95.50 695 LYS A N 1
ATOM 5427 C CA . LYS A 1 695 ? -12.892 -7.924 9.892 1.00 95.50 695 LYS A CA 1
ATOM 5428 C C . LYS A 1 695 ? -12.531 -6.467 10.206 1.00 95.50 695 LYS A C 1
ATOM 5430 O O . LYS A 1 695 ? -13.423 -5.613 10.215 1.00 95.50 695 LYS A O 1
ATOM 5435 N N . PRO A 1 696 ? -11.267 -6.157 10.523 1.00 94.06 696 PRO A N 1
ATOM 5436 C CA . PRO A 1 696 ? -10.887 -4.803 10.897 1.00 94.06 696 PRO A CA 1
ATOM 5437 C C . PRO A 1 696 ? -11.056 -3.854 9.696 1.00 94.06 696 PRO A C 1
ATOM 5439 O O . PRO A 1 696 ? -10.674 -4.191 8.574 1.00 94.06 696 PRO A O 1
ATOM 5442 N N . GLN A 1 697 ? -11.683 -2.693 9.920 1.00 93.00 697 GLN A N 1
ATOM 5443 C CA . GLN A 1 697 ? -12.047 -1.740 8.854 1.00 93.00 697 GLN A CA 1
ATOM 5444 C C . GLN A 1 697 ? -11.214 -0.452 8.866 1.00 93.00 697 GLN A C 1
ATOM 5446 O O . GLN A 1 697 ? -11.304 0.349 7.933 1.00 93.00 697 GLN A O 1
ATOM 5451 N N . ASN A 1 698 ? -10.437 -0.230 9.930 1.00 91.00 698 ASN A N 1
ATOM 5452 C CA . ASN A 1 698 ? -9.788 1.046 10.217 1.00 91.00 698 ASN A CA 1
ATOM 5453 C C . ASN A 1 698 ? -8.303 0.903 10.586 1.00 91.00 698 ASN A C 1
ATOM 5455 O O . ASN A 1 698 ? -7.784 1.762 11.286 1.00 91.00 698 ASN A O 1
ATOM 5459 N N . LEU A 1 699 ? -7.621 -0.160 10.144 1.00 93.00 699 LEU A N 1
ATOM 5460 C CA . LEU A 1 699 ? -6.212 -0.370 10.493 1.00 93.00 699 LEU A CA 1
ATOM 5461 C C . LEU A 1 699 ? -5.318 0.732 9.922 1.00 93.00 699 LEU A C 1
ATOM 5463 O O . LEU A 1 699 ? -5.346 1.010 8.727 1.00 93.00 699 LEU A O 1
ATOM 5467 N N . GLU A 1 700 ? -4.488 1.302 10.787 1.00 92.25 700 GLU A N 1
ATOM 5468 C CA . GLU A 1 700 ? -3.473 2.309 10.471 1.00 92.25 700 GLU A CA 1
ATOM 5469 C C . GLU A 1 700 ? -2.058 1.746 10.675 1.00 92.25 700 GLU A C 1
ATOM 5471 O O . GLU A 1 700 ? -1.164 2.016 9.867 1.00 92.25 700 GLU A O 1
ATOM 5476 N N . PHE A 1 701 ? -1.868 0.907 11.705 1.00 90.44 701 PHE A N 1
ATOM 5477 C CA . PHE A 1 701 ? -0.573 0.334 12.090 1.00 90.44 701 PHE A CA 1
ATOM 5478 C C . PHE A 1 701 ? -0.642 -1.194 12.210 1.00 90.44 701 PHE A C 1
ATOM 5480 O O . PHE A 1 701 ? -1.401 -1.719 13.026 1.00 90.44 701 PHE A O 1
ATOM 5487 N N . THR A 1 702 ? 0.167 -1.914 11.424 1.00 93.19 702 THR A N 1
ATOM 5488 C CA . THR A 1 702 ? 0.248 -3.393 11.441 1.00 93.19 702 THR A CA 1
ATOM 5489 C C . THR A 1 702 ? 1.691 -3.908 11.426 1.00 93.19 702 THR A C 1
ATOM 5491 O O . THR A 1 702 ? 1.968 -5.071 11.132 1.00 93.19 702 THR A O 1
ATOM 5494 N N . ASN A 1 703 ? 2.658 -3.044 11.717 1.00 90.56 703 ASN A N 1
ATOM 5495 C CA . ASN A 1 703 ? 4.061 -3.420 11.780 1.00 90.56 703 ASN A CA 1
ATOM 5496 C C . ASN A 1 703 ? 4.307 -4.428 12.911 1.00 90.56 703 ASN A C 1
ATOM 5498 O O . ASN A 1 703 ? 3.805 -4.308 14.031 1.00 90.56 703 ASN A O 1
ATOM 5502 N N . TYR A 1 704 ? 5.113 -5.441 12.608 1.00 92.00 704 TYR A N 1
ATOM 5503 C CA . TYR A 1 704 ? 5.494 -6.503 13.537 1.00 92.00 704 TYR A CA 1
ATOM 5504 C C . TYR A 1 704 ? 4.343 -7.323 14.160 1.00 92.00 704 TYR A C 1
ATOM 5506 O O . TYR A 1 704 ? 4.586 -8.005 15.157 1.00 92.00 704 TYR A O 1
ATOM 5514 N N . THR A 1 705 ? 3.114 -7.286 13.618 1.00 95.12 705 THR A N 1
ATOM 5515 C CA . THR A 1 705 ? 1.939 -7.974 14.198 1.00 95.12 705 THR A CA 1
ATOM 5516 C C . THR A 1 705 ? 2.203 -9.448 14.508 1.00 95.12 705 THR A C 1
ATOM 5518 O O . THR A 1 705 ? 1.923 -9.876 15.622 1.00 95.12 705 THR A O 1
ATOM 5521 N N . PHE A 1 706 ? 2.792 -10.201 13.577 1.00 97.12 706 PHE A N 1
ATOM 5522 C CA . PHE A 1 706 ? 3.131 -11.623 13.724 1.00 97.12 706 PHE A CA 1
ATOM 5523 C C . PHE A 1 706 ? 4.646 -11.870 13.725 1.00 97.12 706 PHE A C 1
ATOM 5525 O O . PHE A 1 706 ? 5.104 -12.979 13.459 1.00 97.12 706 PHE A O 1
ATOM 5532 N N . TYR A 1 707 ? 5.458 -10.848 14.009 1.00 94.94 707 TYR A N 1
ATOM 5533 C CA . TYR A 1 707 ? 6.915 -10.989 14.010 1.00 94.94 707 TYR A CA 1
ATOM 5534 C C . TYR A 1 707 ? 7.346 -12.137 14.929 1.00 94.94 707 TYR A C 1
ATOM 5536 O O . TYR A 1 707 ? 6.948 -12.174 16.083 1.00 94.94 707 TYR A O 1
ATOM 5544 N N . GLY A 1 708 ? 8.179 -13.066 14.473 1.00 94.31 708 GLY A N 1
ATOM 5545 C CA . GLY A 1 708 ? 8.706 -14.171 15.267 1.00 94.31 708 GLY A CA 1
ATOM 5546 C C . GLY A 1 708 ? 7.676 -15.242 15.635 1.00 94.31 708 GLY A C 1
ATOM 5547 O O . GLY A 1 708 ? 7.987 -16.102 16.460 1.00 94.31 708 GLY A O 1
ATOM 5548 N N . CYS A 1 709 ? 6.473 -15.235 15.052 1.00 96.12 709 CYS A N 1
ATOM 5549 C CA . CYS A 1 709 ? 5.480 -16.300 15.214 1.00 96.12 709 CYS A CA 1
ATOM 5550 C C . CYS A 1 709 ? 5.875 -17.564 14.427 1.00 96.12 709 CYS A C 1
ATOM 5552 O O . CYS A 1 709 ? 5.217 -17.980 13.475 1.00 96.12 709 CYS A O 1
ATOM 5554 N N . SER A 1 710 ? 6.977 -18.200 14.827 1.00 96.12 710 SER A N 1
ATOM 5555 C CA . SER A 1 710 ? 7.595 -19.338 14.132 1.00 96.12 710 SER A CA 1
ATOM 5556 C C . SER A 1 710 ? 6.738 -20.608 14.055 1.00 96.12 710 SER A C 1
ATOM 5558 O O . SER A 1 710 ? 7.102 -21.521 13.318 1.00 96.12 710 SER A O 1
ATOM 5560 N N . GLY A 1 711 ? 5.647 -20.703 14.821 1.00 95.69 711 GLY A N 1
ATOM 5561 C CA . GLY A 1 711 ? 4.721 -21.841 14.814 1.00 95.69 711 GLY A CA 1
ATOM 5562 C C . GLY A 1 711 ? 3.569 -21.726 13.807 1.00 95.69 711 GLY A C 1
ATOM 5563 O O . GLY A 1 711 ? 2.897 -22.724 13.541 1.00 95.69 711 GLY A O 1
ATOM 5564 N N . LEU A 1 712 ? 3.337 -20.544 13.221 1.00 97.38 712 LEU A N 1
ATOM 5565 C CA . LEU A 1 712 ? 2.282 -20.338 12.226 1.00 97.38 712 LEU A CA 1
ATOM 5566 C C . LEU A 1 712 ? 2.666 -21.011 10.906 1.00 97.38 712 LEU A C 1
ATOM 5568 O O . LEU A 1 712 ? 3.777 -20.820 10.420 1.00 97.38 712 LEU A O 1
ATOM 5572 N N . THR A 1 713 ? 1.750 -21.788 10.325 1.00 97.50 713 THR A N 1
ATOM 5573 C CA . THR A 1 713 ? 1.967 -22.515 9.056 1.00 97.50 713 THR A CA 1
ATOM 5574 C C . THR A 1 713 ? 1.117 -21.976 7.913 1.00 97.50 713 THR A C 1
ATOM 5576 O O . THR A 1 713 ? 1.464 -22.115 6.744 1.00 97.50 713 THR A O 1
ATOM 5579 N N . SER A 1 714 ? 0.005 -21.332 8.241 1.00 97.56 714 SER A N 1
ATOM 5580 C CA . SER A 1 714 ? -0.889 -20.660 7.304 1.00 97.56 714 SER A CA 1
ATOM 5581 C C . SER A 1 714 ? -1.581 -19.464 7.962 1.00 97.56 714 SER A C 1
ATOM 5583 O O . SER A 1 714 ? -1.746 -19.445 9.181 1.00 97.56 714 SER A O 1
ATOM 5585 N N . LEU A 1 715 ? -1.975 -18.457 7.191 1.00 97.31 715 LEU A N 1
ATOM 5586 C CA . LEU A 1 715 ? -2.792 -17.342 7.676 1.00 97.31 715 LEU A CA 1
ATOM 5587 C C . LEU A 1 715 ? -3.750 -16.887 6.574 1.00 97.31 715 LEU A C 1
ATOM 5589 O O . LEU A 1 715 ? -3.327 -16.696 5.436 1.00 97.31 715 LEU A O 1
ATOM 5593 N N . ASP A 1 716 ? -5.017 -16.678 6.928 1.00 96.94 716 ASP A N 1
ATOM 5594 C CA . ASP A 1 716 ? -6.001 -16.009 6.074 1.00 96.94 716 ASP A CA 1
ATOM 5595 C C . ASP A 1 716 ? -6.311 -14.629 6.654 1.00 96.94 716 ASP A C 1
ATOM 5597 O O . ASP A 1 716 ? -6.925 -14.512 7.717 1.00 96.94 716 ASP A O 1
ATOM 5601 N N . LEU A 1 717 ? -5.857 -13.588 5.956 1.00 97.12 717 LEU A N 1
ATOM 5602 C CA . LEU A 1 717 ? -6.067 -12.186 6.307 1.00 97.12 717 LEU A CA 1
ATOM 5603 C C . LEU A 1 717 ? -6.859 -11.448 5.216 1.00 97.12 717 LEU A C 1
ATOM 5605 O O . LEU A 1 717 ? -6.869 -10.216 5.186 1.00 97.12 717 LEU A O 1
ATOM 5609 N N . SER A 1 718 ? -7.557 -12.178 4.340 1.00 96.31 718 SER A N 1
ATOM 5610 C CA . SER A 1 718 ? -8.343 -11.622 3.224 1.00 96.31 718 SER A CA 1
ATOM 5611 C C . SER A 1 718 ? -9.480 -10.693 3.672 1.00 96.31 718 SER A C 1
ATOM 5613 O O . SER A 1 718 ? -9.972 -9.854 2.922 1.00 96.31 718 SER A O 1
ATOM 5615 N N . LYS A 1 719 ? -9.912 -10.828 4.930 1.00 96.75 719 LYS A N 1
ATOM 5616 C CA . LYS A 1 719 ? -10.966 -10.012 5.547 1.00 96.75 719 LYS A CA 1
ATOM 5617 C C . LYS A 1 719 ? -10.452 -8.708 6.168 1.00 96.75 719 LYS A C 1
ATOM 5619 O O . LYS A 1 719 ? -11.257 -7.937 6.696 1.00 96.75 719 LYS A O 1
ATOM 5624 N N . TRP A 1 720 ? -9.140 -8.471 6.161 1.00 96.75 720 TRP A N 1
ATOM 5625 C CA . TRP A 1 720 ? -8.537 -7.270 6.734 1.00 96.75 720 TRP A CA 1
ATOM 5626 C C . TRP A 1 720 ? -8.510 -6.148 5.703 1.00 96.75 720 TRP A C 1
ATOM 5628 O O . TRP A 1 720 ? -7.912 -6.281 4.638 1.00 96.75 720 TRP A O 1
ATOM 5638 N N . LYS A 1 721 ? -9.142 -5.018 6.031 1.00 95.31 721 LYS A N 1
ATOM 5639 C CA . LYS A 1 721 ? -9.128 -3.839 5.168 1.00 95.31 721 LYS A CA 1
ATOM 5640 C C . LYS A 1 721 ? -7.870 -3.016 5.435 1.00 95.31 721 LYS A C 1
ATOM 5642 O O . LYS A 1 721 ? -7.754 -2.385 6.484 1.00 95.31 721 LYS A O 1
ATOM 5647 N N . MET A 1 722 ? -6.950 -3.015 4.472 1.00 95.06 722 MET A N 1
ATOM 5648 C CA . MET A 1 722 ? -5.618 -2.410 4.615 1.00 95.06 722 MET A CA 1
ATOM 5649 C C . MET A 1 722 ? -5.497 -0.995 4.013 1.00 95.06 722 MET A C 1
ATOM 5651 O O . MET A 1 722 ? -4.451 -0.374 4.135 1.00 95.06 722 MET A O 1
ATOM 5655 N N . ASP A 1 723 ? -6.572 -0.435 3.440 1.00 93.94 723 ASP A N 1
ATOM 5656 C CA . ASP A 1 723 ? -6.584 0.841 2.684 1.00 93.94 723 ASP A CA 1
ATOM 5657 C C . ASP A 1 723 ? -6.096 2.096 3.444 1.00 93.94 723 ASP A C 1
ATOM 5659 O O . ASP A 1 723 ? -5.888 3.164 2.847 1.00 93.94 723 ASP A O 1
ATOM 5663 N N . LYS A 1 724 ? -6.012 2.009 4.775 1.00 94.12 724 LYS A N 1
ATOM 5664 C CA . LYS A 1 724 ? -5.571 3.082 5.680 1.00 94.12 724 LYS A CA 1
ATOM 5665 C C . LYS A 1 724 ? -4.215 2.795 6.328 1.00 94.12 724 LYS A C 1
ATOM 5667 O O . LYS A 1 724 ? -3.696 3.657 7.031 1.00 94.12 724 LYS A O 1
ATOM 5672 N N . VAL A 1 725 ? -3.636 1.619 6.090 1.00 93.44 725 VAL A N 1
ATOM 5673 C CA . VAL A 1 725 ? -2.390 1.215 6.732 1.00 93.44 725 VAL A CA 1
ATOM 5674 C C . VAL A 1 725 ? -1.241 2.045 6.181 1.00 93.44 725 VAL A C 1
ATOM 5676 O O . VAL A 1 725 ? -1.016 2.107 4.974 1.00 93.44 725 VAL A O 1
ATOM 5679 N N . THR A 1 726 ? -0.502 2.674 7.090 1.00 88.94 726 THR A N 1
ATOM 5680 C CA . THR A 1 726 ? 0.674 3.489 6.765 1.00 88.94 726 THR A CA 1
ATOM 5681 C C . THR A 1 726 ? 1.981 2.767 7.085 1.00 88.94 726 THR A C 1
ATOM 5683 O O . THR A 1 726 ? 3.022 3.136 6.553 1.00 88.94 726 THR A O 1
ATOM 5686 N N . SER A 1 727 ? 1.953 1.705 7.899 1.00 84.88 727 SER A N 1
ATOM 5687 C CA . SER A 1 727 ? 3.155 0.984 8.334 1.00 84.88 727 SER A CA 1
ATOM 5688 C C . SER A 1 727 ? 2.934 -0.529 8.403 1.00 84.88 727 SER A C 1
ATOM 5690 O O . SER A 1 727 ? 2.114 -1.016 9.183 1.00 84.88 727 SER A O 1
ATOM 5692 N N . VAL A 1 728 ? 3.709 -1.264 7.598 1.00 90.19 728 VAL A N 1
ATOM 5693 C CA . VAL A 1 728 ? 3.756 -2.737 7.505 1.00 90.19 728 VAL A CA 1
ATOM 5694 C C . VAL A 1 728 ? 5.126 -3.427 7.755 1.00 90.19 728 VAL A C 1
ATOM 5696 O O . VAL A 1 728 ? 5.167 -4.659 7.658 1.00 90.19 728 VAL A O 1
ATOM 5699 N N . PRO A 1 729 ? 6.255 -2.746 8.077 1.00 87.00 729 PRO A N 1
ATOM 5700 C CA . PRO A 1 729 ? 7.538 -3.415 8.320 1.00 87.00 729 PRO A CA 1
ATOM 5701 C C . PRO A 1 729 ? 7.474 -4.580 9.313 1.00 87.00 729 PRO A C 1
ATOM 5703 O O . PRO A 1 729 ? 6.819 -4.509 10.357 1.00 87.00 729 PRO A O 1
ATOM 5706 N N . GLY A 1 730 ? 8.179 -5.663 8.980 1.00 89.69 730 GLY A N 1
ATOM 5707 C CA . GLY A 1 730 ? 8.354 -6.831 9.841 1.00 89.69 730 GLY A CA 1
ATOM 5708 C C . GLY A 1 730 ? 7.079 -7.589 10.228 1.00 89.69 730 GLY A C 1
ATOM 5709 O O . GLY A 1 730 ? 7.148 -8.400 11.148 1.00 89.69 730 GLY A O 1
ATOM 5710 N N . MET A 1 731 ? 5.929 -7.349 9.578 1.00 94.19 731 MET A N 1
ATOM 5711 C CA . MET A 1 731 ? 4.636 -7.932 9.975 1.00 94.19 731 MET A CA 1
ATOM 5712 C C . MET A 1 731 ? 4.666 -9.461 10.113 1.00 94.19 731 MET A C 1
ATOM 5714 O O . MET A 1 731 ? 4.074 -9.971 11.060 1.00 94.19 731 MET A O 1
ATOM 5718 N N . PHE A 1 732 ? 5.390 -10.173 9.242 1.00 96.31 732 PHE A N 1
ATOM 5719 C CA . PHE A 1 732 ? 5.549 -11.635 9.282 1.00 96.31 732 PHE A CA 1
ATOM 5720 C C . PHE A 1 732 ? 6.998 -12.079 9.513 1.00 96.31 732 PHE A C 1
ATOM 5722 O O . PHE A 1 732 ? 7.293 -13.271 9.471 1.00 96.31 732 PHE A O 1
ATOM 5729 N N . ASN A 1 733 ? 7.925 -11.153 9.759 1.00 93.31 733 ASN A N 1
ATOM 5730 C CA . ASN A 1 733 ? 9.348 -11.471 9.834 1.00 93.31 733 ASN A CA 1
ATOM 5731 C C . ASN A 1 733 ? 9.607 -12.531 10.913 1.00 93.31 733 ASN A C 1
ATOM 5733 O O . ASN A 1 733 ? 9.087 -12.429 12.015 1.00 93.31 733 ASN A O 1
ATOM 5737 N N . GLY A 1 734 ? 10.361 -13.580 10.594 1.00 93.38 734 GLY A N 1
ATOM 5738 C CA . GLY A 1 734 ? 10.641 -14.683 11.511 1.00 93.38 734 GLY A CA 1
ATOM 5739 C C . GLY A 1 734 ? 9.508 -15.708 11.654 1.00 93.38 734 GLY A C 1
ATOM 5740 O O . GLY A 1 734 ? 9.651 -16.640 12.447 1.00 93.38 734 GLY A O 1
ATOM 5741 N N . CYS A 1 735 ? 8.420 -15.608 10.877 1.00 96.75 735 CYS A N 1
ATOM 5742 C CA . CYS A 1 735 ? 7.420 -16.674 10.725 1.00 96.75 735 CYS A CA 1
ATOM 5743 C C . CYS A 1 735 ? 7.990 -17.846 9.904 1.00 96.75 735 CYS A C 1
ATOM 5745 O O . CYS A 1 735 ? 7.553 -18.145 8.795 1.00 96.75 735 CYS A O 1
ATOM 5747 N N . SER A 1 736 ? 9.015 -18.512 10.431 1.00 96.19 736 SER A N 1
ATOM 5748 C CA . SER A 1 736 ? 9.833 -19.483 9.697 1.00 96.19 736 SER A CA 1
ATOM 5749 C C . SER A 1 736 ? 9.102 -20.755 9.257 1.00 96.19 736 SER A C 1
ATOM 5751 O O . SER A 1 736 ? 9.597 -21.444 8.363 1.00 96.19 736 SER A O 1
ATOM 5753 N N . SER A 1 737 ? 7.937 -21.057 9.841 1.00 97.69 737 SER A N 1
ATOM 5754 C CA . SER A 1 737 ? 7.087 -22.185 9.435 1.00 97.69 737 SER A CA 1
ATOM 5755 C C . SER A 1 737 ? 5.941 -21.807 8.498 1.00 97.69 737 SER A C 1
ATOM 5757 O O . SER A 1 737 ? 5.241 -22.711 8.049 1.00 97.69 737 SER A O 1
ATOM 5759 N N . LEU A 1 738 ? 5.744 -20.518 8.197 1.00 98.31 738 LEU A N 1
ATOM 5760 C CA . LEU A 1 738 ? 4.611 -20.049 7.402 1.00 98.31 738 LEU A CA 1
ATOM 5761 C C . LEU A 1 738 ? 4.762 -20.536 5.961 1.00 98.31 738 LEU A C 1
ATOM 5763 O O . LEU A 1 738 ? 5.740 -20.195 5.308 1.00 98.31 738 LEU A O 1
ATOM 5767 N N . GLU A 1 739 ? 3.812 -21.336 5.477 1.00 98.25 739 GLU A N 1
ATOM 5768 C CA . GLU A 1 739 ? 3.816 -21.917 4.130 1.00 98.25 739 GLU A CA 1
ATOM 5769 C C . GLU A 1 739 ? 2.825 -21.236 3.187 1.00 98.25 739 GLU A C 1
ATOM 5771 O O . GLU A 1 739 ? 3.094 -21.116 1.989 1.00 98.25 739 GLU A O 1
ATOM 5776 N N . THR A 1 740 ? 1.683 -20.788 3.712 1.00 98.12 740 THR A N 1
ATOM 5777 C CA . THR A 1 740 ? 0.611 -20.173 2.920 1.00 98.12 740 THR A CA 1
ATOM 5778 C C . THR A 1 740 ? 0.079 -18.910 3.586 1.00 98.12 740 THR A C 1
ATOM 5780 O O . THR A 1 740 ? -0.047 -18.839 4.807 1.00 98.12 740 THR A O 1
ATOM 5783 N N . LEU A 1 741 ? -0.221 -17.893 2.785 1.00 98.06 741 LEU A N 1
ATOM 5784 C CA . LEU A 1 741 ? -0.725 -16.615 3.271 1.00 98.06 741 LEU A CA 1
ATOM 5785 C C . LEU A 1 741 ? -1.759 -16.060 2.291 1.00 98.06 741 LEU A C 1
ATOM 5787 O O . LEU A 1 741 ? -1.466 -15.931 1.103 1.00 98.06 741 LEU A O 1
ATOM 5791 N N . ASP A 1 742 ? -2.954 -15.730 2.770 1.00 98.06 742 ASP A N 1
ATOM 5792 C CA . ASP A 1 742 ? -3.981 -15.058 1.973 1.00 98.06 742 ASP A CA 1
ATOM 5793 C C . ASP A 1 742 ? -4.057 -13.571 2.334 1.00 98.06 742 ASP A C 1
ATOM 5795 O O . ASP A 1 742 ? -4.431 -13.203 3.448 1.00 98.06 742 ASP A O 1
ATOM 5799 N N . LEU A 1 743 ? -3.675 -12.732 1.372 1.00 97.62 743 LEU A N 1
ATOM 5800 C CA . LEU A 1 743 ? -3.671 -11.269 1.415 1.00 97.62 743 LEU A CA 1
ATOM 5801 C C . LEU A 1 743 ? -4.689 -10.679 0.426 1.00 97.62 743 LEU A C 1
ATOM 5803 O O . LEU A 1 743 ? -4.539 -9.539 -0.011 1.00 97.62 743 LEU A O 1
ATOM 5807 N N . SER A 1 744 ? -5.677 -11.464 -0.012 1.00 97.44 744 SER A N 1
ATOM 5808 C CA . SER A 1 744 ? -6.657 -11.023 -1.009 1.00 97.44 744 SER A CA 1
ATOM 5809 C C . SER A 1 744 ? -7.369 -9.738 -0.572 1.00 97.44 744 SER A C 1
ATOM 5811 O O . SER A 1 744 ? -7.715 -9.570 0.594 1.00 97.44 744 SER A O 1
ATOM 5813 N N . GLY A 1 745 ? -7.582 -8.821 -1.517 1.00 95.88 745 GLY A N 1
ATOM 5814 C CA . GLY A 1 745 ? -8.224 -7.525 -1.283 1.00 95.88 745 GLY A CA 1
ATOM 5815 C C . GLY A 1 745 ? -7.371 -6.488 -0.542 1.00 95.88 745 GLY A C 1
ATOM 5816 O O . GLY A 1 745 ? -7.870 -5.402 -0.253 1.00 95.88 745 GLY A O 1
ATOM 5817 N N . TRP A 1 746 ? -6.102 -6.776 -0.233 1.00 96.56 746 TRP A N 1
ATOM 5818 C CA . TRP A 1 746 ? -5.216 -5.798 0.398 1.00 96.56 746 TRP A CA 1
ATOM 5819 C C . TRP A 1 746 ? -4.869 -4.642 -0.549 1.00 96.56 746 TRP A C 1
ATOM 5821 O O . TRP A 1 746 ? -4.578 -4.837 -1.732 1.00 96.56 746 TRP A O 1
ATOM 5831 N N . ASN A 1 747 ? -4.806 -3.439 0.020 1.00 94.69 747 ASN A N 1
ATOM 5832 C CA . ASN A 1 747 ? -4.274 -2.241 -0.615 1.00 94.69 747 ASN A CA 1
ATOM 5833 C C . ASN A 1 747 ? -3.165 -1.657 0.266 1.00 94.69 747 ASN A C 1
ATOM 5835 O O . ASN A 1 747 ? -3.429 -1.232 1.387 1.00 94.69 747 ASN A O 1
ATOM 5839 N N . LEU A 1 748 ? -1.931 -1.648 -0.241 1.00 93.06 748 LEU A N 1
ATOM 5840 C CA . LEU A 1 748 ? -0.746 -1.158 0.470 1.00 93.06 748 LEU A CA 1
ATOM 5841 C C . LEU A 1 748 ? -0.141 0.092 -0.177 1.00 93.06 748 LEU A C 1
ATOM 5843 O O . LEU A 1 748 ? 0.996 0.443 0.115 1.00 93.06 748 LEU A O 1
ATOM 5847 N N . GLU A 1 749 ? -0.876 0.786 -1.045 1.00 90.00 749 GLU A N 1
ATOM 5848 C CA . GLU A 1 749 ? -0.353 1.947 -1.781 1.00 90.00 749 GLU A CA 1
ATOM 5849 C C . GLU A 1 749 ? 0.037 3.124 -0.877 1.00 90.00 749 GLU A C 1
ATOM 5851 O O . GLU A 1 749 ? 0.887 3.930 -1.245 1.00 90.00 749 GLU A O 1
ATOM 5856 N N . LYS A 1 750 ? -0.553 3.210 0.322 1.00 88.69 750 LYS A N 1
ATOM 5857 C CA . LYS A 1 750 ? -0.212 4.212 1.346 1.00 88.69 750 LYS A CA 1
ATOM 5858 C C . LYS A 1 750 ? 0.803 3.714 2.374 1.00 88.69 750 LYS A C 1
ATOM 5860 O O . LYS A 1 750 ? 1.212 4.485 3.241 1.00 88.69 750 LYS A O 1
ATOM 5865 N N . ALA A 1 751 ? 1.162 2.434 2.322 1.00 85.38 751 ALA A N 1
ATOM 5866 C CA . ALA A 1 751 ? 2.030 1.833 3.314 1.00 85.38 751 ALA A CA 1
ATOM 5867 C C . ALA A 1 751 ? 3.492 2.159 3.003 1.00 85.38 751 ALA A C 1
ATOM 5869 O O . ALA A 1 751 ? 3.988 1.910 1.904 1.00 85.38 751 ALA A O 1
ATOM 5870 N N . TYR A 1 752 ? 4.209 2.664 4.001 1.00 77.06 752 TYR A N 1
ATOM 5871 C CA . TYR A 1 752 ? 5.648 2.841 3.923 1.00 77.06 752 TYR A CA 1
ATOM 5872 C C . TYR A 1 752 ? 6.345 1.518 4.255 1.00 77.06 752 TYR A C 1
ATOM 5874 O O . TYR A 1 752 ? 6.206 0.957 5.346 1.00 77.06 752 TYR A O 1
ATOM 5882 N N . PHE A 1 753 ? 7.127 1.025 3.300 1.00 71.88 753 PHE A N 1
ATOM 5883 C CA . PHE A 1 753 ? 8.088 -0.055 3.485 1.00 71.88 753 PHE A CA 1
ATOM 5884 C C . PHE A 1 753 ? 9.416 0.626 3.829 1.00 71.88 753 PHE A C 1
ATOM 5886 O O . PHE A 1 753 ? 10.126 1.074 2.936 1.00 71.88 753 PHE A O 1
ATOM 5893 N N . HIS A 1 754 ? 9.705 0.845 5.113 1.00 59.16 754 HIS A N 1
ATOM 5894 C CA . HIS A 1 754 ? 10.935 1.529 5.521 1.00 59.16 754 HIS A CA 1
ATOM 5895 C C . HIS A 1 754 ? 12.186 0.720 5.121 1.00 59.16 754 HIS A C 1
ATOM 5897 O O . HIS A 1 754 ? 12.612 -0.160 5.867 1.00 59.16 754 HIS A O 1
ATOM 5903 N N . ASP A 1 755 ? 12.821 1.084 4.005 1.00 50.53 755 ASP A N 1
ATOM 5904 C CA . ASP A 1 755 ? 14.260 0.893 3.786 1.00 50.53 755 ASP A CA 1
ATOM 5905 C C . ASP A 1 755 ? 14.995 1.946 4.621 1.00 50.53 755 ASP A C 1
ATOM 5907 O O . ASP A 1 755 ? 15.356 3.020 4.146 1.00 50.53 755 ASP A O 1
ATOM 5911 N N . VAL A 1 756 ? 15.143 1.694 5.921 1.00 41.34 756 VAL A N 1
ATOM 5912 C CA . VAL A 1 756 ? 15.943 2.563 6.788 1.00 41.34 756 VAL A CA 1
ATOM 5913 C C . VAL A 1 756 ? 16.767 1.674 7.701 1.00 41.34 756 VAL A C 1
ATOM 5915 O O . VAL A 1 756 ? 16.221 1.013 8.587 1.00 41.34 756 VAL A O 1
ATOM 5918 N N . SER A 1 757 ? 18.076 1.661 7.465 1.00 42.78 757 SER A N 1
ATOM 5919 C CA . SER A 1 757 ? 19.087 1.217 8.419 1.00 42.78 757 SER A CA 1
ATOM 5920 C C . SER A 1 757 ? 18.832 1.887 9.769 1.00 42.78 757 SER A C 1
ATOM 5922 O O . SER A 1 757 ? 18.801 3.115 9.846 1.00 42.78 757 SER A O 1
ATOM 5924 N N . ASP A 1 758 ? 18.655 1.127 10.850 1.00 44.09 758 ASP A N 1
ATOM 5925 C CA . ASP A 1 758 ? 19.071 1.680 12.139 1.00 44.09 758 ASP A CA 1
ATOM 5926 C C . ASP A 1 758 ? 20.596 1.766 12.179 1.00 44.09 758 ASP A C 1
ATOM 5928 O O . ASP A 1 758 ? 21.311 1.122 11.408 1.00 44.09 758 ASP A O 1
ATOM 5932 N N . ASN A 1 759 ? 21.081 2.544 13.141 1.00 41.03 759 ASN A N 1
ATOM 5933 C CA . ASN A 1 759 ? 22.486 2.734 13.496 1.00 41.03 759 ASN A CA 1
ATOM 5934 C C . ASN A 1 759 ? 23.234 1.434 13.898 1.00 41.03 759 ASN A C 1
ATOM 5936 O O . ASN A 1 759 ? 24.311 1.514 14.480 1.00 41.03 759 ASN A O 1
ATOM 5940 N N . TYR A 1 760 ? 22.685 0.246 13.607 1.00 43.81 760 TYR A N 1
ATOM 5941 C CA . TYR A 1 760 ? 23.263 -1.071 13.887 1.00 43.81 760 TYR A CA 1
ATOM 5942 C C . TYR A 1 760 ? 23.445 -1.955 12.639 1.00 43.81 760 TYR A C 1
ATOM 5944 O O . TYR A 1 760 ? 23.939 -3.076 12.762 1.00 43.81 760 TYR A O 1
ATOM 5952 N N . GLY A 1 761 ? 23.100 -1.472 11.437 1.00 40.06 761 GLY A N 1
ATOM 5953 C CA . GLY A 1 761 ? 23.515 -2.099 10.175 1.00 40.06 761 GLY A CA 1
ATOM 5954 C C . GLY A 1 761 ? 22.944 -3.497 9.895 1.00 40.06 761 GLY A C 1
ATOM 5955 O O . GLY A 1 761 ? 23.549 -4.246 9.128 1.00 40.06 761 GLY A O 1
ATOM 5956 N N . LYS A 1 762 ? 21.796 -3.876 10.480 1.00 45.25 762 LYS A N 1
ATOM 5957 C CA . LYS A 1 762 ? 21.119 -5.153 10.183 1.00 45.25 762 LYS A CA 1
ATOM 5958 C C . LYS A 1 762 ? 19.762 -4.946 9.505 1.00 45.25 762 LYS A C 1
ATOM 5960 O O . LYS A 1 762 ? 18.916 -4.182 9.954 1.00 45.25 762 LYS A O 1
ATOM 5965 N N . THR A 1 763 ? 19.544 -5.680 8.419 1.00 53.16 763 THR A N 1
ATOM 5966 C CA . THR A 1 763 ? 18.329 -5.738 7.591 1.00 53.16 763 THR A CA 1
ATOM 5967 C C . THR A 1 763 ? 17.170 -6.472 8.293 1.00 53.16 763 THR A C 1
ATOM 5969 O O . THR A 1 763 ? 16.707 -7.513 7.838 1.00 53.16 763 THR A O 1
ATOM 5972 N N . GLU A 1 764 ? 16.670 -5.954 9.422 1.00 53.41 764 GLU A N 1
ATOM 5973 C CA . GLU A 1 764 ? 15.631 -6.621 10.241 1.00 53.41 764 GLU A CA 1
ATOM 5974 C C . GLU A 1 764 ? 14.180 -6.150 9.974 1.00 53.41 764 GLU A C 1
ATOM 5976 O O . GLU A 1 764 ? 13.255 -6.578 10.665 1.00 53.41 764 GLU A O 1
ATOM 5981 N N . ARG A 1 765 ? 13.931 -5.291 8.972 1.00 67.25 765 ARG A N 1
ATOM 5982 C CA . ARG A 1 765 ? 12.634 -4.582 8.818 1.00 67.25 765 ARG A CA 1
ATOM 5983 C C . ARG A 1 765 ? 11.752 -5.021 7.641 1.00 67.25 765 ARG A C 1
ATOM 5985 O O . ARG A 1 765 ? 10.615 -4.569 7.536 1.00 67.25 765 ARG A O 1
ATOM 5992 N N . CYS A 1 766 ? 12.228 -5.935 6.801 1.00 82.31 766 CYS A N 1
ATOM 5993 C CA . CYS A 1 766 ? 11.455 -6.517 5.699 1.00 82.31 766 CYS A CA 1
ATOM 5994 C C . CYS A 1 766 ? 10.258 -7.336 6.231 1.00 82.31 766 CYS A C 1
ATOM 5996 O O . CYS A 1 766 ? 10.379 -8.030 7.245 1.00 82.31 766 CYS A O 1
ATOM 5998 N N . MET A 1 767 ? 9.092 -7.228 5.583 1.00 90.44 767 MET A N 1
ATOM 5999 C CA . MET A 1 767 ? 7.834 -7.852 6.014 1.00 90.44 767 MET A CA 1
ATOM 6000 C C . MET A 1 767 ? 7.943 -9.377 6.091 1.00 90.44 767 MET A C 1
ATOM 6002 O O . MET A 1 767 ? 7.440 -9.964 7.051 1.00 90.44 767 MET A O 1
ATOM 6006 N N . PHE A 1 768 ? 8.621 -10.000 5.122 1.00 93.06 768 PHE A N 1
ATOM 6007 C CA . PHE A 1 768 ? 8.725 -11.459 4.992 1.00 93.06 768 PHE A CA 1
ATOM 6008 C C . PHE A 1 768 ? 10.099 -12.042 5.351 1.00 93.06 768 PHE A C 1
ATOM 6010 O O . PHE A 1 768 ? 10.331 -13.239 5.157 1.00 93.06 768 PHE A O 1
ATOM 6017 N N . TYR A 1 769 ? 11.027 -11.246 5.888 1.00 90.69 769 TYR A N 1
ATOM 6018 C CA . TYR A 1 769 ? 12.367 -11.738 6.218 1.00 90.69 769 TYR A CA 1
ATOM 6019 C C . TYR A 1 769 ? 12.308 -12.942 7.171 1.00 90.69 769 TYR A C 1
ATOM 6021 O O . TYR A 1 769 ? 11.569 -12.950 8.149 1.00 90.69 769 TYR A O 1
ATOM 6029 N N . GLY A 1 770 ? 13.051 -14.010 6.876 1.00 91.44 770 GLY A N 1
ATOM 6030 C CA . GLY A 1 770 ? 13.026 -15.235 7.682 1.00 91.44 770 GLY A CA 1
ATOM 6031 C C . GLY A 1 770 ? 11.799 -16.144 7.488 1.00 91.44 770 GLY A C 1
ATOM 6032 O O . GLY A 1 770 ? 11.768 -17.213 8.101 1.00 91.44 770 GLY A O 1
ATOM 6033 N N . CYS A 1 771 ? 10.844 -15.811 6.606 1.00 95.44 771 CYS A N 1
ATOM 6034 C CA . CYS A 1 771 ? 9.724 -16.685 6.207 1.00 95.44 771 CYS A CA 1
ATOM 6035 C C . CYS A 1 771 ? 10.173 -17.791 5.231 1.00 95.44 771 CYS A C 1
ATOM 6037 O O . CYS A 1 771 ? 9.658 -17.928 4.124 1.00 95.44 771 CYS A O 1
ATOM 6039 N N . LYS A 1 772 ? 11.173 -18.586 5.625 1.00 93.62 772 LYS A N 1
ATOM 6040 C CA . LYS A 1 772 ? 11.904 -19.512 4.737 1.00 93.62 772 LYS A CA 1
ATOM 6041 C C . LYS A 1 772 ? 11.050 -20.619 4.106 1.00 93.62 772 LYS A C 1
ATOM 6043 O O . LYS A 1 772 ? 11.479 -21.212 3.123 1.00 93.62 772 LYS A O 1
ATOM 6048 N N . LYS A 1 773 ? 9.883 -20.931 4.678 1.00 97.62 773 LYS A N 1
ATOM 6049 C CA . LYS A 1 773 ? 8.967 -21.965 4.171 1.00 97.62 773 LYS A CA 1
ATOM 6050 C C . LYS A 1 773 ? 7.794 -21.413 3.364 1.00 97.62 773 LYS A C 1
ATOM 6052 O O . LYS A 1 773 ? 6.959 -22.210 2.945 1.00 97.62 773 LYS A O 1
ATOM 6057 N N . LEU A 1 774 ? 7.726 -20.101 3.129 1.00 98.00 774 LEU A N 1
ATOM 6058 C CA . LEU A 1 774 ? 6.596 -19.489 2.437 1.00 98.00 774 LEU A CA 1
ATOM 6059 C C . LEU A 1 774 ? 6.571 -19.958 0.980 1.00 98.00 774 LEU A C 1
ATOM 6061 O O . LEU A 1 774 ? 7.466 -19.643 0.201 1.00 98.00 774 LEU A O 1
ATOM 6065 N N . LYS A 1 775 ? 5.551 -20.748 0.632 1.00 97.75 775 LYS A N 1
ATOM 6066 C CA . LYS A 1 775 ? 5.372 -21.368 -0.689 1.00 97.75 775 LYS A CA 1
ATOM 6067 C C . LYS A 1 775 ? 4.333 -20.642 -1.524 1.00 97.75 775 LYS A C 1
ATOM 6069 O O . LYS A 1 775 ? 4.493 -20.578 -2.737 1.00 97.75 775 LYS A O 1
ATOM 6074 N N . THR A 1 776 ? 3.268 -20.136 -0.899 1.00 98.31 776 THR A N 1
ATOM 6075 C CA . THR A 1 776 ? 2.129 -19.537 -1.610 1.00 98.31 776 THR A CA 1
ATOM 6076 C C . THR A 1 776 ? 1.660 -18.255 -0.936 1.00 98.31 776 THR A C 1
ATOM 6078 O O . THR A 1 776 ? 1.423 -18.245 0.271 1.00 98.31 776 THR A O 1
ATOM 6081 N N . ILE A 1 777 ? 1.460 -17.202 -1.729 1.00 98.31 777 ILE A N 1
ATOM 6082 C CA . ILE A 1 777 ? 0.753 -15.986 -1.318 1.00 98.31 777 ILE A CA 1
ATOM 6083 C C . ILE A 1 777 ? -0.425 -15.769 -2.265 1.00 98.31 777 ILE A C 1
ATOM 6085 O O . ILE A 1 777 ? -0.242 -15.649 -3.475 1.00 98.31 777 ILE A O 1
ATOM 6089 N N . ARG A 1 778 ? -1.640 -15.707 -1.727 1.00 98.38 778 ARG A N 1
ATOM 6090 C CA . ARG A 1 778 ? -2.847 -15.372 -2.487 1.00 98.38 778 ARG A CA 1
ATOM 6091 C C . ARG A 1 778 ? -3.098 -13.867 -2.391 1.00 98.38 778 ARG A C 1
ATOM 6093 O O . ARG A 1 778 ? -3.071 -13.307 -1.304 1.00 98.38 778 ARG A O 1
ATOM 6100 N N . MET A 1 779 ? -3.284 -13.207 -3.531 1.00 97.88 779 MET A N 1
ATOM 6101 C CA . MET A 1 779 ? -3.444 -11.749 -3.652 1.00 97.88 779 MET A CA 1
ATOM 6102 C C . MET A 1 779 ? -4.587 -11.402 -4.619 1.00 97.88 779 MET A C 1
ATOM 6104 O O . MET A 1 779 ? -4.461 -10.516 -5.467 1.00 97.88 779 MET A O 1
ATOM 6108 N N . VAL A 1 780 ? -5.697 -12.142 -4.550 1.00 97.50 780 VAL A N 1
ATOM 6109 C CA . VAL A 1 780 ? -6.843 -11.928 -5.445 1.00 97.50 780 VAL A CA 1
ATOM 6110 C C . VAL A 1 780 ? -7.471 -10.567 -5.141 1.00 97.50 780 VAL A C 1
ATOM 6112 O O . VAL A 1 780 ? -7.744 -10.247 -3.988 1.00 97.50 780 VAL A O 1
ATOM 6115 N N . GLY A 1 781 ? -7.691 -9.749 -6.171 1.00 95.88 781 GLY A N 1
ATOM 6116 C CA . GLY A 1 781 ? -8.275 -8.410 -6.022 1.00 95.88 781 GLY A CA 1
ATOM 6117 C C . GLY A 1 781 ? -7.318 -7.322 -5.511 1.00 95.88 781 GLY A C 1
ATOM 6118 O O . GLY A 1 781 ? -7.767 -6.201 -5.295 1.00 95.88 781 GLY A O 1
ATOM 6119 N N . CYS A 1 782 ? -6.022 -7.608 -5.338 1.00 96.69 782 CYS A N 1
ATOM 6120 C CA . CYS A 1 782 ? -5.027 -6.590 -4.981 1.00 96.69 782 CYS A CA 1
ATOM 6121 C C . CYS A 1 782 ? -4.618 -5.743 -6.198 1.00 96.69 782 CYS A C 1
ATOM 6123 O O . CYS A 1 782 ? -4.541 -6.242 -7.325 1.00 96.69 782 CYS A O 1
ATOM 6125 N N . SER A 1 783 ? -4.292 -4.464 -5.977 1.00 95.25 783 SER A N 1
ATOM 6126 C CA . SER A 1 783 ? -3.789 -3.589 -7.044 1.00 95.25 783 SER A CA 1
ATOM 6127 C C . SER A 1 783 ? -2.400 -4.020 -7.529 1.00 95.25 783 SER A C 1
ATOM 6129 O O . SER A 1 783 ? -1.628 -4.650 -6.799 1.00 95.25 783 SER A O 1
ATOM 6131 N N . LYS A 1 784 ? -2.040 -3.648 -8.767 1.00 94.50 784 LYS A N 1
ATOM 6132 C CA . LYS A 1 784 ? -0.694 -3.904 -9.308 1.00 94.50 784 LYS A CA 1
ATOM 6133 C C . LYS A 1 784 ? 0.396 -3.287 -8.429 1.00 94.50 784 LYS A C 1
ATOM 6135 O O . LYS A 1 784 ? 1.366 -3.969 -8.119 1.00 94.50 784 LYS A O 1
ATOM 6140 N N . ALA A 1 785 ? 0.192 -2.054 -7.965 1.00 93.56 785 ALA A N 1
ATOM 6141 C CA . ALA A 1 785 ? 1.119 -1.375 -7.064 1.00 93.56 785 ALA A CA 1
ATOM 6142 C C . ALA A 1 785 ? 1.318 -2.151 -5.751 1.00 93.56 785 ALA A C 1
ATOM 6144 O O . ALA A 1 785 ? 2.452 -2.378 -5.336 1.00 93.56 785 ALA A O 1
ATOM 6145 N N . THR A 1 786 ? 0.234 -2.648 -5.146 1.00 94.50 786 THR A N 1
ATOM 6146 C CA . THR A 1 786 ? 0.310 -3.493 -3.943 1.00 94.50 786 THR A CA 1
ATOM 6147 C C . THR A 1 786 ? 1.087 -4.786 -4.202 1.00 94.50 786 THR A C 1
ATOM 6149 O O . THR A 1 786 ? 1.951 -5.162 -3.409 1.00 94.50 786 THR A O 1
ATOM 6152 N N . MET A 1 787 ? 0.826 -5.460 -5.327 1.00 95.25 787 MET A N 1
ATOM 6153 C CA . MET A 1 787 ? 1.560 -6.671 -5.709 1.00 95.25 787 MET A CA 1
ATOM 6154 C C . MET A 1 787 ? 3.052 -6.403 -5.934 1.00 95.25 787 MET A C 1
ATOM 6156 O O . MET A 1 787 ? 3.884 -7.208 -5.521 1.00 95.25 787 MET A O 1
ATOM 6160 N N . ASP A 1 788 ? 3.404 -5.285 -6.564 1.00 93.38 788 ASP A N 1
ATOM 6161 C CA . ASP A 1 788 ? 4.794 -4.922 -6.839 1.00 93.38 788 ASP A CA 1
ATOM 6162 C C . ASP A 1 788 ? 5.560 -4.571 -5.550 1.00 93.38 788 ASP A C 1
ATOM 6164 O O . ASP A 1 788 ? 6.726 -4.950 -5.408 1.00 93.38 788 ASP A O 1
ATOM 6168 N N . LEU A 1 789 ? 4.902 -3.933 -4.574 1.00 91.19 789 LEU A N 1
ATOM 6169 C CA . LEU A 1 789 ? 5.462 -3.688 -3.238 1.00 91.19 789 LEU A CA 1
ATOM 6170 C C . LEU A 1 789 ? 5.743 -4.998 -2.488 1.00 91.19 789 LEU A C 1
ATOM 6172 O O . LEU A 1 789 ? 6.848 -5.192 -1.982 1.00 91.19 789 LEU A O 1
ATOM 6176 N N . VAL A 1 790 ? 4.787 -5.933 -2.484 1.00 93.44 790 VAL A N 1
ATOM 6177 C CA . VAL A 1 790 ? 4.972 -7.261 -1.874 1.00 93.44 790 VAL A CA 1
ATOM 6178 C C . VAL A 1 790 ? 6.098 -8.031 -2.568 1.00 93.44 790 VAL A C 1
ATOM 6180 O O . VAL A 1 790 ? 6.974 -8.562 -1.892 1.00 93.44 790 VAL A O 1
ATOM 6183 N N . LYS A 1 791 ? 6.152 -8.043 -3.907 1.00 93.75 791 LYS A N 1
ATOM 6184 C CA . LYS A 1 791 ? 7.246 -8.682 -4.665 1.00 93.75 791 LYS A CA 1
ATOM 6185 C C . LYS A 1 791 ? 8.616 -8.093 -4.338 1.00 93.75 791 LYS A C 1
ATOM 6187 O O . LYS A 1 791 ? 9.589 -8.840 -4.246 1.00 93.75 791 LYS A O 1
ATOM 6192 N N . ARG A 1 792 ? 8.708 -6.771 -4.163 1.00 90.31 792 ARG A N 1
ATOM 6193 C CA . ARG A 1 792 ? 9.950 -6.104 -3.753 1.00 90.31 792 ARG A CA 1
ATOM 6194 C C . ARG A 1 792 ? 10.401 -6.594 -2.380 1.00 90.31 792 ARG A C 1
ATOM 6196 O O . ARG A 1 792 ? 11.559 -6.972 -2.237 1.00 90.31 792 ARG A O 1
ATOM 6203 N N . ASP A 1 793 ? 9.491 -6.638 -1.412 1.00 89.50 793 ASP A N 1
ATOM 6204 C CA . ASP A 1 793 ? 9.796 -7.113 -0.062 1.00 89.50 793 ASP A CA 1
ATOM 6205 C C . ASP A 1 793 ? 10.209 -8.597 -0.059 1.00 89.50 793 ASP A C 1
ATOM 6207 O O . ASP A 1 793 ? 11.215 -8.952 0.547 1.00 89.50 793 ASP A O 1
ATOM 6211 N N . LEU A 1 794 ? 9.536 -9.454 -0.839 1.00 92.69 794 LEU A N 1
ATOM 6212 C CA . LEU A 1 794 ? 9.921 -10.863 -1.018 1.00 92.69 794 LEU A CA 1
ATOM 6213 C C . LEU A 1 794 ? 11.333 -11.022 -1.601 1.00 92.69 794 LEU A C 1
ATOM 6215 O O . LEU A 1 794 ? 12.109 -11.857 -1.131 1.00 92.69 794 LEU A O 1
ATOM 6219 N N . LYS A 1 795 ? 11.694 -10.186 -2.586 1.00 90.50 795 LYS A N 1
ATOM 6220 C CA . LYS A 1 795 ? 13.048 -10.154 -3.154 1.00 90.50 795 LYS A CA 1
ATOM 6221 C C . LYS A 1 795 ? 14.085 -9.778 -2.092 1.00 90.50 795 LYS A C 1
ATOM 6223 O O . LYS A 1 795 ? 15.129 -10.421 -2.028 1.00 90.50 795 LYS A O 1
ATOM 6228 N N . VAL A 1 796 ? 13.793 -8.783 -1.250 1.00 85.44 796 VAL A N 1
ATOM 6229 C CA . VAL A 1 796 ? 14.660 -8.385 -0.124 1.00 85.44 796 VAL A CA 1
ATOM 6230 C C . VAL A 1 796 ? 14.762 -9.500 0.922 1.00 85.44 796 VAL A C 1
ATOM 6232 O O . VAL A 1 796 ? 15.848 -9.769 1.430 1.00 85.44 796 VAL A O 1
ATOM 6235 N N . ALA A 1 797 ? 13.666 -10.209 1.197 1.00 86.88 797 ALA A N 1
ATOM 6236 C CA . ALA A 1 797 ? 13.648 -11.380 2.072 1.00 86.88 797 ALA A CA 1
ATOM 6237 C C . ALA A 1 797 ? 14.422 -12.588 1.510 1.00 86.88 797 ALA A C 1
ATOM 6239 O O . ALA A 1 797 ? 14.660 -13.544 2.252 1.00 86.88 797 ALA A O 1
ATOM 6240 N N . GLY A 1 798 ? 14.795 -12.574 0.224 1.00 89.75 798 GLY A N 1
ATOM 6241 C CA . GLY A 1 798 ? 15.467 -13.690 -0.440 1.00 89.75 798 GLY A CA 1
ATOM 6242 C C . GLY A 1 798 ? 14.573 -14.921 -0.616 1.00 89.75 798 GLY A C 1
ATOM 6243 O O . GLY A 1 798 ? 15.077 -16.044 -0.604 1.00 89.75 798 GLY A O 1
ATOM 6244 N N . ILE A 1 799 ? 13.255 -14.732 -0.748 1.00 93.94 799 ILE A N 1
ATOM 6245 C CA . ILE A 1 799 ? 12.277 -15.812 -0.942 1.00 93.94 799 ILE A CA 1
ATOM 6246 C C . ILE A 1 799 ? 11.428 -15.565 -2.193 1.00 93.94 799 ILE A C 1
ATOM 6248 O O . ILE A 1 799 ? 11.210 -14.427 -2.599 1.00 93.94 799 ILE A O 1
ATOM 6252 N N . ASN A 1 800 ? 10.933 -16.640 -2.809 1.00 95.50 800 ASN A N 1
ATOM 6253 C CA . ASN A 1 800 ? 10.173 -16.566 -4.059 1.00 95.50 800 ASN A CA 1
ATOM 6254 C C . ASN A 1 800 ? 8.938 -17.491 -4.030 1.00 95.50 800 ASN A C 1
ATOM 6256 O O . ASN A 1 800 ? 8.938 -18.530 -4.695 1.00 95.50 800 ASN A O 1
ATOM 6260 N N . PRO A 1 801 ? 7.909 -17.177 -3.219 1.00 97.12 801 PRO A N 1
ATOM 6261 C CA . PRO A 1 801 ? 6.670 -17.948 -3.192 1.00 97.12 801 PRO A CA 1
ATOM 6262 C C . PRO A 1 801 ? 5.876 -17.791 -4.495 1.00 97.12 801 PRO A C 1
ATOM 6264 O O . PRO A 1 801 ? 5.965 -16.782 -5.194 1.00 97.12 801 PRO A O 1
ATOM 6267 N N . THR A 1 802 ? 5.012 -18.764 -4.776 1.00 97.88 802 THR A N 1
ATOM 6268 C CA . THR A 1 802 ? 4.006 -18.666 -5.837 1.00 97.88 802 THR A CA 1
ATOM 6269 C C . THR A 1 802 ? 2.969 -17.610 -5.457 1.00 97.88 802 THR A C 1
ATOM 6271 O O . THR A 1 802 ? 2.307 -17.736 -4.425 1.00 97.88 802 THR A O 1
ATOM 6274 N N . ILE A 1 803 ? 2.808 -16.578 -6.289 1.00 97.50 803 ILE A N 1
ATOM 6275 C CA . ILE A 1 803 ? 1.782 -15.545 -6.099 1.00 97.50 803 ILE A CA 1
ATOM 6276 C C . ILE A 1 803 ? 0.547 -15.904 -6.932 1.00 97.50 803 ILE A C 1
ATOM 6278 O O . ILE A 1 803 ? 0.604 -15.912 -8.161 1.00 97.50 803 ILE A O 1
ATOM 6282 N N . VAL A 1 804 ? -0.573 -16.177 -6.262 1.00 97.12 804 VAL A N 1
ATOM 6283 C CA . VAL A 1 804 ? -1.864 -16.511 -6.884 1.00 97.12 804 VAL A CA 1
ATOM 6284 C C . VAL A 1 804 ? -2.726 -15.253 -6.963 1.00 97.12 804 VAL A C 1
ATOM 6286 O O . VAL A 1 804 ? -3.111 -14.700 -5.934 1.00 97.12 804 VAL A O 1
ATOM 6289 N N . THR A 1 805 ? -3.028 -14.794 -8.178 1.00 93.75 805 THR A N 1
ATOM 6290 C CA . THR A 1 805 ? -3.760 -13.535 -8.430 1.00 93.75 805 THR A CA 1
ATOM 6291 C C . THR A 1 805 ? -5.143 -13.727 -9.052 1.00 93.75 805 THR A C 1
ATOM 6293 O O . THR A 1 805 ? -5.905 -12.763 -9.132 1.00 93.75 805 THR A O 1
ATOM 6296 N N . LYS A 1 806 ? -5.477 -14.949 -9.482 1.00 79.44 806 LYS A N 1
ATOM 6297 C CA . LYS A 1 806 ? -6.768 -15.330 -10.065 1.00 79.44 806 LYS A CA 1
ATOM 6298 C C . LYS A 1 806 ? -7.244 -16.648 -9.475 1.00 79.44 806 LYS A C 1
ATOM 6300 O O . LYS A 1 806 ? -6.375 -17.522 -9.251 1.00 79.44 806 LYS A O 1
#

Radius of gyration: 72.16 Å; chains: 1; bounding box: 175×81×212 Å

Sequence (806 aa):
MTSFLERVGVGIVLPLCLLMSFGCADYSPDIDNIHKRLDAMEDNQIATIESQVVSVNSSISNFEKADADLKEMIANLQKAAGEFEKAISENGESISALKTGLEKAVEDLKNSDRADKEYVLDSLGKAKAMLLALLESEKTELNGKLTSINNTISYLQKKDAELEKKITDLRIYIDKDLKETKDWANATFMTLDQYDAIVDQLGGIEGEIAGLKTSMTNLETRLTEKYSKDLKTASDGVKSRLGEEVDGLNDRIDKVVSDITKAYTDAIATFREEMEKWWNESLKKAIDESEASMKSWVNSTLDGYWTIARTKDSLKALNDDIENQLEAQKKLLNDLISENAGDITALEDRLKKVNDDLKALADRFPVFTSDLNKAKEDLTIAYKKAIEDAITDFKGVFEATIKARVDAAYDSFTKAFSTKEAEMRREMASINSDLASLDFAGLISSFDSVMQSLAFVPTSDDGSVILSYNVESLEKTIDVSLEIRPERLLSSIGAADVSAYALLTKTRASVGDEVALKVQRITKAKNGVLNVRIEPGVLLDDFIAGRVSAGFRVVVRDVSTRFTPLKVAKIRPPLIQYTTVSGRMVEISSYLSAFDANKNKLGIVHTKYGEIGFHGEVDKVNLFWSYSDKESADLKTIKLLKKVKPDYYIYFRGCNLLEEADLELLDVSAVTNFQQSFYNCRKLTTKSLKISSWKPQNLEFTNYTFYGCSGLTSLDLSKWKMDKVTSVPGMFNGCSSLETLDLSGWNLEKAYFHDVSDNYGKTERCMFYGCKKLKTIRMVGCSKATMDLVKRDLKVAGINPTIVTK

Foldseek 3Di:
DDPDPPDDDDDPDPDPPPPPDPDDPPCVVVVVVVVVVLVCCVVPVLVVLVVVLVVLVVVLVVLVVVLVVLVVVLVVLVVVLVVLVVVLVVLVVVLVVVLVVLVVVLVVLVVDPDPCSVVVSVVSVVVSVVVSVVSVVVSVVSVVVSVVSVVVSVVSVVVSVVSVVVSVVSVCCCVPVSVVVSVVSVVVVVVVVVVVVVVVVVVVVVVVVVVVVVVVVVVVVCVPPPVVVVVVVVVVVVVPDDDDDDDDCPVVVVVVVVVVVVVVVVVVVVVVVVCVVVVCVVVVVVVVVVVVVVVVVVVVVVVVVCVVVVVVVVVVVVVVVVVVVVVVVVVVVVVVVVVVVVVVVVVVVVVVVVVVVVVVVVVVVVVVVVVVVVVVVVVVVVVVVVVVVVVVVVVVVVVVVVVVVVVVVVVVVVVVVVVVVVVVVVVVVVVVVVVVPDDDPVPPVVQQPDWPDKDWPAPDPVSAWEWEAEPPVRAIKTKTKIATPPLVCLVVFDPVQKWKWKWKAAPDDDTDDIDTWDWPDWDRDPRRMIMTMTDPPDPCVCVVVVRIWIFMKMGGHPHIDPRGTYDYDYPDWFQKFWAFQVQDFDDPQVFKWFADPVRDTWDWDDDDRRGTDTSDDGQEIAGEQEVVGVRLLRTAEMAGPAAHEYQEHQASANVCNHQAYHPLSYAQQNYAELARNCANVQNYEPVRYHNVNYQHAHHAYQARNCALNCRYAEDEPQNYEAQNHAEQWRNNANVQNHAEYEPEPYECVNYDQDPDDDPPPDPRTQNCANNNNHAEYEHANYDPSVVVVNVVSCVVSVHDHHYHHD